Protein 8UGC (pdb70)

Secondary structure (DSSP, 8-state):
-HHHHHHHHHHHHHHHHHHHHHHHHTT---HHHHHHHHHHHHHHHHHHHHHHHHHHHHHHTT--HHHHHHHHHHHHHHHHHHHHHHHTGGG---HHHHHHHHHHHHHHHHHHHHHHHHHHHHHHTT--HHHHHHHHHHHHHHHHHHHHHHHHHHT---HHHHHHHHHHHHHHHHHHHHHHHHHHHHHHTT--HHHHHHHHHHHHHHHHHHHHHHHHHTT---HHHHHHHHHHHHHHHHHHHHHHHHHHHHHHTT--HHHHHHHHHHHHHHHHHHHHHHHHHTT---HHHHHHHHHHHHHHHHHHHHHHHHHHHHHHHT--HHHHHHHHHHHHHHHHHHHHHHHTGGG--SHHHHHHHHHHHHHHHHHHHHHHHHHHHHHHT---/-HHHHHHHHHHHHHHHHHHHHHHHHTT---SHHHHHHHHHHHHHHHHHHHHHHHHHHHHHTT--HHHHHHHHHHHHHHHHHHHHHHHHHTT---SHHHHHHHHHHHHHHHHHHHHHHHHHHHHHTT--HHHHHHHHHHHHHHHHHHHHHHHHHTT---SHHHHHHHHHHHHHHHHHHHHHHHHHHHHHTT--SHHHHHHHHHHHHHHHHHHHHHHHHTT---SHHHHHHHHHHHHHHHHHHHHHHHHHHHHHT---SHHHHHHHHHHHHHHHHHHHHHHHHTT---HHHHHHHHHHHHHHHHHHHHHHHHHHHHHHTT--HHHHHHHHHHHHHHHHHHHHHHHHHTT---HHHHHHHHHHHHHHHHHHHHHHHHHHHHHHH---

Solvent-accessible surface area: 30516 Å² total; per-residue (Å²): 124,50,45,63,67,5,48,68,37,13,66,63,11,38,61,53,10,64,62,13,27,58,77,23,49,99,78,46,107,40,91,47,10,68,61,13,37,66,56,23,40,63,23,26,55,71,13,26,72,37,22,44,58,16,19,61,61,14,53,104,43,59,34,75,66,33,27,21,67,7,28,30,40,24,8,60,19,42,12,59,17,22,41,18,22,15,69,18,32,70,78,43,63,40,67,46,20,17,55,15,28,11,56,24,16,39,20,29,12,68,15,34,25,42,31,14,57,14,34,18,56,13,13,80,40,63,38,64,68,31,28,18,65,8,35,30,32,30,14,56,16,45,19,59,16,23,41,24,25,13,66,19,36,56,78,32,76,34,65,48,12,13,56,14,31,14,61,24,20,38,23,29,13,71,14,38,26,44,32,16,56,14,42,14,59,13,7,75,46,59,34,68,61,34,27,14,67,9,35,29,40,30,16,56,13,44,16,57,15,26,38,21,18,17,66,18,36,65,71,32,70,42,60,60,19,12,55,18,30,12,63,21,22,40,20,28,12,70,9,39,21,47,29,15,57,16,45,14,63,12,8,73,53,55,40,79,67,42,26,15,64,9,35,26,42,17,17,52,12,34,14,57,12,27,36,20,19,13,68,18,40,61,64,31,92,37,68,46,15,11,60,12,30,16,57,23,16,47,23,30,11,62,13,31,23,41,14,14,56,14,28,18,62,7,17,72,55,62,41,69,70,77,22,13,64,50,19,23,63,27,12,57,63,36,11,68,56,26,35,58,33,12,70,72,37,57,92,41,69,44,60,88,44,7,62,60,37,15,64,60,22,46,70,53,16,69,58,32,26,60,58,8,56,63,41,17,74,51,18,67,96,67,69,156,136,44,45,78,64,8,53,66,44,16,62,66,16,38,66,54,13,61,61,25,26,62,67,21,48,90,68,46,106,48,87,50,23,58,72,14,37,66,48,28,40,67,18,22,60,64,14,29,67,38,18,48,58,17,27,68,58,11,63,96,40,66,33,71,59,35,16,19,62,6,20,33,46,18,12,62,15,34,17,56,13,27,36,20,32,17,69,19,45,58,65,49,82,46,63,52,32,14,63,15,37,13,54,30,11,49,24,29,16,64,11,30,24,37,12,9,55,14,17,21,55,13,10,74,36,68,39,78,66,30,18,17,65,5,16,23,43,11,13,53,17,31,16,56,12,31,37,24,24,13,66,22,46,47,63,43,96,42,64,50,20,15,64,12,33,18,53,25,20,46,23,28,17,64,11,24,25,42,13,3,55,15,18,13,56,14,10,78,43,69,32,80,63,38,19,14,62,5,21,31,43,8,12,50,16,32,15,56,12,29,37,24,21,17,70,19,44,51,71,47,95,39,65,55,26,12,60,17,28,13,58,27,20,45,26,28,15,65,10,17,24,40,6,6,53,11,17,18,60,12,9,72,52,66,41,83,61,52,18,13,64,6,11,27,41,7,7,52,13,32,16,57,15,25,41,20,23,11,64,18,51,54,54,41,86,30,72,46,19,14,64,15,29,18,53,24,21,46,31,27,14,64,18,28,24,43,10,2,58,14,12,18,60,12,16,71,56,67,38,50,70,65,24,13,66,44,13,22,63,31,9,60,64,44,14,66,56,25,40,56,26,12,70,70,43,46,92,48,64,39,59,85,52,8,67,62,27,16,62,67,21,36,75,55,17,67,60,38,21,58,54,3,57,64,34,21,70,59,17,73,107,59,72,122

Foldseek 3Di:
DLLVVLLVLLVVLLVLQVVLLVVLVVLADDPLLVVLSVLLNVLLVVLSVLLNVLSVLLVVVVFDSLLSVLSSLLSNLLSLLSSLLRVLCSLDHDNLLSNLSSLLSSLLSVLSSLLSNLSSLLRNLHEDSLLSVLSSLLSNLLSLLSSLLSVLSSLDDDNLLSNLSSLQNNLLSVLSSLLSNLSSLLSNLHEDSLLSVLSSLLSNLLSLLSSLLSVLSSQDDDSLLSNLSSLLNNLLSVLSSLLSNLSSLLSSLHFDNLLSVLSSLLSNLLSLLSSLLSVLSSLADDNLLSNLSSLLSNLLSVLSSLLSNLSSLLRSLHFDSVLSVVSSVLSNVLSVLSNVLRVVCSVPHDNVSRNVSSVVSNVVSVVSSVVSNVSRVCRNVPHD/DLLVVLLVLLVVLLVLLLVLLVVLVVLADDDLLVVLSVLLNVLLNVLSVLLNVLSVLLVVLVFDCLLSVLSSLLSNLLSLLSSLLSVLSSLAHDHLLSVLSSLLSNLLSVLSSLLSNLSSLLSNLRFDNLLSVLSSLLSNLLSLLSSLLSVLSSLAHDNLLSVLSSLLSNLLSVLSSLLSNLSSLLSNLRFDRLLSVLSSLLSNLLSLLSSLLSVLSSQDHDRLLSVLSSLLSNLLSVLSSLLSNLSSLLRNLHFDNLLSVLSSLLSNLLSLLSSLLSVLSSLDPDRLLSVLSSLLSNLLSVLSSLLSNLSSLLRSLVFDNVLSVVSSVLSNVLSVVSSVLSVVSSVDPDNVSSNVSSVVSNVVSVVSSVVSVVSSVDRNVDDD

Nearest PDB structures (foldseek):
  8ugc-assembly2_B  TM=9.979E-01  e=4.639E-35  synthetic construct
  8ugc-assembly2_B  TM=1.003E+00  e=7.125E-40  synthetic construct
  5cwi-assembly1_A  TM=4.746E-01  e=1.731E-02  synthetic construct
  8ga6-assembly1_A  TM=2.184E-01  e=6.369E-01  synthetic construct

Sequence (768 aa):
EAADEARRAIEAALEEARAAADEARSDSTGETVKKAVDKAEKAAEDAFREIKQAVNQAEKQGASEAAFEAFAAIAAAAAEAAAAAFEAFSDSTGETVAEAVAKALKAAMEAFAEIAKAVAQAAKQGASEAAFEAFAAIAAAAAEAAAAAFEAFSDSTGETVAEAVAKALKAAMEAFAEIAKAVAQAAKQGASEAAFEAFAAIAAAAAEAAAAAFEAFSDSTGETVAEAVAKALKAAMEAFAEIAKAVAQAAKQGASEAAFEAFAAIAAAAAEAAAAAFEAFSDSTGETVAEAVAKALKAAMEAFAEIAKAVAQAAKQGASEEAFEKFAAIAAEAAEAAAAAFERFSDSTGETEAEKVAKELKQLMEEFAERAKSVAEQAKNGASEAADEARRAIEAALEEARAAADEARSDSTGETVKKAVDKAEKAAEDAFREIKQAVNQAEKQGASEAAFEAFAAIAAAAAEAAAAAFEAFSDSTGETVAEAVAKALKAAMEAFAEIAKAVAQAAKQGASEAAFEAFAAIAAAAAEAAAAAFEAFSDSTGETVAEAVAKALKAAMEAFAEIAKAVAQAAKQGASEAAFEAFAAIAAAAAEAAAAAFEAFSDSTGETVAEAVAKALKAAMEAFAEIAKAVAQAAKQGASEAAFEAFAAIAAAAAEAAAAAFEAFSDSTGETVAEAVAKALKAAMEAFAEIAKAVAQAAKQGASEEAFEKFAAIAAEAAEAAAAAFERFSDSTGETEAEKVAKELKQLMEEFAERAKSVAEQAKNGAS

Radius of gyration: 24.66 Å; Cα contacts (8 Å, |Δi|>4): 1319; chains: 2; bounding box: 62×56×52 Å

Structure (mmCIF, N/CA/C/O backbone):
data_8UGC
#
_entry.id   8UGC
#
_cell.length_a   65.666
_cell.length_b   122.784
_cell.length_c   89.995
_cell.angle_alpha   90.000
_cell.angle_beta   97.610
_cell.angle_gamma   90.000
#
_symmetry.space_group_name_H-M   'P 1 21 1'
#
loop_
_atom_site.group_PDB
_atom_site.id
_atom_site.type_symbol
_atom_site.label_atom_id
_atom_site.label_alt_id
_atom_site.label_comp_id
_atom_site.label_asym_id
_atom_site.label_entity_id
_atom_site.label_seq_id
_atom_site.pdbx_PDB_ins_code
_atom_site.Cartn_x
_atom_site.Cartn_y
_atom_site.Cartn_z
_atom_site.occupancy
_atom_site.B_iso_or_equiv
_atom_site.auth_seq_id
_atom_site.auth_comp_id
_atom_site.auth_asym_id
_atom_site.auth_atom_id
_atom_site.pdbx_PDB_model_num
ATOM 1 N N . GLU A 1 10 ? 29.91221 9.12246 51.91652 1.000 115.35000 1 GLU A N 1
ATOM 2 C CA . GLU A 1 10 ? 29.10072 9.54035 50.77691 1.000 106.26000 1 GLU A CA 1
ATOM 3 C C . GLU A 1 10 ? 28.49735 8.33100 50.07516 1.000 111.36000 1 GLU A C 1
ATOM 4 O O . GLU A 1 10 ? 27.80275 8.46566 49.06676 1.000 119.71000 1 GLU A O 1
ATOM 6 N N . ALA A 1 11 ? 28.76505 7.14403 50.62277 1.000 112.97000 2 ALA A N 1
ATOM 7 C CA . ALA A 1 11 ? 28.27046 5.91597 50.00886 1.000 121.22000 2 ALA A CA 1
ATOM 8 C C . ALA A 1 11 ? 26.76763 5.76706 50.20897 1.000 136.76000 2 ALA A C 1
ATOM 9 O O . ALA A 1 11 ? 26.02663 5.51913 49.25064 1.000 135.75000 2 ALA A O 1
ATOM 11 N N . ALA A 1 12 ? 26.29655 5.91213 51.45024 1.000 137.81000 3 ALA A N 1
ATOM 12 C CA . ALA A 1 12 ? 24.85929 5.90217 51.69246 1.000 140.43000 3 ALA A CA 1
ATOM 13 C C . ALA A 1 12 ? 24.16861 7.08828 51.03454 1.000 135.03000 3 ALA A C 1
ATOM 14 O O . ALA A 1 12 ? 22.96313 7.02256 50.76930 1.000 130.53000 3 ALA A O 1
ATOM 16 N N . ASP A 1 13 ? 24.90884 8.16672 50.76263 1.000 133.33000 4 ASP A N 1
ATOM 17 C CA . ASP A 1 13 ? 24.34826 9.29759 50.03024 1.000 122.83000 4 ASP A CA 1
ATOM 18 C C . ASP A 1 13 ? 24.07340 8.92506 48.57866 1.000 122.63000 4 ASP A C 1
ATOM 19 O O . ASP A 1 13 ? 23.00688 9.23900 48.03724 1.000 139.81000 4 ASP A O 1
ATOM 21 N N . GLU A 1 14 ? 25.02926 8.25436 47.92995 1.000 122.73000 5 GLU A N 1
ATOM 22 C CA . GLU A 1 14 ? 24.80363 7.78464 46.56726 1.000 133.15000 5 GLU A CA 1
ATOM 23 C C . GLU A 1 14 ? 23.69016 6.74655 46.51216 1.000 137.45000 5 GLU A C 1
ATOM 24 O O . GLU A 1 14 ? 23.04516 6.58224 45.47053 1.000 140.01000 5 GLU A O 1
ATOM 26 N N . ALA A 1 15 ? 23.44460 6.04039 47.61757 1.000 131.37000 6 ALA A N 1
ATOM 27 C CA . ALA A 1 15 ? 22.37366 5.05010 47.62705 1.000 140.85000 6 ALA A CA 1
ATOM 28 C C . ALA A 1 15 ? 21.00547 5.71476 47.70904 1.000 135.26000 6 ALA A C 1
ATOM 29 O O . ALA A 1 15 ? 20.06527 5.29606 47.02367 1.000 119.68000 6 ALA A O 1
ATOM 31 N N . ARG A 1 16 ? 20.87611 6.75629 48.53472 1.000 143.32000 7 ARG A N 1
ATOM 32 C CA . ARG A 1 16 ? 19.59182 7.43724 48.66896 1.000 145.49000 7 ARG A CA 1
ATOM 33 C C . ARG A 1 16 ? 19.22071 8.17639 47.38899 1.000 131.73000 7 ARG A C 1
ATOM 34 O O . ARG A 1 16 ? 18.04406 8.22026 47.00925 1.000 126.02000 7 ARG A O 1
ATOM 36 N N . ARG A 1 17 ? 20.21086 8.76058 46.70934 1.000 135.35000 8 ARG A N 1
ATOM 37 C CA . ARG A 1 17 ? 19.93962 9.44580 45.44965 1.000 134.33000 8 ARG A CA 1
ATOM 38 C C . ARG A 1 17 ? 19.54703 8.45779 44.35848 1.000 136.39000 8 ARG A C 1
ATOM 39 O O . ARG A 1 17 ? 18.66175 8.74345 43.54333 1.000 156.09000 8 ARG A O 1
ATOM 41 N N . ALA A 1 18 ? 20.19753 7.29228 44.32134 1.000 127.68000 9 ALA A N 1
ATOM 42 C CA . ALA A 1 18 ? 19.79972 6.26321 43.36671 1.000 127.05000 9 ALA A CA 1
ATOM 43 C C . ALA A 1 18 ? 18.42815 5.69743 43.71501 1.000 144.35000 9 ALA A C 1
ATOM 44 O O . ALA A 1 18 ? 17.65156 5.33357 42.82339 1.000 149.14000 9 ALA A O 1
ATOM 46 N N . ILE A 1 19 ? 18.10946 5.62258 45.00968 1.000 142.27000 10 ILE A N 1
ATOM 47 C CA . ILE A 1 19 ? 16.79267 5.14963 45.42493 1.000 134.84000 10 ILE A CA 1
ATOM 48 C C . ILE A 1 19 ? 15.71098 6.13443 44.99989 1.000 116.73000 10 ILE A C 1
ATOM 49 O O . ILE A 1 19 ? 14.61003 5.73346 44.60412 1.000 103.30000 10 ILE A O 1
ATOM 51 N N . GLU A 1 20 ? 16.00081 7.43470 45.07732 1.000 122.87000 11 GLU A N 1
ATOM 52 C CA . GLU A 1 20 ? 15.06261 8.45243 44.62227 1.000 118.82000 11 GLU A CA 1
ATOM 53 C C . GLU A 1 20 ? 15.01057 8.56349 43.10494 1.000 116.46000 11 GLU A C 1
ATOM 54 O O . GLU A 1 20 ? 14.05438 9.14039 42.57410 1.000 122.81000 11 GLU A O 1
ATOM 56 N N . ALA A 1 21 ? 16.01156 8.02803 42.40153 1.000 117.05000 12 ALA A N 1
ATOM 57 C CA . ALA A 1 21 ? 15.95249 7.94474 40.94825 1.000 111.47000 12 ALA A CA 1
ATOM 58 C C . ALA A 1 21 ? 15.12064 6.75527 40.49074 1.000 122.52000 12 ALA A C 1
ATOM 59 O O . ALA A 1 21 ? 14.54749 6.78520 39.39604 1.000 120.43000 12 ALA A O 1
ATOM 61 N N . ALA A 1 22 ? 15.04383 5.70650 41.31079 1.000 125.22000 13 ALA A N 1
ATOM 62 C CA . ALA A 1 22 ? 14.22837 4.54834 40.96934 1.000 112.23000 13 ALA A CA 1
ATOM 63 C C . ALA A 1 22 ? 12.75534 4.81137 41.24919 1.000 97.56000 13 ALA A C 1
ATOM 64 O O . ALA A 1 22 ? 11.89317 4.47557 40.43094 1.000 101.89000 13 ALA A O 1
ATOM 66 N N . LEU A 1 23 ? 12.44840 5.40466 42.40458 1.000 97.98000 14 LEU A N 1
ATOM 67 C CA . LEU A 1 23 ? 11.07194 5.78981 42.69218 1.000 87.88000 14 LEU A CA 1
ATOM 68 C C . LEU A 1 23 ? 10.55836 6.76392 41.64121 1.000 84.70000 14 LEU A C 1
ATOM 69 O O . LEU A 1 23 ? 9.42051 6.65208 41.17158 1.000 96.96000 14 LEU A O 1
ATOM 71 N N . GLU A 1 24 ? 11.40110 7.71900 41.24329 1.000 86.84000 15 GLU A N 1
ATOM 72 C CA . GLU A 1 24 ? 11.01080 8.65126 40.19220 1.000 75.49000 15 GLU A CA 1
ATOM 73 C C . GLU A 1 24 ? 10.81586 7.93153 38.86313 1.000 55.53000 15 GLU A C 1
ATOM 74 O O . GLU A 1 24 ? 9.86835 8.22489 38.12602 1.000 84.90000 15 GLU A O 1
ATOM 76 N N . GLU A 1 25 ? 11.69307 6.97634 38.54286 1.000 62.49000 16 GLU A N 1
ATOM 77 C CA . GLU A 1 25 ? 11.54761 6.23340 37.29555 1.000 84.04000 16 GLU A CA 1
ATOM 78 C C . GLU A 1 25 ? 10.28498 5.38074 37.27932 1.000 89.20000 16 GLU A C 1
ATOM 79 O O . GLU A 1 25 ? 9.78417 5.04921 36.19858 1.000 89.01000 16 GLU A O 1
ATOM 81 N N . ALA A 1 26 ? 9.75290 5.02750 38.45000 1.000 66.81000 17 ALA A N 1
ATOM 82 C CA . ALA A 1 26 ? 8.53019 4.23448 38.49749 1.000 75.96000 17 ALA A CA 1
ATOM 83 C C . ALA A 1 26 ? 7.29294 5.11389 38.36248 1.000 67.61000 17 ALA A C 1
ATOM 84 O O . ALA A 1 26 ? 6.35124 4.75755 37.64827 1.000 59.91000 17 ALA A O 1
ATOM 86 N N . ARG A 1 27 ? 7.27221 6.26391 39.04284 1.000 79.67000 18 ARG A N 1
ATOM 87 C CA . ARG A 1 27 ? 6.14034 7.17432 38.90549 1.000 38.57000 18 ARG A CA 1
ATOM 88 C C . ARG A 1 27 ? 5.97699 7.61907 37.45869 1.000 33.92000 18 ARG A C 1
ATOM 89 O O . ARG A 1 27 ? 4.85333 7.72619 36.95429 1.000 70.23000 18 ARG A O 1
ATOM 91 N N . ALA A 1 28 ? 7.09167 7.86543 36.76793 1.000 55.88000 19 ALA A N 1
ATOM 92 C CA . ALA A 1 28 ? 7.01601 8.15027 35.34029 1.000 81.74000 19 ALA A CA 1
ATOM 93 C C . ALA A 1 28 ? 6.47619 6.94819 34.57511 1.000 80.50000 19 ALA A C 1
ATOM 94 O O . ALA A 1 28 ? 5.69948 7.10698 33.62658 1.000 80.85000 19 ALA A O 1
ATOM 96 N N . ALA A 1 29 ? 6.86863 5.73431 34.97648 1.000 78.91000 20 ALA A N 1
ATOM 97 C CA . ALA A 1 29 ? 6.30686 4.54068 34.35231 1.000 99.44000 20 ALA A CA 1
ATOM 98 C C . ALA A 1 29 ? 4.81807 4.41686 34.65590 1.000 73.90000 20 ALA A C 1
ATOM 99 O O . ALA A 1 29 ? 4.02742 4.03038 33.78606 1.000 79.05000 20 ALA A O 1
ATOM 101 N N . ALA A 1 30 ? 4.41754 4.73476 35.89014 1.000 75.37000 21 ALA A N 1
ATOM 102 C CA . ALA A 1 30 ? 2.99547 4.80192 36.20387 1.000 71.56000 21 ALA A CA 1
ATOM 103 C C . ALA A 1 30 ? 2.30759 5.85650 35.35222 1.000 61.82000 21 ALA A C 1
ATOM 104 O O . ALA A 1 30 ? 1.17234 5.66181 34.90524 1.000 71.63000 21 ALA A O 1
ATOM 106 N N . ASP A 1 31 ? 2.98898 6.97564 35.10357 1.000 57.07000 22 ASP A N 1
ATOM 107 C CA . ASP A 1 31 ? 2.44477 7.98543 34.20340 1.000 68.57000 22 ASP A CA 1
ATOM 108 C C . ASP A 1 31 ? 2.46742 7.50690 32.75704 1.000 62.87000 22 ASP A C 1
ATOM 109 O O . ASP A 1 31 ? 1.54627 7.80119 31.98688 1.000 86.84000 22 ASP A O 1
ATOM 111 N N . GLU A 1 32 ? 3.51058 6.76820 32.36957 1.000 65.46000 23 GLU A N 1
ATOM 112 C CA . GLU A 1 32 ? 3.61079 6.29399 30.99183 1.000 78.48000 23 GLU A CA 1
ATOM 113 C C . GLU A 1 32 ? 2.45743 5.36287 30.64348 1.000 75.40000 23 GLU A C 1
ATOM 114 O O . GLU A 1 32 ? 1.95722 5.37676 29.51230 1.000 77.18000 23 GLU A O 1
ATOM 116 N N . ALA A 1 33 ? 2.01236 4.55519 31.60583 1.000 64.64000 24 ALA A N 1
ATOM 117 C CA . ALA A 1 33 ? 0.84914 3.70874 31.38671 1.000 54.63000 24 ALA A CA 1
ATOM 118 C C . ALA A 1 33 ? -0.46126 4.46454 31.55063 1.000 80.15000 24 ALA A C 1
ATOM 119 O O . ALA A 1 33 ? -1.49266 4.00094 31.05177 1.000 82.35000 24 ALA A O 1
ATOM 121 N N . ARG A 1 34 ? -0.44251 5.61598 32.22563 1.000 88.16000 25 ARG A N 1
ATOM 122 C CA . ARG A 1 34 ? -1.66937 6.32382 32.56978 1.000 83.01000 25 ARG A CA 1
ATOM 123 C C . ARG A 1 34 ? -2.15490 7.24389 31.46061 1.000 75.03000 25 ARG A C 1
ATOM 124 O O . ARG A 1 34 ? -3.36817 7.42457 31.30348 1.000 105.79000 25 ARG A O 1
ATOM 126 N N . SER A 1 35 ? -1.23793 7.83059 30.68848 1.000 52.42000 26 SER A N 1
ATOM 127 C CA . SER A 1 35 ? -1.63738 8.64503 29.54807 1.000 86.20000 26 SER A CA 1
ATOM 128 C C . SER A 1 35 ? -2.42446 7.84373 28.51794 1.000 104.29000 26 SER A C 1
ATOM 129 O O . SER A 1 35 ? -3.20235 8.42951 27.75679 1.000 116.30000 26 SER A O 1
ATOM 131 N N . ASP A 1 36 ? -2.24053 6.52649 28.47193 1.000 96.09000 27 ASP A N 1
ATOM 132 C CA . ASP A 1 36 ? -2.96282 5.67085 27.52867 1.000 117.74000 27 ASP A CA 1
ATOM 133 C C . ASP A 1 36 ? -4.02687 4.84878 28.25491 1.000 146.06000 27 ASP A C 1
ATOM 134 O O . ASP A 1 36 ? -4.03212 3.61458 28.23456 1.000 145.57000 27 ASP A O 1
ATOM 136 N N . SER A 1 37 ? -4.93640 5.56888 28.90943 1.000 145.38000 28 SER A N 1
ATOM 137 C CA . SER A 1 37 ? -6.04130 4.96245 29.63732 1.000 140.88000 28 SER A CA 1
ATOM 138 C C . SER A 1 37 ? -7.01822 6.05708 30.03976 1.000 147.18000 28 SER A C 1
ATOM 139 O O . SER A 1 37 ? -6.60392 7.16700 30.38534 1.000 110.30000 28 SER A O 1
ATOM 141 N N . THR A 1 38 ? -8.31262 5.74041 29.97324 1.000 164.19000 29 THR A N 1
ATOM 142 C CA . THR A 1 38 ? -9.35545 6.70164 30.31222 1.000 141.84000 29 THR A CA 1
ATOM 143 C C . THR A 1 38 ? -10.49448 6.11281 31.13129 1.000 119.95000 29 THR A C 1
ATOM 144 O O . THR A 1 38 ? -11.31037 6.88296 31.64729 1.000 120.54000 29 THR A O 1
ATOM 146 N N . GLY A 1 39 ? -10.59075 4.79270 31.26476 1.000 131.41000 30 GLY A N 1
ATOM 147 C CA . GLY A 1 39 ? -11.62010 4.21425 32.10909 1.000 140.61000 30 GLY A CA 1
ATOM 148 C C . GLY A 1 39 ? -11.33794 4.48329 33.57688 1.000 108.40000 30 GLY A C 1
ATOM 149 O O . GLY A 1 39 ? -10.18849 4.49732 34.01986 1.000 111.02000 30 GLY A O 1
ATOM 150 N N . GLU A 1 40 ? -12.41119 4.70594 34.33867 1.000 95.53000 31 GLU A N 1
ATOM 151 C CA . GLU A 1 40 ? -12.25400 5.06147 35.74614 1.000 89.70000 31 GLU A CA 1
ATOM 152 C C . GLU A 1 40 ? -11.56113 3.95305 36.52936 1.000 107.31000 31 GLU A C 1
ATOM 153 O O . GLU A 1 40 ? -10.69072 4.22632 37.36320 1.000 119.01000 31 GLU A O 1
ATOM 155 N N . THR A 1 41 ? -11.93139 2.69460 36.27862 1.000 113.86000 32 THR A N 1
ATOM 156 C CA . THR A 1 41 ? -11.30240 1.59041 36.99765 1.000 131.12000 32 THR A CA 1
ATOM 157 C C . THR A 1 41 ? -9.82908 1.45573 36.63603 1.000 131.12000 32 THR A C 1
ATOM 158 O O . THR A 1 41 ? -9.03942 0.92782 37.42973 1.000 123.73000 32 THR A O 1
ATOM 160 N N . VAL A 1 42 ? -9.44078 1.93605 35.45203 1.000 122.24000 33 VAL A N 1
ATOM 161 C CA . VAL A 1 42 ? -8.04014 1.88317 35.04391 1.000 116.48000 33 VAL A CA 1
ATOM 162 C C . VAL A 1 42 ? -7.20668 2.83752 35.88699 1.000 107.78000 33 VAL A C 1
ATOM 163 O O . VAL A 1 42 ? -6.19745 2.44469 36.48346 1.000 122.54000 33 VAL A O 1
ATOM 165 N N . LYS A 1 43 ? -7.62128 4.10658 35.95078 1.000 94.87000 34 LYS A N 1
ATOM 166 C CA . LYS A 1 43 ? -6.93473 5.09397 36.77717 1.000 104.17000 34 LYS A CA 1
ATOM 167 C C . LYS A 1 43 ? -7.00321 4.76601 38.26280 1.000 103.76000 34 LYS A C 1
ATOM 168 O O . LYS A 1 43 ? -6.14337 5.21787 39.02572 1.000 119.66000 34 LYS A O 1
ATOM 170 N N . LYS A 1 44 ? -8.00620 4.00586 38.69623 1.000 61.84000 35 LYS A N 1
ATOM 171 C CA . LYS A 1 44 ? -8.09783 3.65398 40.10814 1.000 103.70000 35 LYS A CA 1
ATOM 172 C C . LYS A 1 44 ? -6.98696 2.68916 40.50422 1.000 128.90000 35 LYS A C 1
ATOM 173 O O . LYS A 1 44 ? -6.17332 2.98545 41.38784 1.000 146.13000 35 LYS A O 1
ATOM 175 N N . ALA A 1 45 ? -6.92292 1.53467 39.83703 1.000 127.17000 36 ALA A N 1
ATOM 176 C CA . ALA A 1 45 ? -5.92927 0.52951 40.19801 1.000 130.14000 36 ALA A CA 1
ATOM 177 C C . ALA A 1 45 ? -4.50820 1.00171 39.90803 1.000 108.00000 36 ALA A C 1
ATOM 178 O O . ALA A 1 45 ? -3.57099 0.60711 40.61304 1.000 121.98000 36 ALA A O 1
ATOM 180 N N . VAL A 1 46 ? -4.32243 1.84183 38.88726 1.000 99.00000 37 VAL A N 1
ATOM 181 C CA . VAL A 1 46 ? -3.00302 2.42023 38.64438 1.000 90.45000 37 VAL A CA 1
ATOM 182 C C . VAL A 1 46 ? -2.58490 3.28357 39.82701 1.000 103.76000 37 VAL A C 1
ATOM 183 O O . VAL A 1 46 ? -1.45235 3.19467 40.31422 1.000 127.94000 37 VAL A O 1
ATOM 185 N N . ASP A 1 47 ? -3.49884 4.12761 40.31283 1.000 93.86000 38 ASP A N 1
ATOM 186 C CA . ASP A 1 47 ? -3.21697 4.89596 41.52022 1.000 113.98000 38 ASP A CA 1
ATOM 187 C C . ASP A 1 47 ? -2.99336 3.98003 42.71608 1.000 116.99000 38 ASP A C 1
ATOM 188 O O . ASP A 1 47 ? -2.23713 4.32491 43.63224 1.000 134.75000 38 ASP A O 1
ATOM 190 N N . LYS A 1 48 ? -3.63331 2.80833 42.72001 1.000 99.52000 39 LYS A N 1
ATOM 191 C CA . LYS A 1 48 ? -3.35692 1.81319 43.75015 1.000 111.51000 39 LYS A CA 1
ATOM 192 C C . LYS A 1 48 ? -1.97308 1.20261 43.55991 1.000 124.36000 39 LYS A C 1
ATOM 193 O O . LYS A 1 48 ? -1.19860 1.08434 44.51640 1.000 124.95000 39 LYS A O 1
ATOM 195 N N . ALA A 1 49 ? -1.64316 0.80809 42.32666 1.000 131.28000 40 ALA A N 1
ATOM 196 C CA . ALA A 1 49 ? -0.33180 0.22222 42.06618 1.000 135.18000 40 ALA A CA 1
ATOM 197 C C . ALA A 1 49 ? 0.77691 1.24981 42.25540 1.000 112.85000 40 ALA A C 1
ATOM 198 O O . ALA A 1 49 ? 1.86902 0.91662 42.73082 1.000 106.25000 40 ALA A O 1
ATOM 200 N N . GLU A 1 50 ? 0.50980 2.50921 41.89655 1.000 117.29000 41 GLU A N 1
ATOM 201 C CA . GLU A 1 50 ? 1.50682 3.56143 42.06473 1.000 119.67000 41 GLU A CA 1
ATOM 202 C C . GLU A 1 50 ? 1.75612 3.87240 43.53449 1.000 131.95000 41 GLU A C 1
ATOM 203 O O . GLU A 1 50 ? 2.86871 4.26398 43.90282 1.000 145.50000 41 GLU A O 1
ATOM 205 N N . LYS A 1 51 ? 0.74185 3.71354 44.38479 1.000 115.34000 42 LYS A N 1
ATOM 206 C CA . LYS A 1 51 ? 0.92574 3.92692 45.81374 1.000 109.85000 42 LYS A CA 1
ATOM 207 C C . LYS A 1 51 ? 1.62172 2.75418 46.48976 1.000 120.79000 42 LYS A C 1
ATOM 208 O O . LYS A 1 51 ? 2.18893 2.92662 47.57371 1.000 127.91000 42 LYS A O 1
ATOM 210 N N . ALA A 1 52 ? 1.59312 1.57095 45.87347 1.000 119.74000 43 ALA A N 1
ATOM 211 C CA . ALA A 1 52 ? 2.25116 0.40464 46.44997 1.000 133.40000 43 ALA A CA 1
ATOM 212 C C . ALA A 1 52 ? 3.75614 0.44599 46.22252 1.000 129.93000 43 ALA A C 1
ATOM 213 O O . ALA A 1 52 ? 4.53102 0.09909 47.12052 1.000 130.06000 43 ALA A O 1
ATOM 215 N N . ALA A 1 53 ? 4.18805 0.86002 45.02838 1.000 129.56000 44 ALA A N 1
ATOM 216 C CA . ALA A 1 53 ? 5.61361 1.02026 44.77145 1.000 117.27000 44 ALA A CA 1
ATOM 217 C C . ALA A 1 53 ? 6.20635 2.20519 45.51900 1.000 125.22000 44 ALA A C 1
ATOM 218 O O . ALA A 1 53 ? 7.42797 2.25994 45.69215 1.000 129.98000 44 ALA A O 1
ATOM 220 N N . GLU A 1 54 ? 5.37713 3.15399 45.96039 1.000 119.91000 45 GLU A N 1
ATOM 221 C CA . GLU A 1 54 ? 5.90350 4.30434 46.68738 1.000 129.81000 45 GLU A CA 1
ATOM 222 C C . GLU A 1 54 ? 6.13489 3.98161 48.15892 1.000 129.20000 45 GLU A C 1
ATOM 223 O O . GLU A 1 54 ? 7.16804 4.36178 48.72150 1.000 117.03000 45 GLU A O 1
ATOM 225 N N . ASP A 1 55 ? 5.19178 3.28071 48.79581 1.000 130.31000 46 ASP A N 1
ATOM 226 C CA . ASP A 1 55 ? 5.41790 2.79558 50.15253 1.000 120.54000 46 ASP A CA 1
ATOM 227 C C . ASP A 1 55 ? 6.56730 1.79799 50.21011 1.000 117.63000 46 ASP A C 1
ATOM 228 O O . ASP A 1 55 ? 7.16990 1.61816 51.27408 1.000 132.66000 46 ASP A O 1
ATOM 230 N N . ALA A 1 56 ? 6.88428 1.14892 49.08822 1.000 117.05000 47 ALA A N 1
ATOM 231 C CA . ALA A 1 56 ? 8.06265 0.29382 49.02138 1.000 113.07000 47 ALA A CA 1
ATOM 232 C C . ALA A 1 56 ? 9.32210 1.10810 48.75229 1.000 127.17000 47 ALA A C 1
ATOM 233 O O . ALA A 1 56 ? 10.40322 0.76182 49.24116 1.000 152.73000 47 ALA A O 1
ATOM 235 N N . PHE A 1 57 ? 9.20132 2.19007 47.97701 1.000 111.49000 48 PHE A N 1
ATOM 236 C CA . PHE A 1 57 ? 10.34748 3.06003 47.73570 1.000 136.97000 48 PHE A CA 1
ATOM 237 C C . PHE A 1 57 ? 10.73340 3.81758 49.00054 1.000 147.13000 48 PHE A C 1
ATOM 238 O O . PHE A 1 57 ? 11.92336 3.96425 49.30524 1.000 148.94000 48 PHE A O 1
ATOM 240 N N . ARG A 1 58 ? 9.74032 4.30777 49.75007 1.000 142.26000 49 ARG A N 1
ATOM 241 C CA . ARG A 1 58 ? 10.02978 4.94443 51.03059 1.000 122.13000 49 ARG A CA 1
ATOM 242 C C . ARG A 1 58 ? 10.62283 3.95005 52.02058 1.000 112.56000 49 ARG A C 1
ATOM 243 O O . ARG A 1 58 ? 11.45504 4.32376 52.85546 1.000 128.35000 49 ARG A O 1
ATOM 245 N N . GLU A 1 59 ? 10.21138 2.68156 51.94099 1.000 121.19000 50 GLU A N 1
ATOM 246 C CA . GLU A 1 59 ? 10.76063 1.65619 52.81902 1.000 131.00000 50 GLU A CA 1
ATOM 247 C C . GLU A 1 59 ? 12.17886 1.26142 52.42766 1.000 127.65000 50 GLU A C 1
ATOM 248 O O . GLU A 1 59 ? 12.89255 0.66826 53.24367 1.000 149.60000 50 GLU A O 1
ATOM 250 N N . ILE A 1 60 ? 12.60185 1.57673 51.20265 1.000 105.88000 51 ILE A N 1
ATOM 251 C CA . ILE A 1 60 ? 13.95754 1.25217 50.77387 1.000 118.17000 51 ILE A CA 1
ATOM 252 C C . ILE A 1 60 ? 14.94292 2.30059 51.26983 1.000 124.84000 51 ILE A C 1
ATOM 253 O O . ILE A 1 60 ? 16.06236 1.97167 51.67488 1.000 128.55000 51 ILE A O 1
ATOM 255 N N . LYS A 1 61 ? 14.54850 3.57613 51.24539 1.000 121.11000 52 LYS A N 1
ATOM 256 C CA . LYS A 1 61 ? 15.41344 4.62351 51.77650 1.000 120.94000 52 LYS A CA 1
ATOM 257 C C . LYS A 1 61 ? 15.56823 4.50076 53.28529 1.000 122.80000 52 LYS A C 1
ATOM 258 O O . LYS A 1 61 ? 16.60307 4.89212 53.83833 1.000 132.85000 52 LYS A O 1
ATOM 260 N N . GLN A 1 62 ? 14.55452 3.95915 53.96521 1.000 126.78000 53 GLN A N 1
ATOM 261 C CA . GLN A 1 62 ? 14.65313 3.75303 55.40660 1.000 116.76000 53 GLN A CA 1
ATOM 262 C C . GLN A 1 62 ? 15.67245 2.66984 55.73402 1.000 114.36000 53 GLN A C 1
ATOM 263 O O . GLN A 1 62 ? 16.51748 2.84608 56.61839 1.000 131.36000 53 GLN A O 1
ATOM 265 N N . ALA A 1 63 ? 15.60729 1.53588 55.03212 1.000 113.83000 54 ALA A N 1
ATOM 266 C CA . ALA A 1 63 ? 16.60727 0.49337 55.23493 1.000 114.52000 54 ALA A CA 1
ATOM 267 C C . ALA A 1 63 ? 17.99485 0.97016 54.83311 1.000 101.28000 54 ALA A C 1
ATOM 268 O O . ALA A 1 63 ? 18.99771 0.47376 55.35814 1.000 83.17000 54 ALA A O 1
ATOM 270 N N . VAL A 1 64 ? 18.07109 1.93218 53.91010 1.000 106.86000 55 VAL A N 1
ATOM 271 C CA . VAL A 1 64 ? 19.34988 2.54890 53.57667 1.000 114.76000 55 VAL A CA 1
ATOM 272 C C . VAL A 1 64 ? 19.83203 3.42251 54.72553 1.000 100.47000 55 VAL A C 1
ATOM 273 O O . VAL A 1 64 ? 21.03844 3.63795 54.88935 1.000 112.68000 55 VAL A O 1
ATOM 275 N N . ASN A 1 65 ? 18.90906 3.94006 55.53492 1.000 100.52000 56 ASN A N 1
ATOM 276 C CA . ASN A 1 65 ? 19.27014 4.71331 56.71582 1.000 116.41000 56 ASN A CA 1
ATOM 277 C C . ASN A 1 65 ? 19.46639 3.84500 57.94810 1.000 104.55000 56 ASN A C 1
ATOM 278 O O . ASN A 1 65 ? 20.22729 4.22346 58.84584 1.000 102.21000 56 ASN A O 1
ATOM 280 N N . GLN A 1 66 ? 18.78922 2.69751 58.02234 1.000 103.33000 57 GLN A N 1
ATOM 281 C CA . GLN A 1 66 ? 18.97366 1.82216 59.17383 1.000 89.53000 57 GLN A CA 1
ATOM 282 C C . GLN A 1 66 ? 20.34001 1.15280 59.15458 1.000 95.25000 57 GLN A C 1
ATOM 283 O O . GLN A 1 66 ? 20.88652 0.83699 60.21799 1.000 93.45000 57 GLN A O 1
ATOM 285 N N . ALA A 1 67 ? 20.90696 0.94082 57.96862 1.000 103.41000 58 ALA A N 1
ATOM 286 C CA . ALA A 1 67 ? 22.26298 0.43230 57.83007 1.000 74.04000 58 ALA A CA 1
ATOM 287 C C . ALA A 1 67 ? 23.30347 1.54384 57.84068 1.000 80.69000 58 ALA A C 1
ATOM 288 O O . ALA A 1 67 ? 24.49939 1.24991 57.74771 1.000 93.11000 58 ALA A O 1
ATOM 290 N N . GLU A 1 68 ? 22.87513 2.80661 57.94931 1.000 94.68000 59 GLU A N 1
ATOM 291 C CA . GLU A 1 68 ? 23.76822 3.94675 58.12234 1.000 90.25000 59 GLU A CA 1
ATOM 292 C C . GLU A 1 68 ? 24.06247 4.20605 59.59455 1.000 86.13000 59 GLU A C 1
ATOM 293 O O . GLU A 1 68 ? 25.21454 4.46209 59.96164 1.000 85.64000 59 GLU A O 1
ATOM 295 N N . LYS A 1 69 ? 23.03407 4.16432 60.44695 1.000 90.25000 60 LYS A N 1
ATOM 296 C CA . LYS A 1 69 ? 23.28198 4.13072 61.88301 1.000 93.18000 60 LYS A CA 1
ATOM 297 C C . LYS A 1 69 ? 24.10546 2.90782 62.26182 1.000 95.02000 60 LYS A C 1
ATOM 298 O O . LYS A 1 69 ? 24.91033 2.96414 63.19936 1.000 95.58000 60 LYS A O 1
ATOM 300 N N . GLN A 1 70 ? 23.91948 1.79705 61.54598 1.000 87.04000 61 GLN A N 1
ATOM 301 C CA . GLN A 1 70 ? 24.75369 0.61332 61.69456 1.000 74.41000 61 GLN A CA 1
ATOM 302 C C . GLN A 1 70 ? 25.81145 0.52890 60.60229 1.000 67.64000 61 GLN A C 1
ATOM 303 O O . GLN A 1 70 ? 26.27039 -0.57014 60.27320 1.000 50.25000 61 GLN A O 1
ATOM 305 N N . GLY A 1 71 ? 26.17651 1.68007 60.02471 1.000 59.86000 62 GLY A N 1
ATOM 306 C CA . GLY A 1 71 ? 27.25934 1.86232 59.06727 1.000 74.63000 62 GLY A CA 1
ATOM 307 C C . GLY A 1 71 ? 27.75818 0.63934 58.32944 1.000 88.00000 62 GLY A C 1
ATOM 308 O O . GLY A 1 71 ? 28.88457 0.18887 58.55509 1.000 134.16000 62 GLY A O 1
ATOM 309 N N . ALA A 1 72 ? 26.93231 0.09046 57.44616 1.000 67.67000 63 ALA A N 1
ATOM 310 C CA . ALA A 1 72 ? 27.32346 -1.11473 56.73967 1.000 90.09000 63 ALA A CA 1
ATOM 311 C C . ALA A 1 72 ? 28.42333 -0.81151 55.72802 1.000 107.90000 63 ALA A C 1
ATOM 312 O O . ALA A 1 72 ? 28.79851 0.34051 55.48931 1.000 116.59000 63 ALA A O 1
ATOM 314 N N . SER A 1 73 ? 28.94313 -1.87808 55.13169 1.000 101.20000 64 SER A N 1
ATOM 315 C CA . SER A 1 73 ? 29.89412 -1.73592 54.04604 1.000 108.64000 64 SER A CA 1
ATOM 316 C C . SER A 1 73 ? 29.22057 -1.10881 52.82876 1.000 110.99000 64 SER A C 1
ATOM 317 O O . SER A 1 73 ? 27.99908 -1.16804 52.65633 1.000 108.95000 64 SER A O 1
ATOM 319 N N . GLU A 1 74 ? 30.04457 -0.50172 51.97227 1.000 99.89000 65 GLU A N 1
ATOM 320 C CA . GLU A 1 74 ? 29.54831 0.08412 50.73383 1.000 93.28000 65 GLU A CA 1
ATOM 321 C C . GLU A 1 74 ? 28.92677 -0.95050 49.80535 1.000 104.22000 65 GLU A C 1
ATOM 322 O O . GLU A 1 74 ? 28.21751 -0.56916 48.86767 1.000 110.02000 65 GLU A O 1
ATOM 324 N N . ALA A 1 75 ? 29.17549 -2.24285 50.03571 1.000 110.40000 66 ALA A N 1
ATOM 325 C CA . ALA A 1 75 ? 28.52147 -3.27214 49.23550 1.000 117.73000 66 ALA A CA 1
ATOM 326 C C . ALA A 1 75 ? 27.03552 -3.36870 49.55452 1.000 114.71000 66 ALA A C 1
ATOM 327 O O . ALA A 1 75 ? 26.24834 -3.81104 48.70911 1.000 121.82000 66 ALA A O 1
ATOM 329 N N . ALA A 1 76 ? 26.63435 -2.96725 50.76388 1.000 117.94000 67 ALA A N 1
ATOM 330 C CA . ALA A 1 76 ? 25.21589 -2.95547 51.10268 1.000 131.45000 67 ALA A CA 1
ATOM 331 C C . ALA A 1 76 ? 24.46965 -1.86165 50.35150 1.000 126.78000 67 ALA A C 1
ATOM 332 O O . ALA A 1 76 ? 23.30495 -2.05088 49.98083 1.000 123.14000 67 ALA A O 1
ATOM 334 N N . PHE A 1 77 ? 25.11607 -0.71632 50.12068 1.000 121.94000 68 PHE A N 1
ATOM 335 C CA . PHE A 1 77 ? 24.47503 0.35879 49.37353 1.000 123.81000 68 PHE A CA 1
ATOM 336 C C . PHE A 1 77 ? 24.43080 0.07460 47.87854 1.000 131.69000 68 PHE A C 1
ATOM 337 O O . PHE A 1 77 ? 23.54674 0.58779 47.18454 1.000 141.67000 68 PHE A O 1
ATOM 339 N N . GLU A 1 78 ? 25.36713 -0.72649 47.36614 1.000 133.66000 69 GLU A N 1
ATOM 340 C CA . GLU A 1 78 ? 25.33887 -1.09416 45.95593 1.000 129.46000 69 GLU A CA 1
ATOM 341 C C . GLU A 1 78 ? 24.26314 -2.13023 45.66693 1.000 128.00000 69 GLU A C 1
ATOM 342 O O . GLU A 1 78 ? 23.76108 -2.19798 44.53941 1.000 137.22000 69 GLU A O 1
ATOM 344 N N . ALA A 1 79 ? 23.89684 -2.93336 46.66836 1.000 122.68000 70 ALA A N 1
ATOM 345 C CA . ALA A 1 79 ? 22.77213 -3.84888 46.53055 1.000 130.16000 70 ALA A CA 1
ATOM 346 C C . ALA A 1 79 ? 21.44125 -3.13392 46.71780 1.000 136.10000 70 ALA A C 1
ATOM 347 O O . ALA A 1 79 ? 20.44336 -3.51879 46.09854 1.000 134.57000 70 ALA A O 1
ATOM 349 N N . PHE A 1 80 ? 21.40881 -2.09800 47.56193 1.000 129.31000 71 PHE A N 1
ATOM 350 C CA . PHE A 1 80 ? 20.19810 -1.29913 47.71677 1.000 143.88000 71 PHE A CA 1
ATOM 351 C C . PHE A 1 80 ? 19.88188 -0.51489 46.45030 1.000 146.45000 71 PHE A C 1
ATOM 352 O O . PHE A 1 80 ? 18.70717 -0.33698 46.10910 1.000 134.73000 71 PHE A O 1
ATOM 354 N N . ALA A 1 81 ? 20.90919 -0.03506 45.74699 1.000 161.04000 72 ALA A N 1
ATOM 355 C CA . ALA A 1 81 ? 20.68918 0.61775 44.46318 1.000 153.91000 72 ALA A CA 1
ATOM 356 C C . ALA A 1 81 ? 20.36603 -0.39118 43.37108 1.000 131.96000 72 ALA A C 1
ATOM 357 O O . ALA A 1 81 ? 19.62359 -0.07087 42.43714 1.000 133.44000 72 ALA A O 1
ATOM 359 N N . ALA A 1 82 ? 20.91293 -1.60559 43.46865 1.000 126.93000 73 ALA A N 1
ATOM 360 C CA . ALA A 1 82 ? 20.53444 -2.66489 42.54128 1.000 116.21000 73 ALA A CA 1
ATOM 361 C C . ALA A 1 82 ? 19.11960 -3.15829 42.80822 1.000 132.80000 73 ALA A C 1
ATOM 362 O O . ALA A 1 82 ? 18.45254 -3.65083 41.89127 1.000 135.16000 73 ALA A O 1
ATOM 364 N N . ILE A 1 83 ? 18.64958 -3.04080 44.05132 1.000 144.56000 74 ILE A N 1
ATOM 365 C CA . ILE A 1 83 ? 17.29474 -3.47202 44.37681 1.000 141.51000 74 ILE A CA 1
ATOM 366 C C . ILE A 1 83 ? 16.28079 -2.39092 44.03300 1.000 117.21000 74 ILE A C 1
ATOM 367 O O . ILE A 1 83 ? 15.16364 -2.69955 43.60184 1.000 110.32000 74 ILE A O 1
ATOM 369 N N . ALA A 1 84 ? 16.64217 -1.11922 44.21560 1.000 110.63000 75 ALA A N 1
ATOM 370 C CA . ALA A 1 84 ? 15.75545 -0.03659 43.80722 1.000 117.76000 75 ALA A CA 1
ATOM 371 C C . ALA A 1 84 ? 15.60356 0.00346 42.29161 1.000 126.97000 75 ALA A C 1
ATOM 372 O O . ALA A 1 84 ? 14.49876 0.21693 41.77924 1.000 132.24000 75 ALA A O 1
ATOM 374 N N . ALA A 1 85 ? 16.69994 -0.21080 41.55855 1.000 130.36000 76 ALA A N 1
ATOM 375 C CA . ALA A 1 85 ? 16.62805 -0.23525 40.10032 1.000 117.47000 76 ALA A CA 1
ATOM 376 C C . ALA A 1 85 ? 15.70940 -1.35025 39.61472 1.000 113.26000 76 ALA A C 1
ATOM 377 O O . ALA A 1 85 ? 14.88609 -1.14573 38.71502 1.000 93.88000 76 ALA A O 1
ATOM 379 N N . ALA A 1 86 ? 15.83566 -2.54337 40.20148 1.000 128.05000 77 ALA A N 1
ATOM 380 C CA . ALA A 1 86 ? 14.93912 -3.63442 39.83567 1.000 134.78000 77 ALA A CA 1
ATOM 381 C C . ALA A 1 86 ? 13.50753 -3.33992 40.26553 1.000 111.91000 77 ALA A C 1
ATOM 382 O O . ALA A 1 86 ? 12.55751 -3.84959 39.65828 1.000 95.42000 77 ALA A O 1
ATOM 384 N N . ALA A 1 87 ? 13.33460 -2.51433 41.30253 1.000 104.00000 78 ALA A N 1
ATOM 385 C CA . ALA A 1 87 ? 11.99709 -2.09424 41.70530 1.000 103.37000 78 ALA A CA 1
ATOM 386 C C . ALA A 1 87 ? 11.35454 -1.20847 40.64436 1.000 95.67000 78 ALA A C 1
ATOM 387 O O . ALA A 1 87 ? 10.16701 -1.36069 40.33771 1.000 103.07000 78 ALA A O 1
ATOM 389 N N . ALA A 1 88 ? 12.12028 -0.27741 40.07091 1.000 105.23000 79 ALA A N 1
ATOM 390 C CA . ALA A 1 88 ? 11.56447 0.59193 39.03923 1.000 93.18000 79 ALA A CA 1
ATOM 391 C C . ALA A 1 88 ? 11.23040 -0.19438 37.77872 1.000 70.47000 79 ALA A C 1
ATOM 392 O O . ALA A 1 88 ? 10.23655 0.09486 37.10252 1.000 60.62000 79 ALA A O 1
ATOM 394 N N . GLU A 1 89 ? 12.04280 -1.20256 37.45386 1.000 94.53000 80 GLU A N 1
ATOM 395 C CA . GLU A 1 89 ? 11.80612 -1.98216 36.24460 1.000 93.26000 80 GLU A CA 1
ATOM 396 C C . GLU A 1 89 ? 10.60140 -2.90391 36.39196 1.000 84.04000 80 GLU A C 1
ATOM 397 O O . GLU A 1 89 ? 9.93502 -3.21100 35.39694 1.000 82.65000 80 GLU A O 1
ATOM 399 N N . ALA A 1 90 ? 10.30142 -3.35053 37.61427 1.000 82.54000 81 ALA A N 1
ATOM 400 C CA . ALA A 1 90 ? 9.16542 -4.24354 37.81534 1.000 83.30000 81 ALA A CA 1
ATOM 401 C C . ALA A 1 90 ? 7.83871 -3.49224 37.82518 1.000 84.13000 81 ALA A C 1
ATOM 402 O O . ALA A 1 90 ? 6.80928 -4.05692 37.43770 1.000 69.53000 81 ALA A O 1
ATOM 404 N N . ALA A 1 91 ? 7.83414 -2.23303 38.26911 1.000 97.57000 82 ALA A N 1
ATOM 405 C CA . ALA A 1 91 ? 6.63243 -1.41784 38.13255 1.000 57.68000 82 ALA A CA 1
ATOM 406 C C . ALA A 1 91 ? 6.37133 -1.08278 36.67152 1.000 42.00000 82 ALA A C 1
ATOM 407 O O . ALA A 1 91 ? 5.22618 -1.13743 36.21008 1.000 79.97000 82 ALA A O 1
ATOM 409 N N . ALA A 1 92 ? 7.42589 -0.73916 35.92788 1.000 89.75000 83 ALA A N 1
ATOM 410 C CA . ALA A 1 92 ? 7.29802 -0.50709 34.49534 1.000 78.06000 83 ALA A CA 1
ATOM 411 C C . ALA A 1 92 ? 6.94709 -1.77828 33.73629 1.000 67.54000 83 ALA A C 1
ATOM 412 O O . ALA A 1 92 ? 6.46484 -1.69339 32.60226 1.000 66.02000 83 ALA A O 1
ATOM 414 N N . ALA A 1 93 ? 7.18565 -2.94874 34.32921 1.000 74.54000 84 ALA A N 1
ATOM 415 C CA . ALA A 1 93 ? 6.76473 -4.21022 33.73465 1.000 90.61000 84 ALA A CA 1
ATOM 416 C C . ALA A 1 93 ? 5.30338 -4.51634 34.03804 1.000 68.02000 84 ALA A C 1
ATOM 417 O O . ALA A 1 93 ? 4.56068 -4.93598 33.14349 1.000 89.05000 84 ALA A O 1
ATOM 419 N N . ALA A 1 94 ? 4.86925 -4.30373 35.28375 1.000 64.76000 85 ALA A N 1
ATOM 420 C CA . ALA A 1 94 ? 3.45014 -4.42005 35.59684 1.000 78.18000 85 ALA A CA 1
ATOM 421 C C . ALA A 1 94 ? 2.62174 -3.37285 34.86133 1.000 65.53000 85 ALA A C 1
ATOM 422 O O . ALA A 1 94 ? 1.39702 -3.51422 34.76838 1.000 60.94000 85 ALA A O 1
ATOM 424 N N . PHE A 1 95 ? 3.26337 -2.33652 34.32365 1.000 59.52000 86 PHE A N 1
ATOM 425 C CA . PHE A 1 95 ? 2.58932 -1.29805 33.55706 1.000 49.41000 86 PHE A CA 1
ATOM 426 C C . PHE A 1 95 ? 2.66751 -1.53405 32.05650 1.000 42.24000 86 PHE A C 1
ATOM 427 O O . PHE A 1 95 ? 1.71406 -1.22609 31.33600 1.000 97.82000 86 PHE A O 1
ATOM 429 N N . GLU A 1 96 ? 3.78852 -2.07059 31.56785 1.000 54.79000 87 GLU A N 1
ATOM 430 C CA . GLU A 1 96 ? 3.89550 -2.38975 30.14853 1.000 55.92000 87 GLU A CA 1
ATOM 431 C C . GLU A 1 96 ? 2.90700 -3.47925 29.76229 1.000 40.91000 87 GLU A C 1
ATOM 432 O O . GLU A 1 96 ? 2.32948 -3.44616 28.66957 1.000 57.47000 87 GLU A O 1
ATOM 434 N N . ALA A 1 97 ? 2.70400 -4.45847 30.64617 1.000 41.93000 88 ALA A N 1
ATOM 435 C CA . ALA A 1 97 ? 1.65635 -5.44507 30.41910 1.000 42.06000 88 ALA A CA 1
ATOM 436 C C . ALA A 1 97 ? 0.27369 -4.82729 30.55736 1.000 77.72000 88 ALA A C 1
ATOM 437 O O . ALA A 1 97 ? -0.67497 -5.27654 29.90375 1.000 92.56000 88 ALA A O 1
ATOM 439 N N . PHE A 1 98 ? 0.13476 -3.80641 31.40369 1.000 75.68000 89 PHE A N 1
ATOM 440 C CA . PHE A 1 98 ? -1.15083 -3.13008 31.51441 1.000 58.59000 89 PHE A CA 1
ATOM 441 C C . PHE A 1 98 ? -1.48471 -2.38561 30.23253 1.000 34.50000 89 PHE A C 1
ATOM 442 O O . PHE A 1 98 ? -2.65796 -2.25852 29.86994 1.000 100.48000 89 PHE A O 1
ATOM 444 N N . SER A 1 99 ? -0.45962 -1.91225 29.52042 1.000 31.91000 90 SER A N 1
ATOM 445 C CA . SER A 1 99 ? -0.67410 -1.08700 28.33572 1.000 71.47000 90 SER A CA 1
ATOM 446 C C . SER A 1 99 ? -1.54420 -1.77875 27.29413 1.000 98.43000 90 SER A C 1
ATOM 447 O O . SER A 1 99 ? -2.22962 -1.10814 26.51333 1.000 129.20000 90 SER A O 1
ATOM 449 N N . ASP A 1 100 ? -1.53412 -3.11004 27.26388 1.000 70.95000 91 ASP A N 1
ATOM 450 C CA . ASP A 1 100 ? -2.35620 -3.87615 26.33957 1.000 81.66000 91 ASP A CA 1
ATOM 451 C C . ASP A 1 100 ? -3.73749 -4.19592 26.90476 1.000 120.86000 91 ASP A C 1
ATOM 452 O O . ASP A 1 100 ? -4.43327 -5.06023 26.35885 1.000 116.50000 91 ASP A O 1
ATOM 454 N N . SER A 1 101 ? -4.15403 -3.51747 27.97292 1.000 131.16000 92 SER A N 1
ATOM 455 C CA . SER A 1 101 ? -5.42919 -3.82934 28.60459 1.000 115.94000 92 SER A CA 1
ATOM 456 C C . SER A 1 101 ? -5.96378 -2.60404 29.33652 1.000 105.61000 92 SER A C 1
ATOM 457 O O . SER A 1 101 ? -5.22159 -1.67800 29.67597 1.000 55.25000 92 SER A O 1
ATOM 459 N N . THR A 1 102 ? -7.28278 -2.61304 29.57123 1.000 132.86000 93 THR A N 1
ATOM 460 C CA . THR A 1 102 ? -7.89207 -1.53567 30.35177 1.000 117.81000 93 THR A CA 1
ATOM 461 C C . THR A 1 102 ? -9.19135 -1.96529 31.05187 1.000 92.75000 93 THR A C 1
ATOM 462 O O . THR A 1 102 ? -9.95046 -1.09929 31.45708 1.000 105.01000 93 THR A O 1
ATOM 464 N N . GLY A 1 103 ? -9.45019 -3.26527 31.18545 1.000 90.87000 94 GLY A N 1
ATOM 465 C CA . GLY A 1 103 ? -10.63590 -3.70885 31.88941 1.000 122.51000 94 GLY A CA 1
ATOM 466 C C . GLY A 1 103 ? -10.49005 -3.57061 33.39204 1.000 121.58000 94 GLY A C 1
ATOM 467 O O . GLY A 1 103 ? -9.40687 -3.34821 33.93413 1.000 121.99000 94 GLY A O 1
ATOM 468 N N . GLU A 1 104 ? -11.62277 -3.70843 34.08165 1.000 114.33000 95 GLU A N 1
ATOM 469 C CA . GLU A 1 104 ? -11.63210 -3.54007 35.53119 1.000 103.08000 95 GLU A CA 1
ATOM 470 C C . GLU A 1 104 ? -10.80374 -4.62227 36.21473 1.000 124.40000 95 GLU A C 1
ATOM 471 O O . GLU A 1 104 ? -9.84214 -4.32778 36.93448 1.000 131.80000 95 GLU A O 1
ATOM 473 N N . THR A 1 105 ? -11.16035 -5.88999 35.98972 1.000 128.56000 96 THR A N 1
ATOM 474 C CA . THR A 1 105 ? -10.46985 -6.98619 36.66260 1.000 143.64000 96 THR A CA 1
ATOM 475 C C . THR A 1 105 ? -9.02331 -7.11675 36.20127 1.000 148.41000 96 THR A C 1
ATOM 476 O O . THR A 1 105 ? -8.16353 -7.54579 36.98007 1.000 158.73000 96 THR A O 1
ATOM 478 N N . VAL A 1 106 ? -8.73505 -6.75631 34.94972 1.000 118.55000 97 VAL A N 1
ATOM 479 C CA . VAL A 1 106 ? -7.36259 -6.81834 34.45764 1.000 115.62000 97 VAL A CA 1
ATOM 480 C C . VAL A 1 106 ? -6.49331 -5.79788 35.18145 1.000 127.28000 97 VAL A C 1
ATOM 481 O O . VAL A 1 106 ? -5.36836 -6.09928 35.59768 1.000 125.46000 97 VAL A O 1
ATOM 483 N N . ALA A 1 107 ? -7.00358 -4.57551 35.34738 1.000 126.89000 98 ALA A N 1
ATOM 484 C CA . ALA A 1 107 ? -6.24309 -3.55591 36.06126 1.000 136.84000 98 ALA A CA 1
ATOM 485 C C . ALA A 1 107 ? -6.18750 -3.85634 37.55455 1.000 148.61000 98 ALA A C 1
ATOM 486 O O . ALA A 1 107 ? -5.17550 -3.58168 38.21123 1.000 156.09000 98 ALA A O 1
ATOM 488 N N . GLU A 1 108 ? -7.26288 -4.42507 38.10708 1.000 136.52000 99 GLU A N 1
ATOM 489 C CA . GLU A 1 108 ? -7.27255 -4.77441 39.52442 1.000 137.51000 99 GLU A CA 1
ATOM 490 C C . GLU A 1 108 ? -6.18998 -5.79951 39.84148 1.000 141.66000 99 GLU A C 1
ATOM 491 O O . GLU A 1 108 ? -5.39225 -5.61244 40.76755 1.000 144.08000 99 GLU A O 1
ATOM 493 N N . ALA A 1 109 ? -6.14463 -6.89426 39.07791 1.000 140.25000 100 ALA A N 1
ATOM 494 C CA . ALA A 1 109 ? -5.10052 -7.89008 39.29243 1.000 123.99000 100 ALA A CA 1
ATOM 495 C C . ALA A 1 109 ? -3.72539 -7.33520 38.95135 1.000 122.23000 100 ALA A C 1
ATOM 496 O O . ALA A 1 109 ? -2.71680 -7.79492 39.49910 1.000 132.01000 100 ALA A O 1
ATOM 498 N N . VAL A 1 110 ? -3.66452 -6.35214 38.05182 1.000 123.56000 101 VAL A N 1
ATOM 499 C CA . VAL A 1 110 ? -2.39537 -5.70219 37.74405 1.000 125.26000 101 VAL A CA 1
ATOM 500 C C . VAL A 1 110 ? -1.90529 -4.90802 38.94771 1.000 115.91000 101 VAL A C 1
ATOM 501 O O . VAL A 1 110 ? -0.72649 -4.97060 39.31648 1.000 136.93000 101 VAL A O 1
ATOM 503 N N . ALA A 1 111 ? -2.80420 -4.15105 39.58082 1.000 109.45000 102 ALA A N 1
ATOM 504 C CA . ALA A 1 111 ? -2.43070 -3.43150 40.79256 1.000 123.91000 102 ALA A CA 1
ATOM 505 C C . ALA A 1 111 ? -2.06536 -4.39675 41.91117 1.000 120.56000 102 ALA A C 1
ATOM 506 O O . ALA A 1 111 ? -1.11160 -4.15751 42.66062 1.000 93.22000 102 ALA A O 1
ATOM 508 N N . LYS A 1 112 ? -2.80904 -5.49819 42.03779 1.000 137.68000 103 LYS A N 1
ATOM 509 C CA . LYS A 1 112 ? -2.51311 -6.46013 43.09416 1.000 118.54000 103 LYS A CA 1
ATOM 510 C C . LYS A 1 112 ? -1.13776 -7.08874 42.89692 1.000 126.31000 103 LYS A C 1
ATOM 511 O O . LYS A 1 112 ? -0.38626 -7.26971 43.86137 1.000 119.15000 103 LYS A O 1
ATOM 513 N N . ALA A 1 113 ? -0.78101 -7.41239 41.65177 1.000 138.50000 104 ALA A N 1
ATOM 514 C CA . ALA A 1 113 ? 0.49826 -8.07074 41.40305 1.000 111.80000 104 ALA A CA 1
ATOM 515 C C . ALA A 1 113 ? 1.66835 -7.11829 41.61815 1.000 103.20000 104 ALA A C 1
ATOM 516 O O . ALA A 1 113 ? 2.70075 -7.51399 42.17173 1.000 103.00000 104 ALA A O 1
ATOM 518 N N . LEU A 1 114 ? 1.52845 -5.86134 41.18702 1.000 111.03000 105 LEU A N 1
ATOM 519 C CA . LEU A 1 114 ? 2.57500 -4.87487 41.43353 1.000 104.02000 105 LEU A CA 1
ATOM 520 C C . LEU A 1 114 ? 2.72543 -4.58449 42.91982 1.000 113.53000 105 LEU A C 1
ATOM 521 O O . LEU A 1 114 ? 3.83355 -4.29760 43.38538 1.000 97.40000 105 LEU A O 1
ATOM 523 N N . LYS A 1 115 ? 1.62931 -4.65352 43.67765 1.000 134.87000 106 LYS A N 1
ATOM 524 C CA . LYS A 1 115 ? 1.72107 -4.53510 45.12653 1.000 110.03000 106 LYS A CA 1
ATOM 525 C C . LYS A 1 115 ? 2.34552 -5.76940 45.76132 1.000 105.43000 106 LYS A C 1
ATOM 526 O O . LYS A 1 115 ? 2.84532 -5.68661 46.88853 1.000 110.28000 106 LYS A O 1
ATOM 528 N N . ALA A 1 116 ? 2.32470 -6.90902 45.06572 1.000 101.44000 107 ALA A N 1
ATOM 529 C CA . ALA A 1 116 ? 2.91713 -8.12635 45.60708 1.000 109.89000 107 ALA A CA 1
ATOM 530 C C . ALA A 1 116 ? 4.43248 -8.13227 45.44360 1.000 125.76000 107 ALA A C 1
ATOM 531 O O . ALA A 1 116 ? 5.15465 -8.53681 46.36222 1.000 129.14000 107 ALA A O 1
ATOM 533 N N . ALA A 1 117 ? 4.93225 -7.69452 44.28329 1.000 132.02000 108 ALA A N 1
ATOM 534 C CA . ALA A 1 117 ? 6.37374 -7.60270 44.08452 1.000 118.11000 108 ALA A CA 1
ATOM 535 C C . ALA A 1 117 ? 6.98475 -6.43715 44.85042 1.000 95.64000 108 ALA A C 1
ATOM 536 O O . ALA A 1 117 ? 8.18997 -6.45406 45.12353 1.000 70.14000 108 ALA A O 1
ATOM 538 N N . MET A 1 118 ? 6.18061 -5.43171 45.20569 1.000 103.59000 109 MET A N 1
ATOM 539 C CA . MET A 1 118 ? 6.68450 -4.28997 45.96140 1.000 107.62000 109 MET A CA 1
ATOM 540 C C . MET A 1 118 ? 6.86985 -4.63988 47.43368 1.000 108.44000 109 MET A C 1
ATOM 541 O O . MET A 1 118 ? 7.92584 -4.36613 48.01470 1.000 111.07000 109 MET A O 1
ATOM 543 N N . GLU A 1 119 ? 5.84742 -5.23653 48.05560 1.000 107.49000 110 GLU A N 1
ATOM 544 C CA . GLU A 1 119 ? 5.98746 -5.69456 49.43447 1.000 91.27000 110 GLU A CA 1
ATOM 545 C C . GLU A 1 119 ? 7.10606 -6.72204 49.55650 1.000 109.51000 110 GLU A C 1
ATOM 546 O O . GLU A 1 119 ? 7.80249 -6.77665 50.57691 1.000 145.01000 110 GLU A O 1
ATOM 548 N N . ALA A 1 120 ? 7.29897 -7.54130 48.52013 1.000 102.99000 111 ALA A N 1
ATOM 549 C CA . ALA A 1 120 ? 8.42879 -8.46308 48.51329 1.000 107.36000 111 ALA A CA 1
ATOM 550 C C . ALA A 1 120 ? 9.74674 -7.71162 48.38010 1.000 117.52000 111 ALA A C 1
ATOM 551 O O . ALA A 1 120 ? 10.76157 -8.11432 48.96151 1.000 127.49000 111 ALA A O 1
ATOM 553 N N . PHE A 1 121 ? 9.74932 -6.61107 47.62249 1.000 112.90000 112 PHE A N 1
ATOM 554 C CA . PHE A 1 121 ? 10.96810 -5.82302 47.46885 1.000 105.29000 112 PHE A CA 1
ATOM 555 C C . PHE A 1 121 ? 11.33787 -5.11780 48.76912 1.000 125.10000 112 PHE A C 1
ATOM 556 O O . PHE A 1 121 ? 12.51459 -5.08183 49.14772 1.000 145.42000 112 PHE A O 1
ATOM 558 N N . ALA A 1 122 ? 10.35041 -4.55040 49.46815 1.000 126.95000 113 ALA A N 1
ATOM 559 C CA . ALA A 1 122 ? 10.63693 -3.90890 50.74745 1.000 121.50000 113 ALA A CA 1
ATOM 560 C C . ALA A 1 122 ? 11.17283 -4.91665 51.75577 1.000 114.38000 113 ALA A C 1
ATOM 561 O O . ALA A 1 122 ? 12.06701 -4.59870 52.54807 1.000 121.68000 113 ALA A O 1
ATOM 563 N N . GLU A 1 123 ? 10.64737 -6.14408 51.73020 1.000 113.99000 114 GLU A N 1
ATOM 564 C CA . GLU A 1 123 ? 11.11940 -7.17419 52.64876 1.000 138.40000 114 GLU A CA 1
ATOM 565 C C . GLU A 1 123 ? 12.55871 -7.57649 52.35545 1.000 125.13000 114 GLU A C 1
ATOM 566 O O . GLU A 1 123 ? 13.28634 -7.97784 53.27093 1.000 120.89000 114 GLU A O 1
ATOM 568 N N . ILE A 1 124 ? 12.98650 -7.47508 51.09543 1.000 113.87000 115 ILE A N 1
ATOM 569 C CA . ILE A 1 124 ? 14.35478 -7.84171 50.74437 1.000 112.88000 115 ILE A CA 1
ATOM 570 C C . ILE A 1 124 ? 15.33645 -6.79379 51.25162 1.000 118.35000 115 ILE A C 1
ATOM 571 O O . ILE A 1 124 ? 16.42192 -7.12648 51.74313 1.000 123.71000 115 ILE A O 1
ATOM 573 N N . ALA A 1 125 ? 14.97548 -5.51317 51.13871 1.000 107.74000 116 ALA A N 1
ATOM 574 C CA . ALA A 1 125 ? 15.85005 -4.45366 51.62973 1.000 110.70000 116 ALA A CA 1
ATOM 575 C C . ALA A 1 125 ? 15.99707 -4.52141 53.14396 1.000 120.62000 116 ALA A C 1
ATOM 576 O O . ALA A 1 125 ? 17.09127 -4.31105 53.67964 1.000 124.63000 116 ALA A O 1
ATOM 578 N N . LYS A 1 126 ? 14.90438 -4.81348 53.85283 1.000 133.90000 117 LYS A N 1
ATOM 579 C CA . LYS A 1 126 ? 14.98573 -4.94422 55.30370 1.000 125.73000 117 LYS A CA 1
ATOM 580 C C . LYS A 1 126 ? 15.86417 -6.12310 55.69687 1.000 101.88000 117 LYS A C 1
ATOM 581 O O . LYS A 1 126 ? 16.61675 -6.04705 56.67483 1.000 107.77000 117 LYS A O 1
ATOM 583 N N . ALA A 1 127 ? 15.78511 -7.22198 54.94354 1.000 105.71000 118 ALA A N 1
ATOM 584 C CA . ALA A 1 127 ? 16.67419 -8.35048 55.19496 1.000 105.63000 118 ALA A CA 1
ATOM 585 C C . ALA A 1 127 ? 18.11754 -7.99555 54.86312 1.000 100.46000 118 ALA A C 1
ATOM 586 O O . ALA A 1 127 ? 19.04698 -8.45563 55.53665 1.000 93.66000 118 ALA A O 1
ATOM 588 N N . VAL A 1 128 ? 18.32778 -7.18234 53.82630 1.000 108.87000 119 VAL A N 1
ATOM 589 C CA . VAL A 1 128 ? 19.67278 -6.69057 53.54531 1.000 110.54000 119 VAL A CA 1
ATOM 590 C C . VAL A 1 128 ? 20.15105 -5.80207 54.68423 1.000 86.12000 119 VAL A C 1
ATOM 591 O O . VAL A 1 128 ? 21.34220 -5.77570 55.01649 1.000 111.16000 119 VAL A O 1
ATOM 593 N N . ALA A 1 129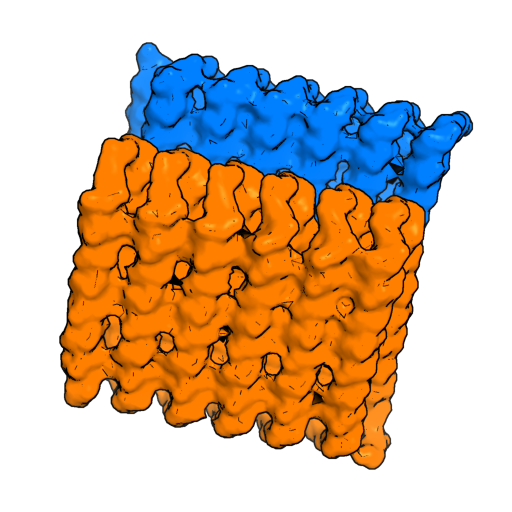 ? 19.22488 -5.07387 55.31148 1.000 92.56000 120 ALA A N 1
ATOM 594 C CA . ALA A 1 129 ? 19.58446 -4.21851 56.43695 1.000 103.92000 120 ALA A CA 1
ATOM 595 C C . ALA A 1 129 ? 19.90218 -5.03881 57.68068 1.000 89.31000 120 ALA A C 1
ATOM 596 O O . ALA A 1 129 ? 20.77837 -4.66560 58.46886 1.000 74.32000 120 ALA A O 1
ATOM 598 N N . GLN A 1 130 ? 19.19397 -6.15119 57.88242 1.000 92.41000 121 GLN A N 1
ATOM 599 C CA . GLN A 1 130 ? 19.45928 -6.99192 59.04580 1.000 84.66000 121 GLN A CA 1
ATOM 600 C C . GLN A 1 130 ? 20.86312 -7.57933 58.98042 1.000 86.43000 121 GLN A C 1
ATOM 601 O O . GLN A 1 130 ? 21.59712 -7.58229 59.97588 1.000 87.62000 121 GLN A O 1
ATOM 603 N N . ALA A 1 131 ? 21.25556 -8.07700 57.80471 1.000 90.40000 122 ALA A N 1
ATOM 604 C CA . ALA A 1 131 ? 22.61085 -8.58452 57.62472 1.000 69.78000 122 ALA A CA 1
ATOM 605 C C . ALA A 1 131 ? 23.64733 -7.48079 57.77871 1.000 72.67000 122 ALA A C 1
ATOM 606 O O . ALA A 1 131 ? 24.80317 -7.75744 58.11788 1.000 86.93000 122 ALA A O 1
ATOM 608 N N . ALA A 1 132 ? 23.25882 -6.23023 57.52362 1.000 82.34000 123 ALA A N 1
ATOM 609 C CA . ALA A 1 132 ? 24.18445 -5.11593 57.69010 1.000 68.55000 123 ALA A CA 1
ATOM 610 C C . ALA A 1 132 ? 24.55884 -4.93364 59.15420 1.000 73.83000 123 ALA A C 1
ATOM 611 O O . ALA A 1 132 ? 25.74387 -4.84692 59.49699 1.000 81.89000 123 ALA A O 1
ATOM 613 N N . LYS A 1 133 ? 23.55753 -4.87467 60.03475 1.000 79.88000 124 LYS A N 1
ATOM 614 C CA . LYS A 1 133 ? 23.84023 -4.85896 61.46498 1.000 78.82000 124 LYS A CA 1
ATOM 615 C C . LYS A 1 133 ? 24.56650 -6.12636 61.89607 1.000 81.27000 124 LYS A C 1
ATOM 616 O O . LYS A 1 133 ? 25.36911 -6.09527 62.83650 1.000 92.56000 124 LYS A O 1
ATOM 618 N N . GLN A 1 134 ? 24.30474 -7.24470 61.21972 1.000 66.68000 125 GLN A N 1
ATOM 619 C CA . GLN A 1 134 ? 25.01786 -8.49176 61.45241 1.000 57.89000 125 GLN A CA 1
ATOM 620 C C . GLN A 1 134 ? 26.29952 -8.59980 60.62367 1.000 69.30000 125 GLN A C 1
ATOM 621 O O . GLN A 1 134 ? 26.85350 -9.70085 60.49980 1.000 62.01000 125 GLN A O 1
ATOM 623 N N . GLY A 1 135 ? 26.76123 -7.48523 60.04664 1.000 76.58000 126 GLY A N 1
ATOM 624 C CA . GLY A 1 135 ? 28.02376 -7.39352 59.32992 1.000 70.81000 126 GLY A CA 1
ATOM 625 C C . GLY A 1 135 ? 28.42180 -8.59480 58.49543 1.000 68.01000 126 GLY A C 1
ATOM 626 O O . GLY A 1 135 ? 29.44991 -9.22661 58.76111 1.000 117.94000 126 GLY A O 1
ATOM 627 N N . ALA A 1 136 ? 27.62024 -8.91782 57.48482 1.000 58.52000 127 ALA A N 1
ATOM 628 C CA . ALA A 1 136 ? 27.84041 -10.10567 56.67065 1.000 73.21000 127 ALA A CA 1
ATOM 629 C C . ALA A 1 136 ? 28.99072 -9.88127 55.68842 1.000 94.55000 127 ALA A C 1
ATOM 630 O O . ALA A 1 136 ? 29.69575 -8.86825 55.72750 1.000 102.19000 127 ALA A O 1
ATOM 632 N N . SER A 1 137 ? 29.18456 -10.83937 54.78540 1.000 73.86000 128 SER A N 1
ATOM 633 C CA . SER A 1 137 ? 30.18751 -10.73453 53.73867 1.000 84.47000 128 SER A CA 1
ATOM 634 C C . SER A 1 137 ? 29.60182 -10.05429 52.50438 1.000 89.07000 128 SER A C 1
ATOM 635 O O . SER A 1 137 ? 28.38469 -9.93700 52.34430 1.000 111.28000 128 SER A O 1
ATOM 637 N N . GLU A 1 138 ? 30.49461 -9.59924 51.62366 1.000 72.72000 129 GLU A N 1
ATOM 638 C CA . GLU A 1 138 ? 30.06396 -8.99371 50.36926 1.000 71.42000 129 GLU A CA 1
ATOM 639 C C . GLU A 1 138 ? 29.51908 -10.01719 49.38316 1.000 104.69000 129 GLU A C 1
ATOM 640 O O . GLU A 1 138 ? 28.93649 -9.62266 48.36732 1.000 120.23000 129 GLU A O 1
ATOM 642 N N . ALA A 1 139 ? 29.70534 -11.31228 49.64959 1.000 102.01000 130 ALA A N 1
ATOM 643 C CA . ALA A 1 139 ? 29.04759 -12.34403 48.85860 1.000 123.37000 130 ALA A CA 1
ATOM 644 C C . ALA A 1 139 ? 27.55799 -12.41206 49.16279 1.000 105.63000 130 ALA A C 1
ATOM 645 O O . ALA A 1 139 ? 26.76173 -12.75128 48.27926 1.000 91.32000 130 ALA A O 1
ATOM 647 N N . ALA A 1 140 ? 27.16570 -12.09484 50.39918 1.000 100.86000 131 ALA A N 1
ATOM 648 C CA . ALA A 1 140 ? 25.74725 -11.95580 50.70388 1.000 122.70000 131 ALA A CA 1
ATOM 649 C C . ALA A 1 140 ? 25.14095 -10.79240 49.93061 1.000 113.64000 131 ALA A C 1
ATOM 650 O O . ALA A 1 140 ? 23.99704 -10.87227 49.46765 1.000 131.16000 131 ALA A O 1
ATOM 652 N N . PHE A 1 141 ? 25.89926 -9.70381 49.77259 1.000 88.95000 132 PHE A N 1
ATOM 653 C CA . PHE A 1 141 ? 25.40118 -8.55584 49.02190 1.000 103.80000 132 PHE A CA 1
ATOM 654 C C . PHE A 1 141 ? 25.23211 -8.89242 47.54503 1.000 118.89000 132 PHE A C 1
ATOM 655 O O . PHE A 1 141 ? 24.24876 -8.48168 46.91720 1.000 134.63000 132 PHE A O 1
ATOM 657 N N . GLU A 1 142 ? 26.18220 -9.63506 46.97182 1.000 116.73000 133 GLU A N 1
ATOM 658 C CA . GLU A 1 142 ? 26.04427 -10.05948 45.58391 1.000 121.97000 133 GLU A CA 1
ATOM 659 C C . GLU A 1 142 ? 24.87894 -11.02257 45.41362 1.000 120.20000 133 GLU A C 1
ATOM 660 O O . GLU A 1 142 ? 24.19352 -10.98931 44.38498 1.000 109.73000 133 GLU A O 1
ATOM 662 N N . ALA A 1 143 ? 24.63990 -11.88343 46.40598 1.000 118.60000 134 ALA A N 1
ATOM 663 C CA . ALA A 1 143 ? 23.45692 -12.73336 46.37089 1.000 114.80000 134 ALA A CA 1
ATOM 664 C C . ALA A 1 143 ? 22.18351 -11.91362 46.53413 1.000 116.25000 134 ALA A C 1
ATOM 665 O O . ALA A 1 143 ? 21.14203 -12.26920 45.97058 1.000 134.90000 134 ALA A O 1
ATOM 667 N N . PHE A 1 144 ? 22.24550 -10.81552 47.29347 1.000 106.88000 135 PHE A N 1
ATOM 668 C CA . PHE A 1 144 ? 21.07816 -9.95065 47.43154 1.000 129.32000 135 PHE A CA 1
ATOM 669 C C . PHE A 1 144 ? 20.73244 -9.27743 46.10869 1.000 148.13000 135 PHE A C 1
ATOM 670 O O . PHE A 1 144 ? 19.55546 -9.19139 45.73928 1.000 140.84000 135 PHE A O 1
ATOM 672 N N . ALA A 1 145 ? 21.74229 -8.79143 45.38108 1.000 135.93000 136 ALA A N 1
ATOM 673 C CA . ALA A 1 145 ? 21.48017 -8.20068 44.07318 1.000 135.11000 136 ALA A CA 1
ATOM 674 C C . ALA A 1 145 ? 21.00073 -9.24811 43.07877 1.000 132.24000 136 ALA A C 1
ATOM 675 O O . ALA A 1 145 ? 20.19654 -8.94018 42.19167 1.000 124.28000 136 ALA A O 1
ATOM 677 N N . ALA A 1 146 ? 21.47448 -10.48918 43.21556 1.000 127.76000 137 ALA A N 1
ATOM 678 C CA . ALA A 1 146 ? 21.01872 -11.56009 42.33583 1.000 125.77000 137 ALA A CA 1
ATOM 679 C C . ALA A 1 146 ? 19.59852 -11.99171 42.67960 1.000 122.13000 137 ALA A C 1
ATOM 680 O O . ALA A 1 146 ? 18.80147 -12.29183 41.78301 1.000 113.91000 137 ALA A O 1
ATOM 682 N N . ILE A 1 147 ? 19.26516 -12.03413 43.97199 1.000 120.40000 138 ILE A N 1
ATOM 683 C CA . ILE A 1 147 ? 17.91015 -12.39446 44.37948 1.000 124.71000 138 ILE A CA 1
ATOM 684 C C . ILE A 1 147 ? 16.92224 -11.31730 43.95280 1.000 123.37000 138 ILE A C 1
ATOM 685 O O . ILE A 1 147 ? 15.79780 -11.61631 43.53077 1.000 113.40000 138 ILE A O 1
ATOM 687 N N . ALA A 1 148 ? 17.32452 -10.04838 44.05549 1.000 111.58000 139 ALA A N 1
ATOM 688 C CA . ALA A 1 148 ? 16.46910 -8.96171 43.59238 1.000 130.49000 139 ALA A CA 1
ATOM 689 C C . ALA A 1 148 ? 16.30995 -8.99808 42.07720 1.000 138.32000 139 ALA A C 1
ATOM 690 O O . ALA A 1 148 ? 15.21008 -8.77881 41.55431 1.000 143.41000 139 ALA A O 1
ATOM 692 N N . ALA A 1 149 ? 17.39957 -9.27501 41.35447 1.000 120.84000 140 ALA A N 1
ATOM 693 C CA . ALA A 1 149 ? 17.31565 -9.37815 39.90151 1.000 109.88000 140 ALA A CA 1
ATOM 694 C C . ALA A 1 149 ? 16.43203 -10.54561 39.48388 1.000 105.60000 140 ALA A C 1
ATOM 695 O O . ALA A 1 149 ? 15.64376 -10.42997 38.53803 1.000 85.09000 140 ALA A O 1
ATOM 697 N N . ALA A 1 150 ? 16.54954 -11.68081 40.17649 1.000 114.42000 141 ALA A N 1
ATOM 698 C CA . ALA A 1 150 ? 15.67712 -12.81140 39.88193 1.000 119.61000 141 ALA A CA 1
ATOM 699 C C . ALA A 1 150 ? 14.22151 -12.46421 40.16186 1.000 119.42000 141 ALA A C 1
ATOM 700 O O . ALA A 1 150 ? 13.32125 -12.89266 39.43023 1.000 120.54000 141 ALA A O 1
ATOM 702 N N . ALA A 1 151 ? 13.97244 -11.67902 41.21238 1.000 111.02000 142 ALA A N 1
ATOM 703 C CA . ALA A 1 151 ? 12.60833 -11.26316 41.51958 1.000 107.06000 142 ALA A CA 1
ATOM 704 C C . ALA A 1 151 ? 12.01833 -10.44179 40.38006 1.000 112.50000 142 ALA A C 1
ATOM 705 O O . ALA A 1 151 ? 10.85641 -10.62851 40.00006 1.000 122.47000 142 ALA A O 1
ATOM 707 N N . ALA A 1 152 ? 12.81360 -9.53449 39.81061 1.000 122.11000 143 ALA A N 1
ATOM 708 C CA . ALA A 1 152 ? 12.31731 -8.70764 38.71645 1.000 124.22000 143 ALA A CA 1
ATOM 709 C C . ALA A 1 152 ? 12.05003 -9.54177 37.46890 1.000 108.96000 143 ALA A C 1
ATOM 710 O O . ALA A 1 152 ? 11.06013 -9.31338 36.76349 1.000 113.49000 143 ALA A O 1
ATOM 712 N N . GLU A 1 153 ? 12.91287 -10.52318 37.18994 1.000 122.81000 144 GLU A N 1
ATOM 713 C CA . GLU A 1 153 ? 12.74757 -11.34373 35.99431 1.000 116.68000 144 GLU A CA 1
ATOM 714 C C . GLU A 1 153 ? 11.48471 -12.19452 36.05956 1.000 116.51000 144 GLU A C 1
ATOM 715 O O . GLU A 1 153 ? 10.90320 -12.51754 35.01661 1.000 112.93000 144 GLU A O 1
ATOM 717 N N . ALA A 1 154 ? 11.04590 -12.56574 37.26299 1.000 118.80000 145 ALA A N 1
ATOM 718 C CA . ALA A 1 154 ? 9.84169 -13.37292 37.41189 1.000 110.34000 145 ALA A CA 1
ATOM 719 C C . ALA A 1 154 ? 8.57404 -12.52789 37.38064 1.000 124.42000 145 ALA A C 1
ATOM 720 O O . ALA A 1 154 ? 7.55753 -12.95863 36.82471 1.000 120.82000 145 ALA A O 1
ATOM 722 N N . ALA A 1 155 ? 8.60896 -11.33215 37.97489 1.000 130.21000 146 ALA A N 1
ATOM 723 C CA . ALA A 1 155 ? 7.45339 -10.44441 37.90351 1.000 116.04000 146 ALA A CA 1
ATOM 724 C C . ALA A 1 155 ? 7.22427 -9.96482 36.47683 1.000 115.18000 146 ALA A C 1
ATOM 725 O O . ALA A 1 155 ? 6.07865 -9.86945 36.02079 1.000 98.27000 146 ALA A O 1
ATOM 727 N N . ALA A 1 156 ? 8.30741 -9.66324 35.75539 1.000 155.88000 147 ALA A N 1
ATOM 728 C CA . ALA A 1 156 ? 8.18664 -9.26114 34.35808 1.000 122.63000 147 ALA A CA 1
ATOM 729 C C . ALA A 1 156 ? 7.66554 -10.40360 33.49598 1.000 104.74000 147 ALA A C 1
ATOM 730 O O . ALA A 1 156 ? 6.89241 -10.17707 32.55812 1.000 76.78000 147 ALA A O 1
ATOM 732 N N . ALA A 1 157 ? 8.07984 -11.63705 33.79344 1.000 114.91000 148 ALA A N 1
ATOM 733 C CA . ALA A 1 157 ? 7.57683 -12.77970 33.03930 1.000 104.88000 148 ALA A CA 1
ATOM 734 C C . ALA A 1 157 ? 6.10200 -13.02473 33.33661 1.000 86.94000 148 ALA A C 1
ATOM 735 O O . ALA A 1 157 ? 5.33289 -13.38762 32.43744 1.000 92.64000 148 ALA A O 1
ATOM 737 N N . ALA A 1 158 ? 5.68885 -12.82712 34.59378 1.000 107.01000 149 ALA A N 1
ATOM 738 C CA . ALA A 1 158 ? 4.27696 -12.95175 34.94032 1.000 105.13000 149 ALA A CA 1
ATOM 739 C C . ALA A 1 158 ? 3.43885 -11.90280 34.22178 1.000 93.43000 149 ALA A C 1
ATOM 740 O O . ALA A 1 158 ? 2.28042 -12.15969 33.87428 1.000 68.77000 149 ALA A O 1
ATOM 742 N N . PHE A 1 159 ? 4.01045 -10.72173 33.98304 1.000 111.05000 150 PHE A N 1
ATOM 743 C CA . PHE A 1 159 ? 3.30846 -9.67474 33.25176 1.000 80.31000 150 PHE A CA 1
ATOM 744 C C . PHE A 1 159 ? 3.24643 -9.97801 31.75833 1.000 93.48000 150 PHE A C 1
ATOM 745 O O . PHE A 1 159 ? 2.21907 -9.73455 31.11508 1.000 89.75000 150 PHE A O 1
ATOM 747 N N . GLU A 1 160 ? 4.33505 -10.50381 31.19068 1.000 106.90000 151 GLU A N 1
ATOM 748 C CA . GLU A 1 160 ? 4.33203 -10.85356 29.77412 1.000 79.25000 151 GLU A CA 1
ATOM 749 C C . GLU A 1 160 ? 3.30479 -11.93886 29.48339 1.000 77.42000 151 GLU A C 1
ATOM 750 O O . GLU A 1 160 ? 2.58324 -11.87032 28.48102 1.000 91.59000 151 GLU A O 1
ATOM 752 N N . ALA A 1 161 ? 3.22296 -12.94820 30.35449 1.000 70.83000 152 ALA A N 1
ATOM 753 C CA . ALA A 1 161 ? 2.16744 -13.94760 30.23782 1.000 68.60000 152 ALA A CA 1
ATOM 754 C C . ALA A 1 161 ? 0.79008 -13.31817 30.39203 1.000 75.41000 152 ALA A C 1
ATOM 755 O O . ALA A 1 161 ? -0.17976 -13.77511 29.77412 1.000 61.10000 152 ALA A O 1
ATOM 757 N N . PHE A 1 162 ? 0.68335 -12.27538 31.21658 1.000 88.98000 153 PHE A N 1
ATOM 758 C CA . PHE A 1 162 ? -0.57914 -11.55890 31.33566 1.000 87.58000 153 PHE A CA 1
ATOM 759 C C . PHE A 1 162 ? -0.88841 -10.76483 30.07595 1.000 63.34000 153 PHE A C 1
ATOM 760 O O . PHE A 1 162 ? -2.05929 -10.51851 29.77363 1.000 90.68000 153 PHE A O 1
ATOM 762 N N . SER A 1 163 ? 0.14013 -10.35598 29.33120 1.000 65.04000 154 SER A N 1
ATOM 763 C CA . SER A 1 163 ? -0.09921 -9.60562 28.10433 1.000 89.86000 154 SER A CA 1
ATOM 764 C C . SER A 1 163 ? -0.85709 -10.44112 27.08119 1.000 107.49000 154 SER A C 1
ATOM 765 O O . SER A 1 163 ? -1.53342 -9.88840 26.20680 1.000 130.61000 154 SER A O 1
ATOM 767 N N . ASP A 1 164 ? -0.77399 -11.76844 27.18636 1.000 89.08000 155 ASP A N 1
ATOM 768 C CA . ASP A 1 164 ? -1.48527 -12.66865 26.28882 1.000 87.30000 155 ASP A CA 1
ATOM 769 C C . ASP A 1 164 ? -2.92231 -12.94386 26.72628 1.000 98.59000 155 ASP A C 1
ATOM 770 O O . ASP A 1 164 ? -3.70351 -13.46552 25.92167 1.000 70.86000 155 ASP A O 1
ATOM 772 N N . SER A 1 165 ? -3.30231 -12.59154 27.95799 1.000 106.47000 156 SER A N 1
ATOM 773 C CA . SER A 1 165 ? -4.61289 -12.95214 28.48650 1.000 96.07000 156 SER A CA 1
ATOM 774 C C . SER A 1 165 ? -5.27883 -11.76646 29.17412 1.000 101.69000 156 SER A C 1
ATOM 775 O O . SER A 1 165 ? -4.62255 -10.99202 29.87529 1.000 52.41000 156 SER A O 1
ATOM 777 N N . THR A 1 166 ? -6.59749 -11.64281 28.98855 1.000 149.67000 157 THR A N 1
ATOM 778 C CA . THR A 1 166 ? -7.37845 -10.62285 29.67860 1.000 142.97000 157 THR A CA 1
ATOM 779 C C . THR A 1 166 ? -8.53575 -11.20689 30.48107 1.000 140.39000 157 THR A C 1
ATOM 780 O O . THR A 1 166 ? -9.37753 -10.44446 30.96733 1.000 180.24000 157 THR A O 1
ATOM 782 N N . GLY A 1 167 ? -8.60005 -12.52624 30.63858 1.000 127.53000 158 GLY A N 1
ATOM 783 C CA . GLY A 1 167 ? -9.69897 -13.12334 31.37702 1.000 126.33000 158 GLY A CA 1
ATOM 784 C C . GLY A 1 167 ? -9.62914 -12.78252 32.85574 1.000 133.86000 158 GLY A C 1
ATOM 785 O O . GLY A 1 167 ? -8.55257 -12.68943 33.44548 1.000 124.57000 158 GLY A O 1
ATOM 786 N N . GLU A 1 168 ? -10.80222 -12.58589 33.45888 1.000 154.29000 159 GLU A N 1
ATOM 787 C CA . GLU A 1 168 ? -10.85434 -12.21748 34.87058 1.000 135.03000 159 GLU A CA 1
ATOM 788 C C . GLU A 1 168 ? -10.20420 -13.28857 35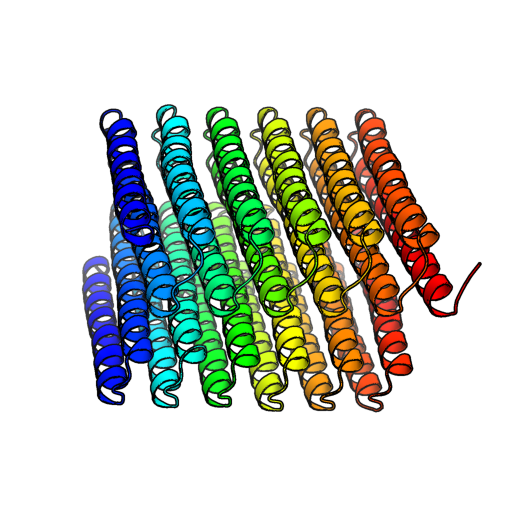.73693 1.000 121.12000 159 GLU A C 1
ATOM 789 O O . GLU A 1 168 ? -9.33455 -12.99161 36.56448 1.000 111.50000 159 GLU A O 1
ATOM 791 N N . THR A 1 169 ? -10.60187 -14.54914 35.54487 1.000 132.15000 160 THR A N 1
ATOM 792 C CA . THR A 1 169 ? -9.99141 -15.63600 36.30271 1.000 139.84000 160 THR A CA 1
ATOM 793 C C . THR A 1 169 ? -8.53050 -15.83445 35.91915 1.000 138.29000 160 THR A C 1
ATOM 794 O O . THR A 1 169 ? -7.71548 -16.22527 36.76329 1.000 145.51000 160 THR A O 1
ATOM 796 N N . VAL A 1 170 ? -8.18101 -15.57179 34.65787 1.000 114.43000 161 VAL A N 1
ATOM 797 C CA . VAL A 1 170 ? -6.79892 -15.74096 34.21543 1.000 113.82000 161 VAL A CA 1
ATOM 798 C C . VAL A 1 170 ? -5.89305 -14.73076 34.90967 1.000 118.85000 161 VAL A C 1
ATOM 799 O O . VAL A 1 170 ? -4.79817 -15.06688 35.37772 1.000 106.99000 161 VAL A O 1
ATOM 801 N N . ALA A 1 171 ? -6.34003 -13.47467 34.98728 1.000 119.53000 162 ALA A N 1
ATOM 802 C CA . ALA A 1 171 ? -5.54887 -12.44247 35.64749 1.000 115.58000 162 ALA A CA 1
ATOM 803 C C . ALA A 1 171 ? -5.54255 -12.62145 37.15983 1.000 135.09000 162 ALA A C 1
ATOM 804 O O . ALA A 1 171 ? -4.55872 -12.26761 37.82062 1.000 144.33000 162 ALA A O 1
ATOM 806 N N . GLU A 1 172 ? -6.62537 -13.16392 37.72239 1.000 129.50000 163 GLU A N 1
ATOM 807 C CA . GLU A 1 172 ? -6.68048 -13.39438 39.16208 1.000 121.84000 163 GLU A CA 1
ATOM 808 C C . GLU A 1 172 ? -5.63767 -14.41901 39.59019 1.000 116.29000 163 GLU A C 1
ATOM 809 O O . GLU A 1 172 ? -4.87613 -14.18784 40.53661 1.000 114.85000 163 GLU A O 1
ATOM 811 N N . ALA A 1 173 ? -5.58796 -15.56111 38.90013 1.000 117.77000 164 ALA A N 1
ATOM 812 C CA . ALA A 1 173 ? -4.57859 -16.56690 39.20872 1.000 103.48000 164 ALA A CA 1
ATOM 813 C C . ALA A 1 173 ? -3.17634 -16.06162 38.90312 1.000 103.72000 164 ALA A C 1
ATOM 814 O O . ALA A 1 173 ? -2.21320 -16.47488 39.55764 1.000 132.48000 164 ALA A O 1
ATOM 816 N N . VAL A 1 174 ? -3.04257 -15.17192 37.91915 1.000 104.74000 165 VAL A N 1
ATOM 817 C CA . VAL A 1 174 ? -1.73991 -14.58587 37.61813 1.000 120.37000 165 VAL A CA 1
ATOM 818 C C . VAL A 1 174 ? -1.24718 -13.76480 38.80265 1.000 104.27000 165 VAL A C 1
ATOM 819 O O . VAL A 1 174 ? -0.10352 -13.91108 39.25170 1.000 114.28000 165 VAL A O 1
ATOM 821 N N . ALA A 1 175 ? -2.10814 -12.89270 39.33242 1.000 93.43000 166 ALA A N 1
ATOM 822 C CA . ALA A 1 175 ? -1.73495 -12.12901 40.51679 1.000 102.02000 166 ALA A CA 1
ATOM 823 C C . ALA A 1 175 ? -1.49359 -13.05119 41.70478 1.000 98.67000 166 ALA A C 1
ATOM 824 O O . ALA A 1 175 ? -0.56774 -12.82995 42.49413 1.000 79.84000 166 ALA A O 1
ATOM 826 N N . LYS A 1 176 ? -2.30769 -14.10139 41.84024 1.000 112.58000 167 LYS A N 1
ATOM 827 C CA . LYS A 1 176 ? -2.10359 -15.05373 42.92679 1.000 104.50000 167 LYS A CA 1
ATOM 828 C C . LYS A 1 176 ? -0.76508 -15.77047 42.78542 1.000 92.74000 167 LYS A C 1
ATOM 829 O O . LYS A 1 176 ? -0.10997 -16.08140 43.78701 1.000 89.83000 167 LYS A O 1
ATOM 831 N N . ALA A 1 177 ? -0.33364 -16.02895 41.54832 1.000 100.25000 168 ALA A N 1
ATOM 832 C CA . ALA A 1 177 ? 0.92612 -16.73434 41.33933 1.000 84.15000 168 ALA A CA 1
ATOM 833 C C . ALA A 1 177 ? 2.12452 -15.81573 41.54149 1.000 91.94000 168 ALA A C 1
ATOM 834 O O . ALA A 1 177 ? 3.11053 -16.21266 42.17150 1.000 95.41000 168 ALA A O 1
ATOM 836 N N . LEU A 1 178 ? 2.06198 -14.58982 41.01348 1.000 94.77000 169 LEU A N 1
ATOM 837 C CA . LEU A 1 178 ? 3.16449 -13.65216 41.20133 1.000 74.92000 169 LEU A CA 1
ATOM 838 C C . LEU A 1 178 ? 3.39780 -13.35806 42.67500 1.000 76.44000 169 LEU A C 1
ATOM 839 O O . LEU A 1 178 ? 4.54105 -13.14626 43.09310 1.000 73.48000 169 LEU A O 1
ATOM 841 N N . LYS A 1 179 ? 2.33176 -13.34455 43.47564 1.000 110.07000 170 LYS A N 1
ATOM 842 C CA . LYS A 1 179 ? 2.49483 -13.17248 44.91324 1.000 94.77000 170 LYS A CA 1
ATOM 843 C C . LYS A 1 179 ? 3.09482 -14.41387 45.55902 1.000 77.32000 170 LYS A C 1
ATOM 844 O O . LYS A 1 179 ? 3.75249 -14.31105 46.60062 1.000 92.32000 170 LYS A O 1
ATOM 846 N N . ALA A 1 180 ? 2.88320 -15.58815 44.95950 1.000 67.69000 171 ALA A N 1
ATOM 847 C CA . ALA A 1 180 ? 3.41967 -16.82143 45.52719 1.000 69.01000 171 ALA A CA 1
ATOM 848 C C . ALA A 1 180 ? 4.94255 -16.84257 45.45536 1.000 112.34000 171 ALA A C 1
ATOM 849 O O . ALA A 1 180 ? 5.61851 -17.09698 46.45958 1.000 134.84000 171 ALA A O 1
ATOM 851 N N . ALA A 1 181 ? 5.50238 -16.58490 44.26889 1.000 130.74000 172 ALA A N 1
ATOM 852 C CA . ALA A 1 181 ? 6.95373 -16.51162 44.13931 1.000 110.59000 172 ALA A CA 1
ATOM 853 C C . ALA A 1 181 ? 7.52111 -15.32691 44.90735 1.000 66.98000 172 ALA A C 1
ATOM 854 O O . ALA A 1 181 ? 8.66002 -15.38674 45.38119 1.000 49.60000 172 ALA A O 1
ATOM 856 N N . MET A 1 182 ? 6.74679 -14.24902 45.04119 1.000 93.49000 173 MET A N 1
ATOM 857 C CA . MET A 1 182 ? 7.18465 -13.10924 45.83883 1.000 96.31000 173 MET A CA 1
ATOM 858 C C . MET A 1 182 ? 7.32547 -13.49760 47.30552 1.000 88.84000 173 MET A C 1
ATOM 859 O O . MET A 1 182 ? 8.38238 -13.30148 47.91717 1.000 89.65000 173 MET A O 1
ATOM 861 N N . GLU A 1 183 ? 6.26077 -14.05863 47.88637 1.000 95.80000 174 GLU A N 1
ATOM 862 C CA . GLU A 1 183 ? 6.34528 -14.56104 49.25332 1.000 86.88000 174 GLU A CA 1
ATOM 863 C C . GLU A 1 183 ? 7.43125 -15.62063 49.38626 1.000 100.95000 174 GLU A C 1
ATOM 864 O O . GLU A 1 183 ? 8.06188 -15.73733 50.44345 1.000 131.44000 174 GLU A O 1
ATOM 866 N N . ALA A 1 184 ? 7.67018 -16.39441 48.32656 1.000 102.09000 175 ALA A N 1
ATOM 867 C CA . ALA A 1 184 ? 8.77550 -17.34431 48.34913 1.000 113.68000 175 ALA A CA 1
ATOM 868 C C . ALA A 1 184 ? 10.11655 -16.62432 48.28456 1.000 103.79000 175 ALA A C 1
ATOM 869 O O . ALA A 1 184 ? 11.07319 -17.01598 48.96461 1.000 96.58000 175 ALA A O 1
ATOM 871 N N . PHE A 1 185 ? 10.20358 -15.56482 47.47608 1.000 108.72000 176 PHE A N 1
ATOM 872 C CA . PHE A 1 185 ? 11.45342 -14.82041 47.36995 1.000 90.46000 176 PHE A CA 1
ATOM 873 C C . PHE A 1 185 ? 11.76350 -14.07648 48.66171 1.000 109.40000 176 PHE A C 1
ATOM 874 O O . PHE A 1 185 ? 12.92270 -14.02166 49.08655 1.000 137.20000 176 PHE A O 1
ATOM 876 N N . ALA A 1 186 ? 10.74618 -13.49600 49.30161 1.000 114.27000 177 ALA A N 1
ATOM 877 C CA . ALA A 1 186 ? 10.97898 -12.81438 50.57010 1.000 115.97000 177 ALA A CA 1
ATOM 878 C C . ALA A 1 186 ? 11.52682 -13.78253 51.60989 1.000 111.73000 177 ALA A C 1
ATOM 879 O O . ALA A 1 186 ? 12.46343 -13.45648 52.34866 1.000 112.49000 177 ALA A O 1
ATOM 881 N N . GLU A 1 187 ? 10.97003 -14.99574 51.65848 1.000 111.39000 178 GLU A N 1
ATOM 882 C CA . GLU A 1 187 ? 11.46582 -15.99457 52.59873 1.000 136.32000 178 GLU A CA 1
ATOM 883 C C . GLU A 1 187 ? 12.90545 -16.38576 52.29000 1.000 120.56000 178 GLU A C 1
ATOM 884 O O . GLU A 1 187 ? 13.66422 -16.73767 53.20156 1.000 99.85000 178 GLU A O 1
ATOM 886 N N . ILE A 1 188 ? 13.30213 -16.31776 51.01776 1.000 122.53000 179 ILE A N 1
ATOM 887 C CA . ILE A 1 188 ? 14.67602 -16.64016 50.64590 1.000 99.82000 179 ILE A CA 1
ATOM 888 C C . ILE A 1 188 ? 15.63488 -15.57265 51.15699 1.000 110.78000 179 ILE A C 1
ATOM 889 O O . ILE A 1 188 ? 16.73197 -15.88271 51.63689 1.000 140.76000 179 ILE A O 1
ATOM 891 N N . ALA A 1 189 ? 15.24312 -14.30000 51.05734 1.000 98.84000 180 ALA A N 1
ATOM 892 C CA . ALA A 1 189 ? 16.10634 -13.22368 51.52983 1.000 112.44000 180 ALA A CA 1
ATOM 893 C C . ALA A 1 189 ? 16.24045 -13.24045 53.04560 1.000 138.09000 180 ALA A C 1
ATOM 894 O O . ALA A 1 189 ? 17.29551 -12.87558 53.57820 1.000 148.70000 180 ALA A O 1
ATOM 896 N N . LYS A 1 190 ? 15.18879 -13.65863 53.75292 1.000 139.69000 181 LYS A N 1
ATOM 897 C CA . LYS A 1 190 ? 15.26790 -13.76294 55.20568 1.000 137.52000 181 LYS A CA 1
ATOM 898 C C . LYS A 1 190 ? 16.26061 -14.84080 55.61939 1.000 127.93000 181 LYS A C 1
ATOM 899 O O . LYS A 1 190 ? 17.07060 -14.63879 56.53126 1.000 123.85000 181 LYS A O 1
ATOM 901 N N . ALA A 1 191 ? 16.20877 -15.99959 54.95796 1.000 125.04000 182 ALA A N 1
ATOM 902 C CA . ALA A 1 191 ? 17.16812 -17.05841 55.25034 1.000 122.63000 182 ALA A CA 1
ATOM 903 C C . ALA A 1 191 ? 18.58664 -16.61424 54.92245 1.000 122.41000 182 ALA A C 1
ATOM 904 O O . ALA A 1 191 ? 19.53599 -16.96474 55.63354 1.000 129.09000 182 ALA A O 1
ATOM 906 N N . VAL A 1 192 ? 18.74864 -15.83208 53.85218 1.000 123.74000 183 VAL A N 1
ATOM 907 C CA . VAL A 1 192 ? 20.06211 -15.29114 53.52089 1.000 134.04000 183 VAL A CA 1
ATOM 908 C C . VAL A 1 192 ? 20.54695 -14.36052 54.62315 1.000 127.32000 183 VAL A C 1
ATOM 909 O O . VAL A 1 192 ? 21.75509 -14.24681 54.86617 1.000 146.57000 183 VAL A O 1
ATOM 911 N N . ALA A 1 193 ? 19.62088 -13.68642 55.31061 1.000 135.38000 184 ALA A N 1
ATOM 912 C CA . ALA A 1 193 ? 19.99536 -12.81721 56.42018 1.000 138.51000 184 ALA A CA 1
ATOM 913 C C . ALA A 1 193 ? 20.34025 -13.62147 57.66893 1.000 117.74000 184 ALA A C 1
ATOM 914 O O . ALA A 1 193 ? 21.23962 -13.24051 58.42703 1.000 92.10000 184 ALA A O 1
ATOM 916 N N . GLN A 1 194 ? 19.63175 -14.72774 57.90660 1.000 126.74000 185 GLN A N 1
ATOM 917 C CA . GLN A 1 194 ? 19.92015 -15.54909 59.07815 1.000 114.94000 185 GLN A CA 1
ATOM 918 C C . GLN A 1 194 ? 21.30726 -16.16862 58.98005 1.000 89.67000 185 GLN A C 1
ATOM 919 O O . GLN A 1 194 ? 22.07363 -16.16226 59.95028 1.000 86.52000 185 GLN A O 1
ATOM 921 N N . ALA A 1 195 ? 21.64661 -16.71198 57.80926 1.000 108.23000 186 ALA A N 1
ATOM 922 C CA . ALA A 1 195 ? 22.99829 -17.21288 57.59509 1.000 92.82000 186 ALA A CA 1
ATOM 923 C C . ALA A 1 195 ? 24.01927 -16.08781 57.66538 1.000 90.53000 186 ALA A C 1
ATOM 924 O O . ALA A 1 195 ? 25.17964 -16.32067 58.02286 1.000 97.57000 186 ALA A O 1
ATOM 926 N N . ALA A 1 196 ? 23.60670 -14.86407 57.33346 1.000 86.77000 187 ALA A N 1
ATOM 927 C CA . ALA A 1 196 ? 24.50502 -13.72475 57.46308 1.000 79.62000 187 ALA A CA 1
ATOM 928 C C . ALA A 1 196 ? 24.82236 -13.44075 58.92646 1.000 96.51000 187 ALA A C 1
ATOM 929 O O . ALA A 1 196 ? 25.97912 -13.17586 59.27650 1.000 97.41000 187 ALA A O 1
ATOM 931 N N . LYS A 1 197 ? 23.80977 -13.48681 59.79735 1.000 102.65000 188 LYS A N 1
ATOM 932 C CA . LYS A 1 197 ? 24.07713 -13.40792 61.22887 1.000 93.90000 188 LYS A CA 1
ATOM 933 C C . LYS A 1 197 ? 24.95018 -14.57349 61.67140 1.000 88.37000 188 LYS A C 1
ATOM 934 O O . LYS A 1 197 ? 25.84023 -14.41423 62.51488 1.000 89.67000 188 LYS A O 1
ATOM 936 N N . GLN A 1 198 ? 24.71760 -15.75106 61.09497 1.000 69.49000 189 GLN A N 1
ATOM 937 C CA . GLN A 1 198 ? 25.52011 -16.93954 61.34515 1.000 64.21000 189 GLN A CA 1
ATOM 938 C C . GLN A 1 198 ? 26.79909 -16.97309 60.51693 1.000 93.38000 189 GLN A C 1
ATOM 939 O O . GLN A 1 198 ? 27.51555 -17.97901 60.56478 1.000 113.56000 189 GLN A O 1
ATOM 941 N N . GLY A 1 199 ? 27.08110 -15.90873 59.76151 1.000 91.01000 190 GLY A N 1
ATOM 942 C CA . GLY A 1 199 ? 28.32446 -15.73819 59.02849 1.000 68.43000 190 GLY A CA 1
ATOM 943 C C . GLY A 1 199 ? 28.84982 -16.97134 58.32309 1.000 75.49000 190 GLY A C 1
ATOM 944 O O . GLY A 1 199 ? 29.91227 -17.49047 58.67764 1.000 126.15000 190 GLY A O 1
ATOM 945 N N . ALA A 1 200 ? 28.11772 -17.44800 57.32362 1.000 77.13000 191 ALA A N 1
ATOM 946 C CA . ALA A 1 200 ? 28.46466 -18.67602 56.62741 1.000 85.14000 191 ALA A CA 1
ATOM 947 C C . ALA A 1 200 ? 29.45061 -18.38511 55.49671 1.000 111.54000 191 ALA A C 1
ATOM 948 O O . ALA A 1 200 ? 30.02094 -17.29501 55.39465 1.000 133.46000 191 ALA A O 1
ATOM 950 N N . SER A 1 201 ? 29.64834 -19.36867 54.62314 1.000 86.66000 192 SER A N 1
ATOM 951 C CA . SER A 1 201 ? 30.61417 -19.25728 53.54398 1.000 97.80000 192 SER A CA 1
ATOM 952 C C . SER A 1 201 ? 30.01666 -18.49585 52.36284 1.000 95.78000 192 SER A C 1
ATOM 953 O O . SER A 1 201 ? 28.84949 -18.09124 52.36623 1.000 114.84000 192 SER A O 1
ATOM 955 N N . GLU A 1 202 ? 30.84445 -18.29448 51.33770 1.000 84.66000 193 GLU A N 1
ATOM 956 C CA . GLU A 1 202 ? 30.41659 -17.70194 50.07919 1.000 64.82000 193 GLU A CA 1
ATOM 957 C C . GLU A 1 202 ? 29.87832 -18.73289 49.09789 1.000 78.74000 193 GLU A C 1
ATOM 958 O O . GLU A 1 202 ? 29.23134 -18.35314 48.11579 1.000 110.77000 193 GLU A O 1
ATOM 960 N N . ALA A 1 203 ? 30.14255 -20.02102 49.33140 1.000 77.38000 194 ALA A N 1
ATOM 961 C CA . ALA A 1 203 ? 29.47413 -21.06203 48.56018 1.000 112.43000 194 ALA A CA 1
ATOM 962 C C . ALA A 1 203 ? 27.97761 -21.07365 48.83983 1.000 110.78000 194 ALA A C 1
ATOM 963 O O . ALA A 1 203 ? 27.18262 -21.43465 47.96399 1.000 97.93000 194 ALA A O 1
ATOM 965 N N . ALA A 1 204 ? 27.57615 -20.67437 50.04969 1.000 121.09000 195 ALA A N 1
ATOM 966 C CA . ALA A 1 204 ? 26.15577 -20.56996 50.36431 1.000 109.91000 195 ALA A CA 1
ATOM 967 C C . ALA A 1 204 ? 25.50064 -19.43505 49.58585 1.000 106.61000 195 ALA A C 1
ATOM 968 O O . ALA A 1 204 ? 24.38575 -19.58937 49.07355 1.000 146.00000 195 ALA A O 1
ATOM 970 N N . PHE A 1 205 ? 26.17793 -18.28714 49.48458 1.000 93.63000 196 PHE A N 1
ATOM 971 C CA . PHE A 1 205 ? 25.61775 -17.15949 48.74689 1.000 105.98000 196 PHE A CA 1
ATOM 972 C C . PHE A 1 205 ? 25.58444 -17.43001 47.24750 1.000 120.37000 196 PHE A C 1
ATOM 973 O O . PHE A 1 205 ? 24.68610 -16.94261 46.55100 1.000 125.55000 196 PHE A O 1
ATOM 975 N N . GLU A 1 206 ? 26.55130 -18.19558 46.73343 1.000 136.98000 197 GLU A N 1
ATOM 976 C CA . GLU A 1 206 ? 26.52591 -18.56951 45.32317 1.000 147.79000 197 GLU A CA 1
ATOM 977 C C . GLU A 1 206 ? 25.37719 -19.52782 45.03607 1.000 137.18000 197 GLU A C 1
ATOM 978 O O . GLU A 1 206 ? 24.68138 -19.38989 44.02235 1.000 119.27000 197 GLU A O 1
ATOM 980 N N . ALA A 1 207 ? 25.16420 -20.50612 45.92040 1.000 130.02000 198 ALA A N 1
ATOM 981 C CA . ALA A 1 207 ? 23.98601 -21.35704 45.81015 1.000 109.95000 198 ALA A CA 1
ATOM 982 C C . ALA A 1 207 ? 22.70753 -20.56104 46.02734 1.000 121.29000 198 ALA A C 1
ATOM 983 O O . ALA A 1 207 ? 21.66582 -20.89189 45.45075 1.000 147.52000 198 ALA A O 1
ATOM 985 N N . PHE A 1 208 ? 22.76367 -19.51385 46.85513 1.000 119.53000 199 PHE A N 1
ATOM 986 C CA . PHE A 1 208 ? 21.59293 -18.66446 47.04863 1.000 134.37000 199 PHE A CA 1
ATOM 987 C C . PHE A 1 208 ? 21.24491 -17.91602 45.76799 1.000 155.31000 199 PHE A C 1
ATOM 988 O O . PHE A 1 208 ? 20.06577 -17.78412 45.41662 1.000 139.80000 199 PHE A O 1
ATOM 990 N N . ALA A 1 209 ? 22.26154 -17.42361 45.05319 1.000 152.43000 200 ALA A N 1
ATOM 991 C CA . ALA A 1 209 ? 22.01821 -16.76902 43.77167 1.000 137.21000 200 ALA A CA 1
ATOM 992 C C . ALA A 1 209 ? 21.48369 -17.75827 42.74412 1.000 142.36000 200 ALA A C 1
ATOM 993 O O . ALA A 1 209 ? 20.60381 -17.42036 41.94303 1.000 144.14000 200 ALA A O 1
ATOM 995 N N . ALA A 1 210 ? 22.00530 -18.98779 42.75223 1.000 140.09000 201 ALA A N 1
ATOM 996 C CA . ALA A 1 210 ? 21.49160 -20.01673 41.85439 1.000 143.83000 201 ALA A CA 1
ATOM 997 C C . ALA A 1 210 ? 20.08096 -20.43747 42.24714 1.000 136.88000 201 ALA A C 1
ATOM 998 O O . ALA A 1 210 ? 19.25431 -20.74105 41.37893 1.000 124.28000 201 ALA A O 1
ATOM 1000 N N . ILE A 1 211 ? 19.78831 -20.46320 43.55012 1.000 125.90000 202 ILE A N 1
ATOM 1001 C CA . ILE A 1 211 ? 18.44134 -20.79723 44.00346 1.000 107.68000 202 ILE A CA 1
ATOM 1002 C C . ILE A 1 211 ? 17.45819 -19.70779 43.59731 1.000 116.44000 202 ILE A C 1
ATOM 1003 O O . ILE A 1 211 ? 16.33161 -19.99588 43.17334 1.000 113.44000 202 ILE A O 1
ATOM 1005 N N . ALA A 1 212 ? 17.86477 -18.44109 43.72116 1.000 104.99000 203 ALA A N 1
ATOM 1006 C CA . ALA A 1 212 ? 17.02141 -17.34803 43.25053 1.000 127.19000 203 ALA A CA 1
ATOM 1007 C C . ALA A 1 212 ? 16.78505 -17.44819 41.74840 1.000 129.19000 203 ALA A C 1
ATOM 1008 O O . ALA A 1 212 ? 15.67498 -17.19067 41.26713 1.000 129.21000 203 ALA A O 1
ATOM 1010 N N . ALA A 1 213 ? 17.81570 -17.83162 40.99214 1.000 115.91000 204 ALA A N 1
ATOM 1011 C CA . ALA A 1 213 ? 17.65550 -17.99470 39.55182 1.000 112.43000 204 ALA A CA 1
ATOM 1012 C C . ALA A 1 213 ? 16.78529 -19.20371 39.23059 1.000 105.36000 204 ALA A C 1
ATOM 1013 O O . ALA A 1 213 ? 15.89450 -19.12798 38.37564 1.000 112.74000 204 ALA A O 1
ATOM 1015 N N . ALA A 1 214 ? 17.02941 -20.33073 39.90901 1.000 104.96000 205 ALA A N 1
ATOM 1016 C CA . ALA A 1 214 ? 16.23871 -21.53324 39.66379 1.000 88.41000 205 ALA A CA 1
ATOM 1017 C C . ALA A 1 214 ? 14.75919 -21.27809 39.90942 1.000 108.17000 205 ALA A C 1
ATOM 1018 O O . ALA A 1 214 ? 13.89994 -21.82747 39.21015 1.000 139.34000 205 ALA A O 1
ATOM 1020 N N . ALA A 1 215 ? 14.44340 -20.44025 40.89761 1.000 110.84000 206 ALA A N 1
ATOM 1021 C CA . ALA A 1 215 ? 13.05777 -20.04162 41.11208 1.000 118.37000 206 ALA A CA 1
ATOM 1022 C C . ALA A 1 215 ? 12.51161 -19.29914 39.89803 1.000 113.81000 206 ALA A C 1
ATOM 1023 O O . ALA A 1 215 ? 11.41506 -19.60064 39.41143 1.000 109.78000 206 ALA A O 1
ATOM 1025 N N . ALA A 1 216 ? 13.27421 -18.33003 39.38470 1.000 110.91000 207 ALA A N 1
ATOM 1026 C CA . ALA A 1 216 ? 12.79516 -17.53569 38.25837 1.000 106.10000 207 ALA A CA 1
ATOM 1027 C C . ALA A 1 216 ? 12.57757 -18.40112 37.02455 1.000 84.68000 207 ALA A C 1
ATOM 1028 O O . ALA A 1 216 ? 11.64428 -18.16416 36.24891 1.000 86.70000 207 ALA A O 1
ATOM 1030 N N . GLU A 1 217 ? 13.41989 -19.41969 36.83613 1.000 83.90000 208 GLU A N 1
ATOM 1031 C CA . GLU A 1 217 ? 13.28437 -20.29170 35.67355 1.000 85.14000 208 GLU A CA 1
ATOM 1032 C C . GLU A 1 217 ? 11.96234 -21.04957 35.69652 1.000 97.91000 208 GLU A C 1
ATOM 1033 O O . GLU A 1 217 ? 11.28027 -21.15407 34.67046 1.000 104.14000 208 GLU A O 1
ATOM 1035 N N . ALA A 1 218 ? 11.58144 -21.58567 36.85758 1.000 90.56000 209 ALA A N 1
ATOM 1036 C CA . ALA A 1 218 ? 10.33488 -22.33903 36.94046 1.000 74.91000 209 ALA A CA 1
ATOM 1037 C C . ALA A 1 218 ? 9.11860 -21.42414 36.90031 1.000 93.16000 209 ALA A C 1
ATOM 1038 O O . ALA A 1 218 ? 8.07706 -21.80583 36.35305 1.000 107.36000 209 ALA A O 1
ATOM 1040 N N . ALA A 1 219 ? 9.22824 -20.22122 37.46817 1.000 91.97000 210 ALA A N 1
ATOM 1041 C CA . ALA A 1 219 ? 8.11811 -19.27564 37.41521 1.000 88.83000 210 ALA A CA 1
ATOM 1042 C C . ALA A 1 219 ? 7.85145 -18.82895 35.98386 1.000 90.53000 210 ALA A C 1
ATOM 1043 O O . ALA A 1 219 ? 6.70446 -18.83299 35.52245 1.000 86.33000 210 ALA A O 1
ATOM 1045 N N . ALA A 1 220 ? 8.90679 -18.44431 35.26201 1.000 115.01000 211 ALA A N 1
ATOM 1046 C CA . ALA A 1 220 ? 8.74687 -18.06066 33.86389 1.000 110.61000 211 ALA A CA 1
ATOM 1047 C C . ALA A 1 220 ? 8.23541 -19.22083 33.02044 1.000 108.53000 211 ALA A C 1
ATOM 1048 O O . ALA A 1 220 ? 7.53295 -19.00396 32.02615 1.000 100.20000 211 ALA A O 1
ATOM 1050 N N . ALA A 1 221 ? 8.56646 -20.45508 33.40381 1.000 113.50000 212 ALA A N 1
ATOM 1051 C CA . ALA A 1 221 ? 8.10911 -21.61470 32.64667 1.000 114.40000 212 ALA A CA 1
ATOM 1052 C C . ALA A 1 221 ? 6.60966 -21.82728 32.82115 1.000 93.30000 212 ALA A C 1
ATOM 1053 O O . ALA A 1 221 ? 5.88709 -22.05474 31.84239 1.000 75.45000 212 ALA A O 1
ATOM 1055 N N . ALA A 1 222 ? 6.12361 -21.76400 34.06617 1.000 113.64000 213 ALA A N 1
ATOM 1056 C CA . ALA A 1 222 ? 4.68953 -21.89613 34.30537 1.000 107.24000 213 ALA A CA 1
ATOM 1057 C C . ALA A 1 222 ? 3.91490 -20.80061 33.58433 1.000 96.04000 213 ALA A C 1
ATOM 1058 O O . ALA A 1 222 ? 2.84936 -21.05493 33.01124 1.000 60.08000 213 ALA A O 1
ATOM 1060 N N . PHE A 1 223 ? 4.44141 -19.57509 33.59380 1.000 107.40000 214 PHE A N 1
ATOM 1061 C CA . PHE A 1 223 ? 3.83047 -18.50581 32.81363 1.000 94.81000 214 PHE A CA 1
ATOM 1062 C C . PHE A 1 223 ? 3.92892 -18.79153 31.31989 1.000 92.11000 214 PHE A C 1
ATOM 1063 O O . PHE A 1 223 ? 3.00001 -18.49027 30.56095 1.000 101.77000 214 PHE A O 1
ATOM 1065 N N . GLU A 1 224 ? 5.04685 -19.37532 30.87792 1.000 88.04000 215 GLU A N 1
ATOM 1066 C CA . GLU A 1 224 ? 5.17123 -19.74946 29.47280 1.000 78.63000 215 GLU A CA 1
ATOM 1067 C C . GLU A 1 224 ? 4.14851 -20.81441 29.10148 1.000 88.85000 215 GLU A C 1
ATOM 1068 O O . GLU A 1 224 ? 3.62912 -20.82331 27.97952 1.000 104.15000 215 GLU A O 1
ATOM 1070 N N . ALA A 1 225 ? 3.84033 -21.71694 30.03601 1.000 90.24000 216 ALA A N 1
ATOM 1071 C CA . ALA A 1 225 ? 2.76836 -22.68002 29.80934 1.000 85.66000 216 ALA A CA 1
ATOM 1072 C C . ALA A 1 225 ? 1.40797 -21.99347 29.81103 1.000 65.55000 216 ALA A C 1
ATOM 1073 O O . ALA A 1 225 ? 0.50894 -22.37600 29.05152 1.000 49.81000 216 ALA A O 1
ATOM 1075 N N . PHE A 1 226 ? 1.24133 -20.97526 30.66033 1.000 64.41000 217 PHE A N 1
ATOM 1076 C CA . PHE A 1 226 ? 0.00115 -20.20845 30.67087 1.000 60.41000 217 PHE A CA 1
ATOM 1077 C C . PHE A 1 226 ? -0.21114 -19.47911 29.35377 1.000 48.42000 217 PHE A C 1
ATOM 1078 O O . PHE A 1 226 ? -1.35439 -19.19870 28.97576 1.000 82.09000 217 PHE A O 1
ATOM 1080 N N . SER A 1 227 ? 0.86968 -19.18427 28.63119 1.000 51.72000 218 SER A N 1
ATOM 1081 C CA . SER A 1 227 ? 0.76762 -18.52546 27.33476 1.000 82.27000 218 SER A CA 1
ATOM 1082 C C . SER A 1 227 ? 0.07343 -19.41871 26.31382 1.000 93.61000 218 SER A C 1
ATOM 1083 O O . SER A 1 227 ? -0.05726 -19.04616 25.14453 1.000 101.27000 218 SER A O 1
ATOM 1085 N N . ASP A 1 228 ? -0.36071 -20.60255 26.74110 1.000 87.76000 219 ASP A N 1
ATOM 1086 C CA . ASP A 1 228 ? -1.09978 -21.52645 25.89636 1.000 89.70000 219 ASP A CA 1
ATOM 1087 C C . ASP A 1 228 ? -2.52262 -21.76276 26.38029 1.000 76.09000 219 ASP A C 1
ATOM 1088 O O . ASP A 1 228 ? -3.26156 -22.51394 25.73636 1.000 55.59000 219 ASP A O 1
ATOM 1090 N N . SER A 1 229 ? -2.92710 -21.15705 27.49523 1.000 74.99000 220 SER A N 1
ATOM 1091 C CA . SER A 1 229 ? -4.22375 -21.46996 28.08072 1.000 72.81000 220 SER A CA 1
ATOM 1092 C C . SER A 1 229 ? -4.79291 -20.25645 28.80036 1.000 78.61000 220 SER A C 1
ATOM 1093 O O . SER A 1 229 ? -4.09605 -19.60072 29.58094 1.000 25.49000 220 SER A O 1
ATOM 1095 N N . THR A 1 230 ? -6.06546 -19.96672 28.52585 1.000 113.69000 221 THR A N 1
ATOM 1096 C CA . THR A 1 230 ? -6.82475 -18.94298 29.23332 1.000 109.21000 221 THR A CA 1
ATOM 1097 C C . THR A 1 230 ? -8.08455 -19.52441 29.85741 1.000 106.42000 221 THR A C 1
ATOM 1098 O O . THR A 1 230 ? -8.98245 -18.77361 30.24862 1.000 107.97000 221 THR A O 1
ATOM 1100 N N . GLY A 1 231 ? -8.17240 -20.85103 29.92998 1.000 96.77000 222 GLY A N 1
ATOM 1101 C CA . GLY A 1 231 ? -9.28344 -21.49515 30.60661 1.000 120.02000 222 GLY A CA 1
ATOM 1102 C C . GLY A 1 231 ? -9.09679 -21.41875 32.11307 1.000 112.27000 222 GLY A C 1
ATOM 1103 O O . GLY A 1 231 ? -8.02431 -21.74312 32.63643 1.000 120.45000 222 GLY A O 1
ATOM 1104 N N . GLU A 1 232 ? -10.15650 -21.00132 32.81463 1.000 125.83000 223 GLU A N 1
ATOM 1105 C CA . GLU A 1 232 ? -10.06179 -20.74179 34.24868 1.000 121.91000 223 GLU A CA 1
ATOM 1106 C C . GLU A 1 232 ? -9.54810 -21.95790 35.00864 1.000 99.50000 223 GLU A C 1
ATOM 1107 O O . GLU A 1 232 ? -8.81178 -21.81921 35.99199 1.000 98.40000 223 GLU A O 1
ATOM 1109 N N . THR A 1 233 ? -9.91780 -23.16079 34.56188 1.000 89.62000 224 THR A N 1
ATOM 1110 C CA . THR A 1 233 ? -9.42501 -24.36865 35.21341 1.000 106.93000 224 THR A CA 1
ATOM 1111 C C . THR A 1 233 ? -7.92741 -24.54381 35.00433 1.000 118.28000 224 THR A C 1
ATOM 1112 O O . THR A 1 233 ? -7.23785 -25.07578 35.88095 1.000 131.91000 224 THR A O 1
ATOM 1114 N N . VAL A 1 234 ? -7.40905 -24.10091 33.85933 1.000 98.86000 225 VAL A N 1
ATOM 1115 C CA . VAL A 1 234 ? -5.98672 -24.25372 33.58011 1.000 97.09000 225 VAL A CA 1
ATOM 1116 C C . VAL A 1 234 ? -5.17298 -23.17318 34.27910 1.000 99.08000 225 VAL A C 1
ATOM 1117 O O . VAL A 1 234 ? -4.03946 -23.42363 34.70463 1.000 87.17000 225 VAL A O 1
ATOM 1119 N N . ALA A 1 235 ? -5.72857 -21.96720 34.40979 1.000 106.75000 226 ALA A N 1
ATOM 1120 C CA . ALA A 1 235 ? -5.00610 -20.87426 35.05203 1.000 116.83000 226 ALA A CA 1
ATOM 1121 C C . ALA A 1 235 ? -4.79942 -21.14854 36.53628 1.000 122.08000 226 ALA A C 1
ATOM 1122 O O . ALA A 1 235 ? -3.70014 -20.94926 37.06861 1.000 128.91000 226 ALA A O 1
ATOM 1124 N N . GLU A 1 236 ? -5.85195 -21.60312 37.22175 1.000 114.83000 227 GLU A N 1
ATOM 1125 C CA . GLU A 1 236 ? -5.74024 -21.90607 38.64510 1.000 95.90000 227 GLU A CA 1
ATOM 1126 C C . GLU A 1 236 ? -4.77205 -23.05736 38.88395 1.000 86.23000 227 GLU A C 1
ATOM 1127 O O . GLU A 1 236 ? -3.94206 -23.00620 39.79937 1.000 99.77000 227 GLU A O 1
ATOM 1129 N N . ALA A 1 237 ? -4.86804 -24.11182 38.06878 1.000 81.25000 228 ALA A N 1
ATOM 1130 C CA . ALA A 1 237 ? -3.91863 -25.21450 38.17355 1.000 88.32000 228 ALA A CA 1
ATOM 1131 C C . ALA A 1 237 ? -2.49056 -24.72289 37.98846 1.000 92.03000 228 ALA A C 1
ATOM 1132 O O . ALA A 1 237 ? -1.57417 -25.17129 38.68654 1.000 93.44000 228 ALA A O 1
ATOM 1134 N N . VAL A 1 238 ? -2.28603 -23.78850 37.05690 1.000 111.29000 229 VAL A N 1
ATOM 1135 C CA . VAL A 1 238 ? -0.96522 -23.19352 36.87549 1.000 111.41000 229 VAL A CA 1
ATOM 1136 C C . VAL A 1 238 ? -0.57359 -22.38340 38.10471 1.000 93.02000 229 VAL A C 1
ATOM 1137 O O . VAL A 1 238 ? 0.58896 -22.38972 38.52821 1.000 121.73000 229 VAL A O 1
ATOM 1139 N N . ALA A 1 239 ? -1.53651 -21.67978 38.70158 1.000 56.64000 230 ALA A N 1
ATOM 1140 C CA . ALA A 1 239 ? -1.23945 -20.87590 39.88173 1.000 69.99000 230 ALA A CA 1
ATOM 1141 C C . ALA A 1 239 ? -0.96107 -21.75929 41.09077 1.000 78.45000 230 ALA A C 1
ATOM 1142 O O . ALA A 1 239 ? 0.01748 -21.54522 41.81684 1.000 76.96000 230 ALA A O 1
ATOM 1144 N N . LYS A 1 240 ? -1.81452 -22.76071 41.32422 1.000 76.21000 231 LYS A N 1
ATOM 1145 C CA . LYS A 1 240 ? -1.60066 -23.65708 42.45626 1.000 82.98000 231 LYS A CA 1
ATOM 1146 C C . LYS A 1 240 ? -0.30216 -24.43829 42.30211 1.000 92.53000 231 LYS A C 1
ATOM 1147 O O . LYS A 1 240 ? 0.39383 -24.69881 43.28703 1.000 90.99000 231 LYS A O 1
ATOM 1149 N N . ALA A 1 241 ? 0.04857 -24.81462 41.07398 1.000 99.99000 232 ALA A N 1
ATOM 1150 C CA . ALA A 1 241 ? 1.31099 -25.51046 40.85005 1.000 83.22000 232 ALA A CA 1
ATOM 1151 C C . ALA A 1 241 ? 2.49326 -24.60677 41.16545 1.000 57.67000 232 ALA A C 1
ATOM 1152 O O . ALA A 1 241 ? 3.38196 -24.97992 41.93887 1.000 66.65000 232 ALA A O 1
ATOM 1154 N N . LEU A 1 242 ? 2.51024 -23.40019 40.59009 1.000 55.44000 233 LEU A N 1
ATOM 1155 C CA . LEU A 1 242 ? 3.61466 -22.48437 40.85905 1.000 77.74000 233 LEU A CA 1
ATOM 1156 C C . LEU A 1 242 ? 3.74591 -22.20535 42.35071 1.000 81.65000 233 LEU A C 1
ATOM 1157 O O . LEU A 1 242 ? 4.85646 -22.01436 42.86183 1.000 78.24000 233 LEU A O 1
ATOM 1159 N N . LYS A 1 243 ? 2.62159 -22.20169 43.07009 1.000 80.49000 234 LYS A N 1
ATOM 1160 C CA . LYS A 1 243 ? 2.67421 -22.02216 44.51701 1.000 88.07000 234 LYS A CA 1
ATOM 1161 C C . LYS A 1 243 ? 3.39173 -23.18538 45.19223 1.000 66.76000 234 LYS A C 1
ATOM 1162 O O . LYS A 1 243 ? 4.14999 -22.98491 46.14829 1.000 79.66000 234 LYS A O 1
ATOM 1164 N N . ALA A 1 244 ? 3.16683 -24.40930 44.70914 1.000 52.54000 235 ALA A N 1
ATOM 1165 C CA . ALA A 1 244 ? 3.81912 -25.57182 45.30440 1.000 67.55000 235 ALA A CA 1
ATOM 1166 C C . ALA A 1 244 ? 5.33450 -25.48523 45.16065 1.000 95.57000 235 ALA A C 1
ATOM 1167 O O . ALA A 1 244 ? 6.07296 -25.65654 46.13776 1.000 107.88000 235 ALA A O 1
ATOM 1169 N N . ALA A 1 245 ? 5.81763 -25.21920 43.94231 1.000 105.86000 236 ALA A N 1
ATOM 1170 C CA . ALA A 1 245 ? 7.25590 -25.09875 43.72533 1.000 99.21000 236 ALA A CA 1
ATOM 1171 C C . ALA A 1 245 ? 7.84246 -23.92965 44.50234 1.000 73.89000 236 ALA A C 1
ATOM 1172 O O . ALA A 1 245 ? 8.99099 -23.99945 44.95344 1.000 52.79000 236 ALA A O 1
ATOM 1174 N N . MET A 1 246 ? 7.07058 -22.85576 44.67812 1.000 81.35000 237 MET A N 1
ATOM 1175 C CA . MET A 1 246 ? 7.54480 -21.72447 45.46784 1.000 88.13000 237 MET A CA 1
ATOM 1176 C C . MET A 1 246 ? 7.66329 -22.09601 46.94235 1.000 86.75000 237 MET A C 1
ATOM 1177 O O . MET A 1 246 ? 8.67666 -21.79953 47.58672 1.000 75.59000 237 MET A O 1
ATOM 1179 N N . GLU A 1 247 ? 6.63513 -22.74523 47.49839 1.000 99.01000 238 GLU A N 1
ATOM 1180 C CA . GLU A 1 247 ? 6.73273 -23.22243 48.87475 1.000 98.72000 238 GLU A CA 1
ATOM 1181 C C . GLU A 1 247 ? 7.88744 -24.20403 49.02428 1.000 101.51000 238 GLU A C 1
ATOM 1182 O O . GLU A 1 247 ? 8.56928 -24.22700 50.05558 1.000 105.52000 238 GLU A O 1
ATOM 1184 N N . ALA A 1 248 ? 8.13071 -25.01168 47.99105 1.000 105.59000 239 ALA A N 1
ATOM 1185 C CA . ALA A 1 248 ? 9.27714 -25.91304 47.99996 1.000 110.75000 239 ALA A CA 1
ATOM 1186 C C . ALA A 1 248 ? 10.58549 -25.13426 48.02651 1.000 90.03000 239 ALA A C 1
ATOM 1187 O O . ALA A 1 248 ? 11.45082 -25.37916 48.87548 1.000 83.36000 239 ALA A O 1
ATOM 1189 N N . PHE A 1 249 ? 10.74536 -24.18593 47.09895 1.000 101.72000 240 PHE A N 1
ATOM 1190 C CA . PHE A 1 249 ? 11.98470 -23.41815 47.02819 1.000 95.86000 240 PHE A CA 1
ATOM 1191 C C . PHE A 1 249 ? 12.23364 -22.64599 48.31825 1.000 99.05000 240 PHE A C 1
ATOM 1192 O O . PHE A 1 249 ? 13.38336 -22.50063 48.74933 1.000 105.18000 240 PHE A O 1
ATOM 1194 N N . ALA A 1 250 ? 11.17114 -22.14496 48.95226 1.000 105.87000 241 ALA A N 1
ATOM 1195 C CA . ALA A 1 250 ? 11.34071 -21.44931 50.22325 1.000 113.43000 241 ALA A CA 1
ATOM 1196 C C . ALA A 1 250 ? 11.94096 -22.37575 51.27248 1.000 104.61000 241 ALA A C 1
ATOM 1197 O O . ALA A 1 250 ? 12.89625 -22.01018 51.96817 1.000 93.70000 241 ALA A O 1
ATOM 1199 N N . GLU A 1 251 ? 11.40492 -23.59422 51.38210 1.000 104.97000 242 GLU A N 1
ATOM 1200 C CA . GLU A 1 251 ? 11.95369 -24.55422 52.33472 1.000 118.79000 242 GLU A CA 1
ATOM 1201 C C . GLU A 1 251 ? 13.39360 -24.91362 51.98732 1.000 98.37000 242 GLU A C 1
ATOM 1202 O O . GLU A 1 251 ? 14.21289 -25.16786 52.87890 1.000 92.38000 242 GLU A O 1
ATOM 1204 N N . ILE A 1 252 ? 13.72176 -24.93275 50.69387 1.000 100.20000 243 ILE A N 1
ATOM 1205 C CA . ILE A 1 252 ? 15.08962 -25.22306 50.27747 1.000 90.14000 243 ILE A CA 1
ATOM 1206 C C . ILE A 1 252 ? 16.02928 -24.10167 50.69420 1.000 107.46000 243 ILE A C 1
ATOM 1207 O O . ILE A 1 252 ? 17.19853 -24.34799 51.01406 1.000 145.33000 243 ILE A O 1
ATOM 1209 N N . ALA A 1 253 ? 15.54630 -22.85829 50.69287 1.000 91.38000 244 ALA A N 1
ATOM 1210 C CA . ALA A 1 253 ? 16.37849 -21.74545 51.13517 1.000 106.45000 244 ALA A CA 1
ATOM 1211 C C . ALA A 1 253 ? 16.55896 -21.75998 52.64639 1.000 115.39000 244 ALA A C 1
ATOM 1212 O O . ALA A 1 253 ? 17.64651 -21.45202 53.14934 1.000 130.40000 244 ALA A O 1
ATOM 1214 N N . LYS A 1 254 ? 15.50603 -22.11252 53.38727 1.000 120.33000 245 LYS A N 1
ATOM 1215 C CA . LYS A 1 254 ? 15.62996 -22.20932 54.83769 1.000 130.04000 245 LYS A CA 1
ATOM 1216 C C . LYS A 1 254 ? 16.61547 -23.30563 55.22434 1.000 109.65000 245 LYS A C 1
ATOM 1217 O O . LYS A 1 254 ? 17.45370 -23.11887 56.11428 1.000 84.03000 245 LYS A O 1
ATOM 1219 N N . ALA A 1 255 ? 16.53915 -24.45646 54.55045 1.000 115.04000 246 ALA A N 1
ATOM 1220 C CA . ALA A 1 255 ? 17.48061 -25.53570 54.82795 1.000 108.53000 246 ALA A CA 1
ATOM 1221 C C . ALA A 1 255 ? 18.90431 -25.12753 54.46848 1.000 102.16000 246 ALA A C 1
ATOM 1222 O O . ALA A 1 255 ? 19.85983 -25.50858 55.15546 1.000 107.25000 246 ALA A O 1
ATOM 1224 N N . VAL A 1 256 ? 19.06524 -24.34038 53.40038 1.000 111.11000 247 VAL A N 1
ATOM 1225 C CA . VAL A 1 256 ? 20.38236 -23.84050 53.02535 1.000 108.98000 247 VAL A CA 1
ATOM 1226 C C . VAL A 1 256 ? 20.95553 -22.93008 54.10443 1.000 98.67000 247 VAL A C 1
ATOM 1227 O O . VAL A 1 256 ? 22.17619 -22.74755 54.18007 1.000 110.50000 247 VAL A O 1
ATOM 1229 N N . ALA A 1 257 ? 20.09835 -22.36064 54.95427 1.000 110.50000 248 ALA A N 1
ATOM 1230 C CA . ALA A 1 257 ? 20.53209 -21.49492 56.04344 1.000 119.76000 248 ALA A CA 1
ATOM 1231 C C . ALA A 1 257 ? 20.82674 -22.26427 57.32502 1.000 109.38000 248 ALA A C 1
ATOM 1232 O O . ALA A 1 257 ? 21.70021 -21.85417 58.10006 1.000 87.77000 248 ALA A O 1
ATOM 1234 N N . GLN A 1 258 ? 20.10585 -23.36034 57.57767 1.000 108.29000 249 GLN A N 1
ATOM 1235 C CA . GLN A 1 258 ? 20.32558 -24.11782 58.80597 1.000 100.61000 249 GLN A CA 1
ATOM 1236 C C . GLN A 1 258 ? 21.68485 -24.80383 58.79410 1.000 79.11000 249 GLN A C 1
ATOM 1237 O O . GLN A 1 258 ? 22.39311 -24.80930 59.80818 1.000 85.07000 249 GLN A O 1
ATOM 1239 N N . ALA A 1 259 ? 22.05708 -25.40379 57.66024 1.000 109.22000 250 ALA A N 1
ATOM 1240 C CA . ALA A 1 259 ? 23.40771 -25.92584 57.50000 1.000 105.12000 250 ALA A CA 1
ATOM 1241 C C . ALA A 1 259 ? 24.44038 -24.81083 57.47826 1.000 93.01000 250 ALA A C 1
ATOM 1242 O O . ALA A 1 259 ? 25.59504 -25.03971 57.85399 1.000 90.74000 250 ALA A O 1
ATOM 1244 N N . ALA A 1 260 ? 24.04661 -23.61219 57.04677 1.000 90.25000 251 ALA A N 1
ATOM 1245 C CA . ALA A 1 260 ? 24.93135 -22.46059 57.15238 1.000 78.73000 251 ALA A CA 1
ATOM 1246 C C . ALA A 1 260 ? 25.18325 -22.09918 58.61133 1.000 98.73000 251 ALA A C 1
ATOM 1247 O O . ALA A 1 260 ? 26.29952 -21.71147 58.97737 1.000 103.18000 251 ALA A O 1
ATOM 1249 N N . LYS A 1 261 ? 24.15769 -22.21657 59.46059 1.000 112.98000 252 LYS A N 1
ATOM 1250 C CA . LYS A 1 261 ? 24.38039 -22.07035 60.89494 1.000 105.75000 252 LYS A CA 1
ATOM 1251 C C . LYS A 1 261 ? 25.32764 -23.15011 61.40075 1.000 93.28000 252 LYS A C 1
ATOM 1252 O O . LYS A 1 261 ? 26.20819 -22.88103 62.22631 1.000 85.69000 252 LYS A O 1
ATOM 1254 N N . GLN A 1 262 ? 25.17282 -24.37689 60.89734 1.000 73.63000 253 GLN A N 1
ATOM 1255 C CA . GLN A 1 262 ? 26.09198 -25.46354 61.20903 1.000 74.90000 253 GLN A CA 1
ATOM 1256 C C . GLN A 1 262 ? 27.44708 -25.30227 60.52941 1.000 116.01000 253 GLN A C 1
ATOM 1257 O O . GLN A 1 262 ? 28.37676 -26.04789 60.85836 1.000 133.66000 253 GLN A O 1
ATOM 1259 N N . GLY A 1 263 ? 27.58011 -24.35444 59.60170 1.000 106.42000 254 GLY A N 1
ATOM 1260 C CA . GLY A 1 263 ? 28.83411 -24.10610 58.91479 1.000 86.06000 254 GLY A CA 1
ATOM 1261 C C . GLY A 1 263 ? 29.38932 -25.32505 58.20625 1.000 89.21000 254 GLY A C 1
ATOM 1262 O O . GLY A 1 263 ? 30.39554 -25.89702 58.63824 1.000 119.35000 254 GLY A O 1
ATOM 1263 N N . ALA A 1 264 ? 28.74930 -25.73011 57.11313 1.000 85.47000 255 ALA A N 1
ATOM 1264 C CA . ALA A 1 264 ? 29.11393 -26.96113 56.43136 1.000 123.85000 255 ALA A CA 1
ATOM 1265 C C . ALA A 1 264 ? 30.19279 -26.69449 55.38392 1.000 148.40000 255 ALA A C 1
ATOM 1266 O O . ALA A 1 264 ? 30.84664 -25.64737 55.37261 1.000 151.30000 255 ALA A O 1
ATOM 1268 N N . SER A 1 265 ? 30.38316 -27.65859 54.48798 1.000 146.96000 256 SER A N 1
ATOM 1269 C CA . SER A 1 265 ? 31.40353 -27.58525 53.45970 1.000 131.72000 256 SER A CA 1
ATOM 1270 C C . SER A 1 265 ? 30.82135 -26.98204 52.18259 1.000 124.59000 256 SER A C 1
ATOM 1271 O O . SER A 1 265 ? 29.64768 -26.61088 52.11024 1.000 128.21000 256 SER A O 1
ATOM 1273 N N . GLU A 1 266 ? 31.66111 -26.88846 51.15310 1.000 111.22000 257 GLU A N 1
ATOM 1274 C CA . GLU A 1 266 ? 31.25307 -26.27421 49.89532 1.000 83.75000 257 GLU A CA 1
ATOM 1275 C C . GLU A 1 266 ? 30.39695 -27.20790 49.04785 1.000 76.75000 257 GLU A C 1
ATOM 1276 O O . GLU A 1 266 ? 29.51592 -26.73940 48.31794 1.000 97.74000 257 GLU A O 1
ATOM 1278 N N . ALA A 1 267 ? 30.63514 -28.52004 49.13018 1.000 73.55000 258 ALA A N 1
ATOM 1279 C CA . ALA A 1 267 ? 29.89317 -29.47025 48.30946 1.000 97.14000 258 ALA A CA 1
ATOM 1280 C C . ALA A 1 267 ? 28.41051 -29.49688 48.65274 1.000 105.47000 258 ALA A C 1
ATOM 1281 O O . ALA A 1 267 ? 27.59726 -29.89529 47.81104 1.000 93.11000 258 ALA A O 1
ATOM 1283 N N . ALA A 1 268 ? 28.04109 -29.07733 49.86439 1.000 133.67000 259 ALA A N 1
ATOM 1284 C CA . ALA A 1 268 ? 26.63114 -29.03319 50.23509 1.000 110.44000 259 ALA A CA 1
ATOM 1285 C C . ALA A 1 268 ? 25.88110 -28.00230 49.40289 1.000 98.07000 259 ALA A C 1
ATOM 1286 O O . ALA A 1 268 ? 24.84697 -28.30749 48.79750 1.000 121.68000 259 ALA A O 1
ATOM 1288 N N . PHE A 1 269 ? 26.39624 -26.77171 49.35548 1.000 78.74000 260 PHE A N 1
ATOM 1289 C CA . PHE A 1 269 ? 25.72919 -25.72011 48.59637 1.000 93.83000 260 PHE A CA 1
ATOM 1290 C C . PHE A 1 269 ? 25.70812 -26.03099 47.10626 1.000 108.16000 260 PHE A C 1
ATOM 1291 O O . PHE A 1 269 ? 24.77898 -25.62241 46.39994 1.000 102.53000 260 PHE A O 1
ATOM 1293 N N . GLU A 1 270 ? 26.71752 -26.74912 46.61116 1.000 131.11000 261 GLU A N 1
ATOM 1294 C CA . GLU A 1 270 ? 26.70438 -27.17693 45.21669 1.000 126.82000 261 GLU A CA 1
ATOM 1295 C C . GLU A 1 270 ? 25.53866 -28.12275 44.95268 1.000 126.11000 261 GLU A C 1
ATOM 1296 O O . GLU A 1 270 ? 24.79004 -27.95097 43.98361 1.000 124.29000 261 GLU A O 1
ATOM 1298 N N . ALA A 1 271 ? 25.36351 -29.12922 45.81389 1.000 126.27000 262 ALA A N 1
ATOM 1299 C CA . ALA A 1 271 ? 24.21938 -30.02201 45.66910 1.000 114.81000 262 ALA A CA 1
ATOM 1300 C C . ALA A 1 271 ? 22.91115 -29.29024 45.92436 1.000 110.09000 262 ALA A C 1
ATOM 1301 O O . ALA A 1 271 ? 21.87505 -29.65586 45.35828 1.000 125.39000 262 ALA A O 1
ATOM 1303 N N . PHE A 1 272 ? 22.93648 -28.26165 46.77567 1.000 120.74000 263 PHE A N 1
ATOM 1304 C CA . PHE A 1 272 ? 21.74678 -27.44312 46.98086 1.000 118.72000 263 PHE A CA 1
ATOM 1305 C C . PHE A 1 272 ? 21.41506 -26.63984 45.72971 1.000 127.67000 263 PHE A C 1
ATOM 1306 O O . PHE A 1 272 ? 20.23913 -26.47560 45.38354 1.000 102.01000 263 PHE A O 1
ATOM 1308 N N . ALA A 1 273 ? 22.44034 -26.13001 45.03954 1.000 130.58000 264 ALA A N 1
ATOM 1309 C CA . ALA A 1 273 ? 22.21359 -25.43961 43.77459 1.000 109.89000 264 ALA A CA 1
ATOM 1310 C C . ALA A 1 273 ? 21.75050 -26.40221 42.69047 1.000 116.65000 264 ALA A C 1
ATOM 1311 O O . ALA A 1 273 ? 20.96634 -26.01785 41.81560 1.000 128.22000 264 ALA A O 1
ATOM 1313 N N . ALA A 1 274 ? 22.22617 -27.64989 42.72789 1.000 130.39000 265 ALA A N 1
ATOM 1314 C CA . ALA A 1 274 ? 21.76437 -28.64860 41.77127 1.000 130.81000 265 ALA A CA 1
ATOM 1315 C C . ALA A 1 274 ? 20.35670 -29.12780 42.10039 1.000 134.23000 265 ALA A C 1
ATOM 1316 O O . ALA A 1 274 ? 19.60591 -29.50840 41.19449 1.000 116.60000 265 ALA A O 1
ATOM 1318 N N . ILE A 1 275 ? 19.98254 -29.11797 43.38294 1.000 130.84000 266 ILE A N 1
ATOM 1319 C CA . ILE A 1 275 ? 18.63004 -29.51289 43.76467 1.000 99.93000 266 ILE A CA 1
ATOM 1320 C C . ILE A 1 275 ? 17.62504 -28.45202 43.33741 1.000 97.94000 266 ILE A C 1
ATOM 1321 O O . ILE A 1 275 ? 16.53104 -28.77295 42.85850 1.000 99.97000 266 ILE A O 1
ATOM 1323 N N . ALA A 1 276 ? 17.97504 -27.17377 43.50164 1.000 86.84000 267 ALA A N 1
ATOM 1324 C CA . ALA A 1 276 ? 17.09998 -26.10797 43.02463 1.000 87.24000 267 ALA A CA 1
ATOM 1325 C C . ALA A 1 276 ? 16.93713 -26.16909 41.51106 1.000 96.33000 267 ALA A C 1
ATOM 1326 O O . ALA A 1 276 ? 15.87230 -25.83422 40.97848 1.000 113.46000 267 ALA A O 1
ATOM 1328 N N . ALA A 1 277 ? 17.98043 -26.60266 40.80028 1.000 79.45000 268 ALA A N 1
ATOM 1329 C CA . ALA A 1 277 ? 17.87010 -26.74824 39.35308 1.000 96.74000 268 ALA A CA 1
ATOM 1330 C C . ALA A 1 277 ? 17.02828 -27.96249 38.98443 1.000 101.22000 268 ALA A C 1
ATOM 1331 O O . ALA A 1 277 ? 16.22322 -27.90386 38.04737 1.000 120.16000 268 ALA A O 1
ATOM 1333 N N . ALA A 1 278 ? 17.19765 -29.07082 39.71042 1.000 99.71000 269 ALA A N 1
ATOM 1334 C CA . ALA A 1 278 ? 16.37314 -30.24812 39.46050 1.000 100.25000 269 ALA A CA 1
ATOM 1335 C C . ALA A 1 278 ? 14.90014 -29.94303 39.69199 1.000 81.30000 269 ALA A C 1
ATOM 1336 O O . ALA A 1 278 ? 14.03001 -30.46695 38.98620 1.000 109.19000 269 ALA A O 1
ATOM 1338 N N . ALA A 1 279 ? 14.60130 -29.09259 40.67548 1.000 81.61000 270 ALA A N 1
ATOM 1339 C CA . ALA A 1 279 ? 13.22775 -28.64275 40.86700 1.000 107.49000 270 ALA A CA 1
ATOM 1340 C C . ALA A 1 279 ? 12.74669 -27.84413 39.66269 1.000 88.23000 270 ALA A C 1
ATOM 1341 O O . ALA A 1 279 ? 11.62045 -28.03173 39.18947 1.000 93.41000 270 ALA A O 1
ATOM 1343 N N . ALA A 1 280 ? 13.59500 -26.95332 39.14352 1.000 77.76000 271 ALA A N 1
ATOM 1344 C CA . ALA A 1 280 ? 13.19689 -26.13576 38.00175 1.000 85.81000 271 ALA A CA 1
ATOM 1345 C C . ALA A 1 280 ? 12.88792 -27.00357 36.78706 1.000 77.29000 271 ALA A C 1
ATOM 1346 O O . ALA A 1 280 ? 11.87466 -26.80145 36.10738 1.000 81.47000 271 ALA A O 1
ATOM 1348 N N . GLU A 1 281 ? 13.74319 -27.99107 36.51118 1.000 73.61000 272 GLU A N 1
ATOM 1349 C CA . GLU A 1 281 ? 13.54054 -28.84600 35.34539 1.000 87.30000 272 GLU A CA 1
ATOM 1350 C C . GLU A 1 281 ? 12.22559 -29.61273 35.44501 1.000 85.81000 272 GLU A C 1
ATOM 1351 O O . GLU A 1 281 ? 11.46688 -29.69707 34.47162 1.000 74.37000 272 GLU A O 1
ATOM 1353 N N . ALA A 1 282 ? 11.93361 -30.17175 36.62296 1.000 85.72000 273 ALA A N 1
ATOM 1354 C CA . ALA A 1 282 ? 10.69961 -30.93356 36.79356 1.000 43.94000 273 ALA A CA 1
ATOM 1355 C C . ALA A 1 282 ? 9.47442 -30.03125 36.72961 1.000 65.35000 273 ALA A C 1
ATOM 1356 O O . ALA A 1 282 ? 8.43795 -30.42331 36.18218 1.000 90.12000 273 ALA A O 1
ATOM 1358 N N . ALA A 1 283 ? 9.57163 -28.82188 37.28289 1.000 70.06000 274 ALA A N 1
ATOM 1359 C CA . ALA A 1 283 ? 8.43664 -27.90514 37.26103 1.000 64.39000 274 ALA A CA 1
ATOM 1360 C C . ALA A 1 283 ? 8.12016 -27.46351 35.83858 1.000 68.51000 274 ALA A C 1
ATOM 1361 O O . ALA A 1 283 ? 6.95940 -27.48472 35.41000 1.000 67.80000 274 ALA A O 1
ATOM 1363 N N . ALA A 1 284 ? 9.15137 -27.07097 35.08739 1.000 91.07000 275 ALA A N 1
ATOM 1364 C CA . ALA A 1 284 ? 8.95884 -26.69155 33.69314 1.000 97.42000 275 ALA A CA 1
ATOM 1365 C C . ALA A 1 284 ? 8.44035 -27.85687 32.85990 1.000 83.77000 275 ALA A C 1
ATOM 1366 O O . ALA A 1 284 ? 7.69208 -27.64780 31.89807 1.000 74.04000 275 ALA A O 1
ATOM 1368 N N . ALA A 1 285 ? 8.82148 -29.08721 33.20755 1.000 89.40000 276 ALA A N 1
ATOM 1369 C CA . ALA A 1 285 ? 8.37220 -30.24005 32.43458 1.000 86.47000 276 ALA A CA 1
ATOM 1370 C C . ALA A 1 285 ? 6.87743 -30.47445 32.61982 1.000 74.98000 276 ALA A C 1
ATOM 1371 O O . ALA A 1 285 ? 6.13812 -30.63968 31.64159 1.000 71.13000 276 ALA A O 1
ATOM 1373 N N . ALA A 1 286 ? 6.41315 -30.48705 33.87344 1.000 88.46000 277 ALA A N 1
ATOM 1374 C CA . ALA A 1 286 ? 4.98327 -30.61589 34.13317 1.000 100.70000 277 ALA A CA 1
ATOM 1375 C C . ALA A 1 286 ? 4.19679 -29.49500 33.46742 1.000 84.03000 277 ALA A C 1
ATOM 1376 O O . ALA A 1 286 ? 3.03845 -29.68991 33.08373 1.000 61.50000 277 ALA A O 1
ATOM 1378 N N . PHE A 1 287 ? 4.81066 -28.32145 33.30999 1.000 92.73000 278 PHE A N 1
ATOM 1379 C CA . PHE A 1 287 ? 4.15706 -27.24297 32.58026 1.000 84.10000 278 PHE A CA 1
ATOM 1380 C C . PHE A 1 287 ? 4.19143 -27.49647 31.07831 1.000 77.70000 278 PHE A C 1
ATOM 1381 O O . PHE A 1 287 ? 3.20352 -27.24537 30.37908 1.000 99.59000 278 PHE A O 1
ATOM 1383 N N . GLU A 1 288 ? 5.31408 -28.00825 30.56616 1.000 94.41000 279 GLU A N 1
ATOM 1384 C CA . GLU A 1 288 ? 5.43754 -28.22588 29.12844 1.000 75.38000 279 GLU A CA 1
ATOM 1385 C C . GLU A 1 288 ? 4.46478 -29.28834 28.63346 1.000 88.53000 279 GLU A C 1
ATOM 1386 O O . GLU A 1 288 ? 4.01375 -29.22825 27.48349 1.000 90.16000 279 GLU A O 1
ATOM 1388 N N . ALA A 1 289 ? 4.12792 -30.26554 29.47929 1.000 95.03000 280 ALA A N 1
ATOM 1389 C CA . ALA A 1 289 ? 3.11046 -31.23909 29.09849 1.000 98.73000 280 ALA A CA 1
ATOM 1390 C C . ALA A 1 289 ? 1.71545 -30.63625 29.17092 1.000 51.71000 280 ALA A C 1
ATOM 1391 O O . ALA A 1 289 ? 0.84500 -30.98537 28.36463 1.000 42.36000 280 ALA A O 1
ATOM 1393 N N . PHE A 1 290 ? 1.48699 -29.73298 30.12728 1.000 51.44000 281 PHE A N 1
ATOM 1394 C CA . PHE A 1 290 ? 0.22563 -29.00436 30.17186 1.000 48.64000 281 PHE A CA 1
ATOM 1395 C C . PHE A 1 290 ? -0.00419 -28.21106 28.89397 1.000 46.74000 281 PHE A C 1
ATOM 1396 O O . PHE A 1 290 ? -1.15328 -27.91916 28.54441 1.000 110.57000 281 PHE A O 1
ATOM 1398 N N . SER A 1 291 ? 1.06968 -27.86187 28.17891 1.000 55.48000 282 SER A N 1
ATOM 1399 C CA . SER A 1 291 ? 0.93616 -27.20827 26.88230 1.000 87.28000 282 SER A CA 1
ATOM 1400 C C . SER A 1 291 ? 0.26867 -28.10941 25.85357 1.000 95.57000 282 SER A C 1
ATOM 1401 O O . SER A 1 291 ? 0.09587 -27.69502 24.70447 1.000 103.95000 282 SER A O 1
ATOM 1403 N N . ASP A 1 292 ? -0.09918 -29.32884 26.24115 1.000 92.46000 283 ASP A N 1
ATOM 1404 C CA . ASP A 1 292 ? -0.76612 -30.30443 25.38927 1.000 88.09000 283 ASP A CA 1
ATOM 1405 C C . ASP A 1 292 ? -2.03262 -30.83438 26.04763 1.000 78.68000 283 ASP A C 1
ATOM 1406 O O . ASP A 1 292 ? -2.45065 -31.96200 25.77936 1.000 60.64000 283 ASP A O 1
ATOM 1408 N N . SER A 1 293 ? -2.63837 -30.04542 26.93091 1.000 97.15000 284 SER A N 1
ATOM 1409 C CA . SER A 1 293 ? -3.80797 -30.52021 27.66485 1.000 66.47000 284 SER A CA 1
ATOM 1410 C C . SER A 1 293 ? -4.50455 -29.33200 28.30102 1.000 70.31000 284 SER A C 1
ATOM 1411 O O . SER A 1 293 ? -3.90521 -28.60988 29.10825 1.000 26.38000 284 SER A O 1
ATOM 1413 N N . THR A 1 294 ? -5.75904 -29.12868 27.91690 1.000 106.00000 285 THR A N 1
ATOM 1414 C CA . THR A 1 294 ? -6.61939 -28.08638 28.45137 1.000 100.29000 285 THR A CA 1
ATOM 1415 C C . THR A 1 294 ? -7.90113 -28.69881 28.99777 1.000 90.46000 285 THR A C 1
ATOM 1416 O O . THR A 1 294 ? -8.93136 -28.02568 29.10084 1.000 91.47000 285 THR A O 1
ATOM 1418 N N . GLY A 1 295 ? -7.85202 -29.99418 29.30061 1.000 86.63000 286 GLY A N 1
ATOM 1419 C CA . GLY A 1 295 ? -8.93583 -30.65176 29.99638 1.000 91.13000 286 GLY A CA 1
ATOM 1420 C C . GLY A 1 295 ? -8.75265 -30.50838 31.49899 1.000 125.05000 286 GLY A C 1
ATOM 1421 O O . GLY A 1 295 ? -7.63279 -30.53484 32.01024 1.000 120.28000 286 GLY A O 1
ATOM 1422 N N . GLU A 1 296 ? -9.87743 -30.36197 32.20073 1.000 126.18000 287 GLU A N 1
ATOM 1423 C CA . GLU A 1 296 ? -9.83126 -30.05135 33.62547 1.000 114.99000 287 GLU A CA 1
ATOM 1424 C C . GLU A 1 296 ? -9.13460 -31.15464 34.40998 1.000 92.61000 287 GLU A C 1
ATOM 1425 O O . GLU A 1 296 ? -8.26405 -30.88181 35.24308 1.000 99.54000 287 GLU A O 1
ATOM 1427 N N . THR A 1 297 ? -9.49722 -32.41238 34.14783 1.000 75.29000 288 THR A N 1
ATOM 1428 C CA . THR A 1 297 ? -8.96068 -33.51307 34.94207 1.000 106.38000 288 THR A CA 1
ATOM 1429 C C . THR A 1 297 ? -7.46424 -33.68776 34.71553 1.000 102.90000 288 THR A C 1
ATOM 1430 O O . THR A 1 297 ? -6.71873 -33.99112 35.65386 1.000 123.04000 288 THR A O 1
ATOM 1432 N N . VAL A 1 298 ? -7.00378 -33.49811 33.47953 1.000 78.69000 289 VAL A N 1
ATOM 1433 C CA . VAL A 1 298 ? -5.57434 -33.59930 33.20974 1.000 70.39000 289 VAL A CA 1
ATOM 1434 C C . VAL A 1 298 ? -4.82385 -32.44754 33.86731 1.000 89.17000 289 VAL A C 1
ATOM 1435 O O . VAL A 1 298 ? -3.68882 -32.61345 34.33105 1.000 79.68000 289 VAL A O 1
ATOM 1437 N N . ALA A 1 299 ? -5.44076 -31.26470 33.92458 1.000 91.85000 290 ALA A N 1
ATOM 1438 C CA . ALA A 1 299 ? -4.77291 -30.12754 34.54809 1.000 113.24000 290 ALA A CA 1
ATOM 1439 C C . ALA A 1 299 ? -4.58339 -30.35660 36.04148 1.000 102.48000 290 ALA A C 1
ATOM 1440 O O . ALA A 1 299 ? -3.52064 -30.04931 36.59471 1.000 90.84000 290 ALA A O 1
ATOM 1442 N N . GLU A 1 300 ? -5.59775 -30.91397 36.70580 1.000 106.27000 291 GLU A N 1
ATOM 1443 C CA . GLU A 1 300 ? -5.49469 -31.18318 38.13602 1.000 87.52000 291 GLU A CA 1
ATOM 1444 C C . GLU A 1 300 ? -4.42245 -32.22634 38.42702 1.000 71.66000 291 GLU A C 1
ATOM 1445 O O . GLU A 1 300 ? -3.61541 -32.05755 39.34820 1.000 83.67000 291 GLU A O 1
ATOM 1447 N N . ALA A 1 301 ? -4.40055 -33.31801 37.65753 1.000 65.58000 292 ALA A N 1
ATOM 1448 C CA . ALA A 1 301 ? -3.38205 -34.34010 37.87274 1.000 63.25000 292 ALA A CA 1
ATOM 1449 C C . ALA A 1 301 ? -1.98731 -33.76516 37.68510 1.000 85.18000 292 ALA A C 1
ATOM 1450 O O . ALA A 1 301 ? -1.04168 -34.17021 38.37047 1.000 92.79000 292 ALA A O 1
ATOM 1452 N N . VAL A 1 302 ? -1.84814 -32.80015 36.77477 1.000 102.08000 293 VAL A N 1
ATOM 1453 C CA . VAL A 1 302 ? -0.55699 -32.15474 36.55294 1.000 113.09000 293 VAL A CA 1
ATOM 1454 C C . VAL A 1 302 ? -0.12809 -31.38655 37.79837 1.000 104.59000 293 VAL A C 1
ATOM 1455 O O . VAL A 1 302 ? 0.97389 -31.58208 38.32462 1.000 132.18000 293 VAL A O 1
ATOM 1457 N N . ALA A 1 303 ? -0.99933 -30.50109 38.29035 1.000 93.16000 294 ALA A N 1
ATOM 1458 C CA . ALA A 1 303 ? -0.64606 -29.68809 39.44903 1.000 86.80000 294 ALA A CA 1
ATOM 1459 C C . ALA A 1 303 ? -0.51526 -30.52985 40.71214 1.000 76.89000 294 ALA A C 1
ATOM 1460 O O . ALA A 1 303 ? 0.29121 -30.20263 41.58948 1.000 73.76000 294 ALA A O 1
ATOM 1462 N N . LYS A 1 304 ? -1.29189 -31.61018 40.82536 1.000 86.16000 295 LYS A N 1
ATOM 1463 C CA . LYS A 1 304 ? -1.17857 -32.47874 41.99261 1.000 86.98000 295 LYS A CA 1
ATOM 1464 C C . LYS A 1 304 ? 0.16971 -33.18645 42.02367 1.000 106.27000 295 LYS A C 1
ATOM 1465 O O . LYS A 1 304 ? 0.76219 -33.35915 43.09531 1.000 127.32000 295 LYS A O 1
ATOM 1467 N N . ALA A 1 305 ? 0.66864 -33.60674 40.85875 1.000 120.88000 296 ALA A N 1
ATOM 1468 C CA . ALA A 1 305 ? 1.98294 -34.23708 40.80524 1.000 105.70000 296 ALA A CA 1
ATOM 1469 C C . ALA A 1 305 ? 3.08416 -33.23081 41.10930 1.000 86.34000 296 ALA A C 1
ATOM 1470 O O . ALA A 1 305 ? 4.03980 -33.54654 41.82730 1.000 69.99000 296 ALA A O 1
ATOM 1472 N N . LEU A 1 306 ? 2.96483 -32.01332 40.57091 1.000 100.99000 297 LEU A N 1
ATOM 1473 C CA . LEU A 1 306 ? 3.92116 -30.95909 40.89068 1.000 92.59000 297 LEU A CA 1
ATOM 1474 C C . LEU A 1 306 ? 3.91269 -30.63737 42.37700 1.000 76.23000 297 LEU A C 1
ATOM 1475 O O . LEU A 1 306 ? 4.95920 -30.31711 42.95043 1.000 86.66000 297 LEU A O 1
ATOM 1477 N N . LYS A 1 307 ? 2.74522 -30.71219 43.01491 1.000 86.55000 298 LYS A N 1
ATOM 1478 C CA . LYS A 1 307 ? 2.69218 -30.60071 44.46716 1.000 70.84000 298 LYS A CA 1
ATOM 1479 C C . LYS A 1 307 ? 3.44201 -31.75513 45.12019 1.000 66.94000 298 LYS A C 1
ATOM 1480 O O . LYS A 1 307 ? 4.18145 -31.56263 46.09162 1.000 86.79000 298 LYS A O 1
ATOM 1482 N N . ALA A 1 308 ? 3.26743 -32.96878 44.59091 1.000 66.92000 299 ALA A N 1
ATOM 1483 C CA . ALA A 1 308 ? 4.01018 -34.11051 45.11092 1.000 71.43000 299 ALA A CA 1
ATOM 1484 C C . ALA A 1 308 ? 5.49828 -33.98100 44.81683 1.000 84.21000 299 ALA A C 1
ATOM 1485 O O . ALA A 1 308 ? 6.33155 -34.43206 45.61194 1.000 108.05000 299 ALA A O 1
ATOM 1487 N N . ALA A 1 309 ? 5.85028 -33.36324 43.68591 1.000 88.03000 300 ALA A N 1
ATOM 1488 C CA . ALA A 1 309 ? 7.25237 -33.12319 43.36547 1.000 82.04000 300 ALA A CA 1
ATOM 1489 C C . ALA A 1 309 ? 7.82832 -31.96980 44.17146 1.000 69.16000 300 ALA A C 1
ATOM 1490 O O . ALA A 1 309 ? 9.00420 -32.00839 44.54700 1.000 67.17000 300 ALA A O 1
ATOM 1492 N N . MET A 1 310 ? 7.02733 -30.93777 44.43699 1.000 69.58000 301 MET A N 1
ATOM 1493 C CA . MET A 1 310 ? 7.49360 -29.85468 45.29311 1.000 75.64000 301 MET A CA 1
ATOM 1494 C C . MET A 1 310 ? 7.68333 -30.32463 46.72752 1.000 76.70000 301 MET A C 1
ATOM 1495 O O . MET A 1 310 ? 8.54024 -29.79641 47.44508 1.000 83.48000 301 MET A O 1
ATOM 1497 N N . GLU A 1 311 ? 6.90025 -31.31550 47.15769 1.000 92.26000 302 GLU A N 1
ATOM 1498 C CA . GLU A 1 311 ? 7.12179 -31.91798 48.46626 1.000 104.91000 302 GLU A CA 1
ATOM 1499 C C . GLU A 1 311 ? 8.37728 -32.78265 48.45980 1.000 107.31000 302 GLU A C 1
ATOM 1500 O O . GLU A 1 311 ? 9.16739 -32.74720 49.41068 1.000 108.01000 302 GLU A O 1
ATOM 1502 N N . ALA A 1 312 ? 8.58588 -33.55468 47.38830 1.000 92.60000 303 ALA A N 1
ATOM 1503 C CA . ALA A 1 312 ? 9.74128 -34.44472 47.32563 1.000 93.74000 303 ALA A CA 1
ATOM 1504 C C . ALA A 1 312 ? 11.04312 -33.65575 47.32448 1.000 91.00000 303 ALA A C 1
ATOM 1505 O O . ALA A 1 312 ? 11.99001 -33.99604 48.04303 1.000 99.74000 303 ALA A O 1
ATOM 1507 N N . PHE A 1 313 ? 11.10543 -32.59175 46.52143 1.000 104.15000 304 PHE A N 1
ATOM 1508 C CA . PHE A 1 313 ? 12.32387 -31.79219 46.44349 1.000 83.24000 304 PHE A CA 1
ATOM 1509 C C . PHE A 1 313 ? 12.62919 -31.11725 47.77503 1.000 86.09000 304 PHE A C 1
ATOM 1510 O O . PHE A 1 313 ? 13.79683 -30.99406 48.16453 1.000 98.25000 304 PHE A O 1
ATOM 1512 N N . ALA A 1 314 ? 11.59218 -30.67402 48.48848 1.000 100.08000 305 ALA A N 1
ATOM 1513 C CA . ALA A 1 314 ? 11.80731 -30.06359 49.79556 1.000 107.17000 305 ALA A CA 1
ATOM 1514 C C . ALA A 1 314 ? 12.37989 -31.07160 50.78193 1.000 97.08000 305 ALA A C 1
ATOM 1515 O O . ALA A 1 314 ? 13.22295 -30.72590 51.61881 1.000 90.89000 305 ALA A O 1
ATOM 1517 N N . GLU A 1 315 ? 11.93509 -32.32695 50.69419 1.000 94.52000 306 GLU A N 1
ATOM 1518 C CA . GLU A 1 315 ? 12.45480 -33.36268 51.58034 1.000 101.90000 306 GLU A CA 1
ATOM 1519 C C . GLU A 1 315 ? 13.91122 -33.67829 51.26797 1.000 99.42000 306 GLU A C 1
ATOM 1520 O O . GLU A 1 315 ? 14.71732 -33.88707 52.18155 1.000 104.48000 306 GLU A O 1
ATOM 1522 N N . ILE A 1 316 ? 14.26612 -33.72531 49.98266 1.000 109.33000 307 ILE A N 1
ATOM 1523 C CA . ILE A 1 316 ? 15.63600 -34.06020 49.60892 1.000 102.34000 307 ILE A CA 1
ATOM 1524 C C . ILE A 1 316 ? 16.58891 -32.93249 49.96993 1.000 120.54000 307 ILE A C 1
ATOM 1525 O O . ILE A 1 316 ? 17.77860 -33.17119 50.20989 1.000 137.33000 307 ILE A O 1
ATOM 1527 N N . ALA A 1 317 ? 16.09228 -31.69474 50.01865 1.000 113.79000 308 ALA A N 1
ATOM 1528 C CA . ALA A 1 317 ? 16.91130 -30.57743 50.47345 1.000 110.37000 308 ALA A CA 1
ATOM 1529 C C . ALA A 1 317 ? 17.02290 -30.55619 51.99261 1.000 111.10000 308 ALA A C 1
ATOM 1530 O O . ALA A 1 317 ? 18.07941 -30.21130 52.53302 1.000 126.25000 308 ALA A O 1
ATOM 1532 N N . LYS A 1 318 ? 15.94595 -30.91827 52.69743 1.000 122.99000 309 LYS A N 1
ATOM 1533 C CA . LYS A 1 318 ? 16.02441 -31.03041 54.14989 1.000 114.38000 309 LYS A CA 1
ATOM 1534 C C . LYS A 1 318 ? 16.92185 -32.18810 54.56695 1.000 96.95000 309 LYS A C 1
ATOM 1535 O O . LYS A 1 318 ? 17.54284 -32.13958 55.63472 1.000 96.15000 309 LYS A O 1
ATOM 1537 N N . ALA A 1 319 ? 17.00982 -33.23069 53.73801 1.000 105.59000 310 ALA A N 1
ATOM 1538 C CA . ALA A 1 319 ? 17.86844 -34.36642 54.05286 1.000 114.73000 310 ALA A CA 1
ATOM 1539 C C . ALA A 1 319 ? 19.33834 -34.01831 53.85698 1.000 113.75000 310 ALA A C 1
ATOM 1540 O O . ALA A 1 319 ? 20.17799 -34.34656 54.70226 1.000 101.64000 310 ALA A O 1
ATOM 1542 N N . VAL A 1 320 ? 19.66695 -33.35187 52.74643 1.000 124.55000 311 VAL A N 1
ATOM 1543 C CA . VAL A 1 320 ? 21.04948 -32.94716 52.50308 1.000 108.72000 311 VAL A CA 1
ATOM 1544 C C . VAL A 1 320 ? 21.53829 -32.02386 53.60745 1.000 79.93000 311 VAL A C 1
ATOM 1545 O O . VAL A 1 320 ? 22.72531 -32.02981 53.95764 1.000 94.93000 311 VAL A O 1
ATOM 1547 N N . ALA A 1 321 ? 20.63612 -31.22597 54.18294 1.000 93.87000 312 ALA A N 1
ATOM 1548 C CA . ALA A 1 321 ? 21.02296 -30.35329 55.28615 1.000 96.44000 312 ALA A CA 1
ATOM 1549 C C . ALA A 1 321 ? 21.30681 -31.14893 56.55444 1.000 100.46000 312 ALA A C 1
ATOM 1550 O O . ALA A 1 321 ? 22.23185 -30.81886 57.30482 1.000 113.37000 312 ALA A O 1
ATOM 1552 N N . GLN A 1 322 ? 20.51952 -32.19349 56.81961 1.000 98.62000 313 GLN A N 1
ATOM 1553 C CA . GLN A 1 322 ? 20.71527 -32.95629 58.04807 1.000 87.62000 313 GLN A CA 1
ATOM 1554 C C . GLN A 1 322 ? 22.04017 -33.70297 58.04062 1.000 91.98000 313 GLN A C 1
ATOM 1555 O O . GLN A 1 322 ? 22.61013 -33.95953 59.10681 1.000 100.41000 313 GLN A O 1
ATOM 1557 N N . ALA A 1 323 ? 22.54592 -34.05203 56.85500 1.000 110.70000 314 ALA A N 1
ATOM 1558 C CA . ALA A 1 323 ? 23.86280 -34.66762 56.74521 1.000 113.19000 314 ALA A CA 1
ATOM 1559 C C . ALA A 1 323 ? 24.97892 -33.64075 56.87665 1.000 107.12000 314 ALA A C 1
ATOM 1560 O O . ALA A 1 323 ? 26.07044 -33.97690 57.34883 1.000 98.55000 314 ALA A O 1
ATOM 1562 N N . ALA A 1 324 ? 24.72698 -32.39468 56.46627 1.000 111.32000 315 ALA A N 1
ATOM 1563 C CA . ALA A 1 324 ? 25.71199 -31.33608 56.65833 1.000 87.71000 315 ALA A CA 1
ATOM 1564 C C . ALA A 1 324 ? 25.86990 -30.99533 58.13464 1.000 84.65000 315 ALA A C 1
ATOM 1565 O O . ALA A 1 324 ? 26.97509 -30.67925 58.59180 1.000 99.83000 315 ALA A O 1
ATOM 1567 N N . LYS A 1 325 ? 24.77408 -31.04774 58.89462 1.000 110.89000 316 LYS A N 1
ATOM 1568 C CA . LYS A 1 325 ? 24.87153 -30.85512 60.33684 1.000 111.88000 316 LYS A CA 1
ATOM 1569 C C . LYS A 1 325 ? 25.67834 -31.97561 60.97924 1.000 96.84000 316 LYS A C 1
ATOM 1570 O O . LYS A 1 325 ? 26.47736 -31.73394 61.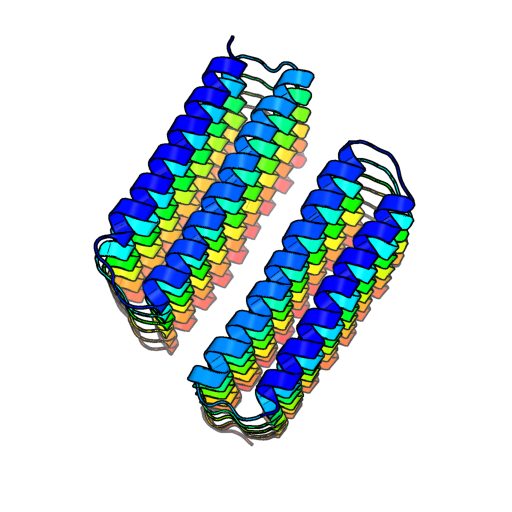89154 1.000 108.37000 316 LYS A O 1
ATOM 1572 N N . GLN A 1 326 ? 25.48982 -33.21017 60.50875 1.000 80.07000 317 GLN A N 1
ATOM 1573 C CA . GLN A 1 326 ? 26.27226 -34.33392 61.00649 1.000 82.06000 317 GLN A CA 1
ATOM 1574 C C . GLN A 1 326 ? 27.71971 -34.29531 60.53562 1.000 114.98000 317 GLN A C 1
ATOM 1575 O O . GLN A 1 326 ? 28.54505 -35.04915 61.06267 1.000 111.64000 317 GLN A O 1
ATOM 1577 N N . GLY A 1 327 ? 28.04828 -33.43807 59.57310 1.000 124.04000 318 GLY A N 1
ATOM 1578 C CA . GLY A 1 327 ? 29.38775 -33.40277 59.02333 1.000 112.90000 318 GLY A CA 1
ATOM 1579 C C . GLY A 1 327 ? 29.72497 -34.67882 58.28199 1.000 102.48000 318 GLY A C 1
ATOM 1580 O O . GLY A 1 327 ? 30.50682 -35.50273 58.76717 1.000 102.05000 318 GLY A O 1
ATOM 1581 N N . ALA A 1 328 ? 29.13421 -34.85414 57.10491 1.000 105.94000 319 ALA A N 1
ATOM 1582 C CA . ALA A 1 328 ? 29.29636 -36.06401 56.31970 1.000 116.34000 319 ALA A CA 1
ATOM 1583 C C . ALA A 1 328 ? 30.32262 -35.84070 55.21019 1.000 124.35000 319 ALA A C 1
ATOM 1584 O O . ALA A 1 328 ? 31.04386 -34.83829 55.18611 1.000 135.53000 319 ALA A O 1
ATOM 1586 N N . SER A 1 329 ? 30.39157 -36.78588 54.27671 1.000 104.96000 320 SER A N 1
ATOM 1587 C CA . SER A 1 329 ? 31.39854 -36.76015 53.23109 1.000 93.24000 320 SER A CA 1
ATOM 1588 C C . SER A 1 329 ? 30.85916 -36.06636 51.98265 1.000 100.78000 320 SER A C 1
ATOM 1589 O O . SER A 1 329 ? 29.72254 -35.59185 51.93902 1.000 102.75000 320 SER A O 1
ATOM 1591 N N . GLU A 1 330 ? 31.69436 -36.00411 50.94656 1.000 106.61000 321 GLU A N 1
ATOM 1592 C CA . GLU A 1 330 ? 31.26737 -35.43715 49.67434 1.000 86.34000 321 GLU A CA 1
ATOM 1593 C C . GLU A 1 330 ? 30.41218 -36.39776 48.85915 1.000 83.59000 321 GLU A C 1
ATOM 1594 O O . GLU A 1 330 ? 29.68574 -35.94877 47.96530 1.000 116.92000 321 GLU A O 1
ATOM 1596 N N . GLU A 1 331 ? 30.47976 -37.70235 49.13921 1.000 77.88000 322 GLU A N 1
ATOM 1597 C CA . GLU A 1 331 ? 29.65575 -38.65357 48.40250 1.000 106.68000 322 GLU A CA 1
ATOM 1598 C C . GLU A 1 331 ? 28.17796 -38.51792 48.74531 1.000 117.17000 322 GLU A C 1
ATOM 1599 O O . GLU A 1 331 ? 27.33054 -39.02670 48.00316 1.000 105.60000 322 GLU A O 1
ATOM 1601 N N . ALA A 1 332 ? 27.85134 -37.83301 49.84276 1.000 125.24000 323 ALA A N 1
ATOM 1602 C CA . ALA A 1 332 ? 26.45777 -37.64822 50.22939 1.000 113.61000 323 ALA A CA 1
ATOM 1603 C C . ALA A 1 332 ? 25.78569 -36.57524 49.38141 1.000 101.78000 323 ALA A C 1
ATOM 1604 O O . ALA A 1 332 ? 24.72346 -36.81285 48.79548 1.000 125.12000 323 ALA A O 1
ATOM 1606 N N . PHE A 1 333 ? 26.38838 -35.38445 49.30999 1.000 87.37000 324 PHE A N 1
ATOM 1607 C CA . PHE A 1 333 ? 25.80556 -34.31319 48.50928 1.000 118.99000 324 PHE A CA 1
ATOM 1608 C C . PHE A 1 333 ? 25.70835 -34.70671 47.04181 1.000 121.08000 324 PHE A C 1
ATOM 1609 O O . PHE A 1 333 ? 24.75311 -34.32279 46.35721 1.000 116.21000 324 PHE A O 1
ATOM 1611 N N . GLU A 1 334 ? 26.67439 -35.48203 46.54658 1.000 134.37000 325 GLU A N 1
ATOM 1612 C CA . GLU A 1 334 ? 26.59632 -35.97657 45.17668 1.000 123.53000 325 GLU A CA 1
ATOM 1613 C C . GLU A 1 334 ? 25.42955 -36.94204 45.01072 1.000 114.78000 325 GLU A C 1
ATOM 1614 O O . GLU A 1 334 ? 24.65940 -36.84156 44.04848 1.000 107.40000 325 GLU A O 1
ATOM 1616 N N . LYS A 1 335 ? 25.28260 -37.88990 45.93994 1.000 109.69000 326 LYS A N 1
ATOM 1617 C CA . LYS A 1 335 ? 24.14327 -38.79821 45.87472 1.000 109.86000 326 LYS A CA 1
ATOM 1618 C C . LYS A 1 335 ? 22.83228 -38.05300 46.08010 1.000 123.25000 326 LYS A C 1
ATOM 1619 O O . LYS A 1 335 ? 21.79178 -38.46973 45.55842 1.000 138.72000 326 LYS A O 1
ATOM 1621 N N . PHE A 1 336 ? 22.86484 -36.94768 46.82841 1.000 118.35000 327 PHE A N 1
ATOM 1622 C CA . PHE A 1 336 ? 21.66785 -36.13332 47.00672 1.000 115.58000 327 PHE A CA 1
ATOM 1623 C C . PHE A 1 336 ? 21.30967 -35.39328 45.72449 1.000 117.51000 327 PHE A C 1
ATOM 1624 O O . PHE A 1 336 ? 20.13482 -35.33305 45.34332 1.000 103.51000 327 PHE A O 1
ATOM 1626 N N . ALA A 1 337 ? 22.30762 -34.81934 45.04752 1.000 125.62000 328 ALA A N 1
ATOM 1627 C CA . ALA A 1 337 ? 22.04788 -34.16776 43.76870 1.000 125.10000 328 ALA A CA 1
ATOM 1628 C C . ALA A 1 337 ? 21.65978 -35.17523 42.69555 1.000 125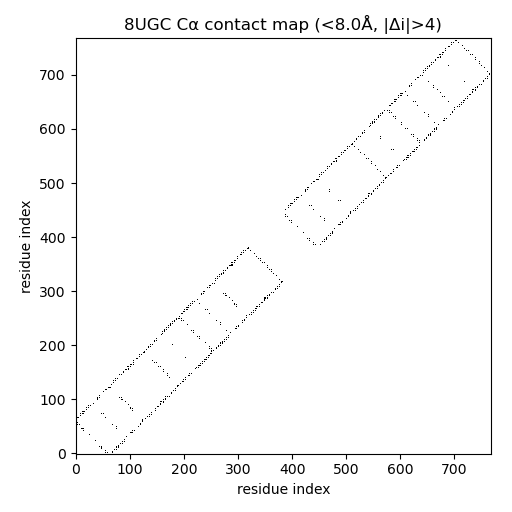.88000 328 ALA A C 1
ATOM 1629 O O . ALA A 1 337 ? 20.87494 -34.84851 41.79741 1.000 129.24000 328 ALA A O 1
ATOM 1631 N N . ALA A 1 338 ? 22.19664 -36.39635 42.76671 1.000 140.99000 329 ALA A N 1
ATOM 1632 C CA . ALA A 1 338 ? 21.81911 -37.42728 41.80870 1.000 128.17000 329 ALA A CA 1
ATOM 1633 C C . ALA A 1 338 ? 20.40840 -37.94552 42.05372 1.000 130.77000 329 ALA A C 1
ATOM 1634 O O . ALA A 1 338 ? 19.75968 -38.41331 41.11133 1.000 137.69000 329 ALA A O 1
ATOM 1636 N N . ILE A 1 339 ? 19.92115 -37.86914 43.29361 1.000 132.23000 330 ILE A N 1
ATOM 1637 C CA . ILE A 1 339 ? 18.52774 -38.19980 43.56563 1.000 123.01000 330 ILE A CA 1
ATOM 1638 C C . ILE A 1 339 ? 17.60975 -37.07980 43.09224 1.000 117.81000 330 ILE A C 1
ATOM 1639 O O . ILE A 1 339 ? 16.48149 -37.33800 42.65864 1.000 120.01000 330 ILE A O 1
ATOM 1641 N N . ALA A 1 340 ? 18.06720 -35.82875 43.16407 1.000 103.88000 331 ALA A N 1
ATOM 1642 C CA . ALA A 1 340 ? 17.24968 -34.71589 42.69570 1.000 93.29000 331 ALA A CA 1
ATOM 1643 C C . ALA A 1 340 ? 17.06259 -34.77502 41.18461 1.000 99.21000 331 ALA A C 1
ATOM 1644 O O . ALA A 1 340 ? 15.95592 -34.56735 40.67465 1.000 122.37000 331 ALA A O 1
ATOM 1646 N N . ALA A 1 341 ? 18.13694 -35.07009 40.44981 1.000 89.30000 332 ALA A N 1
ATOM 1647 C CA . ALA A 1 341 ? 18.03543 -35.14359 38.99553 1.000 92.77000 332 ALA A CA 1
ATOM 1648 C C . ALA A 1 341 ? 17.28222 -36.39080 38.55336 1.000 102.12000 332 ALA A C 1
ATOM 1649 O O . ALA A 1 341 ? 16.52000 -36.34795 37.58042 1.000 119.01000 332 ALA A O 1
ATOM 1651 N N . GLU A 1 342 ? 17.48355 -37.51131 39.25080 1.000 94.89000 333 GLU A N 1
ATOM 1652 C CA . GLU A 1 342 ? 16.70223 -38.70790 38.95509 1.000 104.57000 333 GLU A CA 1
ATOM 1653 C C . GLU A 1 342 ? 15.22050 -38.46514 39.21110 1.000 117.42000 333 GLU A C 1
ATOM 1654 O O . GLU A 1 342 ? 14.36103 -39.01052 38.50776 1.000 135.63000 333 GLU A O 1
ATOM 1656 N N . ALA A 1 343 ? 14.90298 -37.64058 40.21238 1.000 102.74000 334 ALA A N 1
ATOM 1657 C CA . ALA A 1 343 ? 13.51317 -37.26642 40.44773 1.000 113.77000 334 ALA A CA 1
ATOM 1658 C C . ALA A 1 343 ? 12.98918 -36.37340 39.33023 1.000 100.33000 334 ALA A C 1
ATOM 1659 O O . ALA A 1 343 ? 11.81540 -36.46649 38.95217 1.000 106.42000 334 ALA A O 1
ATOM 1661 N N . ALA A 1 344 ? 13.84494 -35.50218 38.78854 1.000 105.39000 335 ALA A N 1
ATOM 1662 C CA . ALA A 1 344 ? 13.42498 -34.64495 37.68510 1.000 110.44000 335 ALA A CA 1
ATOM 1663 C C . ALA A 1 344 ? 13.14104 -35.46370 36.43177 1.000 97.07000 335 ALA A C 1
ATOM 1664 O O . ALA A 1 344 ? 12.15067 -35.21642 35.73298 1.000 75.13000 335 ALA A O 1
ATOM 1666 N N . GLU A 1 345 ? 13.99666 -36.44741 36.13520 1.000 102.06000 336 GLU A N 1
ATOM 1667 C CA . GLU A 1 345 ? 13.76829 -37.30503 34.97706 1.000 104.40000 336 GLU A CA 1
ATOM 1668 C C . GLU A 1 345 ? 12.46507 -38.08347 35.10506 1.000 80.15000 336 GLU A C 1
ATOM 1669 O O . GLU A 1 345 ? 11.81310 -38.37295 34.09617 1.000 87.47000 336 GLU A O 1
ATOM 1671 N N . ALA A 1 346 ? 12.06609 -38.42826 36.33032 1.000 77.36000 337 ALA A N 1
ATOM 1672 C CA . ALA A 1 346 ? 10.84535 -39.20494 36.51647 1.000 75.56000 337 ALA A CA 1
ATOM 1673 C C . ALA A 1 346 ? 9.60084 -38.32909 36.44400 1.000 93.56000 337 ALA A C 1
ATOM 1674 O O . ALA A 1 346 ? 8.57675 -38.74760 35.89326 1.000 95.01000 337 ALA A O 1
ATOM 1676 N N . ALA A 1 347 ? 9.66856 -37.11617 36.99490 1.000 95.44000 338 ALA A N 1
ATOM 1677 C CA . ALA A 1 347 ? 8.53162 -36.20612 36.91798 1.000 69.55000 338 ALA A CA 1
ATOM 1678 C C . ALA A 1 347 ? 8.33870 -35.67788 35.50428 1.000 60.27000 338 ALA A C 1
ATOM 1679 O O . ALA A 1 347 ? 7.20472 -35.41077 35.09179 1.000 60.38000 338 ALA A O 1
ATOM 1681 N N . ALA A 1 348 ? 9.42978 -35.52661 34.75120 1.000 88.69000 339 ALA A N 1
ATOM 1682 C CA . ALA A 1 348 ? 9.32259 -35.14992 33.34735 1.000 89.14000 339 ALA A CA 1
ATOM 1683 C C . ALA A 1 348 ? 8.79437 -36.29973 32.50256 1.000 70.24000 339 ALA A C 1
ATOM 1684 O O . ALA A 1 348 ? 8.11733 -36.06836 31.49421 1.000 61.78000 339 ALA A O 1
ATOM 1686 N N . ALA A 1 349 ? 9.09175 -37.53951 32.89733 1.000 81.86000 340 ALA A N 1
ATOM 1687 C CA . ALA A 1 349 ? 8.60751 -38.69277 32.14751 1.000 76.02000 340 ALA A CA 1
ATOM 1688 C C . ALA A 1 349 ? 7.10722 -38.88326 32.33707 1.000 82.89000 340 ALA A C 1
ATOM 1689 O O . ALA A 1 349 ? 6.38564 -39.17426 31.37498 1.000 92.38000 340 ALA A O 1
ATOM 1691 N N . ALA A 1 350 ? 6.61656 -38.71811 33.56824 1.000 85.15000 341 ALA A N 1
ATOM 1692 C CA . ALA A 1 350 ? 5.18225 -38.78859 33.81786 1.000 113.12000 341 ALA A CA 1
ATOM 1693 C C . ALA A 1 350 ? 4.41518 -37.67384 33.12126 1.000 70.40000 341 ALA A C 1
ATOM 1694 O O . ALA A 1 350 ? 3.18714 -37.74719 33.03096 1.000 50.15000 341 ALA A O 1
ATOM 1696 N N . PHE A 1 351 ? 5.10302 -36.65330 32.62335 1.000 80.09000 342 PHE A N 1
ATOM 1697 C CA . PHE A 1 351 ? 4.44507 -35.56239 31.92240 1.000 61.06000 342 PHE A CA 1
ATOM 1698 C C . PHE A 1 351 ? 4.39397 -35.79880 30.41904 1.000 77.70000 342 PHE A C 1
ATOM 1699 O O . PHE A 1 351 ? 3.33719 -35.62781 29.80275 1.000 109.37000 342 PHE A O 1
ATOM 1701 N N . GLU A 1 352 ? 5.51597 -36.20613 29.81998 1.000 81.62000 343 GLU A N 1
ATOM 1702 C CA . GLU A 1 352 ? 5.54253 -36.45421 28.38336 1.000 76.73000 343 GLU A CA 1
ATOM 1703 C C . GLU A 1 352 ? 4.71520 -37.67594 28.00654 1.000 82.90000 343 GLU A C 1
ATOM 1704 O O . GLU A 1 352 ? 4.11122 -37.70146 26.92854 1.000 83.53000 343 GLU A O 1
ATOM 1706 N N . ARG A 1 353 ? 4.67095 -38.69377 28.86950 1.000 91.52000 344 ARG A N 1
ATOM 1707 C CA . ARG A 1 353 ? 3.79689 -39.83097 28.60009 1.000 110.83000 344 ARG A CA 1
ATOM 1708 C C . ARG A 1 353 ? 2.33258 -39.43440 28.74123 1.000 72.92000 344 ARG A C 1
ATOM 1709 O O . ARG A 1 353 ? 1.47339 -39.92420 27.99815 1.000 46.78000 344 ARG A O 1
ATOM 1711 N N . PHE A 1 354 ? 2.02946 -38.54065 29.68536 1.000 69.46000 345 PHE A N 1
ATOM 1712 C CA . PHE A 1 354 ? 0.66890 -38.02834 29.79459 1.000 55.68000 345 PHE A CA 1
ATOM 1713 C C . PHE A 1 354 ? 0.26715 -37.23945 28.55394 1.000 57.53000 345 PHE A C 1
ATOM 1714 O O . PHE A 1 354 ? -0.92885 -37.09215 28.27527 1.000 85.04000 345 PHE A O 1
ATOM 1716 N N . SER A 1 355 ? 1.24415 -36.74934 27.78345 1.000 68.05000 346 SER A N 1
ATOM 1717 C CA . SER A 1 355 ? 0.97027 -35.99670 26.56225 1.000 98.31000 346 SER A CA 1
ATOM 1718 C C . SER A 1 355 ? 0.40268 -36.91838 25.49041 1.000 107.85000 346 SER A C 1
ATOM 1719 O O . SER A 1 355 ? 0.18211 -36.50385 24.34887 1.000 94.90000 346 SER A O 1
ATOM 1721 N N . ASP A 1 356 ? 0.19366 -38.18092 25.85471 1.000 108.39000 347 ASP A N 1
ATOM 1722 C CA . ASP A 1 356 ? -0.40179 -39.20002 25.00316 1.000 101.64000 347 ASP A CA 1
ATOM 1723 C C . ASP A 1 356 ? -1.62354 -39.81894 25.67748 1.000 74.00000 347 ASP A C 1
ATOM 1724 O O . ASP A 1 356 ? -2.01325 -40.94240 25.35559 1.000 46.07000 347 ASP A O 1
ATOM 1726 N N . SER A 1 357 ? -2.21614 -39.10158 26.63859 1.000 77.79000 348 SER A N 1
ATOM 1727 C CA . SER A 1 357 ? -3.39287 -39.57625 27.36292 1.000 85.45000 348 SER A CA 1
ATOM 1728 C C . SER A 1 357 ? -4.01146 -38.46663 28.20960 1.000 75.71000 348 SER A C 1
ATOM 1729 O O . SER A 1 357 ? -3.46595 -38.09793 29.25624 1.000 39.49000 348 SER A O 1
ATOM 1731 N N . THR A 1 358 ? -5.16109 -37.94112 27.77203 1.000 84.80000 349 THR A N 1
ATOM 1732 C CA . THR A 1 358 ? -5.87961 -36.88184 28.47395 1.000 80.39000 349 THR A CA 1
ATOM 1733 C C . THR A 1 358 ? -7.24514 -37.35389 28.97020 1.000 88.65000 349 THR A C 1
ATOM 1734 O O . THR A 1 358 ? -8.14262 -36.53919 29.19692 1.000 68.39000 349 THR A O 1
ATOM 1736 N N . GLY A 1 359 ? -7.42335 -38.66349 29.11997 1.000 66.15000 350 GLY A N 1
ATOM 1737 C CA . GLY A 1 359 ? -8.60471 -39.18054 29.79056 1.000 65.71000 350 GLY A CA 1
ATOM 1738 C C . GLY A 1 359 ? -8.40278 -39.11313 31.29027 1.000 95.52000 350 GLY A C 1
ATOM 1739 O O . GLY A 1 359 ? -7.30980 -39.39802 31.79322 1.000 88.83000 350 GLY A O 1
ATOM 1740 N N . GLU A 1 360 ? -9.46107 -38.72998 32.01279 1.000 115.24000 351 GLU A N 1
ATOM 1741 C CA . GLU A 1 360 ? -9.34092 -38.47762 33.44713 1.000 99.16000 351 GLU A CA 1
ATOM 1742 C C . GLU A 1 360 ? -8.72913 -39.66677 34.17696 1.000 95.62000 351 GLU A C 1
ATOM 1743 O O . GLU A 1 360 ? -7.93858 -39.49541 35.11332 1.000 104.55000 351 GLU A O 1
ATOM 1745 N N . THR A 1 361 ? -9.06496 -40.88229 33.74203 1.000 87.86000 352 THR A N 1
ATOM 1746 C CA . THR A 1 361 ? -8.53120 -42.07447 34.39056 1.000 103.08000 352 THR A CA 1
ATOM 1747 C C . THR A 1 361 ? -7.01907 -42.16796 34.22635 1.000 106.20000 352 THR A C 1
ATOM 1748 O O . THR A 1 361 ? -6.30461 -42.46442 35.18981 1.000 120.50000 352 THR A O 1
ATOM 1750 N N . GLU A 1 362 ? -6.51069 -41.91796 33.01684 1.000 92.43000 353 GLU A N 1
ATOM 1751 C CA . GLU A 1 362 ? -5.07123 -42.01293 32.79477 1.000 87.95000 353 GLU A CA 1
ATOM 1752 C C . GLU A 1 362 ? -4.32352 -40.86662 33.46130 1.000 93.70000 353 GLU A C 1
ATOM 1753 O O . GLU A 1 362 ? -3.17066 -41.03659 33.87369 1.000 80.92000 353 GLU A O 1
ATOM 1755 N N . ALA A 1 363 ? -4.96028 -39.70038 33.57840 1.000 100.12000 354 ALA A N 1
ATOM 1756 C CA . ALA A 1 363 ? -4.31115 -38.55623 34.21003 1.000 114.39000 354 ALA A CA 1
ATOM 1757 C C . ALA A 1 363 ? -4.09507 -38.79560 35.69948 1.000 83.79000 354 ALA A C 1
ATOM 1758 O O . ALA A 1 363 ? -2.96910 -38.68667 36.19817 1.000 61.35000 354 ALA A O 1
ATOM 1760 N N . GLU A 1 364 ? -5.16424 -39.12121 36.42906 1.000 94.38000 355 GLU A N 1
ATOM 1761 C CA . GLU A 1 364 ? -5.03597 -39.35961 37.86126 1.000 85.38000 355 GLU A CA 1
ATOM 1762 C C . GLU A 1 364 ? -4.30204 -40.65827 38.16662 1.000 67.63000 355 GLU A C 1
ATOM 1763 O O . GLU A 1 364 ? -3.85477 -40.84975 39.30204 1.000 58.16000 355 GLU A O 1
ATOM 1765 N N . LYS A 1 365 ? -4.16195 -41.54794 37.18237 1.000 67.75000 356 LYS A N 1
ATOM 1766 C CA . LYS A 1 365 ? -3.38759 -42.76658 37.38642 1.000 66.95000 356 LYS A CA 1
ATOM 1767 C C . LYS A 1 365 ? -1.89498 -42.47677 37.33718 1.000 82.05000 356 LYS A C 1
ATOM 1768 O O . LYS A 1 365 ? -1.14461 -42.89249 38.22606 1.000 90.49000 356 LYS A O 1
ATOM 1770 N N . VAL A 1 366 ? -1.44880 -41.76331 36.30109 1.000 90.85000 357 VAL A N 1
ATOM 1771 C CA . VAL A 1 366 ? -0.05029 -41.35544 36.23641 1.000 96.09000 357 VAL A CA 1
ATOM 1772 C C . VAL A 1 366 ? 0.28280 -40.39634 37.37170 1.000 68.65000 357 VAL A C 1
ATOM 1773 O O . VAL A 1 366 ? 1.43205 -40.33600 37.82402 1.000 85.92000 357 VAL A O 1
ATOM 1775 N N . ALA A 1 367 ? -0.70060 -39.63655 37.85571 1.000 58.08000 358 ALA A N 1
ATOM 1776 C CA . ALA A 1 367 ? -0.44734 -38.73616 38.97447 1.000 42.45000 358 ALA A CA 1
ATOM 1777 C C . ALA A 1 367 ? -0.18558 -39.52244 40.25289 1.000 51.75000 358 ALA A C 1
ATOM 1778 O O . ALA A 1 367 ? 0.81715 -39.30123 40.93950 1.000 69.08000 358 ALA A O 1
ATOM 1780 N N . LYS A 1 368 ? -1.07654 -40.46183 40.58211 1.000 67.84000 359 LYS A N 1
ATOM 1781 C CA . LYS A 1 368 ? -0.89730 -41.24994 41.79785 1.000 58.88000 359 LYS A CA 1
ATOM 1782 C C . LYS A 1 368 ? 0.39674 -42.05119 41.76917 1.000 86.44000 359 LYS A C 1
ATOM 1783 O O . LYS A 1 368 ? 1.01012 -42.26935 42.81899 1.000 105.27000 359 LYS A O 1
ATOM 1785 N N . GLU A 1 369 ? 0.83058 -42.49781 40.58824 1.000 91.09000 360 GLU A N 1
ATOM 1786 C CA . GLU A 1 369 ? 2.11180 -43.19281 40.50389 1.000 76.31000 360 GLU A CA 1
ATOM 1787 C C . GLU A 1 369 ? 3.28177 -42.24499 40.73077 1.000 63.99000 360 GLU A C 1
ATOM 1788 O O . GLU A 1 369 ? 4.31660 -42.66015 41.26622 1.000 88.41000 360 GLU A O 1
ATOM 1790 N N . LEU A 1 370 ? 3.13572 -40.97619 40.34116 1.000 62.99000 361 LEU A N 1
ATOM 1791 C CA . LEU A 1 370 ? 4.16878 -39.98758 40.61931 1.000 86.19000 361 LEU A CA 1
ATOM 1792 C C . LEU A 1 370 ? 4.21765 -39.61956 42.09362 1.000 81.96000 361 LEU A C 1
ATOM 1793 O O . LEU A 1 370 ? 5.26057 -39.16742 42.57143 1.000 92.78000 361 LEU A O 1
ATOM 1795 N N . LYS A 1 371 ? 3.11529 -39.80645 42.81940 1.000 53.86000 362 LYS A N 1
ATOM 1796 C CA . LYS A 1 371 ? 3.12272 -39.63284 44.26651 1.000 57.96000 362 LYS A CA 1
ATOM 1797 C C . LYS A 1 371 ? 3.72002 -40.84715 44.96485 1.000 71.97000 362 LYS A C 1
ATOM 1798 O O . LYS A 1 371 ? 4.43825 -40.70276 45.96031 1.000 102.20000 362 LYS A O 1
ATOM 1800 N N . GLN A 1 372 ? 3.42225 -42.04958 44.46519 1.000 70.63000 363 GLN A N 1
ATOM 1801 C CA . GLN A 1 372 ? 4.02171 -43.25184 45.03140 1.000 73.38000 363 GLN A CA 1
ATOM 1802 C C . GLN A 1 372 ? 5.52479 -43.26286 44.80607 1.000 73.08000 363 GLN A C 1
ATOM 1803 O O . GLN A 1 372 ? 6.29439 -43.60994 45.71005 1.000 99.15000 363 GLN A O 1
ATOM 1805 N N . LEU A 1 373 ? 5.96091 -42.86871 43.60727 1.000 76.80000 364 LEU A N 1
ATOM 1806 C CA . LEU A 1 373 ? 7.38939 -42.80504 43.32190 1.000 98.21000 364 LEU A CA 1
ATOM 1807 C C . LEU A 1 373 ? 8.05383 -41.62355 44.02193 1.000 85.98000 364 LEU A C 1
ATOM 1808 O O . LEU A 1 373 ? 9.23384 -41.70668 44.38441 1.000 73.24000 364 LEU A O 1
ATOM 1810 N N . MET A 1 374 ? 7.32933 -40.51589 44.21087 1.000 73.46000 365 MET A N 1
ATOM 1811 C CA . MET A 1 374 ? 7.89823 -39.38721 44.94302 1.000 85.09000 365 MET A CA 1
ATOM 1812 C C . MET A 1 374 ? 8.16381 -39.76489 46.39295 1.000 62.02000 365 MET A C 1
ATOM 1813 O O . MET A 1 374 ? 9.24528 -39.49835 46.92950 1.000 69.86000 365 MET A O 1
ATOM 1815 N N . GLU A 1 375 ? 7.17975 -40.39092 47.04310 1.000 82.40000 366 GLU A N 1
ATOM 1816 C CA . GLU A 1 375 ? 7.38446 -40.89994 48.39385 1.000 97.99000 366 GLU A CA 1
ATOM 1817 C C . GLU A 1 375 ? 8.52396 -41.90943 48.44120 1.000 92.92000 366 GLU A C 1
ATOM 1818 O O . GLU A 1 375 ? 9.21198 -42.02089 49.46247 1.000 108.62000 366 GLU A O 1
ATOM 1820 N N . GLU A 1 376 ? 8.74304 -42.64785 47.34926 1.000 67.76000 367 GLU A N 1
ATOM 1821 C CA . GLU A 1 376 ? 9.87370 -43.56806 47.29795 1.000 76.23000 367 GLU A CA 1
ATOM 1822 C C . GLU A 1 376 ? 11.18958 -42.81198 47.15901 1.000 95.04000 367 GLU A C 1
ATOM 1823 O O . GLU A 1 376 ? 12.17789 -43.14962 47.82119 1.000 91.13000 367 GLU A O 1
ATOM 1825 N N . PHE A 1 377 ? 11.22221 -41.78297 46.30591 1.000 104.02000 368 PHE A N 1
ATOM 1826 C CA . PHE A 1 377 ? 12.44202 -40.99648 46.14755 1.000 78.18000 368 PHE A CA 1
ATOM 1827 C C . PHE A 1 377 ? 12.79343 -40.26079 47.43410 1.000 71.00000 368 PHE A C 1
ATOM 1828 O O . PHE A 1 377 ? 13.96350 -40.21965 47.83077 1.000 98.30000 368 PHE A O 1
ATOM 1830 N N . ALA A 1 378 ? 11.79631 -39.67138 48.09853 1.000 91.08000 369 ALA A N 1
ATOM 1831 C CA . ALA A 1 378 ? 12.04544 -39.06169 49.40026 1.000 100.65000 369 ALA A CA 1
ATOM 1832 C C . ALA A 1 378 ? 12.53358 -40.10112 50.40035 1.000 99.37000 369 ALA A C 1
ATOM 1833 O O . ALA A 1 378 ? 13.39472 -39.81242 51.23991 1.000 101.55000 369 ALA A O 1
ATOM 1835 N N . GLU A 1 379 ? 11.99818 -41.32208 50.31923 1.000 91.05000 370 GLU A N 1
ATOM 1836 C CA . GLU A 1 379 ? 12.50368 -42.40835 51.15015 1.000 97.12000 370 GLU A CA 1
ATOM 1837 C C . GLU A 1 379 ? 13.93690 -42.76444 50.78306 1.000 110.05000 370 GLU A C 1
ATOM 1838 O O . GLU A 1 379 ? 14.71822 -43.17178 51.65057 1.000 118.19000 370 GLU A O 1
ATOM 1840 N N . ARG A 1 380 ? 14.29939 -42.61726 49.50665 1.000 111.54000 371 ARG A N 1
ATOM 1841 C CA . ARG A 1 380 ? 15.67313 -42.87922 49.09220 1.000 107.90000 371 ARG A CA 1
ATOM 1842 C C . ARG A 1 380 ? 16.60862 -41.77235 49.56053 1.000 123.62000 371 ARG A C 1
ATOM 1843 O O . ARG A 1 380 ? 17.75090 -42.04140 49.95024 1.000 137.42000 371 ARG A O 1
ATOM 1845 N N . ALA A 1 381 ? 16.14275 -40.52091 49.52903 1.000 116.30000 372 ALA A N 1
ATOM 1846 C CA . ALA A 1 381 ? 16.96201 -39.41520 50.01454 1.000 119.43000 372 ALA A CA 1
ATOM 1847 C C . ALA A 1 381 ? 17.14169 -39.48425 51.52647 1.000 138.35000 372 ALA A C 1
ATOM 1848 O O . ALA A 1 381 ? 18.23775 -39.22869 52.03966 1.000 139.60000 372 ALA A O 1
ATOM 1850 N N . LYS A 1 382 ? 16.07766 -39.82759 52.25693 1.000 135.96000 373 LYS A N 1
ATOM 1851 C CA . LYS A 1 382 ? 16.19112 -39.95034 53.70627 1.000 131.32000 373 LYS A CA 1
ATOM 1852 C C . LYS A 1 382 ? 17.09720 -41.11418 54.08700 1.000 124.50000 373 LYS A C 1
ATOM 1853 O O . LYS A 1 382 ? 17.86101 -41.02493 55.05606 1.000 131.90000 373 LYS A O 1
ATOM 1855 N N . SER A 1 383 ? 17.02932 -42.21498 53.33177 1.000 118.37000 374 SER A N 1
ATOM 1856 C CA . SER A 1 383 ? 17.92562 -43.33882 53.58309 1.000 131.80000 374 SER A CA 1
ATOM 1857 C C . SER A 1 383 ? 19.38090 -42.93538 53.38113 1.000 138.99000 374 SER A C 1
ATOM 1858 O O . SER A 1 383 ? 20.26212 -43.36640 54.13397 1.000 136.68000 374 SER A O 1
ATOM 1860 N N . VAL A 1 384 ? 19.65219 -42.10390 52.37235 1.000 139.30000 375 VAL A N 1
ATOM 1861 C CA . VAL A 1 384 ? 21.01674 -41.63663 52.14386 1.000 135.86000 375 VAL A CA 1
ATOM 1862 C C . VAL A 1 384 ? 21.48792 -40.77935 53.31220 1.000 141.93000 375 VAL A C 1
ATOM 1863 O O . VAL A 1 384 ? 22.66697 -40.80540 53.68838 1.000 131.96000 375 VAL A O 1
ATOM 1865 N N . ALA A 1 385 ? 20.57311 -40.01403 53.91060 1.000 140.87000 376 ALA A N 1
ATOM 1866 C CA . ALA A 1 385 ? 20.94696 -39.13365 55.01188 1.000 139.52000 376 ALA A CA 1
ATOM 1867 C C . ALA A 1 385 ? 21.26554 -39.93052 56.27095 1.000 139.16000 376 ALA A C 1
ATOM 1868 O O . ALA A 1 385 ? 22.32027 -39.73906 56.88675 1.000 139.99000 376 ALA A O 1
ATOM 1870 N N . GLU A 1 386 ? 20.36423 -40.83331 56.66925 1.000 139.07000 377 GLU A N 1
ATOM 1871 C CA . GLU A 1 386 ? 20.58058 -41.62440 57.87600 1.000 136.30000 377 GLU A CA 1
ATOM 1872 C C . GLU A 1 386 ? 21.79090 -42.54221 57.76136 1.000 143.28000 377 GLU A C 1
ATOM 1873 O O . GLU A 1 386 ? 22.36520 -42.91947 58.78814 1.000 136.47000 377 GLU A O 1
ATOM 1875 N N . GLN A 1 387 ? 22.18948 -42.91196 56.54270 1.000 148.43000 378 GLN A N 1
ATOM 1876 C CA . GLN A 1 387 ? 23.41365 -43.68412 56.37006 1.000 144.49000 378 GLN A CA 1
ATOM 1877 C C . GLN A 1 387 ? 24.65400 -42.81676 56.53189 1.000 154.54000 378 GLN A C 1
ATOM 1878 O O . GLN A 1 387 ? 25.67533 -43.29229 57.03945 1.000 155.86000 378 GLN A O 1
ATOM 1880 N N . ALA A 1 388 ? 24.58547 -41.55044 56.11443 1.000 160.05000 379 ALA A N 1
ATOM 1881 C CA . ALA A 1 388 ? 25.73007 -40.65865 56.24892 1.000 155.83000 379 ALA A CA 1
ATOM 1882 C C . ALA A 1 388 ? 25.94606 -40.20433 57.68620 1.000 146.13000 379 ALA A C 1
ATOM 1883 O O . ALA A 1 388 ? 27.06506 -39.81403 58.03679 1.000 136.07000 379 ALA A O 1
ATOM 1885 N N . LYS A 1 389 ? 24.90597 -40.24963 58.52376 1.000 166.52000 380 LYS A N 1
ATOM 1886 C CA . LYS A 1 389 ? 25.04917 -39.81129 59.90808 1.000 160.39000 380 LYS A CA 1
ATOM 1887 C C . LYS A 1 389 ? 25.85536 -40.80431 60.73548 1.000 137.01000 380 LYS A C 1
ATOM 1888 O O . LYS A 1 389 ? 26.49989 -40.41225 61.71471 1.000 131.60000 380 LYS A O 1
ATOM 1890 N N . ASN A 1 390 ? 25.83363 -42.08450 60.36222 1.000 136.13000 381 ASN A N 1
ATOM 1891 C CA . ASN A 1 390 ? 26.55632 -43.11626 61.09505 1.000 141.31000 381 ASN A CA 1
ATOM 1892 C C . ASN A 1 390 ? 28.02683 -43.20801 60.70574 1.000 150.92000 381 ASN A C 1
ATOM 1893 O O . ASN A 1 390 ? 28.77549 -43.94524 61.35731 1.000 121.54000 381 ASN A O 1
ATOM 1895 N N . GLY A 1 391 ? 28.45335 -42.48512 59.66981 1.000 169.89000 382 GLY A N 1
ATOM 1896 C CA . GLY A 1 391 ? 29.82996 -42.51679 59.20959 1.000 153.25000 382 GLY A CA 1
ATOM 1897 C C . GLY A 1 391 ? 30.08758 -43.54389 58.12385 1.000 138.32000 382 GLY A C 1
ATOM 1898 O O . GLY A 1 391 ? 30.92524 -44.43356 58.29613 1.000 123.75000 382 GLY A O 1
ATOM 1899 N N . ALA A 1 392 ? 29.39423 -43.42597 56.99373 1.000 143.58000 383 ALA A N 1
ATOM 1900 C CA . ALA A 1 392 ? 29.43014 -44.45230 55.96017 1.000 155.09000 383 ALA A CA 1
ATOM 1901 C C . ALA A 1 392 ? 30.55817 -44.21109 54.96399 1.000 150.16000 383 ALA A C 1
ATOM 1902 O O . ALA A 1 392 ? 30.88252 -43.06808 54.62831 1.000 139.47000 383 ALA A O 1
ATOM 1904 N N . SER A 1 393 ? 31.14520 -45.30468 54.48913 1.000 133.60000 384 SER A N 1
ATOM 1905 C CA . SER A 1 393 ? 32.16885 -45.26578 53.45165 1.000 113.61000 384 SER A CA 1
ATOM 1906 C C . SER A 1 393 ? 31.67329 -45.97404 52.19364 1.000 124.73000 384 SER A C 1
ATOM 1907 O O . SER A 1 393 ? 32.07769 -45.64224 51.08150 1.000 148.43000 384 SER A O 1
ATOM 1909 N N . GLU B 1 10 ? -30.24764 4.02077 50.09712 1.000 137.18000 1 GLU B N 1
ATOM 1910 C CA . GLU B 1 10 ? -30.17908 5.06235 51.11601 1.000 156.36000 1 GLU B CA 1
ATOM 1911 C C . GLU B 1 10 ? -29.25576 4.63110 52.25787 1.000 117.80000 1 GLU B C 1
ATOM 1912 O O . GLU B 1 10 ? -28.47536 5.42963 52.77842 1.000 115.81000 1 GLU B O 1
ATOM 1914 N N . ALA B 1 11 ? -29.32642 3.34857 52.62430 1.000 114.87000 2 ALA B N 1
ATOM 1915 C CA . ALA B 1 11 ? -28.43613 2.81050 53.64668 1.000 128.02000 2 ALA B CA 1
ATOM 1916 C C . ALA B 1 11 ? -26.96705 2.87267 53.23996 1.000 123.04000 2 ALA B C 1
ATOM 1917 O O . ALA B 1 11 ? -26.09887 2.59532 54.07554 1.000 102.19000 2 ALA B O 1
ATOM 1919 N N . ALA B 1 12 ? -26.65820 3.22535 51.98886 1.000 128.19000 3 ALA B N 1
ATOM 1920 C CA . ALA B 1 12 ? -25.25819 3.40062 51.61896 1.000 130.19000 3 ALA B CA 1
ATOM 1921 C C . ALA B 1 12 ? -24.65344 4.59562 52.34341 1.000 121.31000 3 ALA B C 1
ATOM 1922 O O . ALA B 1 12 ? -23.50761 4.53880 52.80679 1.000 126.10000 3 ALA B O 1
ATOM 1924 N N . ASP B 1 13 ? -25.41612 5.68551 52.45872 1.000 116.47000 4 ASP B N 1
ATOM 1925 C CA . ASP B 1 13 ? -24.94077 6.84539 53.20171 1.000 122.80000 4 ASP B CA 1
ATOM 1926 C C . ASP B 1 13 ? -24.74660 6.51632 54.67443 1.000 123.66000 4 ASP B C 1
ATOM 1927 O O . ASP B 1 13 ? -23.84688 7.06549 55.31965 1.000 142.02000 4 ASP B O 1
ATOM 1929 N N . GLU B 1 14 ? -25.57436 5.62219 55.22028 1.000 127.36000 5 GLU B N 1
ATOM 1930 C CA . GLU B 1 14 ? -25.41203 5.21495 56.61163 1.000 140.12000 5 GLU B CA 1
ATOM 1931 C C . GLU B 1 14 ? -24.12779 4.41837 56.80733 1.000 127.46000 5 GLU B C 1
ATOM 1932 O O . GLU B 1 14 ? -23.43239 4.58775 57.81616 1.000 98.89000 5 GLU B O 1
ATOM 1934 N N . ALA B 1 15 ? -23.79612 3.54498 55.85375 1.000 111.97000 6 ALA B N 1
ATOM 1935 C CA . ALA B 1 15 ? -22.57409 2.75918 55.97241 1.000 116.13000 6 ALA B CA 1
ATOM 1936 C C . ALA B 1 15 ? -21.33750 3.64344 55.91392 1.000 139.98000 6 ALA B C 1
ATOM 1937 O O . ALA B 1 15 ? -20.32112 3.33241 56.54577 1.000 152.56000 6 ALA B O 1
ATOM 1939 N N . ARG B 1 16 ? -21.40691 4.74987 55.16911 1.000 140.36000 7 ARG B N 1
ATOM 1940 C CA . ARG B 1 16 ? -20.27691 5.66973 55.09890 1.000 134.04000 7 ARG B CA 1
ATOM 1941 C C . ARG B 1 16 ? -20.06906 6.38990 56.42486 1.000 133.18000 7 ARG B C 1
ATOM 1942 O O . ARG B 1 16 ? -18.92783 6.64224 56.82822 1.000 138.66000 7 ARG B O 1
ATOM 1944 N N . ARG B 1 17 ? -21.15865 6.72843 57.11779 1.000 130.46000 8 ARG B N 1
ATOM 1945 C CA . ARG B 1 17 ? -21.02896 7.41137 58.40051 1.000 121.65000 8 ARG B CA 1
ATOM 1946 C C . ARG B 1 17 ? -20.49181 6.47295 59.47300 1.000 138.36000 8 ARG B C 1
ATOM 1947 O O . ARG B 1 17 ? -19.70652 6.88908 60.33311 1.000 149.06000 8 ARG B O 1
ATOM 1949 N N . ALA B 1 18 ? -20.90469 5.20441 59.44068 1.000 145.30000 9 ALA B N 1
ATOM 1950 C CA . ALA B 1 18 ? -20.38938 4.23663 60.40258 1.000 150.04000 9 ALA B CA 1
ATOM 1951 C C . ALA B 1 18 ? -18.91341 3.95405 60.15463 1.000 133.34000 9 ALA B C 1
ATOM 1952 O O . ALA B 1 18 ? -18.11905 3.87616 61.09926 1.000 115.53000 9 ALA B O 1
ATOM 1954 N N . ILE B 1 19 ? -18.52724 3.80005 58.88580 1.000 126.26000 10 ILE B N 1
ATOM 1955 C CA . ILE B 1 19 ? -17.12072 3.58454 58.56159 1.000 120.22000 10 ILE B CA 1
ATOM 1956 C C . ILE B 1 19 ? -16.28720 4.77620 59.01121 1.000 112.85000 10 ILE B C 1
ATOM 1957 O O . ILE B 1 19 ? -15.17901 4.61475 59.53687 1.000 117.71000 10 ILE B O 1
ATOM 1959 N N . GLU B 1 20 ? -16.81069 5.99050 58.82349 1.000 105.72000 11 GLU B N 1
ATOM 1960 C CA . GLU B 1 20 ? -16.10220 7.17775 59.28862 1.000 118.77000 11 GLU B CA 1
ATOM 1961 C C . GLU B 1 20 ? -15.93071 7.15531 60.80211 1.000 123.17000 11 GLU B C 1
ATOM 1962 O O . GLU B 1 20 ? -14.87146 7.52750 61.31992 1.000 125.58000 11 GLU B O 1
ATOM 1964 N N . ALA B 1 21 ? -16.96050 6.71502 61.52837 1.000 126.81000 12 ALA B N 1
ATOM 1965 C CA . ALA B 1 21 ? -16.84695 6.61167 62.97875 1.000 121.69000 12 ALA B CA 1
ATOM 1966 C C . ALA B 1 21 ? -15.80444 5.57406 63.37579 1.000 132.83000 12 ALA B C 1
ATOM 1967 O O . ALA B 1 21 ? -15.04637 5.77848 64.33098 1.000 124.53000 12 ALA B O 1
ATOM 1969 N N . ALA B 1 22 ? -15.74435 4.45616 62.64819 1.000 139.54000 13 ALA B N 1
ATOM 1970 C CA . ALA B 1 22 ? -14.78598 3.40988 62.98696 1.000 128.62000 13 ALA B CA 1
ATOM 1971 C C . ALA B 1 22 ? -13.36168 3.83566 62.65572 1.000 100.38000 13 ALA B C 1
ATOM 1972 O O . ALA B 1 22 ? -12.42608 3.51703 63.39827 1.000 87.19000 13 ALA B O 1
ATOM 1974 N N . LEU B 1 23 ? -13.17890 4.55939 61.54858 1.000 99.98000 14 LEU B N 1
ATOM 1975 C CA . LEU B 1 23 ? -11.84370 5.00508 61.16117 1.000 115.76000 14 LEU B CA 1
ATOM 1976 C C . LEU B 1 23 ? -11.25914 5.95157 62.20165 1.000 114.28000 14 LEU B C 1
ATOM 1977 O O . LEU B 1 23 ? -10.12399 5.76905 62.65684 1.000 108.27000 14 LEU B O 1
ATOM 1979 N N . GLU B 1 24 ? -12.02396 6.97337 62.59314 1.000 118.94000 15 GLU B N 1
ATOM 1980 C CA . GLU B 1 24 ? -11.55931 7.86621 63.64818 1.000 115.72000 15 GLU B CA 1
ATOM 1981 C C . GLU B 1 24 ? -11.41509 7.12656 64.97099 1.000 101.39000 15 GLU B C 1
ATOM 1982 O O . GLU B 1 24 ? -10.58836 7.50600 65.80798 1.000 95.53000 15 GLU B O 1
ATOM 1984 N N . GLU B 1 25 ? -12.20006 6.06609 65.17380 1.000 107.24000 16 GLU B N 1
ATOM 1985 C CA . GLU B 1 25 ? -12.06150 5.26405 66.38413 1.000 119.57000 16 GLU B CA 1
ATOM 1986 C C . GLU B 1 25 ? -10.73793 4.50888 66.39016 1.000 106.26000 16 GLU B C 1
ATOM 1987 O O . GLU B 1 25 ? -10.03951 4.46878 67.40964 1.000 104.19000 16 GLU B O 1
ATOM 1989 N N . ALA B 1 26 ? -10.37553 3.89958 65.25842 1.000 102.47000 17 ALA B N 1
ATOM 1990 C CA . ALA B 1 26 ? -9.09691 3.20151 65.18416 1.000 90.55000 17 ALA B CA 1
ATOM 1991 C C . ALA B 1 26 ? -7.93393 4.17519 65.31356 1.000 112.95000 17 ALA B C 1
ATOM 1992 O O . ALA B 1 26 ? -6.91482 3.85544 65.93503 1.000 103.33000 17 ALA B O 1
ATOM 1994 N N . ARG B 1 27 ? -8.07026 5.37267 64.74018 1.000 131.18000 18 ARG B N 1
ATOM 1995 C CA . ARG B 1 27 ? -7.01978 6.37742 64.86780 1.000 114.90000 18 ARG B CA 1
ATOM 1996 C C . ARG B 1 27 ? -6.85628 6.81148 66.31814 1.000 95.45000 18 ARG B C 1
ATOM 1997 O O . ARG B 1 27 ? -5.73231 6.94680 66.81555 1.000 89.67000 18 ARG B O 1
ATOM 1999 N N . ALA B 1 28 ? -7.97364 7.02660 67.01676 1.000 125.71000 19 ALA B N 1
ATOM 2000 C CA . ALA B 1 28 ? -7.89929 7.36859 68.43223 1.000 117.76000 19 ALA B CA 1
ATOM 2001 C C . ALA B 1 28 ? -7.33296 6.21695 69.25259 1.000 110.26000 19 ALA B C 1
ATOM 2002 O O . ALA B 1 28 ? -6.64540 6.44743 70.25475 1.000 110.70000 19 ALA B O 1
ATOM 2004 N N . ALA B 1 29 ? -7.61079 4.97362 68.84951 1.000 112.27000 20 ALA B N 1
ATOM 2005 C CA . ALA B 1 29 ? -7.01548 3.83129 69.53459 1.000 110.50000 20 ALA B CA 1
ATOM 2006 C C . ALA B 1 29 ? -5.50167 3.82317 69.36361 1.000 120.83000 20 ALA B C 1
ATOM 2007 O O . ALA B 1 29 ? -4.76470 3.50361 70.30442 1.000 111.89000 20 ALA B O 1
ATOM 2009 N N . ALA B 1 30 ? -5.01908 4.17409 68.16919 1.000 116.75000 21 ALA B N 1
ATOM 2010 C CA . ALA B 1 30 ? -3.58236 4.32202 67.97585 1.000 99.68000 21 ALA B CA 1
ATOM 2011 C C . ALA B 1 30 ? -3.03490 5.45830 68.82705 1.000 77.98000 21 ALA B C 1
ATOM 2012 O O . ALA B 1 30 ? -1.93466 5.35515 69.37935 1.000 82.09000 21 ALA B O 1
ATOM 2014 N N . ASP B 1 31 ? -3.79956 6.54469 68.96131 1.000 97.20000 22 ASP B N 1
ATOM 2015 C CA . ASP B 1 31 ? -3.32846 7.69052 69.73167 1.000 88.24000 22 ASP B CA 1
ATOM 2016 C C . ASP B 1 31 ? -3.26085 7.38554 71.22289 1.000 89.16000 22 ASP B C 1
ATOM 2017 O O . ASP B 1 31 ? -2.39294 7.91904 71.92144 1.000 108.67000 22 ASP B O 1
ATOM 2019 N N . GLU B 1 32 ? -4.16163 6.54233 71.73048 1.000 86.51000 23 GLU B N 1
ATOM 2020 C CA . GLU B 1 32 ? -4.12993 6.18749 73.14515 1.000 101.30000 23 GLU B CA 1
ATOM 2021 C C . GLU B 1 32 ? -3.04325 5.16330 73.44598 1.000 104.43000 23 GLU B C 1
ATOM 2022 O O . GLU B 1 32 ? -2.40925 5.22941 74.50559 1.000 106.89000 23 GLU B O 1
ATOM 2024 N N . ALA B 1 33 ? -2.81652 4.21472 72.53361 1.000 87.00000 24 ALA B N 1
ATOM 2025 C CA . ALA B 1 33 ? -1.70793 3.28214 72.69622 1.000 109.26000 24 ALA B CA 1
ATOM 2026 C C . ALA B 1 33 ? -0.36582 3.99087 72.57826 1.000 95.75000 24 ALA B C 1
ATOM 2027 O O . ALA B 1 33 ? 0.59451 3.61475 73.25851 1.000 84.90000 24 ALA B O 1
ATOM 2029 N N . ARG B 1 34 ? -0.27900 5.01114 71.72161 1.000 90.37000 25 ARG B N 1
ATOM 2030 C CA . ARG B 1 34 ? 0.95651 5.77918 71.60722 1.000 72.31000 25 ARG B CA 1
ATOM 2031 C C . ARG B 1 34 ? 1.14619 6.69346 72.80886 1.000 92.15000 25 ARG B C 1
ATOM 2032 O O . ARG B 1 34 ? 2.27804 6.92310 73.25069 1.000 123.88000 25 ARG B O 1
ATOM 2034 N N . SER B 1 35 ? 0.04754 7.22779 73.34575 1.000 96.10000 26 SER B N 1
ATOM 2035 C CA . SER B 1 35 ? 0.09368 7.99818 74.58173 1.000 112.88000 26 SER B CA 1
ATOM 2036 C C . SER B 1 35 ? 0.50600 7.15475 75.77629 1.000 131.10000 26 SER B C 1
ATOM 2037 O O . SER B 1 35 ? 0.75041 7.71165 76.85268 1.000 165.41000 26 SER B O 1
ATOM 2039 N N . ASP B 1 36 ? 0.57192 5.83366 75.61802 1.000 126.93000 27 ASP B N 1
ATOM 2040 C CA . ASP B 1 36 ? 1.04083 4.93315 76.65901 1.000 136.17000 27 ASP B CA 1
ATOM 2041 C C . ASP B 1 36 ? 2.46658 4.44589 76.41176 1.000 126.17000 27 ASP B C 1
ATOM 2042 O O . ASP B 1 36 ? 2.87192 3.42933 76.98449 1.000 129.46000 27 ASP B O 1
ATOM 2044 N N . SER B 1 37 ? 3.23495 5.14645 75.57977 1.000 112.17000 28 SER B N 1
ATOM 2045 C CA . SER B 1 37 ? 4.59573 4.72751 75.26721 1.000 115.96000 28 SER B CA 1
ATOM 2046 C C . SER B 1 37 ? 5.38932 5.93778 74.79207 1.000 126.70000 28 SER B C 1
ATOM 2047 O O . SER B 1 37 ? 4.82926 7.00059 74.50530 1.000 112.84000 28 SER B O 1
ATOM 2049 N N . THR B 1 38 ? 6.72316 5.75884 74.70589 1.000 144.36000 29 THR B N 1
ATOM 2050 C CA . THR B 1 38 ? 7.56637 6.87001 74.25446 1.000 161.58000 29 THR B CA 1
ATOM 2051 C C . THR B 1 38 ? 8.86848 6.42389 73.59006 1.000 176.95000 29 THR B C 1
ATOM 2052 O O . THR B 1 38 ? 9.80786 7.21893 73.57707 1.000 182.57000 29 THR B O 1
ATOM 2054 N N . GLY B 1 39 ? 8.96533 5.21431 73.04346 1.000 175.98000 30 GLY B N 1
ATOM 2055 C CA . GLY B 1 39 ? 10.17723 4.79869 72.36886 1.000 133.35000 30 GLY B CA 1
ATOM 2056 C C . GLY B 1 39 ? 10.30967 5.43582 70.99319 1.000 124.94000 30 GLY B C 1
ATOM 2057 O O . GLY B 1 39 ? 9.55760 6.32792 70.59814 1.000 154.63000 30 GLY B O 1
ATOM 2058 N N . GLU B 1 40 ? 11.30553 4.95304 70.25000 1.000 118.60000 31 GLU B N 1
ATOM 2059 C CA . GLU B 1 40 ? 11.56977 5.42228 68.89453 1.000 126.79000 31 GLU B CA 1
ATOM 2060 C C . GLU B 1 40 ? 11.10214 4.43393 67.83371 1.000 126.96000 31 GLU B C 1
ATOM 2061 O O . GLU B 1 40 ? 10.38018 4.81737 66.90864 1.000 117.59000 31 GLU B O 1
ATOM 2063 N N . THR B 1 41 ? 11.52159 3.16849 67.93507 1.000 131.90000 32 THR B N 1
ATOM 2064 C CA . THR B 1 41 ? 10.97836 2.13967 67.05423 1.000 134.57000 32 THR B CA 1
ATOM 2065 C C . THR B 1 41 ? 9.49715 1.90110 67.32680 1.000 134.53000 32 THR B C 1
ATOM 2066 O O . THR B 1 41 ? 8.75492 1.50618 66.41858 1.000 126.38000 32 THR B O 1
ATOM 2068 N N . VAL B 1 42 ? 9.04894 2.13213 68.56471 1.000 124.52000 33 VAL B N 1
ATOM 2069 C CA . VAL B 1 42 ? 7.62934 2.01287 68.86752 1.000 99.97000 33 VAL B CA 1
ATOM 2070 C C . VAL B 1 42 ? 6.83109 3.14152 68.23172 1.000 97.40000 33 VAL B C 1
ATOM 2071 O O . VAL B 1 42 ? 5.61243 3.01730 68.07295 1.000 117.20000 33 VAL B O 1
ATOM 2073 N N . LYS B 1 43 ? 7.48832 4.24033 67.85502 1.000 95.37000 34 LYS B N 1
ATOM 2074 C CA . LYS B 1 43 ? 6.81988 5.33597 67.16437 1.000 110.86000 34 LYS B CA 1
ATOM 2075 C C . LYS B 1 43 ? 6.82875 5.16054 65.65217 1.000 125.23000 34 LYS B C 1
ATOM 2076 O O . LYS B 1 43 ? 5.87125 5.56478 64.98232 1.000 139.94000 34 LYS B O 1
ATOM 2078 N N . LYS B 1 44 ? 7.89369 4.57795 65.09616 1.000 110.20000 35 LYS B N 1
ATOM 2079 C CA . LYS B 1 44 ? 7.89301 4.25166 63.67425 1.000 105.88000 35 LYS B CA 1
ATOM 2080 C C . LYS B 1 44 ? 6.88404 3.15301 63.36740 1.000 126.03000 35 LYS B C 1
ATOM 2081 O O . LYS B 1 44 ? 6.27071 3.14604 62.29353 1.000 139.16000 35 LYS B O 1
ATOM 2083 N N . ALA B 1 45 ? 6.69598 2.21752 64.30041 1.000 124.88000 36 ALA B N 1
ATOM 2084 C CA . ALA B 1 45 ? 5.75571 1.12727 64.07695 1.000 113.01000 36 ALA B CA 1
ATOM 2085 C C . ALA B 1 45 ? 4.32777 1.52071 64.43094 1.000 95.03000 36 ALA B C 1
ATOM 2086 O O . ALA B 1 45 ? 3.38249 1.00755 63.82170 1.000 103.85000 36 ALA B O 1
ATOM 2088 N N . VAL B 1 46 ? 4.14790 2.42254 65.39925 1.000 93.10000 37 VAL B N 1
ATOM 2089 C CA . VAL B 1 46 ? 2.81385 2.94794 65.67230 1.000 94.28000 37 VAL B CA 1
ATOM 2090 C C . VAL B 1 46 ? 2.34920 3.83219 64.52331 1.000 104.96000 37 VAL B C 1
ATOM 2091 O O . VAL B 1 46 ? 1.15959 3.86282 64.18674 1.000 124.81000 37 VAL B O 1
ATOM 2093 N N . ASP B 1 47 ? 3.27542 4.56841 63.90462 1.000 83.92000 38 ASP B N 1
ATOM 2094 C CA . ASP B 1 47 ? 2.92025 5.35129 62.72563 1.000 96.29000 38 ASP B CA 1
ATOM 2095 C C . ASP B 1 47 ? 2.62762 4.44209 61.53856 1.000 91.11000 38 ASP B C 1
ATOM 2096 O O . ASP B 1 47 ? 1.75980 4.74706 60.71110 1.000 86.16000 38 ASP B O 1
ATOM 2098 N N . LYS B 1 48 ? 3.33317 3.31141 61.45116 1.000 87.43000 39 LYS B N 1
ATOM 2099 C CA . LYS B 1 48 ? 3.09942 2.36001 60.36933 1.000 98.56000 39 LYS B CA 1
ATOM 2100 C C . LYS B 1 48 ? 1.74110 1.68084 60.50895 1.000 102.78000 39 LYS B C 1
ATOM 2101 O O . LYS B 1 48 ? 0.99256 1.56368 59.53181 1.000 102.26000 39 LYS B O 1
ATOM 2103 N N . ALA B 1 49 ? 1.40505 1.21948 61.71634 1.000 92.30000 40 ALA B N 1
ATOM 2104 C CA . ALA B 1 49 ? 0.14322 0.51304 61.90612 1.000 79.82000 40 ALA B CA 1
ATOM 2105 C C . ALA B 1 49 ? -1.05424 1.45102 61.85913 1.000 90.48000 40 ALA B C 1
ATOM 2106 O O . ALA B 1 49 ? -2.18611 0.98516 61.69395 1.000 105.65000 40 ALA B O 1
ATOM 2108 N N . GLU B 1 50 ? -0.82908 2.75842 61.98504 1.000 79.00000 41 GLU B N 1
ATOM 2109 C CA . GLU B 1 50 ? -1.90819 3.72067 61.80328 1.000 91.36000 41 GLU B CA 1
ATOM 2110 C C . GLU B 1 50 ? -2.17845 3.97537 60.32477 1.000 103.74000 41 GLU B C 1
ATOM 2111 O O . GLU B 1 50 ? -3.33144 4.17536 59.92815 1.000 125.41000 41 GLU B O 1
ATOM 2113 N N . LYS B 1 51 ? -1.13133 3.96556 59.49494 1.000 87.71000 42 LYS B N 1
ATOM 2114 C CA . LYS B 1 51 ? -1.31979 4.19576 58.06671 1.000 90.02000 42 LYS B CA 1
ATOM 2115 C C . LYS B 1 51 ? -1.93273 2.98401 57.37629 1.000 98.60000 42 LYS B C 1
ATOM 2116 O O . LYS B 1 51 ? -2.58630 3.13065 56.33829 1.000 110.34000 42 LYS B O 1
ATOM 2118 N N . ALA B 1 52 ? -1.73521 1.78535 57.92855 1.000 98.28000 43 ALA B N 1
ATOM 2119 C CA . ALA B 1 52 ? -2.31813 0.58892 57.33064 1.000 106.51000 43 ALA B CA 1
ATOM 2120 C C . ALA B 1 52 ? -3.80379 0.47378 57.64885 1.000 122.61000 43 ALA B C 1
ATOM 2121 O O . ALA B 1 52 ? -4.60007 0.10559 56.77801 1.000 143.05000 43 ALA B O 1
ATOM 2123 N N . ALA B 1 53 ? -4.19307 0.77910 58.89019 1.000 112.90000 44 ALA B N 1
ATOM 2124 C CA . ALA B 1 53 ? -5.60675 0.75911 59.24893 1.000 121.64000 44 ALA B CA 1
ATOM 2125 C C . ALA B 1 53 ? -6.38160 1.85257 58.52547 1.000 120.80000 44 ALA B C 1
ATOM 2126 O O . ALA B 1 53 ? -7.56792 1.67542 58.22585 1.000 147.45000 44 ALA B O 1
ATOM 2128 N N . GLU B 1 54 ? -5.73517 2.98630 58.24192 1.000 117.30000 45 GLU B N 1
ATOM 2129 C CA . GLU B 1 54 ? -6.38268 4.02349 57.44643 1.000 117.62000 45 GLU B CA 1
ATOM 2130 C C . GLU B 1 54 ? -6.54282 3.57828 55.99940 1.000 123.90000 45 GLU B C 1
ATOM 2131 O O . GLU B 1 54 ? -7.55943 3.87365 55.36054 1.000 134.03000 45 GLU B O 1
ATOM 2133 N N . ASP B 1 55 ? -5.54700 2.86508 55.46794 1.000 134.10000 46 ASP B N 1
ATOM 2134 C CA . ASP B 1 55 ? -5.66336 2.31448 54.12202 1.000 145.15000 46 ASP B CA 1
ATOM 2135 C C . ASP B 1 55 ? -6.79828 1.30192 54.04226 1.000 139.73000 46 ASP B C 1
ATOM 2136 O O . ASP B 1 55 ? -7.47531 1.19346 53.01287 1.000 158.39000 46 ASP B O 1
ATOM 2138 N N . ALA B 1 56 ? -7.02268 0.55136 55.12260 1.000 139.73000 47 ALA B N 1
ATOM 2139 C CA . ALA B 1 56 ? -8.13923 -0.38625 55.14764 1.000 145.68000 47 ALA B CA 1
ATOM 2140 C C . ALA B 1 56 ? -9.47191 0.34854 55.20595 1.000 148.57000 47 ALA B C 1
ATOM 2141 O O . ALA B 1 56 ? -10.44937 -0.07441 54.57711 1.000 161.59000 47 ALA B O 1
ATOM 2143 N N . PHE B 1 57 ? -9.52803 1.45488 55.95194 1.000 141.35000 48 PHE B N 1
ATOM 2144 C CA . PHE B 1 57 ? -10.77306 2.20658 56.07195 1.000 138.45000 48 PHE B CA 1
ATOM 2145 C C . PHE B 1 57 ? -11.16819 2.83917 54.74371 1.000 143.47000 48 PHE B C 1
ATOM 2146 O O . PHE B 1 57 ? -12.34385 2.80992 54.36153 1.000 140.55000 48 PHE B O 1
ATOM 2148 N N . ARG B 1 58 ? -10.20123 3.41405 54.02501 1.000 144.54000 49 ARG B N 1
ATOM 2149 C CA . ARG B 1 58 ? -10.50612 4.01041 52.72868 1.000 123.53000 49 ARG B CA 1
ATOM 2150 C C . ARG B 1 58 ? -10.90746 2.94755 51.71392 1.000 128.48000 49 ARG B C 1
ATOM 2151 O O . ARG B 1 58 ? -11.75120 3.19820 50.84551 1.000 123.49000 49 ARG B O 1
ATOM 2153 N N . GLU B 1 59 ? -10.31870 1.75251 51.81088 1.000 134.29000 50 GLU B N 1
ATOM 2154 C CA . GLU B 1 59 ? -10.67206 0.67867 50.88863 1.000 140.81000 50 GLU B CA 1
ATOM 2155 C C . GLU B 1 59 ? -12.10304 0.20555 51.10481 1.000 128.21000 50 GLU B C 1
ATOM 2156 O O . GLU B 1 59 ? -12.74612 -0.27985 50.16623 1.000 125.90000 50 GLU B O 1
ATOM 2158 N N . ILE B 1 60 ? -12.61878 0.34080 52.32849 1.000 118.12000 51 ILE B N 1
ATOM 2159 C CA . ILE B 1 60 ? -13.98985 -0.07515 52.60557 1.000 119.98000 51 ILE B CA 1
ATOM 2160 C C . ILE B 1 60 ? -14.98159 0.91598 52.01067 1.000 125.10000 51 ILE B C 1
ATOM 2161 O O . ILE B 1 60 ? -15.99086 0.52123 51.41331 1.000 112.81000 51 ILE B O 1
ATOM 2163 N N . LYS B 1 61 ? -14.71397 2.21600 52.16415 1.000 131.36000 52 LYS B N 1
ATOM 2164 C CA . LYS B 1 61 ? -15.59807 3.22675 51.59300 1.000 124.91000 52 LYS B CA 1
ATOM 2165 C C . LYS B 1 61 ? -15.61547 3.15939 50.07187 1.000 117.44000 52 LYS B C 1
ATOM 2166 O O . LYS B 1 61 ? -16.64987 3.42801 49.44900 1.000 106.17000 52 LYS B O 1
ATOM 2168 N N . GLN B 1 62 ? -14.48580 2.80312 49.45790 1.000 115.64000 53 GLN B N 1
ATOM 2169 C CA . GLN B 1 62 ? -14.45382 2.62859 48.00956 1.000 108.66000 53 GLN B CA 1
ATOM 2170 C C . GLN B 1 62 ? -15.27742 1.41765 47.58900 1.000 111.28000 53 GLN B C 1
ATOM 2171 O O . GLN B 1 62 ? -16.08863 1.49870 46.65880 1.000 112.49000 53 GLN B O 1
ATOM 2173 N N . ALA B 1 63 ? -15.07877 0.28125 48.26603 1.000 119.09000 54 ALA B N 1
ATOM 2174 C CA . ALA B 1 63 ? -15.89507 -0.89919 47.99889 1.000 116.78000 54 ALA B CA 1
ATOM 217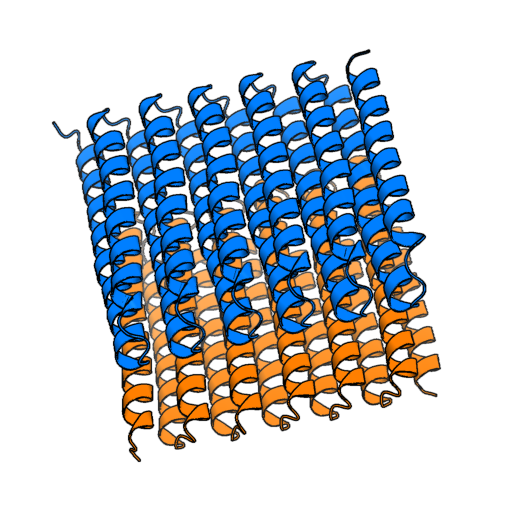5 C C . ALA B 1 63 ? -17.37062 -0.61923 48.24308 1.000 105.92000 54 ALA B C 1
ATOM 2176 O O . ALA B 1 63 ? -18.23480 -1.21059 47.58487 1.000 101.08000 54 ALA B O 1
ATOM 2178 N N . VAL B 1 64 ? -17.67752 0.27663 49.18236 1.000 98.19000 55 VAL B N 1
ATOM 2179 C CA . VAL B 1 64 ? -19.05109 0.74176 49.33880 1.000 86.74000 55 VAL B CA 1
ATOM 2180 C C . VAL B 1 64 ? -19.44867 1.63130 48.16685 1.000 90.09000 55 VAL B C 1
ATOM 2181 O O . VAL B 1 64 ? -20.57853 1.56122 47.67122 1.000 111.70000 55 VAL B O 1
ATOM 2183 N N . ASN B 1 65 ? -18.53129 2.48016 47.70094 1.000 88.76000 56 ASN B N 1
ATOM 2184 C CA . ASN B 1 65 ? -18.87352 3.39963 46.62046 1.000 84.06000 56 ASN B CA 1
ATOM 2185 C C . ASN B 1 65 ? -19.01916 2.68247 45.28557 1.000 69.16000 56 ASN B C 1
ATOM 2186 O O . ASN B 1 65 ? -19.78416 3.13423 44.42652 1.000 71.24000 56 ASN B O 1
ATOM 2188 N N . GLN B 1 66 ? -18.30971 1.56909 45.09568 1.000 86.77000 57 GLN B N 1
ATOM 2189 C CA . GLN B 1 66 ? -18.43626 0.79536 43.86807 1.000 91.79000 57 GLN B CA 1
ATOM 2190 C C . GLN B 1 66 ? -19.62835 -0.15088 43.89722 1.000 109.50000 57 GLN B C 1
ATOM 2191 O O . GLN B 1 66 ? -20.10202 -0.55826 42.83124 1.000 136.16000 57 GLN B O 1
ATOM 2193 N N . ALA B 1 67 ? -20.12902 -0.49496 45.08734 1.000 96.77000 58 ALA B N 1
ATOM 2194 C CA . ALA B 1 67 ? -21.32699 -1.31966 45.19185 1.000 88.97000 58 ALA B CA 1
ATOM 2195 C C . ALA B 1 67 ? -22.59582 -0.50625 44.97135 1.000 95.09000 58 ALA B C 1
ATOM 2196 O O . ALA B 1 67 ? -23.60169 -1.04977 44.50082 1.000 104.64000 58 ALA B O 1
ATOM 2198 N N . GLU B 1 68 ? -22.57547 0.78464 45.31390 1.000 95.53000 59 GLU B N 1
ATOM 2199 C CA . GLU B 1 68 ? -23.68218 1.65793 44.93882 1.000 103.08000 59 GLU B CA 1
ATOM 2200 C C . GLU B 1 68 ? -23.70078 1.88231 43.43342 1.000 99.90000 59 GLU B C 1
ATOM 2201 O O . GLU B 1 68 ? -24.76931 1.89144 42.81173 1.000 91.97000 59 GLU B O 1
ATOM 2203 N N . LYS B 1 69 ? -22.52439 2.06066 42.82944 1.000 102.53000 60 LYS B N 1
ATOM 2204 C CA . LYS B 1 69 ? -22.44112 2.04444 41.37503 1.000 103.60000 60 LYS B CA 1
ATOM 2205 C C . LYS B 1 69 ? -22.83428 0.68201 40.82153 1.000 101.06000 60 LYS B C 1
ATOM 2206 O O . LYS B 1 69 ? -23.26616 0.57962 39.66758 1.000 135.79000 60 LYS B O 1
ATOM 2208 N N . GLN B 1 70 ? -22.69609 -0.37116 41.62821 1.000 69.08000 61 GLN B N 1
ATOM 2209 C CA . GLN B 1 70 ? -23.13708 -1.71000 41.26592 1.000 97.04000 61 GLN B CA 1
ATOM 2210 C C . GLN B 1 70 ? -24.54784 -2.01122 41.76058 1.000 116.87000 61 GLN B C 1
ATOM 2211 O O . GLN B 1 70 ? -24.94417 -3.18398 41.80095 1.000 91.00000 61 GLN B O 1
ATOM 2213 N N . GLY B 1 71 ? -25.30243 -0.97844 42.14154 1.000 107.50000 62 GLY B N 1
ATOM 2214 C CA . GLY B 1 71 ? -26.70393 -1.10577 42.49571 1.000 71.89000 62 GLY B CA 1
ATOM 2215 C C . GLY B 1 71 ? -27.00455 -2.18830 43.50929 1.000 90.17000 62 GLY B C 1
ATOM 2216 O O . GLY B 1 71 ? -28.06656 -2.81581 43.46387 1.000 113.13000 62 GLY B O 1
ATOM 2217 N N . ALA B 1 72 ? -26.07588 -2.41594 44.43213 1.000 95.77000 63 ALA B N 1
ATOM 2218 C CA . ALA B 1 72 ? -26.23953 -3.49088 45.39696 1.000 101.51000 63 ALA B CA 1
ATOM 2219 C C . ALA B 1 72 ? -27.43008 -3.23619 46.30790 1.000 100.08000 63 ALA B C 1
ATOM 2220 O O . ALA B 1 72 ? -27.88535 -2.10620 46.48042 1.000 74.24000 63 ALA B O 1
ATOM 2222 N N . SER B 1 73 ? -27.93385 -4.31986 46.89054 1.000 118.91000 64 SER B N 1
ATOM 2223 C CA . SER B 1 73 ? -28.94247 -4.20434 47.92424 1.000 119.14000 64 SER B CA 1
ATOM 2224 C C . SER B 1 73 ? -28.31750 -3.63144 49.19582 1.000 124.40000 64 SER B C 1
ATOM 2225 O O . SER B 1 73 ? -27.09136 -3.54198 49.33762 1.000 111.48000 64 SER B O 1
ATOM 2227 N N . GLU B 1 74 ? -29.18020 -3.23088 50.13303 1.000 119.98000 65 GLU B N 1
ATOM 2228 C CA . GLU B 1 74 ? -28.68340 -2.75458 51.41751 1.000 100.32000 65 GLU B CA 1
ATOM 2229 C C . GLU B 1 74 ? -28.14459 -3.88044 52.29100 1.000 88.29000 65 GLU B C 1
ATOM 2230 O O . GLU B 1 74 ? -27.64086 -3.60220 53.38570 1.000 126.93000 65 GLU B O 1
ATOM 2232 N N . ALA B 1 75 ? -28.24344 -5.13536 51.83997 1.000 80.72000 66 ALA B N 1
ATOM 2233 C CA . ALA B 1 75 ? -27.63287 -6.24085 52.57126 1.000 103.43000 66 ALA B CA 1
ATOM 2234 C C . ALA B 1 75 ? -26.11130 -6.17358 52.49719 1.000 137.13000 66 ALA B C 1
ATOM 2235 O O . ALA B 1 75 ? -25.42185 -6.44867 53.48717 1.000 120.64000 66 ALA B O 1
ATOM 2237 N N . ALA B 1 76 ? -25.56945 -5.81553 51.32873 1.000 148.48000 67 ALA B N 1
ATOM 2238 C CA . ALA B 1 76 ? -24.13463 -5.57567 51.22104 1.000 85.76000 67 ALA B CA 1
ATOM 2239 C C . ALA B 1 76 ? -23.73025 -4.33132 51.99969 1.000 64.67000 67 ALA B C 1
ATOM 2240 O O . ALA B 1 76 ? -22.66316 -4.30307 52.62328 1.000 107.91000 67 ALA B O 1
ATOM 2242 N N . PHE B 1 77 ? -24.57038 -3.29171 51.97206 1.000 62.41000 68 PHE B N 1
ATOM 2243 C CA . PHE B 1 77 ? -24.30078 -2.09812 52.76780 1.000 83.01000 68 PHE B CA 1
ATOM 2244 C C . PHE B 1 77 ? -24.24926 -2.42989 54.25261 1.000 88.80000 68 PHE B C 1
ATOM 2245 O O . PHE B 1 77 ? -23.40558 -1.90305 54.98604 1.000 116.16000 68 PHE B O 1
ATOM 2247 N N . GLU B 1 78 ? -25.14015 -3.30792 54.71140 1.000 85.82000 69 GLU B N 1
ATOM 2248 C CA . GLU B 1 78 ? -25.09763 -3.75332 56.09958 1.000 113.70000 69 GLU B CA 1
ATOM 2249 C C . GLU B 1 78 ? -23.82752 -4.54753 56.37850 1.000 111.50000 69 GLU B C 1
ATOM 2250 O O . GLU B 1 78 ? -23.17848 -4.36235 57.41533 1.000 103.05000 69 GLU B O 1
ATOM 2252 N N . ALA B 1 79 ? -23.45673 -5.43993 55.45653 1.000 91.79000 70 ALA B N 1
ATOM 2253 C CA . ALA B 1 79 ? -22.25205 -6.24012 55.64489 1.000 105.68000 70 ALA B CA 1
ATOM 2254 C C . ALA B 1 79 ? -21.01603 -5.35701 55.74252 1.000 112.21000 70 ALA B C 1
ATOM 2255 O O . ALA B 1 79 ? -20.07351 -5.67568 56.47601 1.000 129.21000 70 ALA B O 1
ATOM 2257 N N . PHE B 1 80 ? -21.00624 -4.23651 55.01644 1.000 96.95000 71 PHE B N 1
ATOM 2258 C CA . PHE B 1 80 ? -19.87846 -3.31377 55.09202 1.000 98.78000 71 PHE B CA 1
ATOM 2259 C C . PHE B 1 80 ? -19.80547 -2.64108 56.45713 1.000 118.98000 71 PHE B C 1
ATOM 2260 O O . PHE B 1 80 ? -18.71219 -2.44532 57.00175 1.000 133.36000 71 PHE B O 1
ATOM 2262 N N . ALA B 1 81 ? -20.95880 -2.28067 57.02460 1.000 106.33000 72 ALA B N 1
ATOM 2263 C CA . ALA B 1 81 ? -20.97275 -1.63719 58.33414 1.000 119.26000 72 ALA B CA 1
ATOM 2264 C C . ALA B 1 81 ? -20.46435 -2.58459 59.41314 1.000 137.73000 72 ALA B C 1
ATOM 2265 O O . ALA B 1 81 ? -19.66846 -2.19382 60.27515 1.000 140.37000 72 ALA B O 1
ATOM 2267 N N . ALA B 1 82 ? -20.91601 -3.84160 59.38078 1.000 139.57000 73 ALA B N 1
ATOM 2268 C CA . ALA B 1 82 ? -20.42321 -4.82449 60.33916 1.000 138.18000 73 ALA B CA 1
ATOM 2269 C C . ALA B 1 82 ? -18.95077 -5.13632 60.10848 1.000 123.79000 73 ALA B C 1
ATOM 2270 O O . ALA B 1 82 ? -18.22823 -5.46237 61.05717 1.000 114.07000 73 ALA B O 1
ATOM 2272 N N . ILE B 1 83 ? -18.48817 -5.03889 58.86051 1.000 115.68000 74 ILE B N 1
ATOM 2273 C CA . ILE B 1 83 ? -17.08584 -5.31255 58.56417 1.000 110.01000 74 ILE B CA 1
ATOM 2274 C C . ILE B 1 83 ? -16.19472 -4.21231 59.12593 1.000 104.91000 74 ILE B C 1
ATOM 2275 O O . ILE B 1 83 ? -15.11032 -4.48336 59.65591 1.000 111.91000 74 ILE B O 1
ATOM 2277 N N . ALA B 1 84 ? -16.63562 -2.95605 59.02048 1.000 107.03000 75 ALA B N 1
ATOM 2278 C CA . ALA B 1 84 ? -15.83455 -1.84008 59.51133 1.000 123.55000 75 ALA B CA 1
ATOM 2279 C C . ALA B 1 84 ? -15.73085 -1.84204 61.03085 1.000 143.97000 75 ALA B C 1
ATOM 2280 O O . ALA B 1 84 ? -14.71642 -1.39860 61.58140 1.000 144.94000 75 ALA B O 1
ATOM 2282 N N . ALA B 1 85 ? -16.76466 -2.32622 61.72331 1.000 150.82000 76 ALA B N 1
ATOM 2283 C CA . ALA B 1 85 ? -16.72489 -2.35957 63.18180 1.000 147.14000 76 ALA B CA 1
ATOM 2284 C C . ALA B 1 85 ? -15.76727 -3.43241 63.68334 1.000 136.64000 76 ALA B C 1
ATOM 2285 O O . ALA B 1 85 ? -14.96334 -3.18091 64.58910 1.000 116.25000 76 ALA B O 1
ATOM 2287 N N . ALA B 1 86 ? -15.84014 -4.63541 63.10810 1.000 145.17000 77 ALA B N 1
ATOM 2288 C CA . ALA B 1 86 ? -14.88265 -5.67886 63.45458 1.000 125.23000 77 ALA B CA 1
ATOM 2289 C C . ALA B 1 86 ? -13.46871 -5.29107 63.04402 1.000 95.82000 77 ALA B C 1
ATOM 2290 O O . ALA B 1 86 ? -12.49937 -5.69277 63.69826 1.000 87.82000 77 ALA B O 1
ATOM 2292 N N . ALA B 1 87 ? -13.33134 -4.50938 61.97008 1.000 97.18000 78 ALA B N 1
ATOM 2293 C CA . ALA B 1 87 ? -12.01662 -4.01671 61.57299 1.000 131.06000 78 ALA B CA 1
ATOM 2294 C C . ALA B 1 87 ? -11.44686 -3.07632 62.62743 1.000 122.80000 78 ALA B C 1
ATOM 2295 O O . ALA B 1 87 ? -10.30002 -3.23237 63.06198 1.000 115.09000 78 ALA B O 1
ATOM 2297 N N . ALA B 1 88 ? -12.24078 -2.09320 63.05820 1.000 126.75000 79 ALA B N 1
ATOM 2298 C CA . ALA B 1 88 ? -11.78858 -1.17996 64.10059 1.000 128.92000 79 ALA B CA 1
ATOM 2299 C C . ALA B 1 88 ? -11.55040 -1.89432 65.42398 1.000 115.82000 79 ALA B C 1
ATOM 2300 O O . ALA B 1 88 ? -10.76632 -1.40893 66.24631 1.000 89.42000 79 ALA B O 1
ATOM 2302 N N . GLU B 1 89 ? -12.19805 -3.04067 65.64126 1.000 140.46000 80 GLU B N 1
ATOM 2303 C CA . GLU B 1 89 ? -11.98438 -3.80359 66.86421 1.000 133.40000 80 GLU B CA 1
ATOM 2304 C C . GLU B 1 89 ? -10.65372 -4.54569 66.84923 1.000 128.04000 80 GLU B C 1
ATOM 2305 O O . GLU B 1 89 ? -10.05851 -4.75789 67.91056 1.000 126.69000 80 GLU B O 1
ATOM 2307 N N . ALA B 1 90 ? -10.16667 -4.93582 65.66867 1.000 135.58000 81 ALA B N 1
ATOM 2308 C CA . ALA B 1 90 ? -8.91152 -5.67616 65.59381 1.000 116.02000 81 ALA B CA 1
ATOM 2309 C C . ALA B 1 90 ? -7.70698 -4.74563 65.67209 1.000 123.06000 81 ALA B C 1
ATOM 2310 O O . ALA B 1 90 ? -6.72205 -5.05985 66.34969 1.000 116.21000 81 ALA B O 1
ATOM 2312 N N . ALA B 1 91 ? -7.75797 -3.60642 64.97597 1.000 137.01000 82 ALA B N 1
ATOM 2313 C CA . ALA B 1 91 ? -6.69575 -2.61626 65.11566 1.000 121.33000 82 ALA B CA 1
ATOM 2314 C C . ALA B 1 91 ? -6.63208 -2.09227 66.54224 1.000 102.63000 82 ALA B C 1
ATOM 2315 O O . ALA B 1 91 ? -5.54370 -1.85425 67.07887 1.000 80.80000 82 ALA B O 1
ATOM 2317 N N . ALA B 1 92 ? -7.79341 -1.90857 67.17333 1.000 148.52000 83 ALA B N 1
ATOM 2318 C CA . ALA B 1 92 ? -7.81442 -1.59179 68.59454 1.000 124.64000 83 ALA B CA 1
ATOM 2319 C C . ALA B 1 92 ? -7.32824 -2.76852 69.42767 1.000 101.26000 83 ALA B C 1
ATOM 2320 O O . ALA B 1 92 ? -6.71473 -2.56699 70.48093 1.000 98.42000 83 ALA B O 1
ATOM 2322 N N . ALA B 1 93 ? -7.58945 -3.99831 68.97626 1.000 103.32000 84 ALA B N 1
ATOM 2323 C CA . ALA B 1 93 ? -7.03935 -5.16222 69.66175 1.000 114.65000 84 ALA B CA 1
ATOM 2324 C C . ALA B 1 93 ? -5.52540 -5.22010 69.50257 1.000 122.24000 84 ALA B C 1
ATOM 2325 O O . ALA B 1 93 ? -4.80605 -5.54338 70.45616 1.000 112.24000 84 ALA B O 1
ATOM 2327 N N . ALA B 1 94 ? -5.02235 -4.90694 68.30518 1.000 123.98000 85 ALA B N 1
ATOM 2328 C CA . ALA B 1 94 ? -3.57851 -4.84988 68.10669 1.000 106.37000 85 ALA B CA 1
ATOM 2329 C C . ALA B 1 94 ? -2.96016 -3.75027 68.96009 1.000 87.72000 85 ALA B C 1
ATOM 2330 O O . ALA B 1 94 ? -1.91409 -3.94867 69.58750 1.000 102.62000 85 ALA B O 1
ATOM 2332 N N . PHE B 1 95 ? -3.60554 -2.58174 69.00650 1.000 88.46000 86 PHE B N 1
ATOM 2333 C CA . PHE B 1 95 ? -3.09766 -1.49012 69.82968 1.000 78.25000 86 PHE B CA 1
ATOM 2334 C C . PHE B 1 95 ? -3.28523 -1.77140 71.31626 1.000 79.08000 86 PHE B C 1
ATOM 2335 O O . PHE B 1 95 ? -2.51622 -1.26719 72.14236 1.000 104.06000 86 PHE B O 1
ATOM 2337 N N . GLU B 1 96 ? -4.29447 -2.56585 71.68065 1.000 78.46000 87 GLU B N 1
ATOM 2338 C CA . GLU B 1 96 ? -4.43896 -2.94961 73.08005 1.000 78.91000 87 GLU B CA 1
ATOM 2339 C C . GLU B 1 96 ? -3.35656 -3.93576 73.49507 1.000 94.94000 87 GLU B C 1
ATOM 2340 O O . GLU B 1 96 ? -2.96916 -3.97175 74.66778 1.000 114.58000 87 GLU B O 1
ATOM 2342 N N . ALA B 1 97 ? -2.85064 -4.73321 72.55281 1.000 72.56000 88 ALA B N 1
ATOM 2343 C CA . ALA B 1 97 ? -1.74818 -5.63465 72.86197 1.000 92.45000 88 ALA B CA 1
ATOM 2344 C C . ALA B 1 97 ? -0.40682 -4.91429 72.85355 1.000 88.10000 88 ALA B C 1
ATOM 2345 O O . ALA B 1 97 ? 0.51109 -5.31646 73.57805 1.000 81.62000 88 ALA B O 1
ATOM 2347 N N . PHE B 1 98 ? -0.27110 -3.86184 72.04209 1.000 81.49000 89 PHE B N 1
ATOM 2348 C CA . PHE B 1 98 ? 0.94892 -3.06608 72.04223 1.000 66.03000 89 PHE B CA 1
ATOM 2349 C C . PHE B 1 98 ? 1.06530 -2.19127 73.27932 1.000 76.55000 89 PHE B C 1
ATOM 2350 O O . PHE B 1 98 ? 2.17965 -1.80705 73.64838 1.000 119.71000 89 PHE B O 1
ATOM 2352 N N . SER B 1 99 ? -0.05667 -1.86923 73.92606 1.000 71.06000 90 SER B N 1
ATOM 2353 C CA . SER B 1 99 ? -0.00028 -1.19472 75.21565 1.000 81.76000 90 SER B CA 1
ATOM 2354 C C . SER B 1 99 ? 0.65514 -2.06089 76.28211 1.000 109.72000 90 SER B C 1
ATOM 2355 O O . SER B 1 99 ? 1.01590 -1.54593 77.34489 1.000 142.76000 90 SER B O 1
ATOM 2357 N N . ASP B 1 100 ? 0.81132 -3.36225 76.02605 1.000 99.16000 91 ASP B N 1
ATOM 2358 C CA . ASP B 1 100 ? 1.40741 -4.29889 76.97012 1.000 105.91000 91 ASP B CA 1
ATOM 2359 C C . ASP B 1 100 ? 2.84927 -4.65528 76.62079 1.000 99.97000 91 ASP B C 1
ATOM 2360 O O . ASP B 1 100 ? 3.31490 -5.74176 76.98043 1.000 94.91000 91 ASP B O 1
ATOM 2362 N N . SER B 1 101 ? 3.56132 -3.77003 75.93421 1.000 100.89000 92 SER B N 1
ATOM 2363 C CA . SER B 1 101 ? 4.93984 -4.02415 75.53025 1.000 99.35000 92 SER B CA 1
ATOM 2364 C C . SER B 1 101 ? 5.53708 -2.71314 75.04544 1.000 101.85000 92 SER B C 1
ATOM 2365 O O . SER B 1 101 ? 4.84155 -1.70000 74.92327 1.000 79.55000 92 SER B O 1
ATOM 2367 N N . THR B 1 102 ? 6.84394 -2.73998 74.78739 1.000 113.82000 93 THR B N 1
ATOM 2368 C CA . THR B 1 102 ? 7.56558 -1.56202 74.32688 1.000 121.87000 93 THR B CA 1
ATOM 2369 C C . THR B 1 102 ? 8.95183 -1.93004 73.81338 1.000 137.05000 93 THR B C 1
ATOM 2370 O O . THR B 1 102 ? 9.92419 -1.21834 74.08257 1.000 136.91000 93 THR B O 1
ATOM 2372 N N . GLY B 1 103 ? 9.05249 -3.02631 73.06525 1.000 147.32000 94 GLY B N 1
ATOM 2373 C CA . GLY B 1 103 ? 10.33576 -3.48347 72.56621 1.000 131.19000 94 GLY B CA 1
ATOM 2374 C C . GLY B 1 103 ? 10.75376 -2.88104 71.23835 1.000 132.30000 94 GLY B C 1
ATOM 2375 O O . GLY B 1 103 ? 10.66502 -1.66396 71.04129 1.000 128.57000 94 GLY B O 1
ATOM 2376 N N . GLU B 1 104 ? 11.23254 -3.73097 70.32492 1.000 138.89000 95 GLU B N 1
ATOM 2377 C CA . GLU B 1 104 ? 11.65400 -3.29956 68.99508 1.000 142.65000 95 GLU B CA 1
ATOM 2378 C C . GLU B 1 104 ? 11.20207 -4.28935 67.92735 1.000 126.82000 95 GLU B C 1
ATOM 2379 O O . GLU B 1 104 ? 10.44434 -3.92738 67.02164 1.000 125.96000 95 GLU B O 1
ATOM 2381 N N . THR B 1 105 ? 11.67262 -5.53676 68.01352 1.000 124.52000 96 THR B N 1
ATOM 2382 C CA . THR B 1 105 ? 11.23510 -6.55263 67.06025 1.000 126.61000 96 THR B CA 1
ATOM 2383 C C . THR B 1 105 ? 9.75041 -6.85422 67.22096 1.000 131.14000 96 THR B C 1
ATOM 2384 O O . THR B 1 105 ? 9.05220 -7.12421 66.23509 1.000 130.44000 96 THR B O 1
ATOM 2386 N N . VAL B 1 106 ? 9.24917 -6.80715 68.45789 1.000 139.43000 97 VAL B N 1
ATOM 2387 C CA . VAL B 1 106 ? 7.82312 -7.00950 68.68383 1.000 130.38000 97 VAL B CA 1
ATOM 2388 C C . VAL B 1 106 ? 7.02264 -5.83791 68.13265 1.000 119.29000 97 VAL B C 1
ATOM 2389 O O . VAL B 1 106 ? 5.88717 -6.01418 67.67424 1.000 135.94000 97 VAL B O 1
ATOM 2391 N N . ALA B 1 107 ? 7.59046 -4.62972 68.16195 1.000 1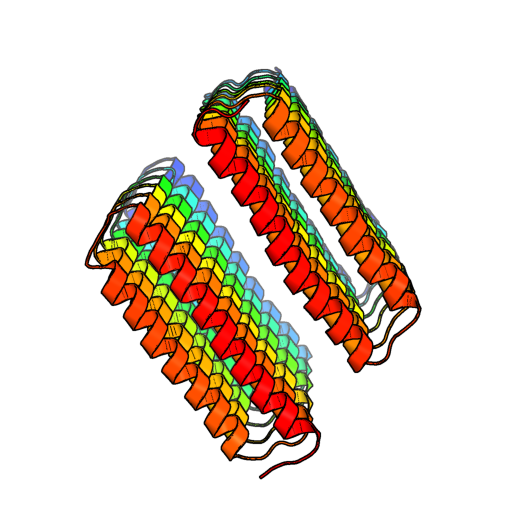12.45000 98 ALA B N 1
ATOM 2392 C CA . ALA B 1 107 ? 6.92059 -3.48881 67.54640 1.000 113.18000 98 ALA B CA 1
ATOM 2393 C C . ALA B 1 107 ? 6.89996 -3.61936 66.02758 1.000 136.10000 98 ALA B C 1
ATOM 2394 O O . ALA B 1 107 ? 5.89346 -3.29878 65.38400 1.000 154.19000 98 ALA B O 1
ATOM 2396 N N . GLU B 1 108 ? 8.00342 -4.08676 65.43666 1.000 126.49000 99 GLU B N 1
ATOM 2397 C CA . GLU B 1 108 ? 8.02663 -4.32303 63.99657 1.000 124.31000 99 GLU B CA 1
ATOM 2398 C C . GLU B 1 108 ? 7.02001 -5.39508 63.60317 1.000 133.03000 99 GLU B C 1
ATOM 2399 O O . GLU B 1 108 ? 6.36539 -5.29250 62.55893 1.000 126.07000 99 GLU B O 1
ATOM 2401 N N . ALA B 1 109 ? 6.88294 -6.43279 64.43118 1.000 141.76000 100 ALA B N 1
ATOM 2402 C CA . ALA B 1 109 ? 5.88465 -7.46262 64.17272 1.000 111.16000 100 ALA B CA 1
ATOM 2403 C C . ALA B 1 109 ? 4.47427 -6.94878 64.42288 1.000 103.66000 100 ALA B C 1
ATOM 2404 O O . ALA B 1 109 ? 3.52276 -7.42425 63.79325 1.000 131.44000 100 ALA B O 1
ATOM 2406 N N . VAL B 1 110 ? 4.32135 -5.98516 65.33345 1.000 112.81000 101 VAL B N 1
ATOM 2407 C CA . VAL B 1 110 ? 3.00457 -5.42110 65.61509 1.000 122.58000 101 VAL B CA 1
ATOM 2408 C C . VAL B 1 110 ? 2.48567 -4.65172 64.40583 1.000 119.16000 101 VAL B C 1
ATOM 2409 O O . VAL B 1 110 ? 1.32166 -4.79098 64.01185 1.000 125.23000 101 VAL B O 1
ATOM 2411 N N . ALA B 1 111 ? 3.34037 -3.82309 63.80110 1.000 102.18000 102 ALA B N 1
ATOM 2412 C CA . ALA B 1 111 ? 2.93155 -3.08903 62.60927 1.000 98.35000 102 ALA B CA 1
ATOM 2413 C C . ALA B 1 111 ? 2.75012 -4.01756 61.41629 1.000 92.95000 102 ALA B C 1
ATOM 2414 O O . ALA B 1 111 ? 1.89432 -3.76534 60.56002 1.000 77.64000 102 ALA B O 1
ATOM 2416 N N . LYS B 1 112 ? 3.54076 -5.09145 61.34279 1.000 107.96000 103 LYS B N 1
ATOM 2417 C CA . LYS B 1 112 ? 3.38602 -6.04915 60.25318 1.000 100.13000 103 LYS B CA 1
ATOM 2418 C C . LYS B 1 112 ? 2.08175 -6.82618 60.38358 1.000 97.35000 103 LYS B C 1
ATOM 2419 O O . LYS B 1 112 ? 1.38546 -7.04907 59.38646 1.000 96.05000 103 LYS B O 1
ATOM 2421 N N . ALA B 1 113 ? 1.73286 -7.24429 61.60510 1.000 96.94000 104 ALA B N 1
ATOM 2422 C CA . ALA B 1 113 ? 0.49537 -7.98634 61.82279 1.000 79.64000 104 ALA B CA 1
ATOM 2423 C C . ALA B 1 113 ? -0.73918 -7.11248 61.65059 1.000 93.40000 104 ALA B C 1
ATOM 2424 O O . ALA B 1 113 ? -1.83195 -7.64021 61.41302 1.000 97.97000 104 ALA B O 1
ATOM 2426 N N . LEU B 1 114 ? -0.58884 -5.79219 61.76700 1.000 83.79000 105 LEU B N 1
ATOM 2427 C CA . LEU B 1 114 ? -1.70225 -4.88737 61.51091 1.000 93.44000 105 LEU B CA 1
ATOM 2428 C C . LEU B 1 114 ? -1.91825 -4.68747 60.01643 1.000 85.67000 105 LEU B C 1
ATOM 2429 O O . LEU B 1 114 ? -3.05747 -4.73239 59.54054 1.000 101.50000 105 LEU B O 1
ATOM 2431 N N . LYS B 1 115 ? -0.83841 -4.46307 59.26316 1.000 82.12000 106 LYS B N 1
ATOM 2432 C CA . LYS B 1 115 ? -0.95279 -4.31753 57.81791 1.000 66.29000 106 LYS B CA 1
ATOM 2433 C C . LYS B 1 115 ? -1.41047 -5.60438 57.14543 1.000 73.35000 106 LYS B C 1
ATOM 2434 O O . LYS B 1 115 ? -1.89096 -5.55863 56.00960 1.000 94.92000 106 LYS B O 1
ATOM 2436 N N . ALA B 1 116 ? -1.26934 -6.74882 57.81506 1.000 68.04000 107 ALA B N 1
ATOM 2437 C CA . ALA B 1 116 ? -1.77844 -7.99860 57.26355 1.000 72.87000 107 ALA B CA 1
ATOM 2438 C C . ALA B 1 116 ? -3.25569 -8.18143 57.58510 1.000 108.06000 107 ALA B C 1
ATOM 2439 O O . ALA B 1 116 ? -4.02708 -8.62974 56.73005 1.000 134.02000 107 ALA B O 1
ATOM 2441 N N . ALA B 1 117 ? -3.66482 -7.84193 58.81154 1.000 107.39000 108 ALA B N 1
ATOM 2442 C CA . ALA B 1 117 ? -5.07624 -7.92423 59.17306 1.000 121.64000 108 ALA B CA 1
ATOM 2443 C C . ALA B 1 117 ? -5.89684 -6.88548 58.41829 1.000 95.78000 108 ALA B C 1
ATOM 2444 O O . ALA B 1 117 ? -7.02054 -7.16732 57.98419 1.000 98.69000 108 ALA B O 1
ATOM 2446 N N . MET B 1 118 ? -5.35453 -5.67509 58.26012 1.000 86.34000 109 MET B N 1
ATOM 2447 C CA . MET B 1 118 ? -6.02594 -4.66545 57.44982 1.000 80.50000 109 MET B CA 1
ATOM 2448 C C . MET B 1 118 ? -6.13332 -5.11630 56.00029 1.000 99.50000 109 MET B C 1
ATOM 2449 O O . MET B 1 118 ? -7.12558 -4.82573 55.32259 1.000 113.62000 109 MET B O 1
ATOM 2451 N N . GLU B 1 119 ? -5.11954 -5.83361 55.50997 1.000 109.98000 110 GLU B N 1
ATOM 2452 C CA . GLU B 1 119 ? -5.18079 -6.37818 54.15818 1.000 112.13000 110 GLU B CA 1
ATOM 2453 C C . GLU B 1 119 ? -6.29059 -7.41457 54.03478 1.000 110.83000 110 GLU B C 1
ATOM 2454 O O . GLU B 1 119 ? -6.92890 -7.53131 52.98186 1.000 134.37000 110 GLU B O 1
ATOM 2456 N N . ALA B 1 120 ? -6.54125 -8.17297 55.10424 1.000 110.51000 111 ALA B N 1
ATOM 2457 C CA . ALA B 1 120 ? -7.61016 -9.16455 55.06443 1.000 124.10000 111 ALA B CA 1
ATOM 2458 C C . ALA B 1 120 ? -8.98039 -8.49983 55.07892 1.000 126.19000 111 ALA B C 1
ATOM 2459 O O . ALA B 1 120 ? -9.89560 -8.93673 54.37092 1.000 130.46000 111 ALA B O 1
ATOM 2461 N N . PHE B 1 121 ? -9.13991 -7.44130 55.87723 1.000 130.68000 112 PHE B N 1
ATOM 2462 C CA . PHE B 1 121 ? -10.43461 -6.77466 55.97855 1.000 117.39000 112 PHE B CA 1
ATOM 2463 C C . PHE B 1 121 ? -10.84026 -6.15465 54.64777 1.000 111.20000 112 PHE B C 1
ATOM 2464 O O . PHE B 1 121 ? -11.97890 -6.31930 54.19489 1.000 89.26000 112 PHE B O 1
ATOM 2466 N N . ALA B 1 122 ? -9.91734 -5.43589 54.00366 1.000 126.33000 113 ALA B N 1
ATOM 2467 C CA . ALA B 1 122 ? -10.22994 -4.83513 52.71169 1.000 100.98000 113 ALA B CA 1
ATOM 2468 C C . ALA B 1 122 ? -10.50523 -5.89679 51.65663 1.000 101.29000 113 ALA B C 1
ATOM 2469 O O . ALA B 1 122 ? -11.23336 -5.63843 50.69159 1.000 108.17000 113 ALA B O 1
ATOM 2471 N N . GLU B 1 123 ? -9.94433 -7.09635 51.82725 1.000 104.60000 114 GLU B N 1
ATOM 2472 C CA . GLU B 1 123 ? -10.21644 -8.18270 50.89187 1.000 107.91000 114 GLU B CA 1
ATOM 2473 C C . GLU B 1 123 ? -11.64567 -8.69446 51.03586 1.000 119.62000 114 GLU B C 1
ATOM 2474 O O . GLU B 1 123 ? -12.31203 -8.98071 50.03365 1.000 116.81000 114 GLU B O 1
ATOM 2476 N N . ILE B 1 124 ? -12.13319 -8.82536 52.27287 1.000 121.41000 115 ILE B N 1
ATOM 2477 C CA . ILE B 1 124 ? -13.50274 -9.29110 52.47760 1.000 99.75000 115 ILE B CA 1
ATOM 2478 C C . ILE B 1 124 ? -14.49551 -8.25555 51.96707 1.000 108.65000 115 ILE B C 1
ATOM 2479 O O . ILE B 1 124 ? -15.54995 -8.60107 51.42052 1.000 98.62000 115 ILE B O 1
ATOM 2481 N N . ALA B 1 125 ? -14.17168 -6.96963 52.12983 1.000 121.13000 116 ALA B N 1
ATOM 2482 C CA . ALA B 1 125 ? -15.02054 -5.91438 51.58520 1.000 112.22000 116 ALA B CA 1
ATOM 2483 C C . ALA B 1 125 ? -15.01194 -5.92937 50.06208 1.000 106.06000 116 ALA B C 1
ATOM 2484 O O . ALA B 1 125 ? -16.04955 -5.70494 49.42802 1.000 118.22000 116 ALA B O 1
ATOM 2486 N N . LYS B 1 126 ? -13.85130 -6.18626 49.45492 1.000 90.69000 117 LYS B N 1
ATOM 2487 C CA . LYS B 1 126 ? -13.81119 -6.34960 48.00525 1.000 100.49000 117 LYS B CA 1
ATOM 2488 C C . LYS B 1 126 ? -14.62346 -7.56420 47.57486 1.000 117.30000 117 LYS B C 1
ATOM 2489 O O . LYS B 1 126 ? -15.28170 -7.54344 46.52842 1.000 130.34000 117 LYS B O 1
ATOM 2491 N N . ALA B 1 127 ? -14.59490 -8.63206 48.37543 1.000 118.86000 118 ALA B N 1
ATOM 2492 C CA . ALA B 1 127 ? -15.43868 -9.78915 48.09454 1.000 119.74000 118 ALA B CA 1
ATOM 2493 C C . ALA B 1 127 ? -16.91480 -9.43050 48.19966 1.000 99.84000 118 ALA B C 1
ATOM 2494 O O . ALA B 1 127 ? -17.74078 -9.94504 47.43611 1.000 84.26000 118 ALA B O 1
ATOM 2496 N N . VAL B 1 128 ? -17.26354 -8.54345 49.13474 1.000 95.74000 119 VAL B N 1
ATOM 2497 C CA . VAL B 1 128 ? -18.63487 -8.05189 49.21243 1.000 79.20000 119 VAL B CA 1
ATOM 2498 C C . VAL B 1 128 ? -18.97523 -7.22351 47.98300 1.000 80.17000 119 VAL B C 1
ATOM 2499 O O . VAL B 1 128 ? -20.11876 -7.23534 47.51291 1.000 111.06000 119 VAL B O 1
ATOM 2501 N N . ALA B 1 129 ? -17.99553 -6.49849 47.43804 1.000 66.12000 120 ALA B N 1
ATOM 2502 C CA . ALA B 1 129 ? -18.25137 -5.66790 46.26464 1.000 79.55000 120 ALA B CA 1
ATOM 2503 C C . ALA B 1 129 ? -18.45346 -6.51595 45.01586 1.000 81.06000 120 ALA B C 1
ATOM 2504 O O . ALA B 1 129 ? -19.29460 -6.19266 44.16834 1.000 75.28000 120 ALA B O 1
ATOM 2506 N N . GLN B 1 130 ? -17.69022 -7.60266 44.88403 1.000 72.63000 121 GLN B N 1
ATOM 2507 C CA . GLN B 1 130 ? -17.86032 -8.49324 43.74050 1.000 78.58000 121 GLN B CA 1
ATOM 2508 C C . GLN B 1 130 ? -19.17565 -9.25651 43.83134 1.000 91.26000 121 GLN B C 1
ATOM 2509 O O . GLN B 1 130 ? -19.85851 -9.45417 42.81786 1.000 106.18000 121 GLN B O 1
ATOM 2511 N N . ALA B 1 131 ? -19.53927 -9.70202 45.03834 1.000 94.16000 122 ALA B N 1
ATOM 2512 C CA . ALA B 1 131 ? -20.85923 -10.28730 45.25102 1.000 81.61000 122 ALA B CA 1
ATOM 2513 C C . ALA B 1 131 ? -21.95648 -9.26272 45.00314 1.000 65.45000 122 ALA B C 1
ATOM 2514 O O . ALA B 1 131 ? -23.00569 -9.59212 44.43927 1.000 61.64000 122 ALA B O 1
ATOM 2516 N N . ALA B 1 132 ? -21.73651 -8.01756 45.42573 1.000 62.55000 123 ALA B N 1
ATOM 2517 C CA . ALA B 1 132 ? -22.67829 -6.95307 45.10455 1.000 73.60000 123 ALA B CA 1
ATOM 2518 C C . ALA B 1 132 ? -22.83159 -6.81232 43.59610 1.000 84.15000 123 ALA B C 1
ATOM 2519 O O . ALA B 1 132 ? -23.94764 -6.68682 43.07744 1.000 72.25000 123 ALA B O 1
ATOM 2521 N N . LYS B 1 133 ? -21.71017 -6.85062 42.87211 1.000 83.52000 124 LYS B N 1
ATOM 2522 C CA . LYS B 1 133 ? -21.77878 -6.86550 41.41682 1.000 92.40000 124 LYS B CA 1
ATOM 2523 C C . LYS B 1 133 ? -22.47637 -8.12247 40.90887 1.000 86.29000 124 LYS B C 1
ATOM 2524 O O . LYS B 1 133 ? -23.10953 -8.09556 39.84790 1.000 108.63000 124 LYS B O 1
ATOM 2526 N N . GLN B 1 134 ? -22.39628 -9.22335 41.65627 1.000 60.69000 125 GLN B N 1
ATOM 2527 C CA . GLN B 1 134 ? -23.01457 -10.48053 41.25580 1.000 67.80000 125 GLN B CA 1
ATOM 2528 C C . GLN B 1 134 ? -24.45606 -10.62530 41.75197 1.000 84.90000 125 GLN B C 1
ATOM 2529 O O . GLN B 1 134 ? -24.97918 -11.74792 41.78431 1.000 78.74000 125 GLN B O 1
ATOM 2531 N N . GLY B 1 135 ? -25.09725 -9.51882 42.13516 1.000 84.75000 126 GLY B N 1
ATOM 2532 C CA . GLY B 1 135 ? -26.49211 -9.49818 42.54011 1.000 59.01000 126 GLY B CA 1
ATOM 2533 C C . GLY B 1 135 ? -26.87550 -10.62346 43.47445 1.000 55.39000 126 GLY B C 1
ATOM 2534 O O . GLY B 1 135 ? -27.89797 -11.28549 43.28297 1.000 69.30000 126 GLY B O 1
ATOM 2535 N N . ALA B 1 136 ? -26.05265 -10.85804 44.48910 1.000 88.19000 127 ALA B N 1
ATOM 2536 C CA . ALA B 1 136 ? -26.19047 -12.06455 45.28800 1.000 88.94000 127 ALA B CA 1
ATOM 2537 C C . ALA B 1 136 ? -27.42806 -12.00268 46.17093 1.000 81.19000 127 ALA B C 1
ATOM 2538 O O . ALA B 1 136 ? -28.15621 -11.01283 46.20936 1.000 54.27000 127 ALA B O 1
ATOM 2540 N N . SER B 1 137 ? -27.66389 -13.09971 46.87954 1.000 98.07000 128 SER B N 1
ATOM 2541 C CA . SER B 1 137 ? -28.72234 -13.15982 47.87257 1.000 101.14000 128 SER B CA 1
ATOM 2542 C C . SER B 1 137 ? -28.19836 -12.57900 49.18724 1.000 107.30000 128 SER B C 1
ATOM 2543 O O . SER B 1 137 ? -27.11426 -11.99002 49.25388 1.000 110.21000 128 SER B O 1
ATOM 2545 N N . GLU B 1 138 ? -28.97208 -12.74291 50.25846 1.000 86.84000 129 GLU B N 1
ATOM 2546 C CA . GLU B 1 138 ? -28.64417 -12.15197 51.54746 1.000 76.15000 129 GLU B CA 1
ATOM 2547 C C . GLU B 1 138 ? -27.84244 -13.08292 52.44529 1.000 60.76000 129 GLU B C 1
ATOM 2548 O O . GLU B 1 138 ? -27.31379 -12.62852 53.46446 1.000 97.55000 129 GLU B O 1
ATOM 2550 N N . ALA B 1 139 ? -27.73360 -14.36475 52.09209 1.000 59.27000 130 ALA B N 1
ATOM 2551 C CA . ALA B 1 139 ? -26.97862 -15.30525 52.91150 1.000 104.68000 130 ALA B CA 1
ATOM 2552 C C . ALA B 1 139 ? -25.47456 -15.14130 52.73407 1.000 127.41000 130 ALA B C 1
ATOM 2553 O O . ALA B 1 139 ? -24.71722 -15.34008 53.69139 1.000 86.10000 130 ALA B O 1
ATOM 2555 N N . ALA B 1 140 ? -25.02291 -14.78899 51.52871 1.000 125.82000 131 ALA B N 1
ATOM 2556 C CA . ALA B 1 140 ? -23.60275 -14.52840 51.32579 1.000 59.41000 131 ALA B CA 1
ATOM 2557 C C . ALA B 1 140 ? -23.16256 -13.29878 52.10976 1.000 51.04000 131 ALA B C 1
ATOM 2558 O O . ALA B 1 140 ? -22.13180 -13.32143 52.79236 1.000 91.89000 131 ALA B O 1
ATOM 2560 N N . PHE B 1 141 ? -23.93933 -12.21396 52.02802 1.000 49.78000 132 PHE B N 1
ATOM 2561 C CA 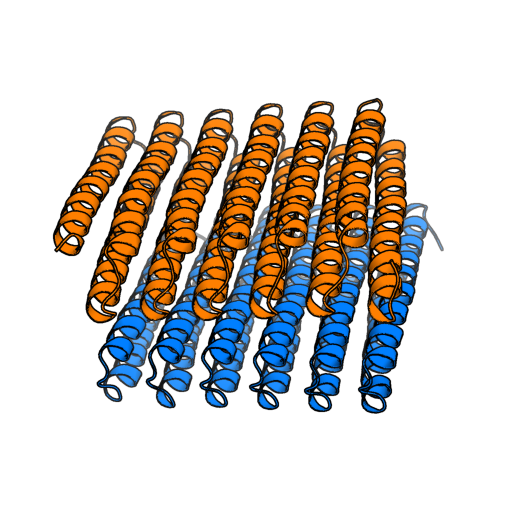. PHE B 1 141 ? -23.61092 -11.01171 52.78654 1.000 71.73000 132 PHE B CA 1
ATOM 2562 C C . PHE B 1 141 ? -23.61844 -11.29215 54.28176 1.000 65.80000 132 PHE B C 1
ATOM 2563 O O . PHE B 1 141 ? -22.79027 -10.75573 55.02626 1.000 91.31000 132 PHE B O 1
ATOM 2565 N N . GLU B 1 142 ? -24.54358 -12.13762 54.73755 1.000 63.20000 133 GLU B N 1
ATOM 2566 C CA . GLU B 1 142 ? -24.52001 -12.57653 56.12757 1.000 87.23000 133 GLU B CA 1
ATOM 2567 C C . GLU B 1 142 ? -23.22744 -13.32143 56.43960 1.000 95.42000 133 GLU B C 1
ATOM 2568 O O . GLU B 1 142 ? -22.62439 -13.12183 57.50114 1.000 82.47000 133 GLU B O 1
ATOM 2570 N N . ALA B 1 143 ? -22.77838 -14.17825 55.51958 1.000 86.57000 134 ALA B N 1
ATOM 2571 C CA . ALA B 1 143 ? -21.53279 -14.90150 55.74417 1.000 89.20000 134 ALA B CA 1
ATOM 2572 C C . ALA B 1 143 ? -20.32947 -13.97028 55.68915 1.000 87.10000 134 ALA B C 1
ATOM 2573 O O . ALA B 1 143 ? -19.30073 -14.25174 56.31409 1.000 117.86000 134 ALA B O 1
ATOM 2575 N N . PHE B 1 144 ? -20.44220 -12.85913 54.95782 1.000 83.27000 135 PHE B N 1
ATOM 2576 C CA . PHE B 1 144 ? -19.33540 -11.91359 54.85707 1.000 88.60000 135 PHE B CA 1
ATOM 2577 C C . PHE B 1 144 ? -19.09074 -11.21191 56.18674 1.000 92.43000 135 PHE B C 1
ATOM 2578 O O . PHE B 1 144 ? -17.95085 -11.13561 56.66017 1.000 115.85000 135 PHE B O 1
ATOM 2580 N N . ALA B 1 145 ? -20.15264 -10.68758 56.80353 1.000 83.15000 136 ALA B N 1
ATOM 2581 C CA . ALA B 1 145 ? -20.00251 -10.04522 58.10383 1.000 83.58000 136 ALA B CA 1
ATOM 2582 C C . ALA B 1 145 ? -19.61854 -11.04949 59.18090 1.000 99.79000 136 ALA B C 1
ATOM 2583 O O . ALA B 1 145 ? -18.94559 -10.68762 60.15236 1.000 98.48000 136 ALA B O 1
ATOM 2585 N N . ALA B 1 146 ? -20.03283 -12.30882 59.02878 1.000 115.66000 137 ALA B N 1
ATOM 2586 C CA . ALA B 1 146 ? -19.63579 -13.33372 59.98674 1.000 129.00000 137 ALA B CA 1
ATOM 2587 C C . ALA B 1 146 ? -18.15946 -13.68008 59.84098 1.000 95.20000 137 ALA B C 1
ATOM 2588 O O . ALA B 1 146 ? -17.47234 -13.92489 60.83947 1.000 99.68000 137 ALA B O 1
ATOM 2590 N N . ILE B 1 147 ? -17.65204 -13.69525 58.60573 1.000 79.85000 138 ILE B N 1
ATOM 2591 C CA . ILE B 1 147 ? -16.25981 -14.07028 58.37626 1.000 106.50000 138 ILE B CA 1
ATOM 2592 C C . ILE B 1 147 ? -15.31761 -13.00138 58.91558 1.000 97.53000 138 ILE B C 1
ATOM 2593 O O . ILE B 1 147 ? -14.24282 -13.31283 59.44251 1.000 80.27000 138 ILE B O 1
ATOM 2595 N N . ALA B 1 148 ? -15.70107 -11.72731 58.79435 1.000 99.35000 139 ALA B N 1
ATOM 2596 C CA . ALA B 1 148 ? -14.85508 -10.65080 59.29828 1.000 87.21000 139 ALA B CA 1
ATOM 2597 C C . ALA B 1 148 ? -14.82434 -10.62548 60.82171 1.000 102.43000 139 ALA B C 1
ATOM 2598 O O . ALA B 1 148 ? -13.78796 -10.30123 61.41355 1.000 126.22000 139 ALA B O 1
ATOM 2600 N N . ALA B 1 149 ? -15.94295 -10.95525 61.47257 1.000 127.30000 140 ALA B N 1
ATOM 2601 C CA . ALA B 1 149 ? -15.96422 -10.99404 62.93146 1.000 105.23000 140 ALA B CA 1
ATOM 2602 C C . ALA B 1 149 ? -15.08475 -12.12156 63.45946 1.000 109.68000 140 ALA B C 1
ATOM 2603 O O . ALA B 1 149 ? -14.33003 -11.93591 64.42163 1.000 114.16000 140 ALA B O 1
ATOM 2605 N N . ALA B 1 150 ? -15.17333 -13.30406 62.84329 1.000 119.53000 141 ALA B N 1
ATOM 2606 C CA . ALA B 1 150 ? -14.26573 -14.38922 63.19965 1.000 97.36000 141 ALA B CA 1
ATOM 2607 C C . ALA B 1 150 ? -12.82292 -14.01192 62.89162 1.000 87.59000 141 ALA B C 1
ATOM 2608 O O . ALA B 1 150 ? -11.90664 -14.36190 63.64456 1.000 87.46000 141 ALA B O 1
ATOM 2610 N N . ALA B 1 151 ? -12.60243 -13.29266 61.78743 1.000 107.56000 142 ALA B N 1
ATOM 2611 C CA . ALA B 1 151 ? -11.26992 -12.77376 61.49830 1.000 133.34000 142 ALA B CA 1
ATOM 2612 C C . ALA B 1 151 ? -10.83785 -11.76558 62.55351 1.000 106.57000 142 ALA B C 1
ATOM 2613 O O . ALA B 1 151 ? -9.66413 -11.72295 62.94033 1.000 127.80000 142 ALA B O 1
ATOM 2615 N N . ALA B 1 152 ? -11.77629 -10.94640 63.03262 1.000 94.44000 143 ALA B N 1
ATOM 2616 C CA . ALA B 1 152 ? -11.47283 -10.03674 64.13111 1.000 98.05000 143 ALA B CA 1
ATOM 2617 C C . ALA B 1 152 ? -11.15422 -10.80722 65.40629 1.000 110.84000 143 ALA B C 1
ATOM 2618 O O . ALA B 1 152 ? -10.33135 -10.36760 66.21864 1.000 127.56000 143 ALA B O 1
ATOM 2620 N N . GLU B 1 153 ? -11.78957 -11.96627 65.59516 1.000 116.10000 144 GLU B N 1
ATOM 2621 C CA . GLU B 1 153 ? -11.54239 -12.75825 66.79575 1.000 120.05000 144 GLU B CA 1
ATOM 2622 C C . GLU B 1 153 ? -10.12871 -13.32988 66.79432 1.000 127.22000 144 GLU B C 1
ATOM 2623 O O . GLU B 1 153 ? -9.41277 -13.25035 67.79956 1.000 115.75000 144 GLU B O 1
ATOM 2625 N N . ALA B 1 154 ? -9.70490 -13.90284 65.66396 1.000 130.01000 145 ALA B N 1
ATOM 2626 C CA . ALA B 1 154 ? -8.39557 -14.54627 65.60323 1.000 109.65000 145 ALA B CA 1
ATOM 2627 C C . ALA B 1 154 ? -7.26704 -13.53184 65.73463 1.000 120.93000 145 ALA B C 1
ATOM 2628 O O . ALA B 1 154 ? -6.27605 -13.78776 66.42830 1.000 128.04000 145 ALA B O 1
ATOM 2630 N N . ALA B 1 155 ? -7.39249 -12.37996 65.07092 1.000 123.23000 146 ALA B N 1
ATOM 2631 C CA . ALA B 1 155 ? -6.38210 -11.33688 65.21452 1.000 114.01000 146 ALA B CA 1
ATOM 2632 C C . ALA B 1 155 ? -6.27657 -10.87661 66.66141 1.000 115.78000 146 ALA B C 1
ATOM 2633 O O . ALA B 1 155 ? -5.17624 -10.60833 67.15876 1.000 120.65000 146 ALA B O 1
ATOM 2635 N N . ALA B 1 156 ? -7.41288 -10.78659 67.35522 1.000 141.69000 147 ALA B N 1
ATOM 2636 C CA . ALA B 1 156 ? -7.38510 -10.46468 68.77724 1.000 131.08000 147 ALA B CA 1
ATOM 2637 C C . ALA B 1 156 ? -6.76348 -11.59823 69.58294 1.000 125.99000 147 ALA B C 1
ATOM 2638 O O . ALA B 1 156 ? -6.06689 -11.35424 70.57562 1.000 126.09000 147 ALA B O 1
ATOM 2640 N N . ALA B 1 157 ? -7.00566 -12.84427 69.17008 1.000 118.95000 148 ALA B N 1
ATOM 2641 C CA . ALA B 1 157 ? -6.40857 -13.98530 69.85499 1.000 124.60000 148 ALA B CA 1
ATOM 2642 C C . ALA B 1 157 ? -4.89407 -13.97747 69.70478 1.000 115.69000 148 ALA B C 1
ATOM 2643 O O . ALA B 1 157 ? -4.15887 -14.14860 70.68505 1.000 100.19000 148 ALA B O 1
ATOM 2645 N N . ALA B 1 158 ? -4.41030 -13.77761 68.47569 1.000 114.96000 149 ALA B N 1
ATOM 2646 C CA . ALA B 1 158 ? -2.97488 -13.65382 68.25532 1.000 117.08000 149 ALA B CA 1
ATOM 2647 C C . ALA B 1 158 ? -2.39965 -12.46199 69.00805 1.000 121.08000 149 ALA B C 1
ATOM 2648 O O . ALA B 1 158 ? -1.24123 -12.49924 69.43784 1.000 120.08000 149 ALA B O 1
ATOM 2650 N N . PHE B 1 159 ? -3.19188 -11.40251 69.18590 1.000 114.47000 150 PHE B N 1
ATOM 2651 C CA . PHE B 1 159 ? -2.71789 -10.24250 69.93335 1.000 112.70000 150 PHE B CA 1
ATOM 2652 C C . PHE B 1 159 ? -2.57379 -10.56734 71.41670 1.000 116.36000 150 PHE B C 1
ATOM 2653 O O . PHE B 1 159 ? -1.53847 -10.27729 72.02814 1.000 116.19000 150 PHE B O 1
ATOM 2655 N N . GLU B 1 160 ? -3.60603 -11.17111 72.01340 1.000 110.39000 151 GLU B N 1
ATOM 2656 C CA . GLU B 1 160 ? -3.54930 -11.50209 73.43396 1.000 102.97000 151 GLU B CA 1
ATOM 2657 C C . GLU B 1 160 ? -2.45487 -12.52106 73.71990 1.000 112.07000 151 GLU B C 1
ATOM 2658 O O . GLU B 1 160 ? -1.74758 -12.41632 74.72895 1.000 135.52000 151 GLU B O 1
ATOM 2660 N N . ALA B 1 161 ? -2.30382 -13.51919 72.84657 1.000 99.47000 152 ALA B N 1
ATOM 2661 C CA . ALA B 1 161 ? -1.19668 -14.45631 72.99385 1.000 91.50000 152 ALA B CA 1
ATOM 2662 C C . ALA B 1 161 ? 0.13867 -13.74812 72.81734 1.000 104.49000 152 ALA B C 1
ATOM 2663 O O . ALA B 1 161 ? 1.12789 -14.09901 73.47112 1.000 102.11000 152 ALA B O 1
ATOM 2665 N N . PHE B 1 162 ? 0.18560 -12.74588 71.93486 1.000 103.95000 153 PHE B N 1
ATOM 2666 C CA . PHE B 1 162 ? 1.38513 -11.92476 71.81266 1.000 111.66000 153 PHE B CA 1
ATOM 2667 C C . PHE B 1 162 ? 1.59821 -11.08826 73.06613 1.000 112.10000 153 PHE B C 1
ATOM 2668 O O . PHE B 1 162 ? 2.74051 -10.84655 73.47319 1.000 118.74000 153 PHE B O 1
ATOM 2670 N N . SER B 1 163 ? 0.50731 -10.63778 73.69141 1.000 115.43000 154 SER B N 1
ATOM 2671 C CA . SER B 1 163 ? 0.59499 -9.97782 74.98792 1.000 119.39000 154 SER B CA 1
ATOM 2672 C C . SER B 1 163 ? 1.09208 -10.91441 76.07965 1.000 120.50000 154 SER B C 1
ATOM 2673 O O . SER B 1 163 ? 1.43576 -10.44256 77.17031 1.000 126.38000 154 SER B O 1
ATOM 2675 N N . ASP B 1 164 ? 1.13268 -12.22226 75.81756 1.000 108.58000 155 ASP B N 1
ATOM 2676 C CA . ASP B 1 164 ? 1.70511 -13.19645 76.73702 1.000 117.23000 155 ASP B CA 1
ATOM 2677 C C . ASP B 1 164 ? 3.13294 -13.58024 76.36046 1.000 132.64000 155 ASP B C 1
ATOM 2678 O O . ASP B 1 164 ? 3.54308 -14.72576 76.57487 1.000 138.89000 155 ASP B O 1
ATOM 2680 N N . SER B 1 165 ? 3.89737 -12.64987 75.79699 1.000 142.40000 156 SER B N 1
ATOM 2681 C CA . SER B 1 165 ? 5.26993 -12.92794 75.39088 1.000 126.56000 156 SER B CA 1
ATOM 2682 C C . SER B 1 165 ? 5.97670 -11.60048 75.16616 1.000 122.84000 156 SER B C 1
ATOM 2683 O O . SER B 1 165 ? 5.33929 -10.55590 75.01380 1.000 120.16000 156 SER B O 1
ATOM 2685 N N . THR B 1 166 ? 7.31528 -11.65489 75.14361 1.000 141.58000 157 THR B N 1
ATOM 2686 C CA . THR B 1 166 ? 8.08628 -10.44432 74.87961 1.000 164.59000 157 THR B CA 1
ATOM 2687 C C . THR B 1 166 ? 9.39210 -10.71615 74.13596 1.000 182.49000 157 THR B C 1
ATOM 2688 O O . THR B 1 166 ? 10.29494 -9.87295 74.18438 1.000 174.69000 157 THR B O 1
ATOM 2690 N N . GLY B 1 167 ? 9.52106 -11.85483 73.44926 1.000 190.62000 158 GLY B N 1
ATOM 2691 C CA . GLY B 1 167 ? 10.74415 -12.19637 72.75427 1.000 172.87000 158 GLY B CA 1
ATOM 2692 C C . GLY B 1 167 ? 10.74371 -11.76035 71.29750 1.000 166.82000 158 GLY B C 1
ATOM 2693 O O . GLY B 1 167 ? 9.83680 -11.08520 70.81261 1.000 168.87000 158 GLY B O 1
ATOM 2694 N N . GLU B 1 168 ? 11.79961 -12.16718 70.59136 1.000 161.68000 159 GLU B N 1
ATOM 2695 C CA . GLU B 1 168 ? 11.98778 -11.82202 69.18687 1.000 159.87000 159 GLU B CA 1
ATOM 2696 C C . GLU B 1 168 ? 11.50773 -12.91902 68.24279 1.000 145.19000 159 GLU B C 1
ATOM 2697 O O . GLU B 1 168 ? 10.73410 -12.64432 67.32084 1.000 136.17000 159 GLU B O 1
ATOM 2699 N N . THR B 1 169 ? 11.95566 -14.16196 68.44625 1.000 141.36000 160 THR B N 1
ATOM 2700 C CA . THR B 1 169 ? 11.54678 -15.24138 67.55128 1.000 132.38000 160 THR B CA 1
ATOM 2701 C C . THR B 1 169 ? 10.05943 -15.54230 67.69244 1.000 134.78000 160 THR B C 1
ATOM 2702 O O . THR B 1 169 ? 9.37499 -15.79923 66.69469 1.000 136.41000 160 THR B O 1
ATOM 2704 N N . VAL B 1 170 ? 9.54136 -15.51478 68.92312 1.000 148.38000 161 VAL B N 1
ATOM 2705 C CA . VAL B 1 170 ? 8.11298 -15.73167 69.12668 1.000 144.54000 161 VAL B CA 1
ATOM 2706 C C . VAL B 1 170 ? 7.30635 -14.58453 68.53308 1.000 121.13000 161 VAL B C 1
ATOM 2707 O O . VAL B 1 170 ? 6.17393 -14.78344 68.07675 1.000 94.36000 161 VAL B O 1
ATOM 2709 N N . ALA B 1 171 ? 7.86666 -13.37255 68.52390 1.000 130.04000 162 ALA B N 1
ATOM 2710 C CA . ALA B 1 171 ? 7.19058 -12.25361 67.87619 1.000 119.03000 162 ALA B CA 1
ATOM 2711 C C . ALA B 1 171 ? 7.18020 -12.42058 66.36203 1.000 126.67000 162 ALA B C 1
ATOM 2712 O O . ALA B 1 171 ? 6.16770 -12.14430 65.70802 1.000 153.74000 162 ALA B O 1
ATOM 2714 N N . GLU B 1 172 ? 8.29881 -12.87070 65.78678 1.000 127.92000 163 GLU B N 1
ATOM 2715 C CA . GLU B 1 172 ? 8.34366 -13.11866 64.34977 1.000 133.48000 163 GLU B CA 1
ATOM 2716 C C . GLU B 1 172 ? 7.46484 -14.29994 63.96149 1.000 131.99000 163 GLU B C 1
ATOM 2717 O O . GLU B 1 172 ? 6.93149 -14.33631 62.84642 1.000 115.17000 163 GLU B O 1
ATOM 2719 N N . ALA B 1 173 ? 7.30113 -15.26817 64.86608 1.000 131.51000 164 ALA B N 1
ATOM 2720 C CA . ALA B 1 173 ? 6.41984 -16.39883 64.59650 1.000 113.53000 164 ALA B CA 1
ATOM 2721 C C . ALA B 1 173 ? 4.95511 -15.99348 64.70366 1.000 119.85000 164 ALA B C 1
ATOM 2722 O O . ALA B 1 173 ? 4.12401 -16.42736 63.89666 1.000 125.12000 164 ALA B O 1
ATOM 2724 N N . VAL B 1 174 ? 4.62023 -15.16647 65.69853 1.000 129.60000 165 VAL B N 1
ATOM 2725 C CA . VAL B 1 174 ? 3.24183 -14.70994 65.86284 1.000 122.56000 165 VAL B CA 1
ATOM 2726 C C . VAL B 1 174 ? 2.81587 -13.86318 64.67053 1.000 116.93000 165 VAL B C 1
ATOM 2727 O O . VAL B 1 174 ? 1.68796 -13.98166 64.17532 1.000 129.53000 165 VAL B O 1
ATOM 2729 N N . ALA B 1 175 ? 3.71040 -12.99420 64.19172 1.000 104.87000 166 ALA B N 1
ATOM 2730 C CA . ALA B 1 175 ? 3.41677 -12.20985 62.99773 1.000 109.59000 166 ALA B CA 1
ATOM 2731 C C . ALA B 1 175 ? 3.31079 -13.09366 61.76301 1.000 109.52000 166 ALA B C 1
ATOM 2732 O O . ALA B 1 175 ? 2.54581 -12.78280 60.84226 1.000 99.16000 166 ALA B O 1
ATOM 2734 N N . LYS B 1 176 ? 4.06952 -14.19217 61.72513 1.000 125.36000 167 LYS B N 1
ATOM 2735 C CA . LYS B 1 176 ? 3.96771 -15.12846 60.61111 1.000 119.48000 167 LYS B CA 1
ATOM 2736 C C . LYS B 1 176 ? 2.66508 -15.91669 60.67234 1.000 114.22000 167 LYS B C 1
ATOM 2737 O O . LYS B 1 176 ? 2.00022 -16.10841 59.64733 1.000 100.98000 167 LYS B O 1
ATOM 2739 N N . ALA B 1 177 ? 2.28452 -16.38178 61.86608 1.000 113.59000 168 ALA B N 1
ATOM 2740 C CA . ALA B 1 177 ? 1.04580 -17.14110 62.00468 1.000 83.29000 168 ALA B CA 1
ATOM 2741 C C . ALA B 1 177 ? -0.17154 -16.25149 61.79180 1.000 86.22000 168 ALA B C 1
ATOM 2742 O O . ALA B 1 177 ? -1.18906 -16.70087 61.25148 1.000 102.16000 168 ALA B O 1
ATOM 2744 N N . LEU B 1 178 ? -0.08681 -14.98601 62.20770 1.000 79.86000 169 LEU B N 1
ATOM 2745 C CA . LEU B 1 178 ? -1.18538 -14.05900 61.96063 1.000 88.60000 169 LEU B CA 1
ATOM 2746 C C . LEU B 1 178 ? -1.34407 -13.78556 60.46971 1.000 100.67000 169 LEU B C 1
ATOM 2747 O O . LEU B 1 178 ? -2.46863 -13.71316 59.96009 1.000 109.18000 169 LEU B O 1
ATOM 2749 N N . LYS B 1 179 ? -0.22697 -13.63889 59.75129 1.000 90.17000 170 LYS B N 1
ATOM 2750 C CA . LYS B 1 179 ? -0.30059 -13.36977 58.31853 1.000 76.99000 170 LYS B CA 1
ATOM 2751 C C . LYS B 1 179 ? -0.94817 -14.52921 57.57193 1.000 83.10000 170 LYS B C 1
ATOM 2752 O O . LYS B 1 179 ? -1.68549 -14.31906 56.60179 1.000 92.91000 170 LYS B O 1
ATOM 2754 N N . ALA B 1 180 ? -0.69225 -15.76108 58.01534 1.000 71.50000 171 ALA B N 1
ATOM 2755 C CA . ALA B 1 180 ? -1.27824 -16.91967 57.35082 1.000 65.87000 171 ALA B CA 1
ATOM 2756 C C . ALA B 1 180 ? -2.77919 -16.99598 57.59419 1.000 100.65000 171 ALA B C 1
ATOM 2757 O O . ALA B 1 180 ? -3.53769 -17.40769 56.70808 1.000 143.44000 171 ALA B O 1
ATOM 2759 N N . ALA B 1 181 ? -3.22434 -16.60339 58.78936 1.000 96.81000 172 ALA B N 1
ATOM 2760 C CA . ALA B 1 181 ? -4.64814 -16.64652 59.10601 1.000 109.83000 172 ALA B CA 1
ATOM 2761 C C . ALA B 1 181 ? -5.42401 -15.62354 58.28651 1.000 95.84000 172 ALA B C 1
ATOM 2762 O O . ALA B 1 181 ? -6.48301 -15.93425 57.72787 1.000 84.41000 172 ALA B O 1
ATOM 2764 N N . MET B 1 182 ? -4.91364 -14.39303 58.20767 1.000 86.49000 173 MET B N 1
ATOM 2765 C CA . MET B 1 182 ? -5.57863 -13.36578 57.41413 1.000 95.47000 173 MET B CA 1
ATOM 2766 C C . MET B 1 182 ? -5.74742 -13.82011 55.97006 1.000 112.42000 173 MET B C 1
ATOM 2767 O O . MET B 1 182 ? -6.78573 -13.57734 55.34606 1.000 120.43000 173 MET B O 1
ATOM 2769 N N . GLU B 1 183 ? -4.73846 -14.50549 55.42896 1.000 124.89000 174 GLU B N 1
ATOM 2770 C CA . GLU B 1 183 ? -4.85576 -15.04908 54.08052 1.000 124.60000 174 GLU B CA 1
ATOM 2771 C C . GLU B 1 183 ? -5.98320 -16.07054 54.00030 1.000 103.36000 174 GLU B C 1
ATOM 2772 O O . GLU B 1 183 ? -6.79284 -16.04548 53.06651 1.000 105.97000 174 GLU B O 1
ATOM 2774 N N . ALA B 1 184 ? -6.06200 -16.96995 54.98480 1.000 93.72000 175 ALA B N 1
ATOM 2775 C CA . ALA B 1 184 ? -7.12565 -17.96959 54.97555 1.000 110.43000 175 ALA B CA 1
ATOM 2776 C C . ALA B 1 184 ? -8.49851 -17.31778 55.08940 1.000 132.48000 175 ALA B C 1
ATOM 2777 O O . ALA B 1 184 ? -9.46831 -17.78142 54.47641 1.000 139.42000 175 ALA B O 1
ATOM 2779 N N . PHE B 1 185 ? -8.59955 -16.23608 55.86391 1.000 133.43000 176 PHE B N 1
ATOM 2780 C CA . PHE B 1 185 ? -9.87221 -15.53296 55.98955 1.000 128.31000 176 PHE B CA 1
ATOM 2781 C C . PHE B 1 185 ? -10.27087 -14.88432 54.66938 1.000 129.11000 176 PHE B C 1
ATOM 2782 O O . PHE B 1 185 ? -11.42816 -14.97548 54.24295 1.000 106.04000 176 PHE B O 1
ATOM 2784 N N . ALA B 1 186 ? -9.31701 -14.22890 54.00285 1.000 140.16000 177 ALA B N 1
ATOM 2785 C CA . ALA B 1 186 ? -9.61351 -13.58157 52.72879 1.000 111.43000 177 ALA B CA 1
ATOM 2786 C C . ALA B 1 186 ? -10.00434 -14.60053 51.66656 1.000 106.08000 177 ALA B C 1
ATOM 2787 O O . ALA B 1 186 ? -10.85229 -14.32194 50.81039 1.000 98.22000 177 ALA B O 1
ATOM 2789 N N . GLU B 1 187 ? -9.39753 -15.78824 51.70591 1.000 115.48000 178 GLU B N 1
ATOM 2790 C CA . GLU B 1 187 ? -9.73260 -16.81865 50.72941 1.000 114.25000 178 GLU B CA 1
ATOM 2791 C C . GLU B 1 187 ? -11.15854 -17.31898 50.92386 1.000 122.05000 178 GLU B C 1
ATOM 2792 O O . GLU B 1 187 ? -11.85598 -17.61746 49.94671 1.000 121.06000 178 GLU B O 1
ATOM 2794 N N . ILE B 1 188 ? -11.61086 -17.41050 52.17713 1.000 121.04000 179 ILE B N 1
ATOM 2795 C CA . ILE B 1 188 ? -12.97294 -17.86469 52.44605 1.000 102.69000 179 ILE B CA 1
ATOM 2796 C C . ILE B 1 188 ? -13.98078 -16.86219 51.89878 1.000 103.90000 179 ILE B C 1
ATOM 2797 O O . ILE B 1 188 ? -14.97187 -17.23657 51.26209 1.000 87.99000 179 ILE B O 1
ATOM 2799 N N . ALA B 1 189 ? -13.74114 -15.57020 52.13591 1.000 119.76000 180 ALA B N 1
ATOM 2800 C CA . ALA B 1 189 ? -14.63629 -14.54868 51.60228 1.000 115.28000 180 ALA B CA 1
ATOM 2801 C C . ALA B 1 189 ? -14.62987 -14.55451 50.08005 1.000 88.89000 180 ALA B C 1
ATOM 2802 O O . ALA B 1 189 ? -15.66499 -14.32203 49.44584 1.000 95.98000 180 ALA B O 1
ATOM 2804 N N . LYS B 1 190 ? -13.47345 -14.82505 49.47520 1.000 98.72000 181 LYS B N 1
ATOM 2805 C CA . LYS B 1 190 ? -13.41619 -14.94868 48.02283 1.000 113.05000 181 LYS B CA 1
ATOM 2806 C C . LYS B 1 190 ? -14.26873 -16.11784 47.54812 1.000 104.25000 181 LYS B C 1
ATOM 2807 O O . LYS B 1 190 ? -15.01281 -16.00228 46.56728 1.000 118.67000 181 LYS B O 1
ATOM 2809 N N . ALA B 1 191 ? -14.18007 -17.25410 48.24545 1.000 111.85000 182 ALA B N 1
ATOM 2810 C CA . ALA B 1 191 ? -15.04300 -18.38738 47.93153 1.000 121.23000 182 ALA B CA 1
ATOM 2811 C C . ALA B 1 191 ? -16.51289 -18.02721 48.09744 1.000 96.48000 182 ALA B C 1
ATOM 2812 O O . ALA B 1 191 ? -17.36607 -18.53686 47.36112 1.000 71.81000 182 ALA B O 1
ATOM 2814 N N . VAL B 1 192 ? -16.82818 -17.14998 49.05071 1.000 100.28000 183 VAL B N 1
ATOM 2815 C CA . VAL B 1 192 ? -18.20099 -16.67997 49.19608 1.000 94.48000 183 VAL B CA 1
ATOM 2816 C C . VAL B 1 192 ? -18.58922 -15.81483 48.00394 1.000 69.67000 183 VAL B C 1
ATOM 2817 O O . VAL B 1 192 ? -19.68804 -15.94446 47.45196 1.000 93.46000 183 VAL B O 1
ATOM 2819 N N . ALA B 1 193 ? -17.68717 -14.92465 47.58311 1.000 66.50000 184 ALA B N 1
ATOM 2820 C CA . ALA B 1 193 ? -17.96691 -14.08219 46.42515 1.000 65.47000 184 ALA B CA 1
ATOM 2821 C C . ALA B 1 193 ? -18.10922 -14.91735 45.15935 1.000 58.66000 184 ALA B C 1
ATOM 2822 O O . ALA B 1 193 ? -18.95311 -14.62311 44.30494 1.000 88.77000 184 ALA B O 1
ATOM 2824 N N . GLN B 1 194 ? -17.29791 -15.96849 45.02312 1.000 53.15000 185 GLN B N 1
ATOM 2825 C CA . GLN B 1 194 ? -17.41156 -16.84048 43.85803 1.000 54.52000 185 GLN B CA 1
ATOM 2826 C C . GLN B 1 194 ? -18.77137 -17.52802 43.82094 1.000 85.12000 185 GLN B C 1
ATOM 2827 O O . GLN B 1 194 ? -19.44105 -17.55226 42.78194 1.000 103.14000 185 GLN B O 1
ATOM 2829 N N . ALA B 1 195 ? -19.20034 -18.09066 44.95289 1.000 96.87000 186 ALA B N 1
ATOM 2830 C CA . ALA B 1 195 ? -20.51325 -18.72593 45.00338 1.000 80.15000 186 ALA B CA 1
ATOM 2831 C C . ALA B 1 195 ? -21.63180 -17.71594 44.79811 1.000 56.10000 186 ALA B C 1
ATOM 2832 O O . ALA B 1 195 ? -22.71035 -18.07645 44.31351 1.000 57.18000 186 ALA B O 1
ATOM 2834 N N . ALA B 1 196 ? -21.39027 -16.45115 45.15198 1.000 55.26000 187 ALA B N 1
ATOM 2835 C CA . ALA B 1 196 ? -22.36806 -15.40144 44.89555 1.000 49.44000 187 ALA B CA 1
ATOM 2836 C C . ALA B 1 196 ? -22.51735 -15.13557 43.40446 1.000 67.33000 187 ALA B C 1
ATOM 2837 O O . ALA B 1 196 ? -23.62604 -14.85760 42.93257 1.000 75.39000 187 ALA B O 1
ATOM 2839 N N . LYS B 1 197 ? -21.42107 -15.22087 42.64835 1.000 64.32000 188 LYS B N 1
ATOM 2840 C CA . LYS B 1 197 ? -21.53082 -15.23452 41.19696 1.000 71.55000 188 LYS B CA 1
ATOM 2841 C C . LYS B 1 197 ? -22.13648 -16.53872 40.69276 1.000 92.49000 188 LYS B C 1
ATOM 2842 O O . LYS B 1 197 ? -22.68879 -16.56940 39.58779 1.000 105.72000 188 LYS B O 1
ATOM 2844 N N . GLN B 1 198 ? -22.05645 -17.60964 41.48136 1.000 87.64000 189 GLN B N 1
ATOM 2845 C CA . GLN B 1 198 ? -22.56042 -18.91770 41.08699 1.000 96.01000 189 GLN B CA 1
ATOM 2846 C C . GLN B 1 198 ? -23.98722 -19.17433 41.56454 1.000 87.44000 189 GLN B C 1
ATOM 2847 O O . GLN B 1 198 ? -24.44737 -20.31955 41.50768 1.000 74.09000 189 GLN B O 1
ATOM 2849 N N . GLY B 1 199 ? -24.69088 -18.13947 42.02678 1.000 73.54000 190 GLY B N 1
ATOM 2850 C CA . GLY B 1 199 ? -26.07672 -18.25054 42.44744 1.000 67.20000 190 GLY B CA 1
ATOM 2851 C C . GLY B 1 199 ? -26.37033 -19.41918 43.36589 1.000 84.48000 190 GLY B C 1
ATOM 2852 O O . GLY B 1 199 ? -27.31845 -20.17479 43.13527 1.000 89.54000 190 GLY B O 1
ATOM 2853 N N . ALA B 1 200 ? -25.56671 -19.57355 44.41450 1.000 103.98000 191 ALA B N 1
ATOM 2854 C CA . ALA B 1 200 ? -25.68966 -20.71590 45.30575 1.000 117.28000 191 ALA B CA 1
ATOM 2855 C C . ALA B 1 200 ? -26.91200 -20.56504 46.20900 1.000 121.06000 191 ALA B C 1
ATOM 2856 O O . ALA B 1 200 ? -27.62823 -19.55884 46.18374 1.000 99.22000 191 ALA B O 1
ATOM 2858 N N . SER B 1 201 ? -27.14612 -21.59222 47.02015 1.000 149.02000 192 SER B N 1
ATOM 2859 C CA . SER B 1 201 ? -28.24206 -21.59522 47.97576 1.000 155.91000 192 SER B CA 1
ATOM 2860 C C . SER B 1 201 ? -27.76113 -20.97131 49.28784 1.000 138.95000 192 SER B C 1
ATOM 2861 O O . SER B 1 201 ? -26.79395 -20.20475 49.31128 1.000 141.97000 192 SER B O 1
ATOM 2863 N N . GLU B 1 202 ? -28.42360 -21.30429 50.39453 1.000 111.76000 193 GLU B N 1
ATOM 2864 C CA . GLU B 1 202 ? -28.15804 -20.68720 51.68778 1.000 95.64000 193 GLU B CA 1
ATOM 2865 C C . GLU B 1 202 ? -27.30850 -21.54982 52.60930 1.000 73.29000 193 GLU B C 1
ATOM 2866 O O . GLU B 1 202 ? -26.53487 -21.00742 53.40419 1.000 108.45000 193 GLU B O 1
ATOM 2868 N N . ALA B 1 203 ? -27.42887 -22.87711 52.52381 1.000 64.00000 194 ALA B N 1
ATOM 2869 C CA . ALA B 1 203 ? -26.64381 -23.75701 53.38285 1.000 99.77000 194 ALA B CA 1
ATOM 2870 C C . ALA B 1 203 ? -25.15551 -23.70510 53.06043 1.000 100.32000 194 ALA B C 1
ATOM 2871 O O . ALA B 1 203 ? -24.33501 -24.03666 53.92363 1.000 70.17000 194 ALA B O 1
ATOM 2873 N N . ALA B 1 204 ? -24.78637 -23.30861 51.84054 1.000 118.17000 195 ALA B N 1
ATOM 2874 C CA . ALA B 1 204 ? -23.37479 -23.10082 51.53913 1.000 66.08000 195 ALA B CA 1
ATOM 2875 C C . ALA B 1 204 ? -22.83118 -21.90897 52.31529 1.000 60.82000 195 ALA B C 1
ATOM 2876 O O . ALA B 1 204 ? -21.76375 -21.99230 52.93426 1.000 92.39000 195 ALA B O 1
ATOM 2878 N N . PHE B 1 205 ? -23.55844 -20.78779 52.29886 1.000 45.27000 196 PHE B N 1
ATOM 2879 C CA . PHE B 1 205 ? -23.15971 -19.64941 53.11772 1.000 71.99000 196 PHE B CA 1
ATOM 2880 C C . PHE B 1 205 ? -23.17589 -20.00874 54.59573 1.000 83.22000 196 PHE B C 1
ATOM 2881 O O . PHE B 1 205 ? -22.38603 -19.46667 55.37672 1.000 121.56000 196 PHE B O 1
ATOM 2883 N N . GLU B 1 206 ? -24.06302 -20.92104 54.99509 1.000 70.41000 197 GLU B N 1
ATOM 2884 C CA . GLU B 1 206 ? -24.01150 -21.46066 56.34821 1.000 91.05000 197 GLU B CA 1
ATOM 2885 C C . GLU B 1 206 ? -22.71830 -22.23696 56.56948 1.000 110.70000 197 GLU B C 1
ATOM 2886 O O . GLU B 1 206 ? -22.05565 -22.08091 57.60200 1.000 91.37000 197 GLU B O 1
ATOM 2888 N N . ALA B 1 207 ? -22.33932 -23.07903 55.60353 1.000 115.81000 198 ALA B N 1
ATOM 2889 C CA . ALA B 1 207 ? -21.06916 -23.78776 55.70801 1.000 83.77000 198 ALA B CA 1
ATOM 2890 C C . ALA B 1 207 ? -19.89433 -22.82527 55.62974 1.000 86.68000 198 ALA B C 1
ATOM 2891 O O . ALA B 1 207 ? -18.84383 -23.07717 56.23060 1.000 117.71000 198 ALA B O 1
ATOM 2893 N N . PHE B 1 208 ? -20.05700 -21.71767 54.90276 1.000 78.34000 199 PHE B N 1
ATOM 2894 C CA . PHE B 1 208 ? -18.99218 -20.72657 54.78598 1.000 109.37000 199 PHE B CA 1
ATOM 2895 C C . PHE B 1 208 ? -18.68548 -20.08755 56.13525 1.000 108.79000 199 PHE B C 1
ATOM 2896 O O . PHE B 1 208 ? -17.53553 -20.08583 56.58926 1.000 120.33000 199 PHE B O 1
ATOM 2898 N N . ALA B 1 209 ? -19.70693 -19.53375 56.79381 1.000 74.11000 200 ALA B N 1
ATOM 2899 C CA . ALA B 1 209 ? -19.49130 -18.90728 58.09228 1.000 67.73000 200 ALA B CA 1
ATOM 2900 C C . ALA B 1 209 ? -19.12577 -19.92468 59.16198 1.000 82.76000 200 ALA B C 1
ATOM 2901 O O . ALA B 1 209 ? -18.60509 -19.54217 60.21374 1.000 85.26000 200 ALA B O 1
ATOM 2903 N N . ALA B 1 210 ? -19.38177 -21.20974 58.91395 1.000 100.63000 201 ALA B N 1
ATOM 2904 C CA . ALA B 1 210 ? -19.01247 -22.25228 59.86282 1.000 104.05000 201 ALA B CA 1
ATOM 2905 C C . ALA B 1 210 ? -17.54369 -22.63110 59.72747 1.000 76.85000 201 ALA B C 1
ATOM 2906 O O . ALA B 1 210 ? -16.87036 -22.87671 60.73407 1.000 83.94000 201 ALA B O 1
ATOM 2908 N N . ILE B 1 211 ? -17.03205 -22.68033 58.49467 1.000 89.65000 202 ILE B N 1
ATOM 2909 C CA . ILE B 1 211 ? -15.62802 -23.01632 58.28404 1.000 103.17000 202 ILE B CA 1
ATOM 2910 C C . ILE B 1 211 ? -14.72749 -21.90967 58.81773 1.000 81.03000 202 ILE B C 1
ATOM 2911 O O . ILE B 1 211 ? -13.69314 -22.17953 59.43904 1.000 64.31000 202 ILE B O 1
ATOM 2913 N N . ALA B 1 212 ? -15.10409 -20.64881 58.59076 1.000 79.53000 203 ALA B N 1
ATOM 2914 C CA . ALA B 1 212 ? -14.27652 -19.54077 59.05602 1.000 61.80000 203 ALA B CA 1
ATOM 2915 C C . ALA B 1 212 ? -14.20256 -19.50687 60.57696 1.000 81.85000 203 ALA B C 1
ATOM 2916 O O . ALA B 1 212 ? -13.14592 -19.21055 61.14626 1.000 112.22000 203 ALA B O 1
ATOM 2918 N N . ALA B 1 213 ? -15.31320 -19.80661 61.25371 1.000 85.23000 204 ALA B N 1
ATOM 2919 C CA . ALA B 1 213 ? -15.29621 -19.84595 62.71222 1.000 70.41000 204 ALA B CA 1
ATOM 2920 C C . ALA B 1 213 ? -14.38503 -20.95876 63.21580 1.000 89.70000 204 ALA B C 1
ATOM 2921 O O . ALA B 1 213 ? -13.60357 -20.76054 64.15330 1.000 99.97000 204 ALA B O 1
ATOM 2923 N N . ALA B 1 214 ? -14.47116 -22.14193 62.60003 1.000 96.69000 205 ALA B N 1
ATOM 2924 C CA . ALA B 1 214 ? -13.58011 -23.23502 62.97353 1.000 91.68000 205 ALA B CA 1
ATOM 2925 C C . ALA B 1 214 ? -12.12968 -22.89120 62.67142 1.000 78.25000 205 ALA B C 1
ATOM 2926 O O . ALA B 1 214 ? -11.22231 -23.33831 63.38288 1.000 80.81000 205 ALA B O 1
ATOM 2928 N N . ALA B 1 215 ? -11.89395 -22.09681 61.62539 1.000 88.63000 206 ALA B N 1
ATOM 2929 C CA . ALA B 1 215 ? -10.55305 -21.58328 61.37735 1.000 98.50000 206 ALA B CA 1
ATOM 2930 C C . ALA B 1 215 ? -10.11020 -20.65361 62.49934 1.000 95.28000 206 ALA B C 1
ATOM 2931 O O . ALA B 1 215 ? -8.94726 -20.68440 62.91773 1.000 115.57000 206 ALA B O 1
ATOM 2933 N N . ALA B 1 216 ? -11.02428 -19.82180 63.00456 1.000 79.56000 207 ALA B N 1
ATOM 2934 C CA . ALA B 1 216 ? -10.67606 -18.93028 64.10561 1.000 86.02000 207 ALA B CA 1
ATOM 2935 C C . ALA B 1 216 ? -10.35806 -19.72303 65.36677 1.000 89.23000 207 ALA B C 1
ATOM 2936 O O . ALA B 1 216 ? -9.40350 -19.40854 66.08794 1.000 72.11000 207 ALA B O 1
ATOM 2938 N N . GLU B 1 217 ? -11.14210 -20.76909 65.63927 1.000 113.12000 208 GLU B N 1
ATOM 2939 C CA . GLU B 1 217 ? -10.91053 -21.58286 66.82797 1.000 109.15000 208 GLU B CA 1
ATOM 2940 C C . GLU B 1 217 ? -9.51071 -22.18704 66.81895 1.000 100.61000 208 GLU B C 1
ATOM 2941 O O . GLU B 1 217 ? -8.77469 -22.09091 67.80708 1.000 80.60000 208 GLU B O 1
ATOM 2943 N N . ALA B 1 218 ? -9.12028 -22.80642 65.70183 1.000 108.90000 209 ALA B N 1
ATOM 2944 C CA . ALA B 1 218 ? -7.79247 -23.40778 65.62422 1.000 92.28000 209 ALA B CA 1
ATOM 2945 C C . ALA B 1 218 ? -6.70069 -22.34804 65.70577 1.000 94.61000 209 ALA B C 1
ATOM 2946 O O . ALA B 1 218 ? -5.63861 -22.58393 66.29439 1.000 95.11000 209 ALA B O 1
ATOM 2948 N N . ALA B 1 219 ? -6.94474 -21.17217 65.12350 1.000 102.60000 210 ALA B N 1
ATOM 2949 C CA . ALA B 1 219 ? -5.98078 -20.08110 65.22367 1.000 97.48000 210 ALA B CA 1
ATOM 2950 C C . ALA B 1 219 ? -5.77772 -19.66730 66.67493 1.000 91.67000 210 ALA B C 1
ATOM 2951 O O . ALA B 1 219 ? -4.64103 -19.53406 67.14384 1.000 63.15000 210 ALA B O 1
ATOM 2953 N N . ALA B 1 220 ? -6.87647 -19.46134 67.40482 1.000 125.24000 211 ALA B N 1
ATOM 2954 C CA . ALA B 1 220 ? -6.76924 -19.16751 68.82902 1.000 104.14000 211 ALA B CA 1
ATOM 2955 C C . ALA B 1 220 ? -6.20987 -20.35284 69.60184 1.000 89.18000 211 ALA B C 1
ATOM 2956 O O . ALA B 1 220 ? -5.57081 -20.16782 70.64335 1.000 77.46000 211 ALA B O 1
ATOM 2958 N N . ALA B 1 221 ? -6.43535 -21.57237 69.10954 1.000 89.66000 212 ALA B N 1
ATOM 2959 C CA . ALA B 1 221 ? -5.93015 -22.75643 69.79635 1.000 92.20000 212 ALA B CA 1
ATOM 2960 C C . ALA B 1 221 ? -4.40730 -22.80165 69.76399 1.000 83.76000 212 ALA B C 1
ATOM 2961 O O . ALA B 1 221 ? -3.76069 -23.03164 70.79322 1.000 86.11000 212 ALA B O 1
ATOM 2963 N N . ALA B 1 222 ? -3.81485 -22.58254 68.58698 1.000 96.86000 213 ALA B N 1
ATOM 2964 C CA . ALA B 1 222 ? -2.35915 -22.57517 68.48768 1.000 106.41000 213 ALA 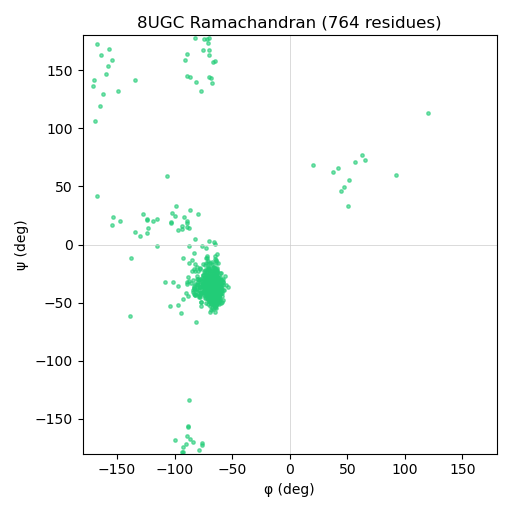B CA 1
ATOM 2965 C C . ALA B 1 222 ? -1.76265 -21.40346 69.25856 1.000 103.35000 213 ALA B C 1
ATOM 2966 O O . ALA B 1 222 ? -0.69077 -21.52818 69.86252 1.000 80.47000 213 ALA B O 1
ATOM 2968 N N . PHE B 1 223 ? -2.44635 -20.25656 69.25472 1.000 108.93000 214 PHE B N 1
ATOM 2969 C CA . PHE B 1 223 ? -1.95255 -19.09516 69.98784 1.000 89.87000 214 PHE B CA 1
ATOM 2970 C C . PHE B 1 223 ? -1.99826 -19.33574 71.49237 1.000 85.17000 214 PHE B C 1
ATOM 2971 O O . PHE B 1 223 ? -1.02713 -19.05763 72.20510 1.000 91.22000 214 PHE B O 1
ATOM 2973 N N . GLU B 1 224 ? -3.12344 -19.85176 71.99546 1.000 94.81000 215 GLU B N 1
ATOM 2974 C CA . GLU B 1 224 ? -3.21333 -20.17663 73.41569 1.000 88.02000 215 GLU B CA 1
ATOM 2975 C C . GLU B 1 224 ? -2.26216 -21.30430 73.78840 1.000 86.18000 215 GLU B C 1
ATOM 2976 O O . GLU B 1 224 ? -1.82461 -21.39255 74.94139 1.000 119.96000 215 GLU B O 1
ATOM 2978 N N . ALA B 1 225 ? -1.93465 -22.17451 72.83139 1.000 62.37000 216 ALA B N 1
ATOM 2979 C CA . ALA B 1 225 ? -0.91537 -23.19024 73.06854 1.000 68.99000 216 ALA B CA 1
ATOM 2980 C C . ALA B 1 225 ? 0.46920 -22.56203 73.15031 1.000 98.29000 216 ALA B C 1
ATOM 2981 O O . ALA B 1 225 ? 1.27325 -22.91430 74.02192 1.000 91.79000 216 ALA B O 1
ATOM 2983 N N . PHE B 1 226 ? 0.76493 -21.62926 72.24038 1.000 112.29000 217 PHE B N 1
ATOM 2984 C CA . PHE B 1 226 ? 2.04037 -20.92412 72.24165 1.000 94.12000 217 PHE B CA 1
ATOM 2985 C C . PHE B 1 226 ? 2.18926 -20.01072 73.44802 1.000 79.91000 217 PHE B C 1
ATOM 2986 O O . PHE B 1 226 ? 3.30655 -19.56986 73.73958 1.000 81.31000 217 PHE B O 1
ATOM 2988 N N . SER B 1 227 ? 1.09000 -19.72563 74.14970 1.000 97.31000 218 SER B N 1
ATOM 2989 C CA . SER B 1 227 ? 1.08490 -18.98925 75.40796 1.000 104.87000 218 SER B CA 1
ATOM 2990 C C . SER B 1 227 ? 1.48165 -19.89791 76.56418 1.000 104.27000 218 SER B C 1
ATOM 2991 O O . SER B 1 227 ? 1.08846 -19.66398 77.71282 1.000 110.48000 218 SER B O 1
ATOM 2993 N N . ASP B 1 228 ? 2.24877 -20.94726 76.26104 1.000 90.69000 219 ASP B N 1
ATOM 2994 C CA . ASP B 1 228 ? 2.76946 -21.85843 77.26939 1.000 96.19000 219 ASP B CA 1
ATOM 2995 C C . ASP B 1 228 ? 4.26896 -22.08932 77.10850 1.000 101.90000 219 ASP B C 1
ATOM 2996 O O . ASP B 1 228 ? 4.83365 -22.94043 77.80574 1.000 70.79000 219 ASP B O 1
ATOM 2998 N N . SER B 1 229 ? 4.92830 -21.35403 76.21667 1.000 106.95000 220 SER B N 1
ATOM 2999 C CA . SER B 1 229 ? 6.35877 -21.51423 76.00545 1.000 96.62000 220 SER B CA 1
ATOM 3000 C C . SER B 1 229 ? 6.90489 -20.25425 75.35450 1.000 101.52000 220 SER B C 1
ATOM 3001 O O . SER B 1 229 ? 6.22086 -19.60284 74.56134 1.000 83.96000 220 SER B O 1
ATOM 3003 N N . THR B 1 230 ? 8.14993 -19.92342 75.70053 1.000 154.60000 221 THR B N 1
ATOM 3004 C CA . THR B 1 230 ? 8.82713 -18.74350 75.17548 1.000 159.96000 221 THR B CA 1
ATOM 3005 C C . THR B 1 230 ? 10.08316 -19.10476 74.38928 1.000 161.70000 221 THR B C 1
ATOM 3006 O O . THR B 1 230 ? 10.95945 -18.25471 74.20550 1.000 153.74000 221 THR B O 1
ATOM 3008 N N . GLY B 1 231 ? 10.18920 -20.34835 73.92216 1.000 177.80000 222 GLY B N 1
ATOM 3009 C CA . GLY B 1 231 ? 11.34241 -20.78443 73.16530 1.000 169.69000 222 GLY B CA 1
ATOM 3010 C C . GLY B 1 231 ? 11.30162 -20.32699 71.71823 1.000 174.58000 222 GLY B C 1
ATOM 3011 O O . GLY B 1 231 ? 10.39940 -19.61670 71.27505 1.000 184.68000 222 GLY B O 1
ATOM 3012 N N . GLU B 1 232 ? 12.31350 -20.75680 70.96362 1.000 162.94000 223 GLU B N 1
ATOM 3013 C CA . GLU B 1 232 ? 12.44461 -20.34960 69.56691 1.000 155.93000 223 GLU B CA 1
ATOM 3014 C C . GLU B 1 232 ? 11.81548 -21.36445 68.61375 1.000 147.84000 223 GLU B C 1
ATOM 3015 O O . GLU B 1 232 ? 10.91255 -21.02268 67.84361 1.000 138.45000 223 GLU B O 1
ATOM 3017 N N . THR B 1 233 ? 12.28622 -22.61471 68.65224 1.000 143.79000 224 THR B N 1
ATOM 3018 C CA . THR B 1 233 ? 11.78752 -23.61962 67.71761 1.000 134.96000 224 THR B CA 1
ATOM 3019 C C . THR B 1 233 ? 10.32871 -23.96889 67.98387 1.000 134.92000 224 THR B C 1
ATOM 3020 O O . THR B 1 233 ? 9.59886 -24.32043 67.04918 1.000 144.15000 224 THR B O 1
ATOM 3022 N N . VAL B 1 234 ? 9.88849 -23.88902 69.24224 1.000 142.55000 225 VAL B N 1
ATOM 3023 C CA . VAL B 1 234 ? 8.48569 -24.14898 69.54949 1.000 140.49000 225 VAL B CA 1
ATOM 3024 C C . VAL B 1 234 ? 7.59744 -23.10160 68.89259 1.000 135.09000 225 VAL B C 1
ATOM 3025 O O . VAL B 1 234 ? 6.53908 -23.42329 68.33964 1.000 101.41000 225 VAL B O 1
ATOM 3027 N N . ALA B 1 235 ? 8.01475 -21.83432 68.93497 1.000 140.71000 226 ALA B N 1
ATOM 3028 C CA . ALA B 1 235 ? 7.27228 -20.79152 68.23589 1.000 123.55000 226 ALA B CA 1
ATOM 3029 C C . ALA B 1 235 ? 7.34572 -20.98378 66.72655 1.000 123.25000 226 ALA B C 1
ATOM 3030 O O . ALA B 1 235 ? 6.35368 -20.77653 66.01795 1.000 133.84000 226 ALA B O 1
ATOM 3032 N N . GLU B 1 236 ? 8.51359 -21.38331 66.21580 1.000 132.39000 227 GLU B N 1
ATOM 3033 C CA . GLU B 1 236 ? 8.64726 -21.62833 64.78286 1.000 140.94000 227 GLU B CA 1
ATOM 3034 C C . GLU B 1 236 ? 7.79540 -22.81343 64.34415 1.000 137.89000 227 GLU B C 1
ATOM 3035 O O . GLU B 1 236 ? 7.21488 -22.79813 63.25203 1.000 127.25000 227 GLU B O 1
ATOM 3037 N N . ALA B 1 237 ? 7.70761 -23.84925 65.18209 1.000 128.22000 228 ALA B N 1
ATOM 3038 C CA . ALA B 1 237 ? 6.84607 -24.98296 64.86433 1.000 119.19000 228 ALA B CA 1
ATOM 3039 C C . ALA B 1 237 ? 5.37597 -24.60062 64.96578 1.000 134.31000 228 ALA B C 1
ATOM 3040 O O . ALA B 1 237 ? 4.55135 -25.06678 64.17081 1.000 148.10000 228 ALA B O 1
ATOM 3042 N N . VAL B 1 238 ? 5.03064 -23.75313 65.93858 1.000 156.65000 229 VAL B N 1
ATOM 3043 C CA . VAL B 1 238 ? 3.64561 -23.31515 66.09398 1.000 154.90000 229 VAL B CA 1
ATOM 3044 C C . VAL B 1 238 ? 3.20691 -22.49238 64.88897 1.000 142.20000 229 VAL B C 1
ATOM 3045 O O . VAL B 1 238 ? 2.08670 -22.64676 64.38708 1.000 132.42000 229 VAL B O 1
ATOM 3047 N N . ALA B 1 239 ? 4.07922 -21.60579 64.40510 1.000 148.77000 230 ALA B N 1
ATOM 3048 C CA . ALA B 1 239 ? 3.74389 -20.80659 63.23100 1.000 131.89000 230 ALA B CA 1
ATOM 3049 C C . ALA B 1 239 ? 3.59532 -21.68756 61.99719 1.000 124.79000 230 ALA B C 1
ATOM 3050 O O . ALA B 1 239 ? 2.67642 -21.49999 61.19157 1.000 101.35000 230 ALA B O 1
ATOM 3052 N N . LYS B 1 240 ? 4.49186 -22.66346 61.83712 1.000 134.68000 231 LYS B N 1
ATOM 3053 C CA . LYS B 1 240 ? 4.41185 -23.56270 60.69044 1.000 132.04000 231 LYS B CA 1
ATOM 3054 C C . LYS B 1 240 ? 3.13407 -24.39165 60.73236 1.000 114.52000 231 LYS B C 1
ATOM 3055 O O . LYS B 1 240 ? 2.44294 -24.53688 59.71795 1.000 100.82000 231 LYS B O 1
ATOM 3057 N N . ALA B 1 241 ? 2.80037 -24.94311 61.90367 1.000 104.28000 232 ALA B N 1
ATOM 3058 C CA . ALA B 1 241 ? 1.57538 -25.72859 62.02199 1.000 67.52000 232 ALA B CA 1
ATOM 3059 C C . ALA B 1 241 ? 0.33761 -24.86190 61.84045 1.000 90.85000 232 ALA B C 1
ATOM 3060 O O . ALA B 1 241 ? -0.71317 -25.35840 61.41759 1.000 103.89000 232 ALA B O 1
ATOM 3062 N N . LEU B 1 242 ? 0.44185 -23.56854 62.14785 1.000 85.63000 233 LEU B N 1
ATOM 3063 C CA . LEU B 1 242 ? -0.68317 -22.66405 61.93657 1.000 90.61000 233 LEU B CA 1
ATOM 3064 C C . LEU B 1 242 ? -0.91186 -22.41503 60.44980 1.000 101.69000 233 LEU B C 1
ATOM 3065 O O . LEU B 1 242 ? -2.05043 -22.46396 59.96885 1.000 95.32000 233 LEU B O 1
ATOM 3067 N N . LYS B 1 243 ? 0.16598 -22.14778 59.70427 1.000 105.70000 234 LYS B N 1
ATOM 3068 C CA . LYS B 1 243 ? 0.03963 -21.88132 58.27461 1.000 64.86000 234 LYS B CA 1
ATOM 3069 C C . LYS B 1 243 ? -0.48856 -23.09488 57.52223 1.000 76.07000 234 LYS B C 1
ATOM 3070 O O . LYS B 1 243 ? -1.18008 -22.94477 56.50868 1.000 109.46000 234 LYS B O 1
ATOM 3072 N N . ALA B 1 244 ? -0.17803 -24.30075 58.00082 1.000 82.41000 235 ALA B N 1
ATOM 3073 C CA . ALA B 1 244 ? -0.67640 -25.50517 57.34743 1.000 88.21000 235 ALA B CA 1
ATOM 3074 C C . ALA B 1 244 ? -2.17780 -25.66100 57.55147 1.000 81.14000 235 ALA B C 1
ATOM 3075 O O . ALA B 1 244 ? -2.90169 -26.03930 56.62230 1.000 119.61000 235 ALA B O 1
ATOM 3077 N N . ALA B 1 245 ? -2.66475 -25.37308 58.76136 1.000 71.56000 236 ALA B N 1
ATOM 3078 C CA . ALA B 1 245 ? -4.08998 -25.52386 59.03545 1.000 104.92000 236 ALA B CA 1
ATOM 3079 C C . ALA B 1 245 ? -4.90532 -24.46814 58.30113 1.000 71.84000 236 ALA B C 1
ATOM 3080 O O . ALA B 1 245 ? -5.99846 -24.75723 57.79905 1.000 43.67000 236 ALA B O 1
ATOM 3082 N N . MET B 1 246 ? -4.38967 -23.23816 58.23123 1.000 63.60000 237 MET B N 1
ATOM 3083 C CA . MET B 1 246 ? -5.07008 -22.19033 57.47853 1.000 67.23000 237 MET B CA 1
ATOM 3084 C C . MET B 1 246 ? -5.21861 -22.58132 56.01500 1.000 68.29000 237 MET B C 1
ATOM 3085 O O . MET B 1 246 ? -6.25621 -22.32027 55.39411 1.000 84.89000 237 MET B O 1
ATOM 3087 N N . GLU B 1 247 ? -4.19088 -23.21897 55.45043 1.000 79.53000 238 GLU B N 1
ATOM 3088 C CA . GLU B 1 247 ? -4.29052 -23.71836 54.08421 1.000 82.87000 238 GLU B CA 1
ATOM 3089 C C . GLU B 1 247 ? -5.34183 -24.81553 53.98040 1.000 66.19000 238 GLU B C 1
ATOM 3090 O O . GLU B 1 247 ? -6.01979 -24.94314 52.95369 1.000 72.17000 238 GLU B O 1
ATOM 3092 N N . ALA B 1 248 ? -5.49923 -25.61341 55.03928 1.000 62.12000 239 ALA B N 1
ATOM 3093 C CA . ALA B 1 248 ? -6.49851 -26.67507 55.01273 1.000 82.02000 239 ALA B CA 1
ATOM 3094 C C . ALA B 1 248 ? -7.91105 -26.10257 55.01451 1.000 103.73000 239 ALA B C 1
ATOM 3095 O O . ALA B 1 248 ? -8.78391 -26.58746 54.28514 1.000 97.93000 239 ALA B O 1
ATOM 3097 N N . PHE B 1 249 ? -8.15320 -25.06308 55.81794 1.000 102.24000 240 PHE B N 1
ATOM 3098 C CA . PHE B 1 249 ? -9.49240 -24.48782 55.89707 1.000 77.36000 240 PHE B CA 1
ATOM 3099 C C . PHE B 1 249 ? -9.86109 -23.73680 54.62459 1.000 87.66000 240 PHE B C 1
ATOM 3100 O O . PHE B 1 249 ? -11.02366 -23.76894 54.20397 1.000 80.28000 240 PHE B O 1
ATOM 3102 N N . ALA B 1 250 ? -8.89217 -23.06179 53.99979 1.000 99.83000 241 ALA B N 1
ATOM 3103 C CA . ALA B 1 250 ? -9.15935 -22.38235 52.73697 1.000 88.27000 241 ALA B CA 1
ATOM 3104 C C . ALA B 1 250 ? -9.49476 -23.37289 51.63047 1.000 94.76000 241 ALA B C 1
ATOM 3105 O O . ALA B 1 250 ? -10.26068 -23.04525 50.71745 1.000 103.88000 241 ALA B O 1
ATOM 3107 N N . GLU B 1 251 ? -8.93665 -24.58372 51.69539 1.000 85.30000 242 GLU B N 1
ATOM 3108 C CA . GLU B 1 251 ? -9.26984 -25.60819 50.71289 1.000 100.88000 242 GLU B CA 1
ATOM 3109 C C . GLU B 1 251 ? -10.67932 -26.14617 50.92266 1.000 116.49000 242 GLU B C 1
ATOM 3110 O O . GLU B 1 251 ? -11.35679 -26.50351 49.95169 1.000 116.09000 242 GLU B O 1
ATOM 3112 N N . ILE B 1 252 ? -11.13747 -26.20837 52.17461 1.000 115.93000 243 ILE B N 1
ATOM 3113 C CA . ILE B 1 252 ? -12.48226 -26.70478 52.44688 1.000 94.77000 243 ILE B CA 1
ATOM 3114 C C . ILE B 1 252 ? -13.52642 -25.70722 51.96263 1.000 106.50000 243 ILE B C 1
ATOM 3115 O O . ILE B 1 252 ? -14.54894 -26.09034 51.38137 1.000 106.46000 243 ILE B O 1
ATOM 3117 N N . ALA B 1 253 ? -13.28808 -24.41347 52.19283 1.000 109.63000 244 ALA B N 1
ATOM 3118 C CA . ALA B 1 253 ? -14.19594 -23.39228 51.68069 1.000 118.19000 244 ALA B CA 1
ATOM 3119 C C . ALA B 1 253 ? -14.21236 -23.38724 50.15896 1.000 111.46000 244 ALA B C 1
ATOM 3120 O O . ALA B 1 253 ? -15.26174 -23.17184 49.54102 1.000 98.17000 244 ALA B O 1
ATOM 3122 N N . LYS B 1 254 ? -13.05821 -23.62492 49.53594 1.000 115.78000 245 LYS B N 1
ATOM 3123 C CA . LYS B 1 254 ? -13.02358 -23.75373 48.08350 1.000 128.44000 245 LYS B CA 1
ATOM 3124 C C . LYS B 1 254 ? -13.83476 -24.96046 47.62998 1.000 124.84000 245 LYS B C 1
ATOM 3125 O O . LYS B 1 254 ? -14.58473 -24.88832 46.64920 1.000 133.91000 245 LYS B O 1
ATOM 3127 N N . ALA B 1 255 ? -13.70491 -26.08050 48.34495 1.000 123.34000 246 ALA B N 1
ATOM 3128 C CA . ALA B 1 255 ? -14.51503 -27.25257 48.03129 1.000 123.93000 246 ALA B CA 1
ATOM 3129 C C . ALA B 1 255 ? -15.99902 -26.95030 48.19467 1.000 116.38000 246 ALA B C 1
ATOM 3130 O O . ALA B 1 255 ? -16.82687 -27.41089 47.39990 1.000 110.70000 246 ALA B O 1
ATOM 3132 N N . VAL B 1 256 ? -16.35472 -26.17024 49.21659 1.000 111.25000 247 VAL B N 1
ATOM 3133 C CA . VAL B 1 256 ? -17.74127 -25.74104 49.36684 1.000 119.42000 247 VAL B CA 1
ATOM 3134 C C . VAL B 1 256 ? -18.14104 -24.84157 48.20548 1.000 98.02000 247 VAL B C 1
ATOM 3135 O O . VAL B 1 256 ? -19.24993 -24.95092 47.66826 1.000 101.36000 247 VAL B O 1
ATOM 3137 N N . ALA B 1 257 ? -17.24188 -23.94428 47.79341 1.000 99.44000 248 ALA B N 1
ATOM 3138 C CA . ALA B 1 257 ? -17.52145 -23.10189 46.63605 1.000 102.49000 248 ALA B CA 1
ATOM 3139 C C . ALA B 1 257 ? -17.61282 -23.93363 45.36392 1.000 87.55000 248 ALA B C 1
ATOM 3140 O O . ALA B 1 257 ? -18.43760 -23.65179 44.48610 1.000 103.85000 248 ALA B O 1
ATOM 3142 N N . GLN B 1 258 ? -16.77400 -24.96582 45.24799 1.000 79.82000 249 GLN B N 1
ATOM 3143 C CA . GLN B 1 258 ? -16.82297 -25.83135 44.07443 1.000 86.26000 249 GLN B CA 1
ATOM 3144 C C . GLN B 1 258 ? -18.15917 -26.55740 43.98887 1.000 110.04000 249 GLN B C 1
ATOM 3145 O O . GLN B 1 258 ? -18.77107 -26.63403 42.91721 1.000 143.43000 249 GLN B O 1
ATOM 3147 N N . ALA B 1 259 ? -18.63014 -27.09705 45.11500 1.000 113.63000 250 ALA B N 1
ATOM 3148 C CA . ALA B 1 259 ? -19.91168 -27.79312 45.11544 1.000 105.21000 250 ALA B CA 1
ATOM 3149 C C . ALA B 1 259 ? -21.05897 -26.83059 44.84341 1.000 73.00000 250 ALA B C 1
ATOM 3150 O O . ALA B 1 259 ? -22.03518 -27.19020 44.17502 1.000 50.26000 250 ALA B O 1
ATOM 3152 N N . ALA B 1 260 ? -20.95141 -25.59794 45.34633 1.000 85.88000 251 ALA B N 1
ATOM 3153 C CA . ALA B 1 260 ? -22.00775 -24.61195 45.14394 1.000 77.67000 251 ALA B CA 1
ATOM 3154 C C . ALA B 1 260 ? -22.24307 -24.34546 43.66356 1.000 76.84000 251 ALA B C 1
ATOM 3155 O O . ALA B 1 260 ? -23.38062 -24.10344 43.24182 1.000 65.65000 251 ALA B O 1
ATOM 3157 N N . LYS B 1 261 ? -21.18175 -24.38997 42.85589 1.000 90.04000 252 LYS B N 1
ATOM 3158 C CA . LYS B 1 261 ? -21.34756 -24.14124 41.42897 1.000 103.03000 252 LYS B CA 1
ATOM 3159 C C . LYS B 1 261 ? -22.09768 -25.27769 40.74521 1.000 94.81000 252 LYS B C 1
ATOM 3160 O O . LYS B 1 261 ? -22.82678 -25.04388 39.77416 1.000 84.95000 252 LYS B O 1
ATOM 3162 N N . GLN B 1 262 ? -21.94932 -26.50594 41.24182 1.000 98.63000 253 GLN B N 1
ATOM 3163 C CA . GLN B 1 262 ? -22.50227 -27.68608 40.59037 1.000 107.69000 253 GLN B CA 1
ATOM 3164 C C . GLN B 1 262 ? -23.90239 -28.05066 41.08425 1.000 89.02000 253 GLN B C 1
ATOM 3165 O O . GLN B 1 262 ? -24.30841 -29.21288 40.96077 1.000 45.11000 253 GLN B O 1
ATOM 3167 N N . GLY B 1 263 ? -24.64994 -27.09416 41.62575 1.000 65.60000 254 GLY B N 1
ATOM 3168 C CA . GLY B 1 263 ? -25.97468 -27.39692 42.12675 1.000 53.80000 254 GLY B CA 1
ATOM 3169 C C . GLY B 1 263 ? -25.91159 -28.38563 43.26952 1.000 46.68000 254 GLY B C 1
ATOM 3170 O O . GLY B 1 263 ? -26.17542 -29.57852 43.09151 1.000 53.06000 254 GLY B O 1
ATOM 3171 N N . ALA B 1 264 ? -25.54189 -27.90258 44.44550 1.000 50.53000 255 ALA B N 1
ATOM 3172 C CA . ALA B 1 264 ? -25.32469 -28.77370 45.58501 1.000 79.66000 255 ALA B CA 1
ATOM 3173 C C . ALA B 1 264 ? -26.60236 -28.94051 46.39463 1.000 55.23000 255 ALA B C 1
ATOM 3174 O O . ALA B 1 264 ? -27.52351 -28.12490 46.33126 1.000 62.58000 255 ALA B O 1
ATOM 3176 N N . SER B 1 265 ? -26.63961 -30.01966 47.16344 1.000 80.84000 256 SER B N 1
ATOM 3177 C CA . SER B 1 265 ? -27.69211 -30.26550 48.13638 1.000 86.97000 256 SER B CA 1
ATOM 3178 C C . SER B 1 265 ? -27.28694 -29.61458 49.46039 1.000 105.52000 256 SER B C 1
ATOM 3179 O O . SER B 1 265 ? -26.47121 -28.68963 49.48247 1.000 113.54000 256 SER B O 1
ATOM 3181 N N . GLU B 1 266 ? -27.82756 -30.09198 50.57864 1.000 95.04000 257 GLU B N 1
ATOM 3182 C CA . GLU B 1 266 ? -27.55421 -29.47829 51.87200 1.000 108.24000 257 GLU B CA 1
ATOM 3183 C C . GLU B 1 266 ? -26.65175 -30.30499 52.77553 1.000 111.88000 257 GLU B C 1
ATOM 3184 O O . GLU B 1 266 ? -25.89574 -29.72859 53.56146 1.000 130.27000 257 GLU B O 1
ATOM 3186 N N . ALA B 1 267 ? -26.72108 -31.63698 52.69832 1.000 105.56000 258 ALA B N 1
ATOM 3187 C CA . ALA B 1 267 ? -25.90124 -32.47266 53.56928 1.000 113.28000 258 ALA B CA 1
ATOM 3188 C C . ALA B 1 267 ? -24.42280 -32.38185 53.21189 1.000 111.82000 258 ALA B C 1
ATOM 3189 O O . ALA B 1 267 ? -23.56914 -32.43674 54.10434 1.000 98.88000 258 ALA B O 1
ATOM 3191 N N . ALA B 1 268 ? -24.09666 -32.24691 51.92367 1.000 126.42000 259 ALA B N 1
ATOM 3192 C CA . ALA B 1 268 ? -22.70067 -32.05087 51.54595 1.000 107.25000 259 ALA B CA 1
ATOM 3193 C C . ALA B 1 268 ? -22.16418 -30.74511 52.11861 1.000 103.72000 259 ALA B C 1
ATOM 3194 O O . ALA B 1 268 ? -21.00312 -30.67105 52.53865 1.000 100.68000 259 ALA B O 1
ATOM 3196 N N . PHE B 1 269 ? -22.99808 -29.70270 52.14667 1.000 105.50000 260 PHE B N 1
ATOM 3197 C CA . PHE B 1 269 ? -22.61109 -28.47432 52.82967 1.000 127.22000 260 PHE B CA 1
ATOM 3198 C C . PHE B 1 269 ? -22.44090 -28.72175 54.32181 1.000 124.33000 260 PHE B C 1
ATOM 3199 O O . PHE B 1 269 ? -21.49643 -28.21733 54.94138 1.000 118.23000 260 PHE B O 1
ATOM 3201 N N . GLU B 1 270 ? -23.34654 -29.50464 54.91450 1.000 124.63000 261 GLU B N 1
ATOM 3202 C CA . GLU B 1 270 ? -23.16300 -29.92965 56.29590 1.000 120.33000 261 GLU B CA 1
ATOM 3203 C C . GLU B 1 270 ? -21.94002 -30.82559 56.43633 1.000 122.12000 261 GLU B C 1
ATOM 3204 O O . GLU B 1 270 ? -21.29428 -30.83375 57.49003 1.000 125.28000 261 GLU B O 1
ATOM 3206 N N . ALA B 1 271 ? -21.60166 -31.58032 55.38790 1.000 123.81000 262 ALA B N 1
ATOM 3207 C CA . ALA B 1 271 ? -20.41944 -32.43292 55.44441 1.000 106.16000 262 ALA B CA 1
ATOM 3208 C C . ALA B 1 271 ? -19.14651 -31.59727 55.44676 1.000 108.10000 262 ALA B C 1
ATOM 3209 O O . ALA B 1 271 ? -18.26077 -31.79819 56.28653 1.000 99.41000 262 ALA B O 1
ATOM 3211 N N . PHE B 1 272 ? -19.04462 -30.64694 54.51355 1.000 126.00000 263 PHE B N 1
ATOM 3212 C CA . PHE B 1 272 ? -17.87252 -29.77932 54.45507 1.000 130.57000 263 PHE B CA 1
ATOM 3213 C C . PHE B 1 272 ? -17.69931 -28.99737 55.75091 1.000 113.36000 263 PHE B C 1
ATOM 3214 O O . PHE B 1 272 ? -16.57134 -28.78379 56.21082 1.000 98.16000 263 PHE B O 1
ATOM 3216 N N . ALA B 1 273 ? -18.80685 -28.56212 56.35500 1.000 126.25000 264 ALA B N 1
ATOM 3217 C CA . ALA B 1 273 ? -18.73570 -27.89583 57.64806 1.000 106.93000 264 ALA B CA 1
ATOM 3218 C C . ALA B 1 273 ? -18.38570 -28.86508 58.76701 1.000 78.53000 264 ALA B C 1
ATOM 3219 O O . ALA B 1 273 ? -17.88871 -28.43609 59.81329 1.000 82.04000 264 ALA B O 1
ATOM 3221 N N . ALA B 1 274 ? -18.63034 -30.16006 58.56694 1.000 79.03000 265 ALA B N 1
ATOM 3222 C CA . ALA B 1 274 ? -18.25963 -31.15271 59.56645 1.000 80.72000 265 ALA B CA 1
ATOM 3223 C C . ALA B 1 274 ? -16.78255 -31.50779 59.47111 1.000 90.91000 265 ALA B C 1
ATOM 3224 O O . ALA B 1 274 ? -16.13404 -31.75712 60.49349 1.000 91.26000 265 ALA B O 1
ATOM 3226 N N . ILE B 1 275 ? -16.23475 -31.52849 58.25466 1.000 115.63000 266 ILE B N 1
ATOM 3227 C CA . ILE B 1 275 ? -14.81955 -31.84384 58.08446 1.000 90.25000 266 ILE B CA 1
ATOM 3228 C C . ILE B 1 275 ? -13.95817 -30.73819 58.68211 1.000 66.54000 266 ILE B C 1
ATOM 3229 O O . ILE B 1 275 ? -13.00121 -31.00161 59.41987 1.000 60.23000 266 ILE B O 1
ATOM 3231 N N . ALA B 1 276 ? -14.29614 -29.48048 58.38519 1.000 72.71000 267 ALA B N 1
ATOM 3232 C CA . ALA B 1 276 ? -13.50752 -28.36618 58.89918 1.000 64.26000 267 ALA B CA 1
ATOM 3233 C C . ALA B 1 276 ? -13.57336 -28.28441 60.41848 1.000 65.80000 267 ALA B C 1
ATOM 3234 O O . ALA B 1 276 ? -12.61761 -27.82771 61.05633 1.000 90.30000 267 ALA B O 1
ATOM 3236 N N . ALA B 1 277 ? -14.68414 -28.71811 61.01812 1.000 79.33000 268 ALA B N 1
ATOM 3237 C CA . ALA B 1 277 ? -14.75600 -28.74319 62.47474 1.000 69.62000 268 ALA B CA 1
ATOM 3238 C C . ALA B 1 277 ? -13.82672 -29.80558 63.04574 1.000 77.75000 268 ALA B C 1
ATOM 3239 O O . ALA B 1 277 ? -13.14480 -29.56872 64.05026 1.000 94.28000 268 ALA B O 1
ATOM 3241 N N . ALA B 1 278 ? -13.78511 -30.98270 62.41719 1.000 92.97000 269 ALA B N 1
ATOM 3242 C CA . ALA B 1 278 ? -12.82284 -31.99959 62.82444 1.000 84.26000 269 ALA B CA 1
ATOM 3243 C C . ALA B 1 278 ? -11.39621 -31.51133 62.61259 1.000 68.78000 269 ALA B C 1
ATOM 3244 O O . ALA B 1 278 ? -10.49311 -31.84934 63.38663 1.000 78.29000 269 ALA B O 1
ATOM 3246 N N . ALA B 1 279 ? -11.17444 -30.71340 61.56538 1.000 73.49000 270 ALA B N 1
ATOM 3247 C CA . ALA B 1 279 ? -9.86610 -30.10022 61.37416 1.000 67.04000 270 ALA B CA 1
ATOM 3248 C C . ALA B 1 279 ? -9.52065 -29.18742 62.54081 1.000 61.58000 270 ALA B C 1
ATOM 3249 O O . ALA B 1 279 ? -8.37209 -29.15636 62.99576 1.000 93.39000 270 ALA B O 1
ATOM 3251 N N . ALA B 1 280 ? -10.50546 -28.44519 63.04731 1.000 67.42000 271 ALA B N 1
ATOM 3252 C CA . ALA B 1 280 ? -10.26834 -27.60759 64.21682 1.000 78.07000 271 ALA B CA 1
ATOM 3253 C C . ALA B 1 280 ? -9.95519 -28.45851 65.44097 1.000 64.97000 271 ALA B C 1
ATOM 3254 O O . ALA B 1 280 ? -9.05574 -28.13163 66.22428 1.000 60.02000 271 ALA B O 1
ATOM 3256 N N . GLU B 1 281 ? -10.68518 -29.56374 65.61754 1.000 70.73000 272 GLU B N 1
ATOM 3257 C CA . GLU B 1 281 ? -10.47853 -30.40819 66.79030 1.000 77.29000 272 GLU B CA 1
ATOM 3258 C C . GLU B 1 281 ? -9.04214 -30.90965 66.86647 1.000 87.70000 272 GLU B C 1
ATOM 3259 O O . GLU B 1 281 ? -8.39440 -30.81552 67.91482 1.000 84.62000 272 GLU B O 1
ATOM 3261 N N . ALA B 1 282 ? -8.51973 -31.43103 65.75656 1.000 94.96000 273 ALA B N 1
ATOM 3262 C CA . ALA B 1 282 ? -7.16025 -31.95776 65.77650 1.000 86.29000 273 ALA B CA 1
ATOM 3263 C C . ALA B 1 282 ? -6.12148 -30.84490 65.85338 1.000 87.27000 273 ALA B C 1
ATOM 3264 O O . ALA B 1 282 ? -5.06397 -31.03053 66.46798 1.000 89.21000 273 ALA B O 1
ATOM 3266 N N . ALA B 1 283 ? -6.40021 -29.68723 65.24935 1.000 97.17000 274 ALA B N 1
ATOM 3267 C CA . ALA B 1 283 ? -5.49051 -28.55322 65.37913 1.000 84.36000 274 ALA B CA 1
ATOM 3268 C C . ALA B 1 283 ? -5.35191 -28.13493 66.83726 1.000 78.62000 274 ALA B C 1
ATOM 3269 O O . ALA B 1 283 ? -4.24574 -27.85288 67.31300 1.000 87.75000 274 ALA B O 1
ATOM 3271 N N . ALA B 1 284 ? -6.46951 -28.09463 67.56711 1.000 97.43000 275 ALA B N 1
ATOM 3272 C CA . ALA B 1 284 ? -6.39342 -27.86118 69.00467 1.000 82.98000 275 ALA B CA 1
ATOM 3273 C C . ALA B 1 284 ? -5.70543 -29.02329 69.70818 1.000 83.68000 275 ALA B C 1
ATOM 3274 O O . ALA B 1 284 ? -4.99157 -28.82568 70.69818 1.000 92.99000 275 ALA B O 1
ATOM 3276 N N . ALA B 1 285 ? -5.89410 -30.24190 69.19768 1.000 80.67000 276 ALA B N 1
ATOM 3277 C CA . ALA B 1 285 ? -5.29736 -31.41615 69.82574 1.000 91.02000 276 ALA B CA 1
ATOM 3278 C C . ALA B 1 285 ? -3.77670 -31.39477 69.70757 1.000 90.73000 276 ALA B C 1
ATOM 3279 O O . ALA B 1 285 ? -3.06386 -31.59423 70.69926 1.000 86.14000 276 ALA B O 1
ATOM 3281 N N . ALA B 1 286 ? -3.25959 -31.15933 68.49820 1.000 99.19000 277 ALA B N 1
ATOM 3282 C CA . ALA B 1 286 ? -1.81368 -31.06173 68.32581 1.000 91.30000 277 ALA B CA 1
ATOM 3283 C C . ALA B 1 286 ? -1.24720 -29.89391 69.12222 1.000 90.37000 277 ALA B C 1
ATOM 3284 O O . ALA B 1 286 ? -0.14786 -29.98746 69.68051 1.000 98.61000 277 ALA B O 1
ATOM 3286 N N . PHE B 1 287 ? -1.98960 -28.78751 69.19388 1.000 85.22000 278 PHE B N 1
ATOM 3287 C CA . PHE B 1 287 ? -1.53155 -27.63441 69.95991 1.000 76.99000 278 PHE B CA 1
ATOM 3288 C C . PHE B 1 287 ? -1.48208 -27.95487 71.44956 1.000 72.80000 278 PHE B C 1
ATOM 3289 O O . PHE B 1 287 ? -0.51280 -27.61612 72.13928 1.000 92.49000 278 PHE B O 1
ATOM 3291 N N . GLU B 1 288 ? -2.52077 -28.62319 71.96063 1.000 72.00000 279 GLU B N 1
ATOM 3292 C CA . GLU B 1 288 ? -2.54454 -29.00343 73.36949 1.000 66.80000 279 GLU B CA 1
ATOM 3293 C C . GLU B 1 288 ? -1.49829 -30.06475 73.68215 1.000 87.11000 279 GLU B C 1
ATOM 3294 O O . GLU B 1 288 ? -0.95580 -30.08937 74.79272 1.000 127.11000 279 GLU B O 1
ATOM 3296 N N . ALA B 1 289 ? -1.20923 -30.95405 72.72996 1.000 73.27000 280 ALA B N 1
ATOM 3297 C CA . ALA B 1 289 ? -0.09801 -31.88061 72.91696 1.000 89.67000 280 ALA B CA 1
ATOM 3298 C C . ALA B 1 289 ? 1.23459 -31.14369 72.89242 1.000 93.12000 280 ALA B C 1
ATOM 3299 O O . ALA B 1 289 ? 2.15488 -31.48276 73.64652 1.000 83.03000 280 ALA B O 1
ATOM 3301 N N . PHE B 1 290 ? 1.35891 -30.13740 72.02254 1.000 93.17000 281 PHE B N 1
ATOM 3302 C CA . PHE B 1 290 ? 2.53569 -29.27885 72.03809 1.000 83.01000 281 PHE B CA 1
ATOM 3303 C C . PHE B 1 290 ? 2.64289 -28.50737 73.34266 1.000 76.61000 281 PHE B C 1
ATOM 3304 O O . PHE B 1 290 ? 3.73177 -28.03539 73.68765 1.000 98.09000 281 PHE B O 1
ATOM 3306 N N . SER B 1 291 ? 1.53116 -28.37697 74.06878 1.000 92.27000 282 SER B N 1
ATOM 3307 C CA . SER B 1 291 ? 1.48338 -27.76736 75.39078 1.000 101.98000 282 SER B CA 1
ATOM 3308 C C . SER B 1 291 ? 1.78498 -28.81147 76.45931 1.000 93.18000 282 SER B C 1
ATOM 3309 O O . SER B 1 291 ? 1.29643 -28.72161 77.59293 1.000 97.61000 282 SER B O 1
ATOM 3311 N N . ASP B 1 292 ? 2.58644 -29.81402 76.08784 1.000 83.53000 283 ASP B N 1
ATOM 3312 C CA . ASP B 1 292 ? 3.05160 -30.84736 77.00195 1.000 94.49000 283 ASP B CA 1
ATOM 3313 C C . ASP B 1 292 ? 4.54573 -31.10916 76.84541 1.000 77.49000 283 ASP B C 1
ATOM 3314 O O . ASP B 1 292 ? 5.05422 -32.08769 77.40898 1.000 47.20000 283 ASP B O 1
ATOM 3316 N N . SER B 1 293 ? 5.26038 -30.26384 76.10245 1.000 82.67000 284 SER B N 1
ATOM 3317 C CA . SER B 1 293 ? 6.69274 -30.43218 75.90705 1.000 98.57000 284 SER B CA 1
ATOM 3318 C C . SER B 1 293 ? 7.24502 -29.20243 75.20809 1.000 100.53000 284 SER B C 1
ATOM 3319 O O . SER B 1 293 ? 6.64051 -28.69921 74.25863 1.000 79.48000 284 SER B O 1
ATOM 3321 N N . THR B 1 294 ? 8.39332 -28.72780 75.68445 1.000 131.67000 285 THR B N 1
ATOM 3322 C CA . THR B 1 294 ? 9.14275 -27.67730 75.01325 1.000 125.27000 285 THR B CA 1
ATOM 3323 C C . THR B 1 294 ? 10.35325 -28.22992 74.26834 1.000 107.20000 285 THR B C 1
ATOM 3324 O O . THR B 1 294 ? 11.27192 -27.47274 73.93787 1.000 102.19000 285 THR B O 1
ATOM 3326 N N . GLY B 1 295 ? 10.37097 -29.53622 74.00357 1.000 103.14000 286 GLY B N 1
ATOM 3327 C CA . GLY B 1 295 ? 11.48579 -30.13556 73.30307 1.000 117.50000 286 GLY B CA 1
ATOM 3328 C C . GLY B 1 295 ? 11.53552 -29.73275 71.84226 1.000 129.24000 286 GLY B C 1
ATOM 3329 O O . GLY B 1 295 ? 10.56241 -29.25317 71.25828 1.000 140.57000 286 GLY B O 1
ATOM 3330 N N . GLU B 1 296 ? 12.70514 -29.94621 71.23836 1.000 135.77000 287 GLU B N 1
ATOM 3331 C CA . GLU B 1 296 ? 12.93358 -29.50152 69.86274 1.000 136.19000 287 GLU B CA 1
ATOM 3332 C C . GLU B 1 296 ? 12.34975 -30.48330 68.84938 1.000 133.19000 287 GLU B C 1
ATOM 3333 O O . GLU B 1 296 ? 11.40318 -30.15716 68.12645 1.000 123.91000 287 GLU B O 1
ATOM 3335 N N . THR B 1 297 ? 12.91224 -31.69418 68.78041 1.000 130.35000 288 THR B N 1
ATOM 3336 C CA . THR B 1 297 ? 12.45038 -32.66815 67.79464 1.000 130.65000 288 THR B CA 1
ATOM 3337 C C . THR B 1 297 ? 10.99515 -33.05503 68.02333 1.000 122.69000 288 THR B C 1
ATOM 3338 O O . THR B 1 297 ? 10.29382 -33.41977 67.07203 1.000 118.83000 288 THR B O 1
ATOM 3340 N N . VAL B 1 298 ? 10.52383 -32.98398 69.27032 1.000 120.07000 289 VAL B N 1
ATOM 3341 C CA . VAL B 1 298 ? 9.11197 -33.23786 69.53960 1.000 118.45000 289 VAL B CA 1
ATOM 3342 C C . VAL B 1 298 ? 8.25218 -32.15463 68.90320 1.000 123.06000 289 VAL B C 1
ATOM 3343 O O . VAL B 1 298 ? 7.19115 -32.43712 68.33344 1.000 121.45000 289 VAL B O 1
ATOM 3345 N N . ALA B 1 299 ? 8.69850 -30.89830 68.98260 1.000 124.03000 290 ALA B N 1
ATOM 3346 C CA . ALA B 1 299 ? 7.97098 -29.81651 68.32744 1.000 120.36000 290 ALA B CA 1
ATOM 3347 C C . ALA B 1 299 ? 8.01816 -29.96282 66.81221 1.000 120.94000 290 ALA B C 1
ATOM 3348 O O . ALA B 1 299 ? 7.02864 -29.68780 66.12328 1.000 128.58000 290 ALA B O 1
ATOM 3350 N N . GLU B 1 300 ? 9.16138 -30.39570 66.27401 1.000 116.61000 291 GLU B N 1
ATOM 3351 C CA . GLU B 1 300 ? 9.25771 -30.62435 64.83656 1.000 126.84000 291 GLU B CA 1
ATOM 3352 C C . GLU B 1 300 ? 8.41025 -31.81238 64.40264 1.000 130.64000 291 GLU B C 1
ATOM 3353 O O . GLU B 1 300 ? 7.90792 -31.83563 63.27325 1.000 133.74000 291 GLU B O 1
ATOM 3355 N N . ALA B 1 301 ? 8.23870 -32.80174 65.28129 1.000 126.52000 292 ALA B N 1
ATOM 3356 C CA . ALA B 1 301 ? 7.40772 -33.95219 64.94547 1.000 116.89000 292 ALA B CA 1
ATOM 3357 C C . ALA B 1 301 ? 5.92837 -33.60044 65.00669 1.000 123.50000 292 ALA B C 1
ATOM 3358 O O . ALA B 1 301 ? 5.13096 -34.10965 64.21101 1.000 133.33000 292 ALA B O 1
ATOM 3360 N N . VAL B 1 302 ? 5.54410 -32.73414 65.94658 1.000 136.93000 293 VAL B N 1
ATOM 3361 C CA . VAL B 1 302 ? 4.14342 -32.34436 66.07399 1.000 151.59000 293 VAL B CA 1
ATOM 3362 C C . VAL B 1 302 ? 3.71580 -31.48957 64.88796 1.000 151.09000 293 VAL B C 1
ATOM 3363 O O . VAL B 1 302 ? 2.57931 -31.59134 64.40991 1.000 140.29000 293 VAL B O 1
ATOM 3365 N N . ALA B 1 303 ? 4.61208 -30.63132 64.39598 1.000 155.22000 294 ALA B N 1
ATOM 3366 C CA . ALA B 1 303 ? 4.28725 -29.83043 63.22128 1.000 143.97000 294 ALA B CA 1
ATOM 3367 C C . ALA B 1 303 ? 4.13363 -30.70810 61.98586 1.000 129.22000 294 ALA B C 1
ATOM 3368 O O . ALA B 1 303 ? 3.25337 -30.46690 61.15155 1.000 115.29000 294 ALA B O 1
ATOM 3370 N N . LYS B 1 304 ? 4.97622 -31.73429 61.85291 1.000 134.32000 295 LYS B N 1
ATOM 3371 C CA . LYS B 1 304 ? 4.87009 -32.63305 60.70884 1.000 129.22000 295 LYS B CA 1
ATOM 3372 C C . LYS B 1 304 ? 3.54524 -33.38642 60.73037 1.000 121.12000 295 LYS B C 1
ATOM 3373 O O . LYS B 1 304 ? 2.80669 -33.39543 59.73968 1.000 115.02000 295 LYS B O 1
ATOM 3375 N N . ALA B 1 305 ? 3.22259 -34.02209 61.86190 1.000 125.74000 296 ALA B N 1
ATOM 3376 C CA . ALA B 1 305 ? 1.95887 -34.74681 61.96279 1.000 79.00000 296 ALA B CA 1
ATOM 3377 C C . ALA B 1 305 ? 0.76640 -33.81787 61.78620 1.000 72.02000 296 ALA B C 1
ATOM 3378 O O . ALA B 1 305 ? -0.29093 -34.24691 61.30945 1.000 86.62000 296 ALA B O 1
ATOM 3380 N N . LEU B 1 306 ? 0.91741 -32.54573 62.15529 1.000 80.81000 297 LEU B N 1
ATOM 3381 C CA . LEU B 1 306 ? -0.13760 -31.57318 61.89572 1.000 92.15000 297 LEU B CA 1
ATOM 3382 C C . LEU B 1 306 ? -0.28289 -31.31637 60.40019 1.000 95.36000 297 LEU B C 1
ATOM 3383 O O . LEU B 1 306 ? -1.39553 -31.34060 59.86140 1.000 81.11000 297 LEU B O 1
ATOM 3385 N N . LYS B 1 307 ? 0.83724 -31.07469 59.71066 1.000 95.67000 298 LYS B N 1
ATOM 3386 C CA . LYS B 1 307 ? 0.78294 -30.78578 58.28006 1.000 44.03000 298 LYS B CA 1
ATOM 3387 C C . LYS B 1 307 ? 0.22908 -31.96870 57.49693 1.000 53.93000 298 LYS B C 1
ATOM 3388 O O . LYS B 1 307 ? -0.53084 -31.78619 56.53909 1.000 109.46000 298 LYS B O 1
ATOM 3390 N N . ALA B 1 308 ? 0.59390 -33.19036 57.89278 1.000 52.05000 299 ALA B N 1
ATOM 3391 C CA . ALA B 1 308 ? 0.08196 -34.37383 57.20950 1.000 75.87000 299 ALA B CA 1
ATOM 3392 C C . ALA B 1 308 ? -1.41871 -34.52757 57.41535 1.000 58.74000 299 ALA B C 1
ATOM 3393 O O . ALA B 1 308 ? -2.14598 -34.88816 56.48275 1.000 68.60000 299 ALA B O 1
ATOM 3395 N N . ALA B 1 309 ? -1.90086 -34.25893 58.62911 1.000 47.34000 300 ALA B N 1
ATOM 3396 C CA . ALA B 1 309 ? -3.32523 -34.40752 58.89995 1.000 69.86000 300 ALA B CA 1
ATOM 3397 C C . ALA B 1 309 ? -4.14501 -33.33078 58.20507 1.000 60.21000 300 ALA B C 1
ATOM 3398 O O . ALA B 1 309 ? -5.26582 -33.60149 57.75955 1.000 48.63000 300 ALA B O 1
ATOM 3400 N N . MET B 1 310 ? -3.60411 -32.11440 58.09863 1.000 53.84000 301 MET B N 1
ATOM 3401 C CA . MET B 1 310 ? -4.33161 -31.02847 57.44959 1.000 56.78000 301 MET B CA 1
ATOM 3402 C C . MET B 1 310 ? -4.53294 -31.30815 55.96621 1.000 61.51000 301 MET B C 1
ATOM 3403 O O . MET B 1 310 ? -5.62941 -31.10073 55.43318 1.000 77.77000 301 MET B O 1
ATOM 3405 N N . GLU B 1 311 ? -3.48651 -31.77764 55.28376 1.000 64.50000 302 GLU B N 1
ATOM 3406 C CA . GLU B 1 311 ? -3.63644 -32.17425 53.88853 1.000 81.21000 302 GLU B CA 1
ATOM 3407 C C . GLU B 1 311 ? -4.58627 -33.35895 53.75512 1.000 84.24000 302 GLU B C 1
ATOM 3408 O O . GLU B 1 311 ? -5.36064 -33.43718 52.79410 1.000 84.55000 302 GLU B O 1
ATOM 3410 N N . ALA B 1 312 ? -4.54196 -34.29672 54.70593 1.000 73.11000 303 ALA B N 1
ATOM 3411 C CA . ALA B 1 312 ? -5.50998 -35.38773 54.68588 1.000 72.64000 303 ALA B CA 1
ATOM 3412 C C . ALA B 1 312 ? -6.92045 -34.85804 54.90683 1.000 110.10000 303 ALA B C 1
ATOM 3413 O O . ALA B 1 312 ? -7.87592 -35.33199 54.28104 1.000 131.50000 303 ALA B O 1
ATOM 3415 N N . PHE B 1 313 ? -7.06635 -33.85964 55.78302 1.000 123.47000 304 PHE B N 1
ATOM 3416 C CA . PHE B 1 313 ? -8.36044 -33.20868 55.95925 1.000 105.48000 304 PHE B CA 1
ATOM 3417 C C . PHE B 1 313 ? -8.74521 -32.40389 54.72272 1.000 97.77000 304 PHE B C 1
ATOM 3418 O O . PHE B 1 313 ? -9.92678 -32.33031 54.36668 1.000 104.47000 304 PHE B O 1
ATOM 3420 N N . ALA B 1 314 ? -7.76398 -31.78709 54.05743 1.000 95.41000 305 ALA B N 1
ATOM 3421 C CA . ALA B 1 314 ? -8.04790 -31.11226 52.79567 1.000 76.34000 305 ALA B CA 1
ATOM 3422 C C . ALA B 1 314 ? -8.41579 -32.10885 51.70495 1.000 83.21000 305 ALA B C 1
ATOM 3423 O O . ALA B 1 314 ? -9.17981 -31.77392 50.79294 1.000 107.95000 305 ALA B O 1
ATOM 3425 N N . GLU B 1 315 ? -7.89203 -33.33524 51.78520 1.000 81.57000 306 GLU B N 1
ATOM 3426 C CA . GLU B 1 315 ? -8.21869 -34.34783 50.78754 1.000 85.67000 306 GLU B CA 1
ATOM 3427 C C . GLU B 1 315 ? -9.63262 -34.88470 50.97337 1.000 116.41000 306 GLU B C 1
ATOM 3428 O O . GLU B 1 315 ? -10.28412 -35.26237 49.99199 1.000 137.33000 306 GLU B O 1
ATOM 3430 N N . ILE B 1 316 ? -10.12087 -34.92804 52.21520 1.000 112.55000 307 ILE B N 1
ATOM 3431 C CA . ILE B 1 316 ? -11.46458 -35.43527 52.46958 1.000 100.71000 307 ILE B CA 1
ATOM 3432 C C . ILE B 1 316 ? -12.51997 -34.42161 52.04634 1.000 93.04000 307 ILE B C 1
ATOM 3433 O O . ILE B 1 316 ? -13.58166 -34.80249 51.54083 1.000 97.22000 307 ILE B O 1
ATOM 3435 N N . ALA B 1 317 ? -12.26022 -33.12716 52.24951 1.000 90.77000 308 ALA B N 1
ATOM 3436 C CA . ALA B 1 317 ? -13.18317 -32.10821 51.76324 1.000 91.26000 308 ALA B CA 1
ATOM 3437 C C . ALA B 1 317 ? -13.19265 -32.05409 50.24317 1.000 91.25000 308 ALA B C 1
ATOM 3438 O O . ALA B 1 317 ? -14.23499 -31.77579 49.64006 1.000 110.76000 308 ALA B O 1
ATOM 3440 N N . LYS B 1 318 ? -12.04620 -32.31448 49.61063 1.000 80.67000 309 LYS B N 1
ATOM 3441 C CA . LYS B 1 318 ? -12.01884 -32.45301 48.15965 1.000 95.68000 309 LYS B CA 1
ATOM 3442 C C . LYS B 1 318 ? -12.78045 -33.69395 47.71089 1.000 103.87000 309 LYS B C 1
ATOM 3443 O O . LYS B 1 318 ? -13.39196 -33.69392 46.63628 1.000 132.35000 309 LYS B O 1
ATOM 3445 N N . ALA B 1 319 ? -12.75754 -34.75960 48.51633 1.000 98.56000 310 ALA B N 1
ATOM 3446 C CA . ALA B 1 319 ? -13.52735 -35.95170 48.17736 1.000 96.52000 310 ALA B CA 1
ATOM 3447 C C . ALA B 1 319 ? -15.01969 -35.71566 48.37508 1.000 99.78000 310 ALA B C 1
ATOM 3448 O O . ALA B 1 319 ? -15.84369 -36.25187 47.62486 1.000 100.38000 310 ALA B O 1
ATOM 3450 N N . VAL B 1 320 ? -15.38773 -34.91833 49.38139 1.000 101.86000 311 VAL B N 1
ATOM 3451 C CA . VAL B 1 320 ? -16.79636 -34.59429 49.59140 1.000 97.55000 311 VAL B CA 1
ATOM 3452 C C . VAL B 1 320 ? -17.31991 -33.74769 48.43992 1.000 94.93000 311 VAL B C 1
ATOM 3453 O O . VAL B 1 320 ? -18.47718 -33.88332 48.02374 1.000 103.93000 311 VAL B O 1
ATOM 3455 N N . ALA B 1 321 ? -16.47303 -32.86842 47.90007 1.000 77.55000 312 ALA B N 1
ATOM 3456 C CA . ALA B 1 321 ? -16.87597 -32.05998 46.75466 1.000 94.06000 312 ALA B CA 1
ATOM 3457 C C . ALA B 1 321 ? -16.93290 -32.89396 45.48022 1.000 90.31000 312 ALA B C 1
ATOM 3458 O O . ALA B 1 321 ? -17.77609 -32.64965 44.60887 1.000 115.53000 312 ALA B O 1
ATOM 3460 N N . GLN B 1 322 ? -16.04242 -33.88111 45.34995 1.000 73.31000 313 GLN B N 1
ATOM 3461 C CA . GLN B 1 322 ? -16.04606 -34.72011 44.15581 1.000 73.82000 313 GLN B CA 1
ATOM 3462 C C . GLN B 1 322 ? -17.31370 -35.55930 44.06573 1.000 104.78000 313 GLN B C 1
ATOM 3463 O O . GLN B 1 322 ? -17.80289 -35.82459 42.96211 1.000 118.62000 313 GLN B O 1
ATOM 3465 N N . ALA B 1 323 ? -17.86200 -35.97818 45.20781 1.000 104.60000 314 ALA B N 1
ATOM 3466 C CA . ALA B 1 323 ? -19.11534 -36.72350 45.19184 1.000 96.44000 314 ALA B CA 1
ATOM 3467 C C . ALA B 1 323 ? -20.29140 -35.81906 44.84551 1.000 95.93000 314 ALA B C 1
ATOM 3468 O O . ALA B 1 323 ? -21.21187 -36.23530 44.13259 1.000 74.21000 314 ALA B O 1
ATOM 3470 N N . ALA B 1 324 ? -20.27074 -34.57535 45.33209 1.000 100.05000 315 ALA B N 1
ATOM 3471 C CA . ALA B 1 324 ? -21.40758 -33.67659 45.14933 1.000 99.65000 315 ALA B CA 1
ATOM 3472 C C . ALA B 1 324 ? -21.64493 -33.37110 43.67569 1.000 86.95000 315 ALA B C 1
ATOM 3473 O O . ALA B 1 324 ? -22.79051 -33.35815 43.20934 1.000 91.91000 315 ALA B O 1
ATOM 3475 N N . LYS B 1 325 ? -20.56798 -33.11830 42.92635 1.000 99.18000 316 LYS B N 1
ATOM 3476 C CA . LYS B 1 325 ? -20.70159 -32.81935 41.50315 1.000 123.58000 316 LYS B CA 1
ATOM 3477 C C . LYS B 1 325 ? -21.34848 -33.97022 40.74371 1.000 112.61000 316 LYS B C 1
ATOM 3478 O O . LYS B 1 325 ? -22.00268 -33.74852 39.71763 1.000 81.93000 316 LYS B O 1
ATOM 3480 N N . GLN B 1 326 ? -21.17972 -35.20162 41.22917 1.000 107.41000 317 GLN B N 1
ATOM 3481 C CA . GLN B 1 326 ? -21.80218 -36.37721 40.63432 1.000 104.32000 317 GLN B CA 1
ATOM 3482 C C . GLN B 1 326 ? -23.18530 -36.66209 41.21267 1.000 113.70000 317 GLN B C 1
ATOM 3483 O O . GLN B 1 326 ? -23.67741 -37.79449 41.10599 1.000 104.58000 317 GLN B O 1
ATOM 3485 N N . GLY B 1 327 ? -23.82410 -35.65964 41.81739 1.000 111.50000 318 GLY B N 1
ATOM 3486 C CA . GLY B 1 327 ? -25.14674 -35.80887 42.39244 1.000 93.59000 318 GLY B CA 1
ATOM 3487 C C . GLY B 1 327 ? -25.22067 -36.99682 43.32401 1.000 71.47000 318 GLY B C 1
ATOM 3488 O O . GLY B 1 327 ? -26.04662 -37.89354 43.13855 1.000 76.95000 318 GLY B O 1
ATOM 3489 N N . ALA B 1 328 ? -24.34538 -37.02296 44.32349 1.000 80.99000 319 ALA B N 1
ATOM 3490 C CA . ALA B 1 328 ? -24.21834 -38.19693 45.17107 1.000 80.20000 319 ALA B CA 1
ATOM 3491 C C . ALA B 1 328 ? -25.44776 -38.36714 46.05145 1.000 54.39000 319 ALA B C 1
ATOM 3492 O O . ALA B 1 328 ? -26.38103 -37.56465 46.03884 1.000 53.06000 319 ALA B O 1
ATOM 3494 N N . SER B 1 329 ? -25.43484 -39.44657 46.81983 1.000 54.95000 320 SER B N 1
ATOM 3495 C CA . SER B 1 329 ? -26.46890 -39.76011 47.78613 1.000 58.40000 320 SER B CA 1
ATOM 3496 C C . SER B 1 329 ? -26.10555 -39.14361 49.13525 1.000 61.93000 320 SER B C 1
ATOM 3497 O O . SER B 1 329 ? -25.13733 -38.38495 49.25601 1.000 65.46000 320 SER B O 1
ATOM 3499 N N . GLU B 1 330 ? -26.87240 -39.49335 50.17019 1.000 65.55000 321 GLU B N 1
ATOM 3500 C CA . GLU B 1 330 ? -26.70684 -38.94473 51.51322 1.000 92.92000 321 GLU B CA 1
ATOM 3501 C C . GLU B 1 330 ? -25.74273 -39.73945 52.38633 1.000 96.92000 321 GLU B C 1
ATOM 3502 O O . GLU B 1 330 ? -24.96419 -39.14018 53.13403 1.000 111.84000 321 GLU B O 1
ATOM 3504 N N . GLU B 1 331 ? -25.79166 -41.07503 52.34594 1.000 94.39000 322 GLU B N 1
ATOM 3505 C CA . GLU B 1 331 ? -24.88513 -41.86337 53.17586 1.000 110.48000 322 GLU B CA 1
ATOM 3506 C C . GLU B 1 331 ? -23.43078 -41.67418 52.76789 1.000 121.43000 322 GLU B C 1
ATOM 3507 O O . GLU B 1 331 ? -22.53108 -41.94040 53.57279 1.000 104.93000 322 GLU B O 1
ATOM 3509 N N . ALA B 1 332 ? -23.18515 -41.21375 51.53973 1.000 130.16000 323 ALA B N 1
ATOM 3510 C CA . ALA B 1 332 ? -21.82741 -40.89880 51.11140 1.000 107.91000 323 ALA B CA 1
ATOM 3511 C C . ALA B 1 332 ? -21.27381 -39.71392 51.89240 1.000 92.18000 323 ALA B C 1
ATOM 3512 O O . ALA B 1 332 ? -20.21195 -39.80764 52.51831 1.000 91.91000 323 ALA B O 1
ATOM 3514 N N . PHE B 1 333 ? -21.98371 -38.58369 51.86720 1.000 96.21000 324 PHE B N 1
ATOM 3515 C CA . PHE B 1 333 ? -21.57222 -37.44757 52.68404 1.000 107.25000 324 PHE B CA 1
ATOM 3516 C C . PHE B 1 333 ? -21.59495 -37.80636 54.16422 1.000 97.00000 324 PHE B C 1
ATOM 3517 O O . PHE B 1 333 ? -20.73268 -37.36235 54.93072 1.000 99.04000 324 PHE B O 1
ATOM 3519 N N . GLU B 1 334 ? -22.56732 -38.62151 54.58386 1.000 99.74000 325 GLU B N 1
ATOM 3520 C CA . GLU B 1 334 ? -22.57992 -39.09847 55.96254 1.000 113.57000 325 GLU B CA 1
ATOM 3521 C C . GLU B 1 334 ? -21.35547 -39.95355 56.26004 1.000 114.59000 325 GLU B C 1
ATOM 3522 O O . GLU B 1 334 ? -20.88905 -39.99584 57.40454 1.000 119.99000 325 GLU B O 1
ATOM 3524 N N . LYS B 1 335 ? -20.81501 -40.63077 55.24418 1.000 105.32000 326 LYS B N 1
ATOM 3525 C CA . LYS B 1 335 ? -19.57927 -41.38234 55.42558 1.000 102.39000 326 LYS B CA 1
ATOM 3526 C C . LYS B 1 335 ? -18.36806 -40.45781 55.41272 1.000 89.85000 326 LYS B C 1
ATOM 3527 O O . LYS B 1 335 ? -17.47586 -40.58462 56.25742 1.000 71.75000 326 LYS B O 1
ATOM 3529 N N . PHE B 1 336 ? -18.32262 -39.52157 54.45844 1.000 93.27000 327 PHE B N 1
ATOM 3530 C CA . PHE B 1 336 ? -17.17274 -38.62771 54.34329 1.000 78.24000 327 PHE B CA 1
ATOM 3531 C C . PHE B 1 336 ? -16.99087 -37.79460 55.60462 1.000 72.15000 327 PHE B C 1
ATOM 3532 O O . PHE B 1 336 ? -15.85829 -37.51804 56.01798 1.000 99.17000 327 PHE B O 1
ATOM 3534 N N . ALA B 1 337 ? -18.09436 -37.39043 56.23366 1.000 74.39000 328 ALA B N 1
ATOM 3535 C CA . ALA B 1 337 ? -17.99761 -36.69442 57.50993 1.000 86.93000 328 ALA B CA 1
ATOM 3536 C C . ALA B 1 337 ? -17.64575 -37.65580 58.63778 1.000 74.20000 328 ALA B C 1
ATOM 3537 O O . ALA B 1 337 ? -16.89133 -37.29651 59.54804 1.000 84.87000 328 ALA B O 1
ATOM 3539 N N . ALA B 1 338 ? -18.18293 -38.87862 58.59933 1.000 67.83000 329 ALA B N 1
ATOM 3540 C CA . ALA B 1 338 ? -17.80204 -39.88355 59.58532 1.000 85.05000 329 ALA B CA 1
ATOM 3541 C C . ALA B 1 338 ? -16.34834 -40.31165 59.43632 1.000 88.59000 329 ALA B C 1
ATOM 3542 O O . ALA B 1 338 ? -15.74616 -40.76818 60.41669 1.000 82.99000 329 ALA B O 1
ATOM 3544 N N . ILE B 1 339 ? -15.77855 -40.17733 58.23294 1.000 100.99000 330 ILE B N 1
ATOM 3545 C CA . ILE B 1 339 ? -14.36340 -40.46946 58.01564 1.000 80.88000 330 ILE B CA 1
ATOM 3546 C C . ILE B 1 339 ? -13.46877 -39.30457 58.40335 1.000 56.33000 330 ILE B C 1
ATOM 3547 O O . ILE B 1 339 ? -12.25679 -39.49357 58.56836 1.000 68.12000 330 ILE B O 1
ATOM 3549 N N . ALA B 1 340 ? -14.03376 -38.10482 58.55057 1.000 59.33000 331 ALA B N 1
ATOM 3550 C CA . ALA B 1 340 ? -13.30861 -36.95175 59.06466 1.000 63.57000 331 ALA B CA 1
ATOM 3551 C C . ALA B 1 340 ? -13.35422 -36.87419 60.58460 1.000 78.82000 331 ALA B C 1
ATOM 3552 O O . ALA B 1 340 ? -12.40716 -36.37048 61.20124 1.000 97.01000 331 ALA B O 1
ATOM 3554 N N . ALA B 1 341 ? -14.44127 -37.34650 61.20405 1.000 79.56000 332 ALA B N 1
ATOM 3555 C CA . ALA B 1 341 ? -14.51700 -37.33621 62.66142 1.000 84.94000 332 ALA B CA 1
ATOM 3556 C C . ALA B 1 341 ? -13.59040 -38.38297 63.26495 1.000 85.89000 332 ALA B C 1
ATOM 3557 O O . ALA B 1 341 ? -12.93630 -38.13151 64.28498 1.000 90.21000 332 ALA B O 1
ATOM 3559 N N . GLU B 1 342 ? -13.52439 -39.56488 62.64804 1.000 88.30000 333 GLU B N 1
ATOM 3560 C CA . GLU B 1 342 ? -12.55450 -40.56620 63.07215 1.000 83.05000 333 GLU B CA 1
ATOM 3561 C C . GLU B 1 342 ? -11.13439 -40.12780 62.74922 1.000 82.13000 333 GLU B C 1
ATOM 3562 O O . GLU B 1 342 ? -10.18986 -40.53333 63.43571 1.000 85.37000 333 GLU B O 1
ATOM 3564 N N . ALA B 1 343 ? -10.96386 -39.30714 61.71022 1.000 73.56000 334 ALA B N 1
ATOM 3565 C CA . ALA B 1 343 ? -9.65475 -38.72297 61.44641 1.000 63.66000 334 ALA B CA 1
ATOM 3566 C C . ALA B 1 343 ? -9.23617 -37.79758 62.57945 1.000 74.38000 334 ALA B C 1
ATOM 3567 O O . ALA B 1 343 ? -8.05633 -37.74442 62.94469 1.000 115.34000 334 ALA B O 1
ATOM 3569 N N . ALA B 1 344 ? -10.19331 -37.07127 63.15771 1.000 81.52000 335 ALA B N 1
ATOM 3570 C CA . ALA B 1 344 ? -9.87991 -36.18125 64.26985 1.000 101.68000 335 ALA B CA 1
ATOM 3571 C C . ALA B 1 344 ? -9.50654 -36.97193 65.51858 1.000 96.68000 335 ALA B C 1
ATOM 3572 O O . ALA B 1 344 ? -8.53449 -36.63960 66.20897 1.000 90.22000 335 ALA B O 1
ATOM 3574 N N . GLU B 1 345 ? -10.27141 -38.02548 65.82304 1.000 102.12000 336 GLU B N 1
ATOM 3575 C CA . GLU B 1 345 ? -10.00819 -38.81437 67.02259 1.000 106.87000 336 GLU B CA 1
ATOM 3576 C C . GLU B 1 345 ? -8.61234 -39.42091 66.99195 1.000 109.67000 336 GLU B C 1
ATOM 3577 O O . GLU B 1 345 ? -7.91079 -39.43162 68.00970 1.000 111.24000 336 GLU B O 1
ATOM 3579 N N . ALA B 1 346 ? -8.18956 -39.92675 65.83224 1.000 112.09000 337 ALA B N 1
ATOM 3580 C CA . ALA B 1 346 ? -6.85850 -40.51448 65.73006 1.000 107.06000 337 ALA B CA 1
ATOM 3581 C C . ALA B 1 346 ? -5.77340 -39.44928 65.82354 1.000 109.58000 337 ALA B C 1
ATOM 3582 O O . ALA B 1 346 ? -4.72914 -39.67344 66.44740 1.000 114.52000 337 ALA B O 1
ATOM 3584 N N . ALA B 1 347 ? -5.99638 -38.28609 65.20805 1.000 115.62000 338 ALA B N 1
ATOM 3585 C CA . ALA B 1 347 ? -5.02772 -37.20346 65.33169 1.000 110.83000 338 ALA B CA 1
ATOM 3586 C C . ALA B 1 347 ? -4.93686 -36.72205 66.77354 1.000 123.19000 338 ALA B C 1
ATOM 3587 O O . ALA B 1 347 ? -3.84443 -36.41714 67.26668 1.000 131.74000 338 ALA B O 1
ATOM 3589 N N . ALA B 1 348 ? -6.07405 -36.65992 67.47253 1.000 120.82000 339 ALA B N 1
ATOM 3590 C CA . ALA B 1 348 ? -6.03262 -36.37863 68.90262 1.000 115.03000 339 ALA B CA 1
ATOM 3591 C C . ALA B 1 348 ? -5.35061 -37.50656 69.66567 1.000 116.06000 339 ALA B C 1
ATOM 3592 O O . ALA B 1 348 ? -4.71827 -37.26484 70.70035 1.000 117.32000 339 ALA B O 1
ATOM 3594 N N . ALA B 1 349 ? -5.45519 -38.74012 69.16470 1.000 125.41000 340 ALA B N 1
ATOM 3595 C CA . ALA B 1 349 ? -4.85900 -39.87630 69.86004 1.000 125.62000 340 ALA B CA 1
ATOM 3596 C C . ALA B 1 349 ? -3.34186 -39.88726 69.71070 1.000 120.21000 340 ALA B C 1
ATOM 3597 O O . ALA B 1 349 ? -2.61812 -40.09485 70.69260 1.000 112.49000 340 ALA B O 1
ATOM 3599 N N . ALA B 1 350 ? -2.84243 -39.68003 68.48849 1.000 132.92000 341 ALA B N 1
ATOM 3600 C CA . ALA B 1 350 ? -1.39958 -39.60336 68.28318 1.000 118.50000 341 ALA B CA 1
ATOM 3601 C C . ALA B 1 350 ? -0.79622 -38.46496 69.09234 1.000 118.12000 341 ALA B C 1
ATOM 3602 O O . ALA B 1 350 ? 0.31118 -38.59033 69.62808 1.000 122.53000 341 ALA B O 1
ATOM 3604 N N . PHE B 1 351 ? -1.51599 -37.34686 69.19539 1.000 114.88000 342 PHE B N 1
ATOM 3605 C CA . PHE B 1 351 ? -1.07101 -36.25048 70.04639 1.000 111.00000 342 PHE B CA 1
ATOM 3606 C C . PHE B 1 351 ? -1.00775 -36.68674 71.50609 1.000 109.92000 342 PHE B C 1
ATOM 3607 O O . PHE B 1 351 ? 0.00120 -36.47314 72.18877 1.000 112.39000 342 PHE B O 1
ATOM 3609 N N . GLU B 1 352 ? -2.07764 -37.31936 71.99728 1.000 104.24000 343 GLU B N 1
ATOM 3610 C CA . GLU B 1 352 ? -2.11343 -37.77984 73.38126 1.000 102.80000 343 GLU B CA 1
ATOM 3611 C C . GLU B 1 352 ? -1.12339 -38.90698 73.64238 1.000 119.41000 343 GLU B C 1
ATOM 3612 O O . GLU B 1 352 ? -0.66992 -39.06680 74.78092 1.000 129.28000 343 GLU B O 1
ATOM 3614 N N . ARG B 1 353 ? -0.78196 -39.69099 72.61977 1.000 119.47000 344 ARG B N 1
ATOM 3615 C CA . ARG B 1 353 ? 0.28515 -40.67195 72.75188 1.000 114.88000 344 ARG B CA 1
ATOM 3616 C C . ARG B 1 353 ? 1.66277 -40.03811 72.61536 1.000 104.44000 344 ARG B C 1
ATOM 3617 O O . ARG B 1 353 ? 2.64596 -40.60802 73.09955 1.000 104.47000 344 ARG B O 1
ATOM 3619 N N . PHE B 1 354 ? 1.75250 -38.87282 71.96998 1.000 91.47000 345 PHE B N 1
ATOM 3620 C CA . PHE B 1 354 ? 3.00344 -38.13028 71.89634 1.000 93.55000 345 PHE B CA 1
ATOM 3621 C C . PHE B 1 354 ? 3.24803 -37.29382 73.14452 1.000 97.37000 345 PHE B C 1
ATOM 3622 O O . PHE B 1 354 ? 4.40152 -36.94977 73.42970 1.000 113.48000 345 PHE B O 1
ATOM 3624 N N . SER B 1 355 ? 2.18936 -36.96227 73.89162 1.000 92.43000 346 SER B N 1
ATOM 3625 C CA . SER B 1 355 ? 2.34950 -36.23621 75.14619 1.000 116.67000 346 SER B CA 1
ATOM 3626 C C . SER B 1 355 ? 3.01930 -37.08059 76.22229 1.000 116.73000 346 SER B C 1
ATOM 3627 O O . SER B 1 355 ? 3.59816 -36.52455 77.16288 1.000 121.12000 346 SER B O 1
ATOM 3629 N N . ASP B 1 356 ? 2.95115 -38.40566 76.10871 1.000 104.66000 347 ASP B N 1
ATOM 3630 C CA . ASP B 1 356 ? 3.55238 -39.28752 77.10038 1.000 99.38000 347 ASP B CA 1
ATOM 3631 C C . ASP B 1 356 ? 5.06906 -39.39375 76.97197 1.000 94.69000 347 ASP B C 1
ATOM 3632 O O . ASP B 1 356 ? 5.68803 -40.09467 77.78053 1.000 84.65000 347 ASP B O 1
ATOM 3634 N N . SER B 1 357 ? 5.68859 -38.72491 76.00137 1.000 101.63000 348 SER B N 1
ATOM 3635 C CA . SER B 1 357 ? 7.12908 -38.84707 75.82085 1.000 103.09000 348 SER B CA 1
ATOM 3636 C C . SER B 1 357 ? 7.63226 -37.69184 74.97400 1.000 105.66000 348 SER B C 1
ATOM 3637 O O . SER B 1 357 ? 7.08714 -37.42406 73.90009 1.000 78.69000 348 SER B O 1
ATOM 3639 N N . THR B 1 358 ? 8.67041 -37.01729 75.45895 1.000 136.05000 349 THR B N 1
ATOM 3640 C CA . THR B 1 358 ? 9.39305 -36.02585 74.67793 1.000 127.42000 349 THR B CA 1
ATOM 3641 C C . THR B 1 358 ? 10.65533 -36.60016 74.04430 1.000 107.16000 349 THR B C 1
ATOM 3642 O O . THR B 1 358 ? 11.49793 -35.83603 73.56149 1.000 112.24000 349 THR B O 1
ATOM 3644 N N . GLY B 1 359 ? 10.80681 -37.92304 74.04509 1.000 101.55000 350 GLY B N 1
ATOM 3645 C CA . GLY B 1 359 ? 11.96327 -38.53337 73.41199 1.000 111.20000 350 GLY B CA 1
ATOM 3646 C C . GLY B 1 359 ? 11.93179 -38.34395 71.90478 1.000 119.09000 350 GLY B C 1
ATOM 3647 O O . GLY B 1 359 ? 10.88614 -38.46067 71.26258 1.000 121.86000 350 GLY B O 1
ATOM 3648 N N . GLU B 1 360 ? 13.10597 -38.05178 71.33730 1.000 125.78000 351 GLU B N 1
ATOM 3649 C CA . GLU B 1 360 ? 13.18499 -37.69150 69.92466 1.000 130.59000 351 GLU B CA 1
ATOM 3650 C C . GLU B 1 360 ? 12.77175 -38.85359 69.02900 1.000 124.32000 351 GLU B C 1
ATOM 3651 O O . GLU B 1 360 ? 12.00877 -38.67262 68.07239 1.000 119.62000 351 GLU B O 1
ATOM 3653 N N . THR B 1 361 ? 13.26892 -40.05757 69.32239 1.000 121.28000 352 THR B N 1
ATOM 3654 C CA . THR B 1 361 ? 12.92798 -41.21776 68.50376 1.000 119.32000 352 THR B CA 1
ATOM 3655 C C . THR B 1 361 ? 11.43325 -41.51469 68.56693 1.000 125.04000 352 THR B C 1
ATOM 3656 O O . THR B 1 361 ? 10.78984 -41.74533 67.53636 1.000 126.70000 352 THR B O 1
ATOM 3658 N N . GLU B 1 362 ? 10.85927 -41.50878 69.77310 1.000 125.56000 353 GLU B N 1
ATOM 3659 C CA . GLU B 1 362 ? 9.42143 -41.72336 69.89691 1.000 117.68000 353 GLU B CA 1
ATOM 3660 C C . GLU B 1 362 ? 8.63643 -40.61684 69.20470 1.000 117.44000 353 GLU B C 1
ATOM 3661 O O . GLU B 1 362 ? 7.52174 -40.85162 68.72358 1.000 119.95000 353 GLU B O 1
ATOM 3663 N N . ALA B 1 363 ? 9.20753 -39.41249 69.12910 1.000 116.72000 354 ALA B N 1
ATOM 3664 C CA . ALA B 1 363 ? 8.55545 -38.32815 68.40400 1.000 109.82000 354 ALA B CA 1
ATOM 3665 C C . ALA B 1 363 ? 8.58850 -38.57156 66.89970 1.000 107.36000 354 ALA B C 1
ATOM 3666 O O . ALA B 1 363 ? 7.58980 -38.34566 66.20701 1.000 117.61000 354 ALA B O 1
ATOM 3668 N N . GLU B 1 364 ? 9.72567 -39.03524 66.37551 1.000 106.24000 355 GLU B N 1
ATOM 3669 C CA . GLU B 1 364 ? 9.82761 -39.32065 64.94915 1.000 118.40000 355 GLU B CA 1
ATOM 3670 C C . GLU B 1 364 ? 9.00261 -40.53390 64.54345 1.000 121.82000 355 GLU B C 1
ATOM 3671 O O . GLU B 1 364 ? 8.66598 -40.67258 63.36280 1.000 128.18000 355 GLU B O 1
ATOM 3673 N N . LYS B 1 365 ? 8.67101 -41.41164 65.49212 1.000 116.47000 356 LYS B N 1
ATOM 3674 C CA . LYS B 1 365 ? 7.87085 -42.58852 65.17514 1.000 118.76000 356 LYS B CA 1
ATOM 3675 C C . LYS B 1 365 ? 6.38197 -42.26777 65.17829 1.000 127.83000 356 LYS B C 1
ATOM 3676 O O . LYS B 1 365 ? 5.63532 -42.77084 64.33123 1.000 135.57000 356 LYS B O 1
ATOM 3678 N N . VAL B 1 366 ? 5.93488 -41.43636 66.12346 1.000 128.75000 357 VAL B N 1
ATOM 3679 C CA . VAL B 1 366 ? 4.52330 -41.07190 66.18735 1.000 136.74000 357 VAL B CA 1
ATOM 3680 C C . VAL B 1 366 ? 4.14755 -40.16172 65.02616 1.000 130.95000 357 VAL B C 1
ATOM 3681 O O . VAL B 1 366 ? 2.99848 -40.17237 64.56669 1.000 126.37000 357 VAL B O 1
ATOM 3683 N N . ALA B 1 367 ? 5.09499 -39.35803 64.53638 1.000 126.87000 358 ALA B N 1
ATOM 3684 C CA . ALA B 1 367 ? 4.82329 -38.53291 63.36469 1.000 121.91000 358 ALA B CA 1
ATOM 3685 C C . ALA B 1 367 ? 4.61063 -39.39476 62.12654 1.000 116.77000 358 ALA B C 1
ATOM 3686 O O . ALA B 1 367 ? 3.70921 -39.12764 61.32377 1.000 114.78000 358 ALA B O 1
ATOM 3688 N N . LYS B 1 368 ? 5.42291 -40.43993 61.96036 1.000 116.08000 359 LYS B N 1
ATOM 3689 C CA . LYS B 1 368 ? 5.27786 -41.31212 60.79958 1.000 117.55000 359 LYS B CA 1
ATOM 3690 C C . LYS B 1 368 ? 3.96652 -42.08705 60.85733 1.000 105.46000 359 LYS B C 1
ATOM 3691 O O . LYS B 1 368 ? 3.21478 -42.13134 59.87646 1.000 104.84000 359 LYS B O 1
ATOM 3693 N N . GLU B 1 369 ? 3.67127 -42.69892 62.00911 1.000 110.09000 360 GLU B N 1
ATOM 3694 C CA . GLU B 1 369 ? 2.46078 -43.50584 62.13691 1.000 100.47000 360 GLU B CA 1
ATOM 3695 C C . GLU B 1 369 ? 1.20430 -42.67658 61.90682 1.000 93.77000 360 GLU B C 1
ATOM 3696 O O . GLU B 1 369 ? 0.22415 -43.17663 61.34245 1.000 74.95000 360 GLU B O 1
ATOM 3698 N N . LEU B 1 370 ? 1.21730 -41.40968 62.32541 1.000 102.62000 361 LEU B N 1
ATOM 3699 C CA . LEU B 1 370 ? 0.07108 -40.53938 62.08912 1.000 107.62000 361 LEU B CA 1
ATOM 3700 C C . LEU B 1 370 ? -0.09522 -40.23380 60.60701 1.000 101.67000 361 LEU B C 1
ATOM 3701 O O . LEU B 1 370 ? -1.22230 -40.15535 60.10697 1.000 78.32000 361 LEU B O 1
ATOM 3703 N N . LYS B 1 371 ? 1.01426 -40.06429 59.88684 1.000 101.67000 362 LYS B N 1
ATOM 3704 C CA . LYS B 1 371 ? 0.92528 -39.70755 58.47490 1.000 74.54000 362 LYS B CA 1
ATOM 3705 C C . LYS B 1 371 ? 0.49654 -40.89776 57.62803 1.000 67.17000 362 LYS B C 1
ATOM 3706 O O . LYS B 1 371 ? -0.33264 -40.75411 56.72225 1.000 89.25000 362 LYS B O 1
ATOM 3708 N N . GLN B 1 372 ? 1.04539 -42.08109 57.91164 1.000 61.14000 363 GLN B N 1
ATOM 3709 C CA . GLN B 1 372 ? 0.64276 -43.28091 57.18552 1.000 76.17000 363 GLN B CA 1
ATOM 3710 C C . GLN B 1 372 ? -0.79986 -43.65986 57.48760 1.000 72.79000 363 GLN B C 1
ATOM 3711 O O . GLN B 1 372 ? -1.47393 -44.25956 56.64208 1.000 55.77000 363 GLN B O 1
ATOM 3713 N N . LEU B 1 373 ? -1.28516 -43.32712 58.68387 1.000 74.49000 364 LEU B N 1
ATOM 3714 C CA . LEU B 1 373 ? -2.69914 -43.51684 58.98384 1.000 81.18000 364 LEU B CA 1
ATOM 3715 C C . LEU B 1 373 ? -3.54237 -42.41956 58.34792 1.000 62.14000 364 LEU B C 1
ATOM 3716 O O . LEU B 1 373 ? -4.66390 -42.67408 57.89355 1.000 48.03000 364 LEU B O 1
ATOM 3718 N N . MET B 1 374 ? -3.01712 -41.19193 58.30773 1.000 61.16000 365 MET B N 1
ATOM 3719 C CA . MET B 1 374 ? -3.75146 -40.08983 57.69440 1.000 61.24000 365 MET B CA 1
ATOM 3720 C C . MET B 1 374 ? -3.94147 -40.31693 56.20187 1.000 51.00000 365 MET B C 1
ATOM 3721 O O . MET B 1 374 ? -5.02610 -40.07067 55.66230 1.000 52.28000 365 MET B O 1
ATOM 3723 N N . GLU B 1 375 ? -2.89530 -40.77603 55.51420 1.000 68.38000 366 GLU B N 1
ATOM 3724 C CA . GLU B 1 375 ? -3.02309 -41.09788 54.09899 1.000 74.65000 366 GLU B CA 1
ATOM 3725 C C . GLU B 1 375 ? -3.85417 -42.34702 53.85893 1.000 71.86000 366 GLU B C 1
ATOM 3726 O O . GLU B 1 375 ? -4.25807 -42.59097 52.71765 1.000 60.58000 366 GLU B O 1
ATOM 3728 N N . GLU B 1 376 ? -4.10953 -43.14338 54.89578 1.000 87.14000 367 GLU B N 1
ATOM 3729 C CA . GLU B 1 376 ? -4.96967 -44.30765 54.73026 1.000 73.88000 367 GLU B CA 1
ATOM 3730 C C . GLU B 1 376 ? -6.44012 -43.93137 54.83171 1.000 88.58000 367 GLU B C 1
ATOM 3731 O O . GLU B 1 376 ? -7.27372 -44.48420 54.10650 1.000 100.75000 367 GLU B O 1
ATOM 3733 N N . PHE B 1 377 ? -6.77070 -42.99074 55.71961 1.000 105.79000 368 PHE B N 1
ATOM 3734 C CA . PHE B 1 377 ? -8.14205 -42.51156 55.84521 1.000 103.91000 368 PHE B CA 1
ATOM 3735 C C . PHE B 1 377 ? -8.51541 -41.55594 54.71795 1.000 74.07000 368 PHE B C 1
ATOM 3736 O O . PHE B 1 377 ? -9.69301 -41.47160 54.35142 1.000 60.47000 368 PHE B O 1
ATOM 3738 N N . ALA B 1 378 ? -7.53977 -40.83047 54.15988 1.000 87.73000 369 ALA B N 1
ATOM 3739 C CA . ALA B 1 378 ? -7.81147 -40.03588 52.96742 1.000 81.03000 369 ALA B CA 1
ATOM 3740 C C . ALA B 1 378 ? -8.06096 -40.92626 51.75826 1.000 78.76000 369 ALA B C 1
ATOM 3741 O O . ALA B 1 378 ? -8.86835 -40.57814 50.88958 1.000 86.28000 369 ALA B O 1
ATOM 3743 N N . GLU B 1 379 ? -7.38002 -42.07373 51.68302 1.000 92.27000 370 GLU B N 1
ATOM 3744 C CA . GLU B 1 379 ? -7.63680 -43.02438 50.60835 1.000 85.85000 370 GLU B CA 1
ATOM 3745 C C . GLU B 1 379 ? -8.96812 -43.74125 50.78831 1.000 96.16000 370 GLU B C 1
ATOM 3746 O O . GLU B 1 379 ? -9.55211 -44.19768 49.79861 1.000 108.77000 370 GLU B O 1
ATOM 3748 N N . ARG B 1 380 ? -9.45753 -43.85205 52.02638 1.000 91.51000 371 ARG B N 1
ATOM 3749 C CA . ARG B 1 380 ? -10.80649 -44.35837 52.24731 1.000 103.57000 371 ARG B CA 1
ATOM 3750 C C . ARG B 1 380 ? -11.84985 -43.33381 51.81703 1.000 93.17000 371 ARG B C 1
ATOM 3751 O O . ARG B 1 380 ? -12.87722 -43.69698 51.23296 1.000 77.43000 371 ARG B O 1
ATOM 3753 N N . ALA B 1 381 ? -11.60019 -42.04898 52.09088 1.000 93.09000 372 ALA B N 1
ATOM 3754 C CA . ALA B 1 381 ? -12.43572 -41.00284 51.51364 1.000 70.91000 372 ALA B CA 1
ATOM 3755 C C . ALA B 1 381 ? -12.33255 -41.00188 49.99526 1.000 78.29000 372 ALA B C 1
ATOM 3756 O O . ALA B 1 381 ? -13.27205 -40.59154 49.30613 1.000 107.47000 372 ALA B O 1
ATOM 3758 N N . LYS B 1 382 ? -11.20304 -41.46187 49.45750 1.000 77.79000 373 LYS B N 1
ATOM 3759 C CA . LYS B 1 382 ? -11.08140 -41.64785 48.01844 1.000 83.33000 373 LYS B CA 1
ATOM 3760 C C . LYS B 1 382 ? -11.82123 -42.89298 47.55156 1.000 88.73000 373 LYS B C 1
ATOM 3761 O O . LYS B 1 382 ? -12.34540 -42.91553 46.43222 1.000 119.83000 373 LYS B O 1
ATOM 3763 N N . SER B 1 383 ? -11.87581 -43.92999 48.39127 1.000 72.76000 374 SER B N 1
ATOM 3764 C CA . SER B 1 383 ? -12.63798 -45.12219 48.04262 1.000 89.48000 374 SER B CA 1
ATOM 3765 C C . SER B 1 383 ? -14.13516 -44.84458 48.03595 1.000 98.38000 374 SER B C 1
ATOM 3766 O O . SER B 1 383 ? -14.88166 -45.49860 47.29851 1.000 67.01000 374 SER B O 1
ATOM 3768 N N . VAL B 1 384 ? -14.59108 -43.88171 48.83952 1.000 116.34000 375 VAL B N 1
ATOM 3769 C CA . VAL B 1 384 ? -16.01728 -43.57935 48.89999 1.000 98.83000 375 VAL B CA 1
ATOM 3770 C C . VAL B 1 384 ? -16.45155 -42.77012 47.68531 1.000 92.82000 375 VAL B C 1
ATOM 3771 O O . VAL B 1 384 ? -17.51818 -43.01783 47.11244 1.000 113.20000 375 VAL B O 1
ATOM 3773 N N . ALA B 1 385 ? -15.63882 -41.79365 47.27310 1.000 86.24000 376 ALA B N 1
ATOM 3774 C CA . ALA B 1 385 ? -15.98740 -40.98932 46.10655 1.000 103.87000 376 ALA B CA 1
ATOM 3775 C C . ALA B 1 385 ? -16.01031 -41.83694 44.84110 1.000 98.48000 376 ALA B C 1
ATOM 3776 O O . ALA B 1 385 ? -16.86724 -41.64342 43.97071 1.000 117.28000 376 ALA B O 1
ATOM 3778 N N . GLU B 1 386 ? -15.07924 -42.78621 44.72331 1.000 78.77000 377 GLU B N 1
ATOM 3779 C CA . GLU B 1 386 ? -15.06671 -43.67158 43.56305 1.000 90.88000 377 GLU B CA 1
ATOM 3780 C C . GLU B 1 386 ? -16.31347 -44.54674 43.53140 1.000 124.65000 377 GLU B C 1
ATOM 3781 O O . GLU B 1 386 ? -16.92810 -44.73613 42.47528 1.000 139.10000 377 GLU B O 1
ATOM 3783 N N . GLN B 1 387 ? -16.70546 -45.08881 44.68679 1.000 134.71000 378 GLN B N 1
ATOM 3784 C CA . GLN B 1 387 ? -17.92722 -45.88172 44.75264 1.000 131.54000 378 GLN B CA 1
ATOM 3785 C C . GLN B 1 387 ? -19.16996 -45.03927 44.50384 1.000 114.79000 378 GLN B C 1
ATOM 3786 O O . GLN B 1 387 ? -20.21686 -45.58939 44.14314 1.000 126.63000 378 GLN B O 1
ATOM 3788 N N . ALA B 1 388 ? -19.07574 -43.71959 44.68118 1.000 107.99000 379 ALA B N 1
ATOM 3789 C CA . ALA B 1 388 ? -20.22419 -42.84970 44.46351 1.000 118.10000 379 ALA B CA 1
ATOM 3790 C C . ALA B 1 388 ? -20.37597 -42.44971 43.00100 1.000 112.18000 379 ALA B C 1
ATOM 3791 O O . ALA B 1 388 ? -21.48355 -42.10572 42.57008 1.000 116.42000 379 ALA B O 1
ATOM 3793 N N . LYS B 1 389 ? -19.28837 -42.49816 42.22737 1.000 116.69000 380 LYS B N 1
ATOM 3794 C CA . LYS B 1 389 ? -19.32501 -42.02474 40.84611 1.000 137.76000 380 LYS B CA 1
ATOM 3795 C C . LYS B 1 389 ? -20.18915 -42.92854 39.97125 1.000 159.52000 380 LYS B C 1
ATOM 3796 O O . LYS B 1 389 ? -21.14776 -42.47043 39.33771 1.000 146.39000 380 LYS B O 1
ATOM 3798 N N . ASN B 1 390 ? -19.86503 -44.22376 39.92674 1.000 167.15000 381 ASN B N 1
ATOM 3799 C CA . ASN B 1 390 ? -20.59209 -45.15220 39.06719 1.000 143.00000 381 ASN B CA 1
ATOM 3800 C C . ASN B 1 390 ? -22.02334 -45.39761 39.53543 1.000 118.08000 381 ASN B C 1
ATOM 3801 O O . ASN B 1 390 ? -22.86530 -45.79037 38.71978 1.000 131.10000 381 ASN B O 1
ATOM 3803 N N . GLY B 1 391 ? -22.31776 -45.18181 40.81782 1.000 102.33000 382 GLY B N 1
ATOM 3804 C CA . GLY B 1 391 ? -23.66142 -45.38114 41.32948 1.000 109.44000 382 GLY B CA 1
ATOM 3805 C C . GLY B 1 391 ? -23.77644 -46.41095 42.43792 1.000 97.77000 382 GLY B C 1
ATOM 3806 O O . GLY B 1 391 ? -23.57275 -47.60675 42.21033 1.000 84.61000 382 GLY B O 1
ATOM 3807 N N . ALA B 1 392 ? -24.10820 -45.95457 43.64470 1.000 91.83000 383 ALA B N 1
ATOM 3808 C CA . ALA B 1 392 ? -24.29856 -46.82956 44.79469 1.000 92.36000 383 ALA B CA 1
ATOM 3809 C C . ALA B 1 392 ? -25.16977 -46.11190 45.81590 1.000 57.62000 383 ALA B C 1
ATOM 3810 O O . ALA B 1 392 ? -25.19763 -44.87953 45.86769 1.000 55.44000 383 ALA B O 1
ATOM 3812 N N . SER B 1 393 ? -25.87629 -46.89839 46.62546 1.000 54.18000 384 SER B N 1
ATOM 3813 C CA . SER B 1 393 ? -26.82595 -46.36758 47.60814 1.000 71.82000 384 SER B CA 1
ATOM 3814 C C . SER B 1 393 ? -26.15823 -45.43992 48.61426 1.000 60.70000 384 SER B C 1
ATOM 3815 O O . SER B 1 393 ? -26.74872 -44.44074 49.03288 1.000 58.76000 384 SER B O 1
#

B-factor: mean 103.79, std 24.37, range [25.49, 190.62]